Protein AF-A0AB34IR25-F1 (afdb_monomer)

Solvent-accessible surface area (backbone atoms only — not comparable to full-atom values): 46799 Å² total; per-residue (Å²): 136,57,73,68,60,55,51,50,52,40,55,77,67,70,70,64,74,85,86,53,103,83,45,90,85,78,70,88,56,102,64,58,97,75,64,55,74,65,41,63,72,69,62,60,75,62,69,87,38,54,39,79,77,28,62,84,68,54,66,50,82,92,70,69,98,85,67,83,80,66,97,51,70,68,65,54,28,64,77,69,74,42,98,75,80,52,76,67,55,50,53,51,51,54,53,50,50,55,48,47,55,57,45,67,71,46,59,68,71,59,46,52,51,46,53,51,50,40,58,76,54,22,33,32,58,68,54,46,54,54,50,47,60,40,60,50,74,66,86,38,43,34,32,36,48,62,45,53,20,87,58,87,75,73,46,52,46,26,32,21,37,28,42,74,93,48,91,62,68,47,79,38,74,38,76,60,23,57,56,52,52,51,53,53,48,35,70,74,60,25,40,80,46,68,87,84,64,53,79,90,74,64,78,54,47,54,33,34,43,34,26,72,70,31,54,66,55,49,59,64,40,50,87,67,52,36,86,69,47,76,45,68,60,87,94,38,64,39,34,32,41,32,35,38,65,55,83,55,83,66,78,63,72,51,39,47,52,48,49,51,47,42,53,61,74,68,43,33,81,77,37,72,82,35,85,80,31,46,82,43,44,63,55,32,52,57,40,43,78,70,48,86,68,81,72,44,81,89,49,46,70,80,42,27,92,88,35,63,56,48,48,54,50,44,65,76,68,54,64,64,90,75,49,58,80,64,82,66,82,67,62,69,29,38,28,26,29,37,38,39,34,22,46,34,53,52,49,82,64,64,74,65,50,34,18,69,46,58,72,46,98,54,48,47,76,84,77,54,63,76,56,41,35,64,67,40,52,76,70,68,24,66,40,42,58,68,56,50,47,57,25,45,57,75,52,54,46,78,31,56,34,83,48,104,87,51,82,43,81,46,70,51,55,85,59,61,58,69,47,69,74,50,55,68,66,59,61,52,58,48,50,67,52,54,63,63,45,50,62,49,45,79,72,64,77,57,79,64,64,70,66,41,60,63,51,48,55,53,43,50,48,51,53,50,49,32,52,75,68,69,19,58,80,45,97,66,30,31,32,50,55,59,43,47,49,55,43,41,42,43,48,37,48,46,51,49,52,38,46,50,55,53,36,49,56,43,29,74,74,66,65,44,50,63,84,72,42,63,27,39,41,60,45,24,44,50,49,40,52,60,73,46,34,42,42,44,26,47,49,64,36,69,64,62,35,59,54,52,55,59,38,61,53,64,48,66,78,73,46,68,69,73,44,68,47,76,47,80,47,60,29,29,45,42,30,42,38,58,52,63,46,22,51,41,33,44,34,14,73,76,64,39,31,45,67,14,49,70,76,39,74,55,57,95,85,65,60,78,87,78,39,69,43,40,38,36,35,31,36,27,69,36,68,70,46,81,57,57,71,40,93,46,66,46,74,44,98,86,72,45,80,45,67,46,68,90,42,62,77,36,77,46,55,29,33,50,68,58,47,52,47,36,44,74,67,26,42,43,41,69,46,82,75,46,39,35,31,27,73,60,49,52,31,32,50,45,18,61,53,46,49,51,51,50,52,50,33,52,51,42,48,71,78,41,72,69,48,43,61,42,54,53,48,50,52,34,53,56,37,64,54,83,66,58,57,61,64,64,42,83,40,57,46,81,48,54,62,55,50,33,51,51,43,27,71,76,68,76,42,77,37,71,50,91,47,76,69,10,26,41,74,69,62,83,62,92,89,66,45,82,63,54,33,21,50,33,37,40,35,77,52,80,64,27,36,40,30,37,32,34,28,71,80,65,54,76,50,74,51,75,42,52,76,93,59,61,67,68,59,54,56,54,46,38,58,71,76,37,65,90,64,62,61,43,127

Organism: Prymnesium parvum (NCBI:txid97485)

pLDDT: mean 77.05, std 18.2, range [29.34, 97.75]

Nearest PDB structures (foldseek):
  1xhx-assembly3_C  TM=6.549E-01  e=5.088E-14  Salasvirus phi29
  2pzs-assembly3_C  TM=6.284E-01  e=1.121E-13  Salasvirus phi29
  2pyj-assembly2_B  TM=6.225E-01  e=9.079E-14  Salasvirus phi29
  2pyj-assembly1_A  TM=6.275E-01  e=2.742E-13  Salasvirus phi29
  5ejk-assembly1_F  TM=2.277E-01  e=4.196E-01  Rous sarcoma virus - Prague C

Foldseek 3Di:
DDPVVVVVVCVVVVVDDDDDPPDPPQDDDPFPVPFDPVCLQQVDDDPVQWFQPFADAAAQDPDDPDDPPDPDVVVVCVSVVHPDADPVRVVVVVVLNVLVVLLVPDDPVLSVVLVVLCVVLRHDPVRSSVLSVQLRFAPWEKEKDFDFQPPDDTQTQKMWMDILVDLDIDIDGGSCRLVVVLVVCLVVQWDWDDPDDPPVPDDIGEYEYEYAQCLVVVVSNPVQWAPKDFDDDPSGTLKIKTKGKDWDFDFDDQLLRVQLCCLVPPCCVVCVPPPLQVVQSVQLSVQSVVDPDDDALVRSVSSPPPRPVNNVVCNVDPPRVVSDRDRDDPTTMTMYMYMYFHCCQAVVDDLQCLCLLLVNPAGAEDALSVQRHPVCVVVQQKDFLVRLLVSLLVQKDWFWDDDPVDIDIDIDGPHDCVNLVHDPVVVVVCVVVVVVCVVVCVPPVDPVPVVVPVSCVSSVSLVVQQVVQVQPPDVRMGRSSSVVSVSRSSSSSSVSVSVVSVQCLCCVVQVGGPNPDSHLLSRLQVSCSSLCQCHQPIDRRDSQCVQQVQQDDFADFADQLNDWDKDFAWKFWKFAQLQLLLVLLCCLPVLVHAFGDDWDKDDPVDDCVQFSWWKFWKQWQDFQDDGSFALAWDQDSVRDTDRDSPRHRHIGIHIPVSVCCRCVPRVIDIGTSITITGHPGHHSSSSVVSQVLVVVLVVCCVVDVSHSSNVSSSVSSVSPDDHDYHGIDMDHPVCPVVVQVVCCVVPVDGADDNDRNHIYGPDDDPPADADKTFSIKTGDHGQFIKGWMAHPVGTTDIDGTDPPDDVVNVLVCCVPPPVVSPNGD

Sequence (825 aa):
MHSLALLKHLRDSGSLNAIDATTRGIFMTQYHDRLSRAEYITLEYPPEAVRPTHPERSYSRLFGRGEDIDDDVEAMKDILQVDELDETQIKALKNAMKLHEQYAALPAHMRTKLDDKMLANRFTLDDQLATMRRAIPPSAVVFFDFESSPFGEHTPYGVCYGDYNQDTVHTIRGEDCAEALMDELLEVYGCDCPDDVDWGEFNPPVIKLMAHNATYDYSFLFKHLRRVKFLEKGTSLICGTALVSNEYMRTTESPNAQLVRWMIEDAWEMVERDNNIRPQWRRCLQHLRKTSTFVTVDNLHIISHGAKNVVAFLRENAPFNELEPEMIAKRTYRALSIALQDTYKMISMPLSQFGKSFNLPQGKEVMPHALMTKEFVAGGGVATLDEIRKAVCEIVHATVVDGDSELWLKIDFKYAPDDLGLCLDELHAKKAHLAAYRLIIEHCGNDNALRSLVYEDLLDHVILKAREYDCEVSPGRYDMIEYSMHYCTIDVQVLKDGWRVFHDLLFDKFALSTFHFPTLAGLADRYFIDEGCFEGVCEVSGVVQSFIAQCSVGGRVMCAHNKRSHVKGKIADFDGVSLYPSSMDRLGRQYGGYLTGHPKVWDASVDLGAVDGYFLKIRVTKVGRAFAFPIVRIKTDEGGCDWTNDLEGRDIFVDRFTLEDLVSHSKVEYTILQGYYYDSGRNNKIASVIRTMFNERLRIKKEDKTNPLQLIIKLMMNSGYGKCDTDSMHMDYADVNRLADEFQSRYGRTLIGKQLGQFHVDFEFDGSVGEIHSEEAVFIGKKTYIDVLRDEAGNKAYHIRCKGIPSKCVDHALQFKHPALHKPT

Radius of gyration: 35.72 Å; Cα contacts (8 Å, |Δi|>4): 1230; chains: 1; bounding box: 77×99×100 Å

InterPro domains:
  IPR004868 DNA-directed DNA polymerase, family B, mitochondria/virus [PF03175] (462-723)
  IPR012337 Ribonuclease H-like superfamily [SSF53098] (140-248)
  IPR012337 Ribonuclease H-like superfamily [SSF53098] (328-508)
  IPR036397 Ribonuclease H superfamily [G3DSA:3.30.420.10] (287-379)
  IPR043502 DNA/RNA polymerase superfamily [SSF56672] (539-814)

Mean predicted aligned error: 15.47 Å

Structure (mmCIF, N/CA/C/O backbone):
data_AF-A0AB34IR25-F1
#
_entry.id   AF-A0AB34IR25-F1
#
loop_
_atom_site.group_PDB
_atom_site.id
_atom_site.type_symbol
_atom_site.label_atom_id
_atom_site.label_alt_id
_atom_site.label_comp_id
_atom_site.label_asym_id
_atom_site.label_entity_id
_atom_site.label_seq_id
_atom_site.pdbx_PDB_ins_code
_atom_site.Cartn_x
_atom_site.Cartn_y
_atom_site.Cartn_z
_atom_site.occupancy
_atom_site.B_iso_or_equiv
_atom_site.auth_seq_id
_atom_site.auth_comp_id
_atom_site.auth_asym_id
_atom_site.auth_atom_id
_atom_site.pdbx_PDB_model_num
ATOM 1 N N . MET A 1 1 ? -35.588 -12.066 -22.650 1.00 38.53 1 MET A N 1
ATOM 2 C CA . MET A 1 1 ? -36.179 -11.542 -21.399 1.00 38.53 1 MET A CA 1
ATOM 3 C C . MET A 1 1 ? -35.043 -10.873 -20.630 1.00 38.53 1 MET A C 1
ATOM 5 O O . MET A 1 1 ? -34.124 -11.570 -20.233 1.00 38.53 1 MET A O 1
ATOM 9 N N . HIS A 1 2 ? -34.997 -9.539 -20.566 1.00 32.75 2 HIS A N 1
ATOM 10 C CA . HIS A 1 2 ? -33.867 -8.825 -19.948 1.00 32.75 2 HIS A CA 1
ATOM 11 C C . HIS A 1 2 ? -33.941 -8.914 -18.419 1.00 32.75 2 HIS A C 1
ATOM 13 O O . HIS A 1 2 ? -35.037 -9.007 -17.867 1.00 32.75 2 HIS A O 1
ATOM 19 N N . SER A 1 3 ? -32.794 -8.862 -17.741 1.00 29.34 3 SER A N 1
ATOM 20 C CA . SER A 1 3 ? -32.631 -9.095 -16.295 1.00 29.34 3 SER A CA 1
ATOM 21 C C . SER A 1 3 ? -33.619 -8.294 -15.437 1.00 29.34 3 SER A C 1
ATOM 23 O O . SER A 1 3 ? -34.170 -8.800 -14.466 1.00 29.34 3 SER A O 1
ATOM 25 N N . LEU A 1 4 ? -33.931 -7.067 -15.862 1.00 38.38 4 LEU A N 1
ATOM 26 C CA . LEU A 1 4 ? -34.878 -6.174 -15.192 1.00 38.38 4 LEU A CA 1
ATOM 27 C C . LEU A 1 4 ? -36.346 -6.641 -15.283 1.00 38.38 4 LEU A C 1
ATOM 29 O O . LEU A 1 4 ? -37.131 -6.408 -14.366 1.00 38.38 4 LEU A O 1
ATOM 33 N N . ALA A 1 5 ? -36.726 -7.307 -16.378 1.00 42.34 5 ALA A N 1
ATOM 34 C CA . ALA A 1 5 ? -38.067 -7.863 -16.564 1.00 42.34 5 ALA A CA 1
ATOM 35 C C . ALA A 1 5 ? -38.273 -9.126 -15.714 1.00 42.34 5 ALA A C 1
ATOM 37 O O . ALA A 1 5 ? -39.342 -9.298 -15.136 1.00 42.34 5 ALA A O 1
ATOM 38 N N . LEU A 1 6 ? -37.230 -9.953 -15.574 1.00 39.03 6 LEU A N 1
ATOM 39 C CA . LEU A 1 6 ? -37.229 -11.114 -14.680 1.00 39.03 6 LEU A CA 1
ATOM 40 C C . LEU A 1 6 ? -37.305 -10.682 -13.205 1.00 39.03 6 LEU A C 1
ATOM 42 O O . LEU A 1 6 ? -38.106 -11.217 -12.447 1.00 39.03 6 LEU A O 1
ATOM 46 N N . LEU A 1 7 ? -36.539 -9.655 -12.820 1.00 43.25 7 LEU A N 1
ATOM 47 C CA . LEU A 1 7 ? -36.543 -9.093 -11.464 1.00 43.25 7 LEU A CA 1
ATOM 48 C C . LEU A 1 7 ? -37.896 -8.485 -11.068 1.00 43.25 7 LEU A C 1
ATOM 50 O O . LEU A 1 7 ? -38.358 -8.702 -9.950 1.00 43.25 7 LEU A O 1
ATOM 54 N N . LYS A 1 8 ? -38.569 -7.770 -11.982 1.00 46.06 8 LYS A N 1
ATOM 55 C CA . LYS A 1 8 ? -39.939 -7.279 -11.742 1.00 46.06 8 LYS A CA 1
ATOM 56 C C . LYS A 1 8 ? -40.923 -8.430 -11.534 1.00 46.06 8 LYS A C 1
ATOM 58 O O . LYS A 1 8 ? -41.729 -8.368 -10.615 1.00 46.06 8 LYS A O 1
ATOM 63 N N . HIS A 1 9 ? -40.813 -9.493 -12.329 1.00 49.88 9 HIS A N 1
ATOM 64 C CA . HIS A 1 9 ? -41.689 -10.658 -12.208 1.00 49.88 9 HIS A CA 1
ATOM 65 C C . HIS A 1 9 ? -41.490 -11.413 -10.883 1.00 49.88 9 HIS A C 1
ATOM 67 O O . HIS A 1 9 ? -42.470 -11.791 -10.254 1.00 49.88 9 HIS A O 1
ATOM 73 N N . LEU A 1 10 ? -40.240 -11.559 -10.426 1.00 51.59 10 LEU A N 1
ATOM 74 C CA . LEU A 1 10 ? -39.894 -12.197 -9.146 1.00 51.59 10 LEU A CA 1
ATOM 75 C C . LEU A 1 10 ? -40.322 -11.373 -7.920 1.00 51.59 10 LEU A C 1
ATOM 77 O O . LEU A 1 10 ? -40.657 -11.933 -6.875 1.00 51.59 10 LEU A O 1
ATOM 81 N N . ARG A 1 11 ? -40.319 -10.040 -8.041 1.00 46.16 11 ARG A N 1
ATOM 82 C CA . ARG A 1 11 ? -40.830 -9.137 -7.004 1.00 46.16 11 ARG A CA 1
ATOM 83 C C . ARG A 1 11 ? -42.349 -9.207 -6.901 1.00 46.16 11 ARG A C 1
ATOM 85 O O . ARG A 1 11 ? -42.880 -9.330 -5.802 1.00 46.16 11 ARG A O 1
ATOM 92 N N . ASP A 1 12 ? -43.034 -9.147 -8.038 1.00 53.28 12 ASP A N 1
ATOM 93 C CA . ASP A 1 12 ? -44.495 -9.112 -8.082 1.00 53.28 12 ASP A CA 1
ATOM 94 C C . ASP A 1 12 ? -45.115 -10.498 -7.770 1.00 53.28 12 ASP A C 1
ATOM 96 O O . ASP A 1 12 ? -46.278 -10.574 -7.379 1.00 53.28 12 ASP A O 1
ATOM 100 N N . SER A 1 13 ? -44.337 -11.590 -7.852 1.00 64.00 13 SER A N 1
ATOM 101 C CA . SER A 1 13 ? -44.744 -12.944 -7.438 1.00 64.00 13 SER A CA 1
ATOM 102 C C . SER A 1 13 ? -44.602 -13.226 -5.935 1.00 64.00 13 SER A C 1
ATOM 104 O O . SER A 1 13 ? -44.904 -14.336 -5.495 1.00 64.00 13 SER A O 1
ATOM 106 N N . GLY A 1 14 ? -44.105 -12.269 -5.140 1.00 44.00 14 GLY A N 1
ATOM 107 C CA . GLY A 1 14 ? -43.854 -12.457 -3.705 1.00 44.00 14 GLY A CA 1
ATOM 108 C C . GLY A 1 14 ? -42.726 -13.449 -3.388 1.00 44.00 14 GLY A C 1
ATOM 109 O O . GLY A 1 14 ? -42.619 -13.916 -2.259 1.00 44.00 14 GLY A O 1
ATOM 110 N N . SER A 1 15 ? -41.888 -13.793 -4.373 1.00 49.47 15 SER A N 1
ATOM 111 C CA . SER A 1 15 ? -40.835 -14.815 -4.248 1.00 49.47 15 SER A CA 1
ATOM 112 C C . SER A 1 15 ? -39.479 -14.259 -3.787 1.00 49.47 15 SER A C 1
ATOM 114 O O . SER A 1 15 ? -38.497 -14.998 -3.744 1.00 49.47 15 SER A O 1
ATOM 116 N N . LEU A 1 16 ? -39.404 -12.968 -3.447 1.00 44.84 16 LEU A N 1
ATOM 117 C CA . LEU A 1 16 ? -38.211 -12.332 -2.887 1.00 44.84 16 LEU A CA 1
ATOM 118 C C . LEU A 1 16 ? -38.290 -12.335 -1.355 1.00 44.84 16 LEU A C 1
ATOM 120 O O . LEU A 1 16 ? -39.059 -11.579 -0.765 1.00 44.84 16 LEU A O 1
ATOM 124 N N . ASN A 1 17 ? -37.476 -13.177 -0.715 1.00 44.50 17 ASN A N 1
ATOM 125 C CA . ASN A 1 17 ? -37.204 -13.075 0.719 1.00 44.50 17 ASN A CA 1
ATOM 126 C C . ASN A 1 17 ? -36.329 -11.842 0.998 1.00 44.50 17 ASN A C 1
ATOM 128 O O . ASN A 1 17 ? -35.512 -11.458 0.159 1.00 44.50 17 ASN A O 1
ATOM 132 N N . ALA A 1 18 ? -36.481 -11.241 2.181 1.00 40.25 18 ALA A N 1
ATOM 133 C CA . ALA A 1 18 ? -35.594 -10.177 2.644 1.00 40.25 18 ALA A CA 1
ATOM 134 C C . ALA A 1 18 ? -34.137 -10.666 2.653 1.00 40.25 18 ALA A C 1
ATOM 136 O O . ALA A 1 18 ? -33.848 -11.768 3.121 1.00 40.25 18 ALA A O 1
ATOM 137 N N . ILE A 1 19 ? -33.235 -9.845 2.119 1.00 40.09 19 ILE A N 1
ATOM 138 C CA . ILE A 1 19 ? -31.803 -10.126 2.096 1.00 40.09 19 ILE A CA 1
ATOM 139 C C . ILE A 1 19 ? -31.257 -9.880 3.506 1.00 40.09 19 ILE A C 1
ATOM 141 O O . ILE A 1 19 ? -31.200 -8.744 3.968 1.00 40.09 19 ILE A O 1
ATOM 145 N N . ASP A 1 20 ? -30.853 -10.944 4.196 1.00 42.94 20 ASP A N 1
ATOM 146 C CA . ASP A 1 20 ? -30.009 -10.853 5.391 1.00 42.94 20 ASP A CA 1
ATOM 147 C C . ASP A 1 20 ? -28.719 -11.679 5.228 1.00 42.94 20 ASP A C 1
ATOM 149 O O . ASP A 1 20 ? -28.517 -12.344 4.205 1.00 42.94 20 ASP A O 1
ATOM 153 N N . ALA A 1 21 ? -27.830 -11.632 6.228 1.00 38.62 21 ALA A N 1
ATOM 154 C CA . ALA A 1 21 ? -26.521 -12.300 6.239 1.00 38.62 21 ALA A CA 1
ATOM 155 C C . ALA A 1 21 ? -26.561 -13.829 6.000 1.00 38.62 21 ALA A C 1
ATOM 157 O O . ALA A 1 21 ? -25.515 -14.450 5.830 1.00 38.62 21 ALA A O 1
ATOM 158 N N . THR A 1 22 ? -27.747 -14.442 5.975 1.00 41.41 22 THR A N 1
ATOM 159 C CA . THR A 1 22 ? -27.980 -15.867 5.706 1.00 41.41 22 THR A CA 1
ATOM 160 C C . THR A 1 22 ? -28.416 -16.161 4.263 1.00 41.41 22 THR A C 1
ATOM 162 O O . THR A 1 22 ? -28.621 -17.323 3.900 1.00 41.41 22 THR A O 1
ATOM 165 N N . THR A 1 23 ? -28.538 -15.135 3.411 1.00 44.59 23 THR A N 1
ATOM 166 C CA . THR A 1 23 ? -29.008 -15.282 2.025 1.00 44.59 23 THR A CA 1
ATOM 167 C C . THR A 1 23 ? -27.933 -15.912 1.142 1.00 44.59 23 THR A C 1
ATOM 169 O O . THR A 1 23 ? -26.853 -15.353 0.931 1.00 44.59 23 THR A O 1
ATOM 172 N N . ARG A 1 24 ? -28.239 -17.095 0.597 1.00 37.06 24 ARG A N 1
ATOM 173 C CA . ARG A 1 24 ? -27.322 -17.896 -0.224 1.00 37.06 24 ARG A CA 1
ATOM 174 C C . ARG A 1 24 ? -26.876 -17.095 -1.461 1.00 37.06 24 ARG A C 1
ATOM 176 O O . ARG A 1 24 ? -27.696 -16.796 -2.322 1.00 37.06 24 ARG A O 1
ATOM 183 N N . GLY A 1 25 ? -25.582 -16.770 -1.538 1.00 38.12 25 GLY A N 1
ATOM 184 C CA . GLY A 1 25 ? -24.949 -16.107 -2.688 1.00 38.12 25 GLY A CA 1
ATOM 185 C C . GLY A 1 25 ? -24.666 -14.603 -2.560 1.00 38.12 25 GLY A C 1
ATOM 186 O O . GLY A 1 25 ? -24.110 -14.041 -3.496 1.00 38.12 25 GLY A O 1
ATOM 187 N N . ILE A 1 26 ? -25.003 -13.944 -1.440 1.00 37.19 26 ILE A N 1
ATOM 188 C CA . ILE A 1 26 ? -24.903 -12.468 -1.329 1.00 37.19 26 ILE A CA 1
ATOM 189 C C . ILE A 1 26 ? -23.617 -11.965 -0.633 1.00 37.19 26 ILE A C 1
ATOM 191 O O . ILE A 1 26 ? -23.266 -10.798 -0.766 1.00 37.19 26 ILE A O 1
ATOM 195 N N . PHE A 1 27 ? -22.816 -12.832 -0.004 1.00 34.72 27 PHE A N 1
ATOM 196 C CA . PHE A 1 27 ? -21.500 -12.458 0.542 1.00 34.72 27 PHE A CA 1
ATOM 197 C C . PHE A 1 27 ? -20.449 -13.541 0.277 1.00 34.72 27 PHE A C 1
ATOM 199 O O . PHE A 1 27 ? -20.153 -14.364 1.135 1.00 34.72 27 PHE A O 1
ATOM 206 N N . MET A 1 28 ? -19.859 -13.539 -0.919 1.00 32.91 28 MET A N 1
ATOM 207 C CA . MET A 1 28 ? -18.666 -14.347 -1.194 1.00 32.91 28 MET A CA 1
ATOM 208 C C . MET A 1 28 ? -17.407 -13.525 -0.891 1.00 32.91 28 MET A C 1
ATOM 210 O O . MET A 1 28 ? -16.783 -12.958 -1.783 1.00 32.91 28 MET A O 1
ATOM 214 N N . THR A 1 29 ? -17.050 -13.417 0.392 1.00 37.66 29 THR A N 1
ATOM 215 C CA . THR A 1 29 ? -15.648 -13.198 0.788 1.00 37.66 29 THR A CA 1
ATOM 216 C C . THR A 1 29 ? -14.968 -14.558 0.974 1.00 37.66 29 THR A C 1
ATOM 218 O O . THR A 1 29 ? -15.638 -15.571 1.163 1.00 37.66 29 THR A O 1
ATOM 221 N N . GLN A 1 30 ? -13.632 -14.575 0.914 1.00 33.12 30 GLN A N 1
ATOM 222 C CA . GLN A 1 30 ? -12.740 -15.747 0.790 1.00 33.12 30 GLN A CA 1
ATOM 223 C C . GLN A 1 30 ? -12.847 -16.838 1.889 1.00 33.12 30 GLN A C 1
ATOM 225 O O . GLN A 1 30 ? -12.050 -17.771 1.889 1.00 33.12 30 GLN A O 1
ATOM 230 N N . TYR A 1 31 ? -13.796 -16.748 2.828 1.00 39.06 31 TYR A N 1
ATOM 231 C CA . TYR A 1 31 ? -13.841 -17.590 4.032 1.00 39.06 31 TYR A CA 1
ATOM 232 C C . TYR A 1 31 ? -15.224 -18.181 4.367 1.00 39.06 31 TYR A C 1
ATOM 234 O O . TYR A 1 31 ? -15.344 -18.910 5.350 1.00 39.06 31 TYR A O 1
ATOM 242 N N . HIS A 1 32 ? -16.269 -17.899 3.580 1.00 39.97 32 HIS A N 1
ATOM 243 C CA . HIS A 1 32 ? -17.645 -18.280 3.936 1.00 39.97 32 HIS A CA 1
ATOM 244 C C . HIS A 1 32 ? -17.973 -19.771 3.767 1.00 39.97 32 HIS A C 1
ATOM 246 O O . HIS A 1 32 ? -18.890 -20.262 4.423 1.00 39.97 32 HIS A O 1
ATOM 252 N N . ASP A 1 33 ? -17.184 -20.514 2.989 1.00 42.12 33 ASP A N 1
ATOM 253 C CA . ASP A 1 33 ? -17.369 -21.958 2.774 1.00 42.12 33 ASP A CA 1
ATOM 254 C C . ASP A 1 33 ? -17.068 -22.795 4.038 1.00 42.12 33 ASP A C 1
ATOM 256 O O . ASP A 1 33 ? -17.164 -24.021 4.017 1.00 42.12 33 ASP A O 1
ATOM 260 N N . ARG A 1 34 ? -16.680 -22.138 5.143 1.00 46.00 34 ARG A N 1
ATOM 261 C CA . ARG A 1 34 ? -16.196 -22.752 6.388 1.00 46.00 34 ARG A CA 1
ATOM 262 C C . ARG A 1 34 ? -17.017 -22.413 7.637 1.00 46.00 34 ARG A C 1
ATOM 264 O O . ARG A 1 34 ? -16.583 -22.767 8.725 1.00 46.00 34 ARG A O 1
ATOM 271 N N . LEU A 1 35 ? -18.148 -21.709 7.520 1.00 52.62 35 LEU A N 1
ATOM 272 C CA . LEU A 1 35 ? -18.913 -21.236 8.685 1.00 52.62 35 LEU A CA 1
ATOM 273 C C . LEU A 1 35 ? -20.318 -21.840 8.704 1.00 52.62 35 LEU A C 1
ATOM 275 O O . LEU A 1 35 ? -21.123 -21.580 7.806 1.00 52.62 35 LEU A O 1
ATOM 279 N N . SER A 1 36 ? -20.639 -22.628 9.732 1.00 60.16 36 SER A N 1
ATOM 280 C CA . SER A 1 36 ? -21.993 -23.152 9.899 1.00 60.16 36 SER A CA 1
ATOM 281 C C . SER A 1 36 ? -22.930 -22.086 10.480 1.00 60.16 36 SER A C 1
ATOM 283 O O . SER A 1 36 ? -22.554 -21.234 11.288 1.00 60.16 36 SER A O 1
ATOM 285 N N . ARG A 1 37 ? -24.210 -22.152 10.096 1.00 61.72 37 ARG A N 1
ATOM 286 C CA . ARG A 1 37 ? -25.259 -21.280 10.652 1.00 61.72 37 ARG A CA 1
ATOM 287 C C . ARG A 1 37 ? -25.386 -21.426 12.171 1.00 61.72 37 ARG A C 1
ATOM 289 O O . ARG A 1 37 ? -25.750 -20.463 12.833 1.00 61.72 37 ARG A O 1
ATOM 296 N N . ALA A 1 38 ? -25.123 -22.621 12.696 1.00 64.06 38 ALA A N 1
ATOM 297 C CA . ALA A 1 38 ? -25.180 -22.892 14.124 1.00 64.06 38 ALA A CA 1
ATOM 298 C C . ALA A 1 38 ? -24.089 -22.111 14.873 1.00 64.06 38 ALA A C 1
ATOM 300 O O . ALA A 1 38 ? -24.423 -21.362 15.784 1.00 64.06 38 ALA A O 1
ATOM 301 N N . GLU A 1 39 ? -22.835 -22.187 14.415 1.00 66.00 39 GLU A N 1
ATOM 302 C CA . GLU A 1 39 ? -21.700 -21.477 15.031 1.00 66.00 39 GLU A CA 1
ATOM 303 C C . GLU A 1 39 ? -21.876 -19.952 14.984 1.00 66.00 39 GLU A C 1
ATOM 305 O O . GLU A 1 39 ? -21.555 -19.256 15.941 1.00 66.00 39 GLU A O 1
ATOM 310 N N . TYR A 1 40 ? -22.446 -19.402 13.905 1.00 71.00 40 TYR A N 1
ATOM 311 C CA . TYR A 1 40 ? -22.709 -17.958 13.836 1.00 71.00 40 TYR A CA 1
ATOM 312 C C . TYR A 1 40 ? -23.830 -17.493 14.782 1.00 71.00 40 TYR A C 1
ATOM 314 O O . TYR A 1 40 ? -23.831 -16.341 15.205 1.00 71.00 40 TYR A O 1
ATOM 322 N N . ILE A 1 41 ? -24.803 -18.355 15.095 1.00 71.19 41 ILE A N 1
ATOM 323 C CA . ILE A 1 41 ? -25.904 -18.019 16.013 1.00 71.19 41 ILE A CA 1
ATOM 324 C C . ILE A 1 41 ? -25.459 -18.131 17.471 1.00 71.19 41 ILE A C 1
ATOM 326 O O . ILE A 1 41 ? -25.875 -17.317 18.289 1.00 71.19 41 ILE A O 1
ATOM 330 N N . THR A 1 42 ? -24.657 -19.143 17.808 1.00 76.62 42 THR A N 1
ATOM 331 C CA . THR A 1 42 ? -24.164 -19.319 19.181 1.00 76.62 42 THR A CA 1
ATOM 332 C C . THR A 1 42 ? -22.963 -18.430 19.479 1.00 76.62 42 THR A C 1
ATOM 334 O O . THR A 1 42 ? -22.683 -18.175 20.646 1.00 76.62 42 THR A O 1
ATOM 337 N N . LEU A 1 43 ? -22.260 -17.962 18.439 1.00 81.56 43 LEU A N 1
ATOM 338 C CA . LEU A 1 43 ? -20.964 -17.284 18.526 1.00 81.56 43 LEU A CA 1
ATOM 339 C C . LEU A 1 43 ? -19.866 -18.134 19.181 1.00 81.56 43 LEU A C 1
ATOM 341 O O . LEU A 1 43 ? -18.762 -17.633 19.405 1.00 81.56 43 LEU A O 1
ATOM 345 N N . GLU A 1 44 ? -20.141 -19.411 19.446 1.00 81.44 44 GLU A N 1
ATOM 346 C CA . GLU A 1 44 ? -19.158 -20.366 19.933 1.00 81.44 44 GLU A CA 1
ATOM 347 C C . GLU A 1 44 ? -18.134 -20.639 18.835 1.00 81.44 44 GLU A C 1
ATOM 349 O O . GLU A 1 44 ? -18.458 -20.749 17.650 1.00 81.44 44 GLU A O 1
ATOM 354 N N . TYR A 1 45 ? -16.874 -20.736 19.240 1.00 80.31 45 TYR A N 1
ATOM 355 C CA . TYR A 1 45 ? -15.767 -20.967 18.331 1.00 80.31 45 TYR A CA 1
ATOM 356 C C . TYR A 1 45 ? -14.789 -21.958 18.955 1.00 80.31 45 TYR A C 1
ATOM 358 O O . TYR A 1 45 ? -14.624 -21.989 20.180 1.00 80.31 45 TYR A O 1
ATOM 366 N N . PRO A 1 46 ? -14.122 -22.770 18.127 1.00 77.75 46 PRO A N 1
ATOM 367 C CA . PRO A 1 46 ? -13.149 -23.709 18.636 1.00 77.75 46 PRO A CA 1
ATOM 368 C C . PRO A 1 46 ? -11.843 -22.965 18.989 1.00 77.75 46 PRO A C 1
ATOM 370 O O . PRO A 1 46 ? -11.557 -21.917 18.395 1.00 77.75 46 PRO A O 1
ATOM 373 N N . PRO A 1 47 ? -11.038 -23.453 19.952 1.00 78.56 47 PRO A N 1
ATOM 374 C CA . PRO A 1 47 ? -9.845 -22.746 20.431 1.00 78.56 47 PRO A CA 1
ATOM 375 C C . PRO A 1 47 ? -8.871 -22.324 19.322 1.00 78.56 47 PRO A C 1
ATOM 377 O O . PRO A 1 47 ? -8.278 -21.254 19.396 1.00 78.56 47 PRO A O 1
ATOM 380 N N . GLU A 1 48 ? -8.744 -23.101 18.247 1.00 77.06 48 GLU A N 1
ATOM 381 C CA . GLU A 1 48 ? -7.877 -22.793 17.108 1.00 77.06 48 GLU A CA 1
ATOM 382 C C . GLU A 1 48 ? -8.282 -21.546 16.309 1.00 77.06 48 GLU A C 1
ATOM 384 O O . GLU A 1 48 ? -7.453 -21.041 15.542 1.00 77.06 48 GLU A O 1
ATOM 389 N N . ALA A 1 49 ? -9.520 -21.059 16.475 1.00 74.06 49 ALA A N 1
ATOM 390 C CA . ALA A 1 49 ? -10.020 -19.846 15.834 1.00 74.06 49 ALA A CA 1
ATOM 391 C C . ALA A 1 49 ? -9.477 -18.566 16.488 1.00 74.06 49 ALA A C 1
ATOM 393 O O . ALA A 1 49 ? -9.502 -17.509 15.850 1.00 74.06 49 ALA A O 1
ATOM 394 N N . VAL A 1 50 ? -8.977 -18.663 17.728 1.00 79.50 50 VAL A N 1
ATOM 395 C CA . VAL A 1 50 ? -8.370 -17.557 18.472 1.00 79.50 50 VAL A CA 1
ATOM 396 C C . VAL A 1 50 ? -7.006 -17.983 18.997 1.00 79.50 50 VAL A C 1
ATOM 398 O O . VAL A 1 50 ? -6.906 -18.752 19.951 1.00 79.50 50 VAL A O 1
ATOM 401 N N . ARG A 1 51 ? -5.941 -17.453 18.397 1.00 77.31 51 ARG A N 1
ATOM 402 C CA . ARG A 1 51 ? -4.568 -17.856 18.714 1.00 77.31 51 ARG A CA 1
ATOM 403 C C . ARG A 1 51 ? -3.815 -16.715 19.394 1.00 77.31 51 ARG A C 1
ATOM 405 O O . ARG A 1 51 ? -3.768 -15.618 18.838 1.00 77.31 51 ARG A O 1
ATOM 412 N N . PRO A 1 52 ? -3.179 -16.956 20.552 1.00 71.62 52 PRO A N 1
ATOM 413 C CA . PRO A 1 52 ? -2.180 -16.040 21.082 1.00 71.62 52 PRO A CA 1
ATOM 414 C C . PRO A 1 52 ? -0.951 -16.077 20.162 1.00 71.62 52 PRO A C 1
ATOM 416 O O . PRO A 1 52 ? -0.150 -17.005 20.226 1.00 71.62 52 PRO A O 1
ATOM 419 N N . THR A 1 53 ? -0.821 -15.110 19.256 1.00 67.38 53 THR A N 1
ATOM 420 C CA . THR A 1 53 ? 0.306 -15.035 18.305 1.00 67.38 53 THR A CA 1
ATOM 421 C C . THR A 1 53 ? 1.458 -14.173 18.795 1.00 67.38 53 THR A C 1
ATOM 423 O O . THR A 1 53 ? 2.574 -14.286 18.291 1.00 67.38 53 THR A O 1
ATOM 426 N N . HIS A 1 54 ? 1.215 -13.345 19.807 1.00 73.69 54 HIS A N 1
ATOM 427 C CA . HIS A 1 54 ? 2.210 -12.446 20.379 1.00 73.69 54 HIS A CA 1
ATOM 428 C C . HIS A 1 54 ? 2.236 -12.598 21.907 1.00 73.69 54 HIS A C 1
ATOM 430 O O . HIS A 1 54 ? 1.741 -11.722 22.620 1.00 73.69 54 HIS A O 1
ATOM 436 N N . PRO A 1 55 ? 2.737 -13.732 22.434 1.00 67.88 55 PRO A N 1
ATOM 437 C CA . PRO A 1 55 ? 2.879 -13.921 23.874 1.00 67.88 55 PRO A CA 1
ATOM 438 C C . PRO A 1 55 ? 3.894 -12.932 24.462 1.00 67.88 55 PRO A C 1
ATOM 440 O O . PRO A 1 55 ? 4.661 -12.294 23.737 1.00 67.88 55 PRO A O 1
ATOM 443 N N . GLU A 1 56 ? 3.904 -12.812 25.790 1.00 70.06 56 GLU A N 1
ATOM 444 C CA . GLU A 1 56 ? 4.898 -11.992 26.477 1.00 70.06 56 GLU A CA 1
ATOM 445 C C . GLU A 1 56 ? 6.314 -12.475 26.137 1.00 70.06 56 GLU A C 1
ATOM 447 O O . GLU A 1 56 ? 6.625 -13.670 26.170 1.00 70.06 56 GLU A O 1
ATOM 452 N N . ARG A 1 57 ? 7.174 -11.528 25.768 1.00 81.12 57 ARG A N 1
ATOM 453 C CA . ARG A 1 57 ? 8.505 -11.828 25.261 1.00 81.12 57 ARG A CA 1
ATOM 454 C C . ARG A 1 57 ? 9.496 -12.143 26.377 1.00 81.12 57 ARG A C 1
ATOM 456 O O . ARG A 1 57 ? 9.648 -11.398 27.348 1.00 81.12 57 ARG A O 1
ATOM 463 N N . SER A 1 58 ? 10.243 -13.222 26.178 1.00 72.50 58 SER A N 1
ATOM 464 C CA . SER A 1 58 ? 11.386 -13.616 26.995 1.00 72.50 58 SER A CA 1
ATOM 465 C C . SER A 1 58 ? 12.622 -13.662 26.106 1.00 72.50 58 SER A C 1
ATOM 467 O O . SER A 1 58 ? 12.667 -14.428 25.144 1.00 72.50 58 SER A O 1
ATOM 469 N N . TYR A 1 59 ? 13.616 -12.828 26.414 1.00 68.81 59 TYR A N 1
ATOM 470 C CA . TYR A 1 59 ? 14.863 -12.817 25.662 1.00 68.81 59 TYR A CA 1
ATOM 471 C C . TYR A 1 59 ? 15.689 -14.056 26.004 1.00 68.81 59 TYR A C 1
ATOM 473 O O . TYR A 1 59 ? 16.161 -14.201 27.132 1.00 68.81 59 TYR A O 1
ATOM 481 N N . SER A 1 60 ? 15.900 -14.910 25.010 1.00 64.75 60 SER A N 1
ATOM 482 C CA . SER A 1 60 ? 16.800 -16.062 25.068 1.00 64.75 60 SER A CA 1
ATOM 483 C C . SER A 1 60 ? 17.798 -15.942 23.924 1.00 64.75 60 SER A C 1
ATOM 485 O O . SER A 1 60 ? 17.405 -15.982 22.758 1.00 64.75 60 SER A O 1
ATOM 487 N N . ARG A 1 61 ? 19.080 -15.734 24.225 1.00 58.94 61 ARG A N 1
ATOM 488 C CA . ARG A 1 61 ? 20.099 -15.518 23.191 1.00 58.94 61 ARG A CA 1
ATOM 489 C C . ARG A 1 61 ? 20.527 -16.857 22.595 1.00 58.94 61 ARG A C 1
ATOM 491 O O . ARG A 1 61 ? 20.909 -17.740 23.352 1.00 58.94 61 ARG A O 1
ATOM 498 N N . LEU A 1 62 ? 20.484 -16.987 21.267 1.00 55.91 62 LEU A N 1
ATOM 499 C CA . LEU A 1 62 ? 20.902 -18.220 20.585 1.00 55.91 62 LEU A CA 1
ATOM 500 C C . LEU A 1 62 ? 22.433 -18.417 20.606 1.00 55.91 62 LEU A C 1
ATOM 502 O O . LEU A 1 62 ? 22.891 -19.543 20.728 1.00 55.91 62 LEU A O 1
ATOM 506 N N . PHE A 1 63 ? 23.217 -17.330 20.526 1.00 53.19 63 PHE A N 1
ATOM 507 C CA . PHE A 1 63 ? 24.686 -17.369 20.446 1.00 53.19 63 PHE A CA 1
ATOM 508 C C . PHE A 1 63 ? 25.340 -16.260 21.300 1.00 53.19 63 PHE A C 1
ATOM 510 O O . PHE A 1 63 ? 24.869 -15.115 21.324 1.00 53.19 63 PHE A O 1
ATOM 517 N N . GLY A 1 64 ? 26.424 -16.581 22.019 1.00 46.81 64 GLY A N 1
ATOM 518 C CA . GLY A 1 64 ? 27.261 -15.605 22.733 1.00 46.81 64 GLY A CA 1
ATOM 519 C C . GLY A 1 64 ? 27.983 -14.655 21.767 1.00 46.81 64 GLY A C 1
ATOM 520 O O . GLY A 1 64 ? 28.117 -14.941 20.581 1.00 46.81 64 GLY A O 1
ATOM 521 N N . ARG A 1 65 ? 28.450 -13.489 22.240 1.00 39.00 65 ARG A N 1
ATOM 522 C CA . ARG A 1 65 ? 29.269 -12.589 21.404 1.00 39.00 65 ARG A CA 1
ATOM 523 C C . ARG A 1 65 ? 30.605 -13.277 21.073 1.00 39.00 65 ARG A C 1
ATOM 525 O O . ARG A 1 65 ? 31.540 -13.154 21.853 1.00 39.00 65 ARG A O 1
ATOM 532 N N . GLY A 1 66 ? 30.697 -13.910 19.904 1.00 41.84 66 GLY A N 1
ATOM 533 C CA . GLY A 1 66 ? 31.971 -14.288 19.282 1.00 41.84 66 GLY A CA 1
ATOM 534 C C . GLY A 1 66 ? 32.544 -15.658 19.642 1.00 41.84 66 GLY A C 1
ATOM 535 O O . GLY A 1 66 ? 33.757 -15.805 19.567 1.00 41.84 66 GLY A O 1
ATOM 536 N N . GLU A 1 67 ? 31.718 -16.637 20.007 1.00 42.94 67 GLU A N 1
ATOM 537 C CA . GLU A 1 67 ? 32.159 -18.037 20.054 1.00 42.94 67 GLU A CA 1
ATOM 538 C C . GLU A 1 67 ? 31.630 -18.769 18.818 1.00 42.94 67 GLU A C 1
ATOM 540 O O . GLU A 1 67 ? 30.423 -18.770 18.558 1.00 42.94 67 GLU A O 1
ATOM 545 N N . ASP A 1 68 ? 32.551 -19.335 18.037 1.00 42.94 68 ASP A N 1
ATOM 546 C CA . ASP A 1 68 ? 32.242 -20.309 16.999 1.00 42.94 68 ASP A CA 1
ATOM 547 C C . ASP A 1 68 ? 31.615 -21.523 17.694 1.00 42.94 68 ASP A C 1
ATOM 549 O O . ASP A 1 68 ? 32.245 -22.150 18.546 1.00 42.94 68 ASP A O 1
ATOM 553 N N . ILE A 1 69 ? 30.359 -21.846 17.373 1.00 44.72 69 ILE A N 1
ATOM 554 C CA . ILE A 1 69 ? 29.846 -23.179 17.685 1.00 44.72 69 ILE A CA 1
ATOM 555 C C . ILE A 1 69 ? 30.513 -24.101 16.669 1.00 44.72 69 ILE A C 1
ATOM 557 O O . ILE A 1 69 ? 30.045 -24.214 15.536 1.00 44.72 69 ILE A O 1
ATOM 561 N N . ASP A 1 70 ? 31.629 -24.713 17.071 1.00 46.12 70 ASP A N 1
ATOM 562 C CA . ASP A 1 70 ? 32.084 -25.960 16.456 1.00 46.12 70 ASP A CA 1
ATOM 563 C C . ASP A 1 70 ? 30.897 -26.937 16.447 1.00 46.12 70 ASP A C 1
ATOM 565 O O . ASP A 1 70 ? 30.046 -26.855 17.331 1.00 46.12 70 ASP A O 1
ATOM 569 N N . ASP A 1 71 ? 30.820 -27.821 15.446 1.00 47.69 71 ASP A N 1
ATOM 570 C CA . ASP A 1 71 ? 29.763 -28.825 15.191 1.00 47.69 71 ASP A CA 1
ATOM 571 C C . ASP A 1 71 ? 29.556 -29.854 16.344 1.00 47.69 71 ASP A C 1
ATOM 573 O O . ASP A 1 71 ? 29.415 -31.059 16.125 1.00 47.69 71 ASP A O 1
ATOM 577 N N . ASP A 1 72 ? 29.556 -29.412 17.598 1.00 52.75 72 ASP A N 1
ATOM 578 C CA . ASP A 1 72 ? 29.463 -30.211 18.801 1.00 52.75 72 ASP A CA 1
ATOM 579 C C . ASP A 1 72 ? 27.999 -30.317 19.241 1.00 52.75 72 ASP A C 1
ATOM 581 O O . ASP A 1 72 ? 27.377 -29.391 19.772 1.00 52.75 72 ASP A O 1
ATOM 585 N N . VAL A 1 73 ? 27.437 -31.493 18.981 1.00 51.88 73 VAL A N 1
ATOM 586 C CA . VAL A 1 73 ? 26.055 -31.880 19.289 1.00 51.88 73 VAL A CA 1
ATOM 587 C C . VAL A 1 73 ? 25.736 -31.711 20.781 1.00 51.88 73 VAL A C 1
ATOM 589 O O . VAL A 1 73 ? 24.577 -31.495 21.137 1.00 51.88 73 VAL A O 1
ATOM 592 N N . GLU A 1 74 ? 26.743 -31.754 21.655 1.00 53.31 74 GLU A N 1
ATOM 593 C CA . GLU A 1 74 ? 26.547 -31.673 23.103 1.00 53.31 74 GLU A CA 1
ATOM 594 C C . GLU A 1 74 ? 26.252 -30.243 23.587 1.00 53.31 74 GLU A C 1
ATOM 596 O O . GLU A 1 74 ? 25.374 -30.049 24.427 1.00 53.31 74 GLU A O 1
ATOM 601 N N . ALA A 1 75 ? 26.853 -29.220 22.968 1.00 56.91 75 ALA A N 1
ATOM 602 C CA . ALA A 1 75 ? 26.504 -27.819 23.232 1.00 56.91 75 ALA A CA 1
ATOM 603 C C . ALA A 1 75 ? 25.069 -27.481 22.771 1.00 56.91 75 ALA A C 1
ATOM 605 O O . ALA A 1 75 ? 24.397 -26.620 23.343 1.00 56.91 75 ALA A O 1
ATOM 606 N N . MET A 1 76 ? 24.568 -28.186 21.750 1.00 54.00 76 MET A N 1
ATOM 607 C CA . MET A 1 76 ? 23.214 -27.995 21.213 1.00 54.00 76 MET A CA 1
ATOM 608 C C . MET A 1 76 ? 22.126 -28.565 22.131 1.00 54.00 76 MET A C 1
ATOM 610 O O . MET A 1 76 ? 21.041 -27.984 22.228 1.00 54.00 76 MET A O 1
ATOM 614 N N . LYS A 1 77 ? 22.419 -29.672 22.825 1.00 57.69 77 LYS A N 1
ATOM 615 C CA . LYS A 1 77 ? 21.542 -30.255 23.852 1.00 57.69 77 LYS A CA 1
ATOM 616 C C . LYS A 1 77 ? 21.377 -29.327 25.054 1.00 57.69 77 LYS A C 1
ATOM 618 O O . LYS A 1 77 ? 20.258 -29.166 25.539 1.00 57.69 77 LYS A O 1
ATOM 623 N N . ASP A 1 78 ? 22.450 -28.642 25.452 1.00 58.44 78 ASP A N 1
ATOM 624 C CA . ASP A 1 78 ? 22.436 -27.661 26.545 1.00 58.44 78 ASP A CA 1
ATOM 625 C C . ASP A 1 78 ? 21.594 -26.416 26.216 1.00 58.44 78 ASP A C 1
ATOM 627 O O . ASP A 1 78 ? 20.839 -25.935 27.064 1.00 58.44 78 ASP A O 1
ATOM 631 N N . ILE A 1 79 ? 21.657 -25.910 24.975 1.00 55.38 79 ILE A N 1
ATOM 632 C CA . ILE A 1 79 ? 20.854 -24.751 24.532 1.00 55.38 79 ILE A CA 1
ATOM 633 C C . ILE A 1 79 ? 19.353 -25.078 24.523 1.00 55.38 79 ILE A C 1
ATOM 635 O O . ILE A 1 79 ? 18.532 -24.236 24.893 1.00 55.38 79 ILE A O 1
ATOM 639 N N . LEU A 1 80 ? 18.989 -26.288 24.092 1.00 53.84 80 LEU A N 1
ATOM 640 C CA . LEU A 1 80 ? 17.594 -26.720 23.970 1.00 53.84 80 LEU A CA 1
ATOM 641 C C . LEU A 1 80 ? 17.052 -27.417 25.228 1.00 53.84 80 LEU A C 1
ATOM 643 O O . LEU A 1 80 ? 15.849 -27.660 25.295 1.00 53.84 80 LEU A O 1
ATOM 647 N N . GLN A 1 81 ? 17.906 -27.691 26.220 1.00 58.75 81 GLN A N 1
ATOM 648 C CA . GLN A 1 81 ? 17.587 -28.437 27.445 1.00 58.75 81 GLN A CA 1
ATOM 649 C C . GLN A 1 81 ? 16.937 -29.805 27.161 1.00 58.75 81 GLN A C 1
ATOM 651 O O . GLN A 1 81 ? 15.916 -30.153 27.758 1.00 58.75 81 GLN A O 1
ATOM 656 N N . VAL A 1 82 ? 17.506 -30.575 26.228 1.00 59.94 82 VAL A N 1
ATOM 657 C CA . VAL A 1 82 ? 17.001 -31.903 25.828 1.00 59.94 82 VAL A CA 1
ATOM 658 C C . VAL A 1 82 ? 18.101 -32.962 25.868 1.00 59.94 82 VAL A C 1
ATOM 660 O O . VAL A 1 82 ? 19.225 -32.705 25.451 1.00 59.94 82 VAL A O 1
ATOM 663 N N . ASP A 1 83 ? 17.762 -34.168 26.333 1.00 56.22 83 ASP A N 1
ATOM 664 C CA . ASP A 1 83 ? 18.720 -35.275 26.490 1.00 56.22 83 ASP A CA 1
ATOM 665 C C . ASP A 1 83 ? 19.110 -35.927 25.141 1.00 56.22 83 ASP A C 1
ATOM 667 O O . ASP A 1 83 ? 20.248 -36.363 24.950 1.00 56.22 83 ASP A O 1
ATOM 671 N N . GLU A 1 84 ? 18.184 -35.959 24.174 1.00 62.75 84 GLU A N 1
ATOM 672 C CA . GLU A 1 84 ? 18.376 -36.500 22.820 1.00 62.75 84 GLU A CA 1
ATOM 673 C C . GLU A 1 84 ? 17.704 -35.597 21.769 1.00 62.75 84 GLU A C 1
ATOM 675 O O . GLU A 1 84 ? 16.658 -35.003 22.029 1.00 62.75 84 GLU A O 1
ATOM 680 N N . LEU A 1 85 ? 18.304 -35.498 20.575 1.00 62.56 85 LEU A N 1
ATOM 681 C CA . LEU A 1 85 ? 17.790 -34.717 19.444 1.00 62.56 85 LEU A CA 1
ATOM 682 C C . LEU A 1 85 ? 17.238 -35.654 18.360 1.00 62.56 85 LEU A C 1
ATOM 684 O O . LEU A 1 85 ? 17.950 -36.551 17.906 1.00 62.56 85 LEU A O 1
ATOM 688 N N . ASP A 1 86 ? 16.005 -35.426 17.905 1.00 75.19 86 ASP A N 1
ATOM 689 C CA . ASP A 1 86 ? 15.429 -36.146 16.761 1.00 75.19 86 ASP A CA 1
ATOM 690 C C . ASP A 1 86 ? 15.907 -35.582 15.399 1.00 75.19 86 ASP A C 1
ATOM 692 O O . ASP A 1 86 ? 16.456 -34.480 15.309 1.00 75.19 86 ASP A O 1
ATOM 696 N N . GLU A 1 87 ? 15.700 -36.320 14.299 1.00 70.44 87 GLU A N 1
ATOM 697 C CA . GLU A 1 87 ? 16.138 -35.898 12.952 1.00 70.44 87 GLU A CA 1
ATOM 698 C C . GLU A 1 87 ? 15.551 -34.543 12.506 1.00 70.44 87 GLU A C 1
ATOM 700 O O . GLU A 1 87 ? 16.195 -33.792 11.763 1.00 70.44 87 GLU A O 1
ATOM 705 N N . THR A 1 88 ? 14.346 -34.198 12.968 1.00 71.44 88 THR A N 1
ATOM 706 C CA . THR A 1 88 ? 13.679 -32.932 12.633 1.00 71.44 88 THR A CA 1
ATOM 707 C C . THR A 1 88 ? 14.328 -31.771 13.381 1.00 71.44 88 THR A C 1
ATOM 709 O O . THR A 1 88 ? 14.604 -30.726 12.782 1.00 71.44 88 THR A O 1
ATOM 712 N N . GLN A 1 89 ? 14.634 -31.965 14.664 1.00 67.75 89 GLN A N 1
ATOM 713 C CA . GLN A 1 89 ? 15.353 -31.014 15.510 1.00 67.75 89 GLN A CA 1
ATOM 714 C C . GLN A 1 89 ? 16.779 -30.792 14.995 1.00 67.75 89 GLN A C 1
ATOM 716 O O . GLN A 1 89 ? 17.196 -29.644 14.839 1.00 67.75 89 GLN A O 1
ATOM 721 N N . ILE A 1 90 ? 17.487 -31.860 14.610 1.00 67.81 90 ILE A N 1
ATOM 722 C CA . ILE A 1 90 ? 18.819 -31.776 13.987 1.00 67.81 90 ILE A CA 1
ATOM 723 C C . ILE A 1 90 ? 18.758 -30.963 12.686 1.00 67.81 90 ILE A C 1
ATOM 725 O O . ILE A 1 90 ? 19.592 -30.083 12.455 1.00 67.81 90 ILE A O 1
ATOM 729 N N . LYS A 1 91 ? 17.759 -31.208 11.826 1.00 71.12 91 LYS A N 1
ATOM 730 C CA . LYS A 1 91 ? 17.572 -30.443 10.581 1.00 71.12 91 LYS A CA 1
ATOM 731 C C . LYS A 1 91 ? 17.277 -28.964 10.857 1.00 71.12 91 LYS A C 1
ATOM 733 O O . LYS A 1 91 ? 17.796 -28.097 10.153 1.00 71.12 91 LYS A O 1
ATOM 738 N N . A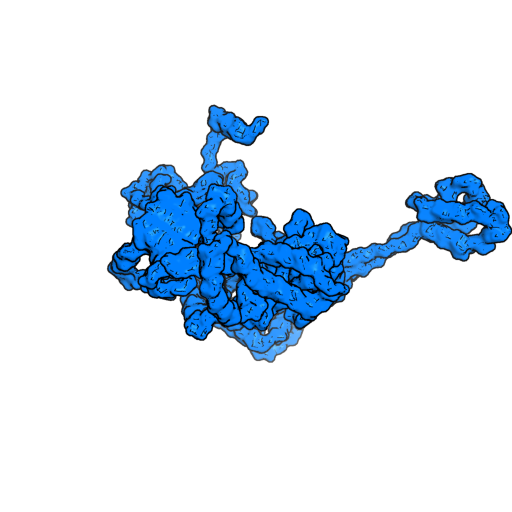LA A 1 92 ? 16.467 -28.662 11.871 1.00 69.88 92 ALA A N 1
ATOM 739 C CA . ALA A 1 92 ? 16.164 -27.291 12.277 1.00 69.88 92 ALA A CA 1
ATOM 740 C C . ALA A 1 92 ? 17.409 -26.552 12.804 1.00 69.88 92 ALA A C 1
ATOM 742 O O . ALA A 1 92 ? 17.650 -25.417 12.390 1.00 69.88 92 ALA A O 1
ATOM 743 N N . LEU A 1 93 ? 18.227 -27.215 13.628 1.00 68.81 93 LEU A N 1
ATOM 744 C CA . LEU A 1 93 ? 19.506 -26.706 14.138 1.00 68.81 93 LEU A CA 1
ATOM 745 C C . LEU A 1 93 ? 20.492 -26.406 13.009 1.00 68.81 93 LEU A C 1
ATOM 747 O O . LEU A 1 93 ? 20.975 -25.280 12.907 1.00 68.81 93 LEU A O 1
ATOM 751 N N . LYS A 1 94 ? 20.711 -27.356 12.090 1.00 71.75 94 LYS A N 1
ATOM 752 C CA . LYS A 1 94 ? 21.579 -27.144 10.917 1.00 71.75 94 LYS A CA 1
ATOM 753 C C . LYS A 1 94 ? 21.129 -25.948 10.075 1.00 71.75 94 LYS A C 1
ATOM 755 O O . LYS A 1 94 ? 21.949 -25.142 9.637 1.00 71.75 94 LYS A O 1
ATOM 760 N N . ASN A 1 95 ? 19.818 -25.789 9.882 1.00 75.25 95 ASN A N 1
ATOM 761 C CA . ASN A 1 95 ? 19.264 -24.630 9.180 1.00 75.25 95 ASN A CA 1
ATOM 762 C C . ASN A 1 95 ? 19.478 -23.316 9.949 1.00 75.25 95 ASN A C 1
ATOM 764 O O . ASN A 1 95 ? 19.721 -22.285 9.324 1.00 75.25 95 ASN A O 1
ATOM 768 N N . ALA A 1 96 ? 19.384 -23.333 11.281 1.00 74.25 96 ALA A N 1
ATOM 769 C CA . ALA A 1 96 ? 19.647 -22.170 12.124 1.00 74.25 96 ALA A CA 1
ATOM 770 C C . ALA A 1 96 ? 21.135 -21.778 12.129 1.00 74.25 96 ALA A C 1
ATOM 772 O O . ALA A 1 96 ? 21.440 -20.591 12.058 1.00 74.25 96 ALA A O 1
ATOM 773 N N . MET A 1 97 ? 22.054 -22.748 12.126 1.00 74.25 97 MET A N 1
ATOM 774 C CA . MET A 1 97 ? 23.499 -22.501 12.016 1.00 74.25 97 MET A CA 1
ATOM 775 C C . MET A 1 97 ? 23.864 -21.884 10.667 1.00 74.25 97 MET A C 1
ATOM 777 O O . MET A 1 97 ? 24.499 -20.835 10.625 1.00 74.25 97 MET A O 1
ATOM 781 N N . LYS A 1 98 ? 23.378 -22.468 9.563 1.00 80.25 98 LYS A N 1
ATOM 782 C CA . LYS A 1 98 ? 23.584 -21.911 8.217 1.00 80.25 98 LYS A CA 1
ATOM 783 C C . LYS A 1 98 ? 23.033 -20.488 8.102 1.00 80.25 98 LYS A C 1
ATOM 785 O O . LYS A 1 98 ? 23.645 -19.619 7.487 1.00 80.25 98 LYS A O 1
ATOM 790 N N . LEU A 1 99 ? 21.872 -20.241 8.706 1.00 83.50 99 LEU A N 1
ATOM 791 C CA . LEU A 1 99 ? 21.296 -18.905 8.781 1.00 83.50 99 LEU A CA 1
ATOM 792 C C . LEU A 1 99 ? 22.189 -17.944 9.577 1.00 83.50 99 LEU A C 1
ATOM 794 O O . LEU A 1 99 ? 22.352 -16.797 9.173 1.00 83.50 99 LEU A O 1
ATOM 798 N N . HIS A 1 100 ? 22.747 -18.396 10.699 1.00 82.00 100 HIS A N 1
ATOM 799 C CA . HIS A 1 100 ? 23.635 -17.591 11.528 1.00 82.00 100 HIS A CA 1
ATOM 800 C C . HIS A 1 100 ? 24.940 -17.244 10.805 1.00 82.00 100 HIS A C 1
ATOM 802 O O . HIS A 1 100 ? 25.378 -16.101 10.872 1.00 82.00 100 HIS A O 1
ATOM 808 N N . GLU A 1 101 ? 25.519 -18.181 10.054 1.00 83.12 101 GLU A N 1
ATOM 809 C CA . GLU A 1 101 ? 26.689 -17.932 9.204 1.00 83.12 101 GLU A CA 1
ATOM 810 C C . GLU A 1 101 ? 26.394 -16.844 8.155 1.00 83.12 101 GLU A C 1
ATOM 812 O O . GLU A 1 101 ? 27.125 -15.859 8.037 1.00 83.12 101 GLU A O 1
ATOM 817 N N . GLN A 1 102 ? 25.256 -16.953 7.458 1.00 85.06 102 GLN A N 1
ATOM 818 C CA . GLN A 1 102 ? 24.801 -15.931 6.506 1.00 85.06 102 GLN A CA 1
ATOM 819 C C . GLN A 1 102 ? 24.532 -14.581 7.181 1.00 85.06 102 GLN A C 1
ATOM 821 O O . GLN A 1 102 ? 24.847 -13.528 6.627 1.00 85.06 102 GLN A O 1
ATOM 826 N N . TYR A 1 103 ? 23.964 -14.599 8.387 1.00 87.50 103 TYR A N 1
ATOM 827 C CA . TYR A 1 103 ? 23.749 -13.401 9.188 1.00 87.50 103 TYR A CA 1
ATOM 828 C C . TYR A 1 103 ? 25.076 -12.761 9.601 1.00 87.50 103 TYR A C 1
ATOM 830 O O . TYR A 1 103 ? 25.203 -11.544 9.511 1.00 87.50 103 TYR A O 1
ATOM 838 N N . ALA A 1 104 ? 26.076 -13.553 9.997 1.00 85.44 104 ALA A N 1
ATOM 839 C CA . ALA A 1 104 ? 27.400 -13.086 10.402 1.00 85.44 104 ALA A CA 1
ATOM 840 C C . ALA A 1 104 ? 28.166 -12.401 9.258 1.00 85.44 104 ALA A C 1
ATOM 842 O O . ALA A 1 104 ? 28.956 -11.490 9.524 1.00 85.44 104 ALA A O 1
ATOM 843 N N . ALA A 1 105 ? 27.878 -12.774 8.007 1.00 88.25 105 ALA A N 1
ATOM 844 C CA . ALA A 1 105 ? 28.422 -12.139 6.808 1.00 88.25 105 ALA A CA 1
ATOM 845 C C . ALA A 1 105 ? 27.854 -10.730 6.526 1.00 88.25 105 ALA A C 1
ATOM 847 O O . ALA A 1 105 ? 28.412 -10.003 5.702 1.00 88.25 105 ALA A O 1
ATOM 848 N N . LEU A 1 106 ? 26.774 -10.307 7.200 1.00 88.38 106 LEU A N 1
ATOM 849 C CA . LEU A 1 106 ? 26.231 -8.955 7.042 1.00 88.38 106 LEU A CA 1
ATOM 850 C C . LEU A 1 106 ? 27.205 -7.875 7.564 1.00 88.38 106 LEU A C 1
ATOM 852 O O . LEU A 1 106 ? 27.954 -8.109 8.527 1.00 88.38 106 LEU A O 1
ATOM 856 N N . PRO A 1 107 ? 27.154 -6.644 7.012 1.00 90.38 107 PRO A N 1
ATOM 857 C CA . PRO A 1 107 ? 27.953 -5.522 7.497 1.00 90.38 107 PRO A CA 1
ATOM 858 C C . PRO A 1 107 ? 27.810 -5.303 9.012 1.00 90.38 107 PRO A C 1
ATOM 860 O O . PRO A 1 107 ? 26.707 -5.321 9.560 1.00 90.38 107 PRO A O 1
ATOM 863 N N . ALA A 1 108 ? 28.927 -5.048 9.705 1.00 89.31 108 ALA A N 1
ATOM 864 C CA . ALA A 1 108 ? 28.970 -4.974 11.172 1.00 89.31 108 ALA A CA 1
ATOM 865 C C . ALA A 1 108 ? 27.992 -3.945 11.774 1.00 89.31 108 ALA A C 1
ATOM 867 O O . ALA A 1 108 ? 27.389 -4.204 12.817 1.00 89.31 108 ALA A O 1
ATOM 868 N N . HIS A 1 109 ? 27.793 -2.804 11.105 1.00 89.25 109 HIS A N 1
ATOM 869 C CA . HIS A 1 109 ? 26.842 -1.783 11.549 1.00 89.25 109 HIS A CA 1
ATOM 870 C C . HIS A 1 109 ? 25.388 -2.284 11.471 1.00 89.25 109 HIS A C 1
ATOM 872 O O . HIS A 1 109 ? 24.610 -2.028 12.390 1.00 89.25 109 HIS A O 1
ATOM 878 N N . MET A 1 110 ? 25.033 -3.054 10.431 1.00 90.75 110 MET A N 1
ATOM 879 C CA . MET A 1 110 ? 23.696 -3.638 10.288 1.00 90.75 110 MET A CA 1
ATOM 880 C C . MET A 1 110 ? 23.435 -4.689 11.364 1.00 90.75 110 MET A C 1
ATOM 882 O O . MET A 1 110 ? 22.391 -4.650 12.014 1.00 90.75 110 MET A O 1
ATOM 886 N N . ARG A 1 111 ? 24.404 -5.587 11.592 1.00 91.44 111 ARG A N 1
ATOM 887 C CA . ARG A 1 111 ? 24.318 -6.621 12.637 1.00 91.44 111 ARG A CA 1
ATOM 888 C C . ARG A 1 111 ? 24.157 -6.016 14.022 1.00 91.44 111 ARG A C 1
ATOM 890 O O . ARG A 1 111 ? 23.233 -6.380 14.733 1.00 91.44 111 ARG A O 1
ATOM 897 N N . THR A 1 112 ? 24.982 -5.025 14.364 1.00 90.88 112 THR A N 1
ATOM 898 C CA . THR A 1 112 ? 24.889 -4.323 15.657 1.00 90.88 112 THR A CA 1
ATOM 899 C C . THR A 1 112 ? 23.487 -3.763 15.889 1.00 90.88 112 THR A C 1
ATOM 901 O O . THR A 1 112 ? 22.898 -3.969 16.943 1.00 90.88 112 THR A O 1
ATOM 904 N N . LYS A 1 113 ? 22.911 -3.115 14.872 1.00 92.31 113 LYS A N 1
ATOM 905 C CA . LYS A 1 113 ? 21.576 -2.516 14.948 1.00 92.31 113 LYS A CA 1
ATOM 906 C C . LYS A 1 113 ? 20.466 -3.551 15.147 1.00 92.31 113 LYS A C 1
ATOM 908 O O . LYS A 1 113 ? 19.525 -3.318 15.904 1.00 92.31 113 LYS A O 1
ATOM 913 N N . LEU A 1 114 ? 20.562 -4.679 14.444 1.00 92.38 114 LEU A N 1
ATOM 914 C CA . LEU A 1 114 ? 19.614 -5.785 14.560 1.00 92.38 114 LEU A CA 1
ATOM 915 C C . LEU A 1 114 ? 19.726 -6.460 15.930 1.00 92.38 114 LEU A C 1
ATOM 917 O O . LEU A 1 114 ? 18.702 -6.658 16.579 1.00 92.38 114 LEU A O 1
ATOM 921 N N . ASP A 1 115 ? 20.945 -6.725 16.400 1.00 89.19 115 ASP A N 1
ATOM 922 C CA . ASP A 1 115 ? 21.204 -7.298 17.723 1.00 89.19 115 ASP A CA 1
ATOM 923 C C . ASP A 1 115 ? 20.681 -6.383 18.844 1.00 89.19 115 ASP A C 1
ATOM 925 O O . ASP A 1 115 ? 20.015 -6.855 19.770 1.00 89.19 115 ASP A O 1
ATOM 929 N N . ASP A 1 116 ? 20.922 -5.072 18.741 1.00 90.56 116 ASP A N 1
ATOM 930 C CA . ASP A 1 116 ? 20.429 -4.076 19.697 1.00 90.56 116 ASP A CA 1
ATOM 931 C C . ASP A 1 116 ? 18.895 -4.024 19.706 1.00 90.56 116 ASP A C 1
ATOM 933 O O . ASP A 1 116 ? 18.287 -3.978 20.777 1.00 90.56 116 ASP A O 1
ATOM 937 N N . LYS A 1 117 ? 18.250 -4.099 18.532 1.00 91.38 117 LYS A N 1
ATOM 938 C CA . LYS A 1 117 ? 16.784 -4.174 18.413 1.00 91.38 117 LYS A CA 1
ATOM 939 C C . LYS A 1 117 ? 16.226 -5.448 19.047 1.00 91.38 117 LYS A C 1
ATOM 941 O O . LYS A 1 117 ? 15.263 -5.373 19.809 1.00 91.38 117 LYS A O 1
ATOM 946 N N . MET A 1 118 ? 16.824 -6.606 18.756 1.00 89.25 118 MET A N 1
ATOM 947 C CA . MET A 1 118 ? 16.411 -7.892 19.329 1.00 89.25 118 MET A CA 1
ATOM 948 C C . MET A 1 118 ? 16.520 -7.876 20.858 1.00 89.25 118 MET A C 1
ATOM 950 O O . MET A 1 118 ? 15.618 -8.357 21.544 1.00 89.25 118 MET A O 1
ATOM 954 N N . LEU A 1 119 ? 17.601 -7.296 21.392 1.00 88.06 119 LEU A N 1
ATOM 955 C CA . LEU A 1 119 ? 17.822 -7.166 22.829 1.00 88.06 119 LEU A CA 1
ATOM 956 C C . LEU A 1 119 ? 16.829 -6.188 23.473 1.00 88.06 119 LEU A C 1
ATOM 958 O O . LEU A 1 119 ? 16.179 -6.539 24.458 1.00 88.06 119 LEU A O 1
ATOM 962 N N . ALA A 1 120 ? 16.682 -4.985 22.909 1.00 88.94 120 ALA A N 1
ATOM 963 C CA . ALA A 1 120 ? 15.810 -3.937 23.441 1.00 88.94 120 ALA A CA 1
ATOM 964 C C . ALA A 1 120 ? 14.340 -4.378 23.501 1.00 88.94 120 ALA A C 1
ATOM 966 O O . ALA A 1 120 ? 13.650 -4.093 24.480 1.00 88.94 120 ALA A O 1
ATOM 967 N N . ASN A 1 121 ? 13.890 -5.127 22.492 1.00 88.69 121 ASN A N 1
ATOM 968 C CA . ASN A 1 121 ? 12.521 -5.632 22.401 1.00 88.69 121 ASN A CA 1
ATOM 969 C C . ASN A 1 121 ? 12.360 -7.063 22.946 1.00 88.69 121 ASN A C 1
ATOM 971 O O . ASN A 1 121 ? 11.302 -7.666 22.783 1.00 88.69 121 ASN A O 1
ATOM 975 N N . ARG A 1 122 ? 13.393 -7.609 23.605 1.00 88.06 122 ARG A N 1
ATOM 976 C CA . ARG A 1 122 ? 13.399 -8.928 24.261 1.00 88.06 122 ARG A CA 1
ATOM 977 C C . ARG A 1 122 ? 12.969 -10.094 23.358 1.00 88.06 122 ARG A C 1
ATOM 979 O O . ARG A 1 122 ? 12.301 -11.008 23.827 1.00 88.06 122 ARG A O 1
ATOM 986 N N . PHE A 1 123 ? 13.343 -10.079 22.080 1.00 86.44 123 PHE A N 1
ATOM 987 C CA . PHE A 1 123 ? 12.887 -11.070 21.098 1.00 86.44 123 PHE A CA 1
ATOM 988 C C . PHE A 1 123 ? 13.114 -12.511 21.559 1.00 86.44 123 PHE A C 1
ATOM 990 O O . PHE A 1 123 ? 14.205 -12.872 22.012 1.00 86.44 123 PHE A O 1
ATOM 997 N N . THR A 1 124 ? 12.081 -13.335 21.380 1.00 81.25 124 THR A N 1
ATOM 998 C CA . THR A 1 124 ? 12.173 -14.789 21.544 1.00 81.25 124 THR A CA 1
ATOM 999 C C . THR A 1 124 ? 13.130 -15.384 20.512 1.00 81.25 124 THR A C 1
ATOM 1001 O O . THR A 1 124 ? 13.546 -14.712 19.563 1.00 81.25 124 THR A O 1
ATOM 1004 N N . LEU A 1 125 ? 13.476 -16.660 20.667 1.00 75.12 125 LEU A N 1
ATOM 1005 C CA . LEU A 1 125 ? 14.344 -17.332 19.710 1.00 75.12 125 LEU A CA 1
ATOM 1006 C C . LEU A 1 125 ? 13.771 -17.337 18.282 1.00 75.12 125 LEU A C 1
ATOM 1008 O O . LEU A 1 125 ? 14.477 -17.016 17.324 1.00 75.12 125 LEU A O 1
ATOM 1012 N N . ASP A 1 126 ? 12.479 -17.625 18.148 1.00 79.25 126 ASP A N 1
ATOM 1013 C CA . ASP A 1 126 ? 11.795 -17.626 16.855 1.00 79.25 126 ASP A CA 1
ATOM 1014 C C . ASP A 1 126 ? 11.756 -16.227 16.230 1.00 79.25 126 ASP A C 1
ATOM 1016 O O . ASP A 1 126 ? 11.977 -16.075 15.024 1.00 79.25 126 ASP A O 1
ATOM 1020 N N . ASP A 1 127 ? 11.547 -15.186 17.045 1.00 84.50 127 ASP A N 1
ATOM 1021 C CA . ASP A 1 127 ? 11.609 -13.795 16.590 1.00 84.50 127 ASP A CA 1
ATOM 1022 C C . ASP A 1 127 ? 13.009 -13.419 16.088 1.00 84.50 127 ASP A C 1
ATOM 1024 O O . ASP A 1 127 ? 13.130 -12.748 15.057 1.00 84.50 127 ASP A O 1
ATOM 1028 N N . GLN A 1 128 ? 14.065 -13.860 16.780 1.00 84.94 128 GLN A N 1
ATOM 1029 C CA . GLN A 1 128 ? 15.453 -13.633 16.368 1.00 84.94 128 GLN A CA 1
ATOM 1030 C C . GLN A 1 128 ? 15.737 -14.315 15.026 1.00 84.94 128 GLN A C 1
ATOM 1032 O O . GLN A 1 128 ? 16.149 -13.641 14.080 1.00 84.94 128 GLN A O 1
ATOM 1037 N N . LEU A 1 129 ? 15.426 -15.609 14.891 1.00 85.38 129 LEU A N 1
ATOM 1038 C CA . LEU A 1 129 ? 15.617 -16.362 13.645 1.00 85.38 129 LEU A CA 1
ATOM 1039 C C . LEU A 1 129 ? 14.818 -15.759 12.481 1.00 85.38 129 LEU A C 1
ATOM 1041 O O . LEU A 1 129 ? 15.333 -15.614 11.369 1.00 85.38 129 LEU A O 1
ATOM 1045 N N . ALA A 1 130 ? 13.565 -15.365 12.720 1.00 88.06 130 ALA A N 1
ATOM 1046 C CA . ALA A 1 130 ? 12.738 -14.719 11.706 1.00 88.06 130 ALA A CA 1
ATOM 1047 C C . ALA A 1 130 ? 13.288 -13.339 11.305 1.00 88.06 130 ALA A C 1
ATOM 1049 O O . ALA A 1 130 ? 13.190 -12.950 10.140 1.00 88.06 130 ALA A O 1
ATOM 1050 N N . THR A 1 131 ? 13.875 -12.600 12.245 1.00 89.69 131 THR A N 1
ATOM 1051 C CA . THR A 1 131 ? 14.512 -11.302 11.983 1.00 89.69 131 THR A CA 1
ATOM 1052 C C . THR A 1 131 ? 15.802 -11.468 11.181 1.00 89.69 131 THR A C 1
ATOM 1054 O O . THR A 1 131 ? 15.972 -10.777 10.179 1.00 89.69 131 THR A O 1
ATOM 1057 N N . MET A 1 132 ? 16.654 -12.437 11.536 1.00 89.94 132 MET A N 1
ATOM 1058 C CA . MET A 1 132 ? 17.872 -12.772 10.785 1.00 89.94 132 MET A CA 1
ATOM 1059 C C . MET A 1 132 ? 17.547 -13.163 9.337 1.00 89.94 132 MET A C 1
ATOM 1061 O O . MET A 1 132 ? 18.115 -12.593 8.408 1.00 89.94 132 MET A O 1
ATOM 1065 N N . ARG A 1 133 ? 16.560 -14.050 9.127 1.00 89.44 133 ARG A N 1
ATOM 1066 C CA . ARG A 1 133 ? 16.098 -14.449 7.779 1.00 89.44 133 ARG A CA 1
ATOM 1067 C C . ARG A 1 133 ? 15.678 -13.260 6.925 1.00 89.44 133 ARG A C 1
ATOM 1069 O O . ARG A 1 133 ? 16.013 -13.211 5.749 1.00 89.44 133 ARG A O 1
ATOM 1076 N N . ARG A 1 134 ? 14.943 -12.308 7.506 1.00 90.81 134 ARG A N 1
ATOM 1077 C CA . ARG A 1 134 ? 14.476 -11.114 6.786 1.00 90.81 134 ARG A CA 1
ATOM 1078 C C . ARG A 1 134 ? 15.583 -10.089 6.556 1.00 90.81 134 ARG A C 1
ATOM 1080 O O . ARG A 1 134 ? 15.452 -9.275 5.651 1.00 90.81 134 ARG A O 1
ATOM 1087 N N . ALA A 1 135 ? 16.637 -10.086 7.366 1.00 89.44 135 ALA A N 1
ATOM 1088 C CA . ALA A 1 135 ? 17.765 -9.181 7.183 1.00 89.44 135 ALA A CA 1
ATOM 1089 C C . ALA A 1 135 ? 18.667 -9.601 6.013 1.00 89.44 135 ALA A C 1
ATOM 1091 O O . ALA A 1 135 ? 19.220 -8.738 5.337 1.00 89.44 135 ALA A O 1
ATOM 1092 N N . ILE A 1 136 ? 18.787 -10.906 5.759 1.00 87.19 136 ILE A N 1
ATOM 1093 C CA . ILE A 1 136 ? 19.640 -11.445 4.697 1.00 87.19 136 ILE A CA 1
ATOM 1094 C C . ILE A 1 136 ? 19.019 -11.139 3.323 1.00 87.19 136 ILE A C 1
ATOM 1096 O O . ILE A 1 136 ? 17.866 -11.510 3.083 1.00 87.19 136 ILE A O 1
ATOM 1100 N N . PRO A 1 137 ? 19.735 -10.464 2.406 1.00 82.94 137 PRO A N 1
ATOM 1101 C CA . PRO A 1 137 ? 19.219 -10.180 1.073 1.00 82.94 137 PRO A CA 1
ATOM 1102 C C . PRO A 1 137 ? 19.060 -11.470 0.242 1.00 82.94 137 PRO A C 1
ATOM 1104 O O . PRO A 1 137 ? 19.778 -12.445 0.470 1.00 82.94 137 PRO A O 1
ATOM 1107 N N . PRO A 1 138 ? 18.130 -11.501 -0.731 1.00 84.62 138 PRO A N 1
ATOM 1108 C CA . PRO A 1 138 ? 18.063 -12.567 -1.728 1.00 84.62 138 PRO A CA 1
ATOM 1109 C C . PRO A 1 138 ? 19.379 -12.704 -2.502 1.00 84.62 138 PRO A C 1
ATOM 1111 O O . PRO A 1 138 ? 20.142 -11.745 -2.603 1.00 84.62 138 PRO A O 1
ATOM 1114 N N . SER A 1 139 ? 19.607 -13.873 -3.107 1.00 81.62 139 SER A N 1
ATOM 1115 C CA . SER A 1 139 ? 20.821 -14.147 -3.891 1.00 81.62 139 SER A CA 1
ATOM 1116 C C . SER A 1 139 ? 21.023 -13.171 -5.052 1.00 81.62 139 SER A C 1
ATOM 1118 O O . SER A 1 139 ? 22.158 -12.816 -5.348 1.00 81.62 139 SER A O 1
ATOM 1120 N N . ALA A 1 140 ? 19.933 -12.712 -5.671 1.00 91.50 140 ALA A N 1
ATOM 1121 C CA . ALA A 1 140 ? 19.937 -11.573 -6.580 1.00 91.50 140 ALA A CA 1
ATOM 1122 C C . ALA A 1 140 ? 18.588 -10.850 -6.538 1.00 91.50 140 ALA A C 1
ATOM 1124 O O . ALA A 1 140 ? 17.537 -11.464 -6.304 1.00 91.50 140 ALA A O 1
ATOM 1125 N N . VAL A 1 141 ? 18.620 -9.543 -6.783 1.00 94.56 141 VAL A N 1
ATOM 1126 C CA . VAL A 1 141 ? 17.434 -8.698 -6.929 1.00 94.56 141 VAL A CA 1
ATOM 1127 C C . VAL A 1 141 ? 17.583 -7.955 -8.246 1.00 94.56 141 VAL A C 1
ATOM 1129 O O . VAL A 1 141 ? 18.485 -7.143 -8.383 1.00 94.56 141 VAL A O 1
ATOM 1132 N N . VAL A 1 142 ? 16.723 -8.243 -9.213 1.00 96.06 142 VAL A N 1
ATOM 1133 C CA . VAL A 1 142 ? 16.793 -7.690 -10.565 1.00 96.06 142 VAL A CA 1
ATOM 1134 C C . VAL A 1 142 ? 15.601 -6.767 -10.785 1.00 96.06 142 VAL A C 1
ATOM 1136 O O . VAL A 1 142 ? 14.448 -7.177 -10.631 1.00 96.06 142 VAL A O 1
ATOM 1139 N N . PHE A 1 143 ? 15.889 -5.515 -11.126 1.00 96.69 143 PHE A N 1
ATOM 1140 C CA . PHE A 1 143 ? 14.898 -4.529 -11.547 1.00 96.69 143 PHE A CA 1
ATOM 1141 C C . PHE A 1 143 ? 14.723 -4.618 -13.050 1.00 96.69 143 PHE A C 1
ATOM 1143 O O . PHE A 1 143 ? 15.715 -4.807 -13.747 1.00 96.69 143 PHE A O 1
ATOM 1150 N N . PHE A 1 144 ? 13.502 -4.479 -13.549 1.00 96.69 144 PHE A N 1
ATOM 1151 C CA . PHE A 1 144 ? 13.242 -4.488 -14.983 1.00 96.69 144 PHE A CA 1
ATOM 1152 C C . PHE A 1 144 ? 12.026 -3.636 -15.341 1.00 96.69 144 PHE A C 1
ATOM 1154 O O . PHE A 1 144 ? 11.187 -3.356 -14.479 1.00 96.69 144 PHE A O 1
ATOM 1161 N N . ASP A 1 145 ? 11.951 -3.247 -16.607 1.00 95.75 145 ASP A N 1
ATOM 1162 C CA . ASP A 1 145 ? 10.837 -2.505 -17.196 1.00 95.75 145 ASP A CA 1
ATOM 1163 C C . ASP A 1 145 ? 10.721 -2.862 -18.685 1.00 95.75 145 ASP A C 1
ATOM 1165 O O . ASP A 1 145 ? 11.743 -3.048 -19.359 1.00 95.75 145 ASP A O 1
ATOM 1169 N N . PHE A 1 146 ? 9.492 -3.026 -19.183 1.00 93.94 146 PHE A N 1
ATOM 1170 C CA . PHE A 1 146 ? 9.231 -3.302 -20.596 1.00 93.94 146 PHE A CA 1
ATOM 1171 C C . PHE A 1 146 ? 8.734 -2.063 -21.331 1.00 93.94 146 PHE A C 1
ATOM 1173 O O . PHE A 1 146 ? 7.748 -1.434 -20.949 1.00 93.94 146 PHE A O 1
ATOM 1180 N N . GLU A 1 147 ? 9.299 -1.833 -22.510 1.00 91.81 147 GLU A N 1
ATOM 1181 C CA . GLU A 1 147 ? 8.731 -0.903 -23.473 1.00 91.81 147 GLU A CA 1
ATOM 1182 C C . GLU A 1 147 ? 7.747 -1.631 -24.391 1.00 91.81 147 GLU A C 1
ATOM 1184 O O . GLU A 1 147 ? 8.054 -2.661 -25.005 1.00 91.81 147 GLU A O 1
ATOM 1189 N N . SER A 1 148 ? 6.526 -1.101 -24.470 1.00 89.19 148 SER A N 1
ATOM 1190 C CA . SER A 1 148 ? 5.429 -1.703 -25.228 1.00 89.19 148 SER A CA 1
ATOM 1191 C C . SER A 1 148 ? 4.571 -0.655 -25.921 1.00 89.19 148 SER A C 1
ATOM 1193 O O . SER A 1 148 ? 4.491 0.501 -25.500 1.00 89.19 148 SER A O 1
ATOM 1195 N N . SER A 1 149 ? 3.885 -1.065 -26.991 1.00 83.69 149 SER A N 1
ATOM 1196 C CA . SER A 1 149 ? 2.893 -0.190 -27.617 1.00 83.69 149 SER A CA 1
ATOM 1197 C C . SER A 1 149 ? 1.702 0.021 -26.669 1.00 83.69 149 SER A C 1
ATOM 1199 O O . SER A 1 149 ? 1.082 -0.965 -26.265 1.00 83.69 149 SER A O 1
ATOM 1201 N N . PRO A 1 150 ? 1.331 1.271 -26.321 1.00 73.81 150 PRO A N 1
ATOM 1202 C CA . PRO A 1 150 ? 0.242 1.537 -25.380 1.00 73.81 150 PRO A CA 1
ATOM 1203 C C . PRO A 1 150 ? -1.149 1.457 -26.032 1.00 73.81 150 PRO A C 1
ATOM 1205 O O . PRO A 1 150 ? -2.154 1.735 -25.375 1.00 73.81 150 PRO A O 1
ATOM 1208 N N . PHE A 1 151 ? -1.222 1.142 -27.329 1.00 74.62 151 PHE A N 1
ATOM 1209 C CA . PHE A 1 151 ? -2.448 1.168 -28.117 1.00 74.62 151 PHE A CA 1
ATOM 1210 C C . PHE A 1 151 ? -2.888 -0.247 -28.501 1.00 74.62 151 PHE A C 1
ATOM 1212 O O . PHE A 1 151 ? -2.139 -0.998 -29.118 1.00 74.62 151 PHE A O 1
ATOM 1219 N N . GLY A 1 152 ? -4.142 -0.590 -28.199 1.00 72.75 152 GLY A N 1
ATOM 1220 C CA . GLY A 1 152 ? -4.700 -1.899 -28.540 1.00 72.75 152 GLY A CA 1
ATOM 1221 C C . GLY A 1 152 ? -4.160 -3.015 -27.643 1.00 72.75 152 GLY A C 1
ATOM 1222 O O . GLY A 1 152 ? -4.284 -2.939 -26.423 1.00 72.75 152 GLY A O 1
ATOM 1223 N N . GLU A 1 153 ? -3.623 -4.076 -28.246 1.00 71.88 153 GLU A N 1
ATOM 1224 C CA . GLU A 1 153 ? -2.980 -5.173 -27.517 1.00 71.88 153 GLU A CA 1
ATOM 1225 C C . GLU A 1 153 ? -1.521 -4.812 -27.222 1.00 71.88 153 GLU A C 1
ATOM 1227 O O . GLU A 1 153 ? -0.708 -4.675 -28.141 1.00 71.88 153 GLU A O 1
ATOM 1232 N N . HIS A 1 154 ? -1.194 -4.668 -25.937 1.00 78.62 154 HIS A N 1
ATOM 1233 C CA . HIS A 1 154 ? 0.159 -4.364 -25.488 1.00 78.62 154 HIS A CA 1
ATOM 1234 C C . HIS A 1 154 ? 1.118 -5.463 -25.955 1.00 78.62 154 HIS A C 1
ATOM 1236 O O . HIS A 1 154 ? 1.021 -6.609 -25.523 1.00 78.62 154 HIS A O 1
ATOM 1242 N N . THR A 1 155 ? 2.032 -5.109 -26.856 1.00 82.38 155 THR A N 1
ATOM 1243 C CA . THR A 1 155 ? 3.093 -5.996 -27.348 1.00 82.38 155 THR A CA 1
ATOM 1244 C C . THR A 1 155 ? 4.432 -5.370 -26.961 1.00 82.38 155 THR A C 1
ATOM 1246 O O . THR A 1 155 ? 4.636 -4.193 -27.291 1.00 82.38 155 THR A O 1
ATOM 1249 N N . PRO A 1 156 ? 5.313 -6.088 -26.242 1.00 90.31 156 PRO A N 1
ATOM 1250 C CA . PRO A 1 156 ? 6.620 -5.564 -25.882 1.00 90.31 156 PRO A CA 1
ATOM 1251 C C . PRO A 1 156 ? 7.529 -5.545 -27.114 1.00 90.31 156 PRO A C 1
ATOM 1253 O O . PRO A 1 156 ? 7.463 -6.440 -27.955 1.00 90.31 156 PRO A O 1
ATOM 1256 N N . TYR A 1 157 ? 8.374 -4.525 -27.219 1.00 90.94 157 TYR A N 1
ATOM 1257 C CA . TYR A 1 157 ? 9.408 -4.431 -28.259 1.00 90.94 157 TYR A CA 1
ATOM 1258 C C . TYR A 1 157 ? 10.812 -4.231 -27.679 1.00 90.94 157 TYR A C 1
ATOM 1260 O O . TYR A 1 157 ? 11.797 -4.199 -28.421 1.00 90.94 157 TYR A O 1
ATOM 1268 N N . GLY A 1 158 ? 10.916 -4.106 -26.357 1.00 93.44 158 GLY A N 1
ATOM 1269 C CA . GLY A 1 158 ? 12.180 -4.036 -25.652 1.00 93.44 158 GLY A CA 1
ATOM 1270 C C . GLY A 1 158 ? 11.998 -4.206 -24.152 1.00 93.44 158 GLY A C 1
ATOM 1271 O O . GLY A 1 158 ? 10.910 -3.990 -23.618 1.00 93.44 158 GLY A O 1
ATOM 1272 N N . VAL A 1 159 ? 13.068 -4.619 -23.485 1.00 96.44 159 VAL A N 1
ATOM 1273 C CA . VAL A 1 159 ? 13.135 -4.714 -22.028 1.00 96.44 159 VAL A CA 1
ATOM 1274 C C . VAL A 1 159 ? 14.494 -4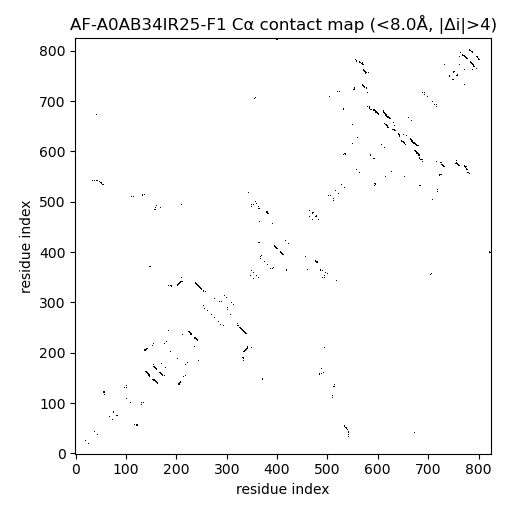.233 -21.553 1.00 96.44 159 VAL A C 1
ATOM 1276 O O . VAL A 1 159 ? 15.520 -4.553 -22.160 1.00 96.44 159 VAL A O 1
ATOM 1279 N N . CYS A 1 160 ? 14.493 -3.476 -20.464 1.00 97.19 160 CYS A N 1
ATOM 1280 C CA . CYS A 1 160 ? 15.702 -3.130 -19.733 1.00 97.19 160 CYS A CA 1
ATOM 1281 C C . CYS A 1 160 ? 15.689 -3.833 -18.380 1.00 97.19 160 CYS A C 1
ATOM 1283 O O . CYS A 1 160 ? 14.633 -3.973 -17.761 1.00 97.19 160 CYS A O 1
ATOM 1285 N N . TYR A 1 161 ? 16.853 -4.266 -17.899 1.00 97.56 161 TYR A N 1
ATOM 1286 C CA . TYR A 1 161 ? 16.971 -4.871 -16.575 1.00 97.56 161 TYR A CA 1
ATOM 1287 C C . TYR A 1 161 ? 18.334 -4.612 -15.923 1.00 97.56 161 TYR A C 1
ATOM 1289 O O . TYR A 1 161 ? 19.337 -4.414 -16.601 1.00 97.56 161 TYR A O 1
ATOM 1297 N N . GLY A 1 162 ? 18.396 -4.613 -14.593 1.00 96.56 162 GLY A N 1
ATOM 1298 C CA . GLY A 1 162 ? 19.639 -4.409 -13.847 1.00 96.56 162 GLY A CA 1
ATOM 1299 C C . GLY A 1 162 ? 19.621 -5.072 -12.473 1.00 96.56 162 GLY A C 1
ATOM 1300 O O . GLY A 1 162 ? 18.630 -4.989 -11.745 1.00 96.56 162 GLY A O 1
ATOM 1301 N N . ASP A 1 163 ? 20.727 -5.721 -12.106 1.00 94.94 163 ASP A N 1
ATOM 1302 C CA . ASP A 1 163 ? 20.923 -6.311 -10.776 1.00 94.94 163 ASP A CA 1
ATOM 1303 C C . ASP A 1 163 ? 21.176 -5.208 -9.732 1.00 94.94 163 ASP A C 1
ATOM 1305 O O . ASP A 1 163 ? 21.951 -4.279 -9.951 1.00 94.94 163 ASP A O 1
ATOM 1309 N N . TYR A 1 164 ? 20.542 -5.324 -8.566 1.00 92.50 164 TYR A N 1
ATOM 1310 C CA . TYR A 1 164 ? 20.713 -4.458 -7.403 1.00 92.50 164 TYR A CA 1
ATOM 1311 C C . TYR A 1 164 ? 22.168 -4.296 -6.964 1.00 92.50 164 TYR A C 1
ATOM 1313 O O . TYR A 1 164 ? 22.513 -3.242 -6.438 1.00 92.50 164 TYR A O 1
ATOM 1321 N N . ASN A 1 165 ? 23.017 -5.307 -7.154 1.00 88.31 165 ASN A N 1
ATOM 1322 C CA . ASN A 1 165 ? 24.428 -5.269 -6.762 1.00 88.31 165 ASN A CA 1
ATOM 1323 C C . ASN A 1 165 ? 25.363 -4.823 -7.896 1.00 88.31 165 ASN A C 1
ATOM 1325 O O . ASN A 1 165 ? 26.574 -4.761 -7.695 1.00 88.31 165 ASN A O 1
ATOM 1329 N N . GLN A 1 166 ? 24.823 -4.516 -9.077 1.00 90.00 166 GLN A N 1
ATOM 1330 C CA . GLN A 1 166 ? 25.593 -4.083 -10.239 1.00 90.00 166 GLN A CA 1
ATOM 1331 C C . GLN A 1 166 ? 25.143 -2.689 -10.679 1.00 90.00 166 GLN A C 1
ATOM 1333 O O . GLN A 1 166 ? 23.973 -2.317 -10.576 1.00 90.00 166 GLN A O 1
ATOM 1338 N N . ASP A 1 167 ? 26.069 -1.890 -11.195 1.00 86.81 167 ASP A N 1
ATOM 1339 C CA . ASP A 1 167 ? 25.727 -0.551 -11.688 1.00 86.81 167 ASP A CA 1
ATOM 1340 C C . ASP A 1 167 ? 25.231 -0.573 -13.136 1.00 86.81 167 ASP A C 1
ATOM 1342 O O . ASP A 1 167 ? 24.565 0.360 -13.569 1.00 86.81 167 ASP A O 1
ATOM 1346 N N . THR A 1 168 ? 25.469 -1.667 -13.860 1.00 91.25 168 THR A N 1
ATOM 1347 C CA . THR A 1 168 ? 25.044 -1.824 -15.255 1.00 91.25 168 THR A CA 1
ATOM 1348 C C . THR A 1 168 ? 23.543 -2.098 -15.361 1.00 91.25 168 THR A C 1
ATOM 1350 O O . THR A 1 168 ? 22.958 -2.806 -14.538 1.00 91.25 168 THR A O 1
ATOM 1353 N N . VAL A 1 169 ? 22.929 -1.517 -16.390 1.00 94.94 169 VAL A N 1
ATOM 1354 C CA . VAL A 1 169 ? 21.590 -1.860 -16.871 1.00 94.94 169 VAL A CA 1
ATOM 1355 C C . VAL A 1 169 ? 21.756 -2.411 -18.280 1.00 94.94 169 VAL A C 1
ATOM 1357 O O . VAL A 1 169 ? 22.446 -1.820 -19.110 1.00 94.94 169 VAL A O 1
ATOM 1360 N N . HIS A 1 170 ? 21.162 -3.568 -18.511 1.00 96.00 170 HIS A N 1
ATOM 1361 C CA . HIS A 1 170 ? 21.180 -4.299 -19.764 1.00 96.00 170 HIS A CA 1
ATOM 1362 C C . HIS A 1 170 ? 19.896 -4.023 -20.539 1.00 96.00 170 HIS A C 1
ATOM 1364 O O . HIS A 1 170 ? 18.855 -3.730 -19.948 1.00 96.00 170 HIS A O 1
ATOM 1370 N N . THR A 1 171 ? 19.981 -4.155 -21.857 1.00 96.44 171 THR A N 1
ATOM 1371 C CA . THR A 1 171 ? 18.922 -3.786 -22.793 1.00 96.44 171 THR A CA 1
ATOM 1372 C C . THR A 1 171 ? 18.777 -4.893 -23.825 1.00 96.44 171 THR A C 1
ATOM 1374 O O . THR A 1 171 ? 19.751 -5.244 -24.491 1.00 96.44 171 THR A O 1
ATOM 1377 N N . ILE A 1 172 ? 17.561 -5.410 -23.996 1.00 95.19 172 ILE A N 1
ATOM 1378 C CA . ILE A 1 172 ? 17.230 -6.413 -25.012 1.00 95.19 172 ILE A CA 1
ATOM 1379 C C . ILE A 1 172 ? 16.134 -5.841 -25.913 1.00 95.19 172 ILE A C 1
ATOM 1381 O O . ILE A 1 172 ? 15.075 -5.435 -25.434 1.00 95.19 172 ILE A O 1
ATOM 1385 N N . ARG A 1 173 ? 16.378 -5.816 -27.228 1.00 91.50 173 ARG A N 1
ATOM 1386 C CA . ARG A 1 173 ? 15.435 -5.325 -28.249 1.00 91.50 173 ARG A CA 1
ATOM 1387 C C . ARG A 1 173 ? 14.740 -6.490 -28.956 1.00 91.50 173 ARG A C 1
ATOM 1389 O O . ARG A 1 173 ? 15.342 -7.539 -29.163 1.00 91.50 173 ARG A O 1
ATOM 1396 N N . GLY A 1 174 ? 13.507 -6.262 -29.402 1.00 88.00 174 GLY A N 1
ATOM 1397 C CA . GLY A 1 174 ? 12.737 -7.191 -30.234 1.00 88.00 174 GLY A CA 1
ATOM 1398 C C . GLY A 1 174 ? 11.454 -7.689 -29.570 1.00 88.00 174 GLY A C 1
ATOM 1399 O O . GLY A 1 174 ? 11.237 -7.500 -28.378 1.00 88.00 174 GLY A O 1
ATOM 1400 N N . GLU A 1 175 ? 10.594 -8.337 -30.357 1.00 85.56 175 GLU A N 1
ATOM 1401 C CA . GLU A 1 175 ? 9.302 -8.874 -29.890 1.00 85.56 175 GLU A CA 1
ATOM 1402 C C . GLU A 1 175 ? 9.466 -10.085 -28.946 1.00 85.56 175 GLU A C 1
ATOM 1404 O O . GLU A 1 175 ? 8.611 -10.340 -28.094 1.00 85.56 175 GLU A O 1
ATOM 1409 N N . ASP A 1 176 ? 10.597 -10.791 -29.046 1.00 88.50 176 ASP A N 1
ATOM 1410 C CA . ASP A 1 176 ? 10.957 -11.940 -28.202 1.00 88.50 176 ASP A CA 1
ATOM 1411 C C . ASP A 1 176 ? 11.779 -11.536 -26.960 1.00 88.50 176 ASP A C 1
ATOM 1413 O O . ASP A 1 176 ? 12.342 -12.384 -26.267 1.00 88.50 176 ASP A O 1
ATOM 1417 N N . CYS A 1 177 ? 11.844 -10.237 -26.635 1.00 92.19 177 CYS A N 1
ATOM 1418 C CA . CYS A 1 177 ? 12.666 -9.712 -25.539 1.00 92.19 177 CYS A CA 1
ATOM 1419 C C . CYS A 1 177 ? 12.326 -10.320 -24.165 1.00 92.19 177 CYS A C 1
ATOM 1421 O O . CYS A 1 177 ? 13.207 -10.480 -23.323 1.00 92.19 177 CYS A O 1
ATOM 1423 N N . ALA A 1 178 ? 11.069 -10.722 -23.949 1.00 90.38 178 ALA A N 1
ATOM 1424 C CA . ALA A 1 178 ? 10.644 -11.412 -22.732 1.00 90.38 178 ALA A CA 1
ATOM 1425 C C . ALA A 1 178 ? 11.253 -12.819 -22.594 1.00 90.38 178 ALA A C 1
ATOM 1427 O O . ALA A 1 178 ? 11.574 -13.229 -21.479 1.00 90.38 178 ALA A O 1
ATOM 1428 N N . GLU A 1 179 ? 11.423 -13.545 -23.703 1.00 90.50 179 GLU A N 1
ATOM 1429 C CA . GLU A 1 179 ? 12.050 -14.873 -23.720 1.00 90.50 179 GLU A CA 1
ATOM 1430 C C . GLU A 1 179 ? 13.548 -14.751 -23.466 1.00 90.50 179 GLU A C 1
ATOM 1432 O O . GLU A 1 179 ? 14.077 -15.379 -22.551 1.00 90.50 179 GLU A O 1
ATOM 1437 N N . ALA A 1 180 ? 14.194 -13.849 -24.209 1.00 92.94 180 ALA A N 1
ATOM 1438 C CA . ALA A 1 180 ? 15.615 -13.565 -24.078 1.00 92.94 180 ALA A CA 1
ATOM 1439 C C . ALA A 1 180 ? 15.991 -13.118 -22.654 1.00 92.94 180 ALA A C 1
ATOM 1441 O O . ALA A 1 180 ? 16.982 -13.598 -22.112 1.00 92.94 180 ALA A O 1
ATOM 1442 N N . LEU A 1 181 ? 15.165 -12.289 -21.998 1.00 94.88 181 LEU A N 1
ATOM 1443 C CA . LEU A 1 181 ? 15.369 -11.941 -20.588 1.00 94.88 181 LEU A CA 1
ATOM 1444 C C . LEU A 1 181 ? 15.371 -13.185 -19.686 1.00 94.88 181 LEU A C 1
ATOM 1446 O O . LEU A 1 181 ? 16.199 -13.295 -18.786 1.00 94.88 181 LEU A O 1
ATOM 1450 N N . MET A 1 182 ? 14.441 -14.124 -19.886 1.00 92.81 182 MET A N 1
ATOM 1451 C CA . MET A 1 182 ? 14.387 -15.346 -19.072 1.00 92.81 182 MET A CA 1
ATOM 1452 C C . MET A 1 182 ? 15.602 -16.246 -19.309 1.00 92.81 182 MET A C 1
ATOM 1454 O O . MET A 1 182 ? 16.127 -16.805 -18.343 1.00 92.81 182 MET A O 1
ATOM 1458 N N . ASP A 1 183 ? 16.065 -16.354 -20.554 1.00 91.00 183 ASP A N 1
ATOM 1459 C CA . ASP A 1 183 ? 17.261 -17.120 -20.910 1.00 91.00 183 ASP A CA 1
ATOM 1460 C C . ASP A 1 183 ? 18.532 -16.521 -20.291 1.00 91.00 183 ASP A C 1
ATOM 1462 O O . ASP A 1 183 ? 19.311 -17.252 -19.675 1.00 91.00 183 ASP A O 1
ATOM 1466 N N . GLU A 1 184 ? 18.704 -15.197 -20.350 1.00 93.06 184 GLU A N 1
ATOM 1467 C CA . GLU A 1 184 ? 19.841 -14.516 -19.718 1.00 93.06 184 GLU A CA 1
ATOM 1468 C C . GLU A 1 184 ? 19.826 -14.694 -18.190 1.00 93.06 184 GLU A C 1
ATOM 1470 O O . GLU A 1 184 ? 20.847 -15.028 -17.583 1.00 93.06 184 GLU A O 1
ATOM 1475 N N . LEU A 1 185 ? 18.662 -14.569 -17.540 1.00 93.75 185 LEU A N 1
ATOM 1476 C CA . LEU A 1 185 ? 18.553 -14.812 -16.097 1.00 93.75 185 LEU A CA 1
ATOM 1477 C C . LEU A 1 185 ? 18.844 -16.276 -15.722 1.00 93.75 185 LEU A C 1
ATOM 1479 O O . LEU A 1 185 ? 19.444 -16.530 -14.673 1.00 93.75 185 LEU A O 1
ATOM 1483 N N . LEU A 1 186 ? 18.446 -17.242 -16.555 1.00 90.75 186 LEU A N 1
ATOM 1484 C CA . LEU A 1 186 ? 18.775 -18.660 -16.369 1.00 90.75 186 LEU A CA 1
ATOM 1485 C C . LEU A 1 186 ? 20.275 -18.929 -16.510 1.00 90.75 186 LEU A C 1
ATOM 1487 O O . LEU A 1 186 ? 20.824 -19.737 -15.754 1.00 90.75 186 LEU A O 1
ATOM 1491 N N . GLU A 1 187 ? 20.932 -18.279 -17.465 1.00 90.69 187 GLU A N 1
ATOM 1492 C CA . GLU A 1 187 ? 22.369 -18.417 -17.688 1.00 90.69 187 GLU A CA 1
ATOM 1493 C C . GLU A 1 187 ? 23.175 -17.836 -16.521 1.00 90.69 187 GLU A C 1
ATOM 1495 O O . GLU A 1 187 ? 24.093 -18.493 -16.014 1.00 90.69 187 GLU A O 1
ATOM 1500 N N . VAL A 1 188 ? 22.786 -16.649 -16.047 1.00 91.50 188 VAL A N 1
ATOM 1501 C CA . VAL A 1 188 ? 23.492 -15.932 -14.978 1.00 91.50 188 VAL A CA 1
ATOM 1502 C C . VAL A 1 188 ? 23.217 -16.541 -13.599 1.00 91.50 188 VAL A C 1
ATOM 1504 O O . VAL A 1 188 ? 24.156 -16.756 -12.832 1.00 91.50 188 VAL A O 1
ATOM 1507 N N . TYR A 1 189 ? 21.955 -16.841 -13.270 1.00 92.56 189 TYR A N 1
ATOM 1508 C CA . TYR A 1 189 ? 21.550 -17.223 -11.906 1.00 92.56 189 TYR A CA 1
ATOM 1509 C C . TYR A 1 189 ? 20.999 -18.645 -11.772 1.00 92.56 189 TYR A C 1
ATOM 1511 O O . TYR A 1 189 ? 20.867 -19.142 -10.651 1.00 92.56 189 TYR A O 1
ATOM 1519 N N . GLY A 1 190 ? 20.629 -19.301 -12.873 1.00 88.88 190 GLY A N 1
ATOM 1520 C CA . GLY A 1 190 ? 20.073 -20.653 -12.835 1.00 88.88 190 GLY A CA 1
ATOM 1521 C C . GLY A 1 190 ? 21.124 -21.701 -12.472 1.00 88.88 190 GLY A C 1
ATOM 1522 O O . GLY A 1 190 ? 22.321 -21.491 -12.668 1.00 88.88 190 GLY A O 1
ATOM 1523 N N . CYS A 1 191 ? 20.682 -22.857 -11.986 1.00 87.00 191 CYS A N 1
ATOM 1524 C CA . CYS A 1 191 ? 21.553 -24.013 -11.761 1.00 87.00 191 CYS A CA 1
ATOM 1525 C C . CYS A 1 191 ? 21.149 -25.196 -12.640 1.00 87.00 191 CYS A C 1
ATOM 1527 O O . CYS A 1 191 ? 19.983 -25.315 -13.026 1.00 87.00 191 CYS A O 1
ATOM 1529 N N . ASP A 1 192 ? 22.106 -26.076 -12.927 1.00 82.56 192 ASP A N 1
ATOM 1530 C CA . ASP A 1 192 ? 21.831 -27.334 -13.617 1.00 82.56 192 ASP A CA 1
ATOM 1531 C C . ASP A 1 192 ? 20.962 -28.232 -12.735 1.00 82.56 192 ASP A C 1
ATOM 1533 O O . ASP A 1 192 ? 21.251 -28.444 -11.552 1.00 82.56 192 ASP A O 1
ATOM 1537 N N . CYS A 1 193 ? 19.886 -28.765 -13.308 1.00 70.00 193 CYS A N 1
ATOM 1538 C CA . CYS A 1 193 ? 19.068 -29.745 -12.621 1.00 70.00 193 CYS A CA 1
ATOM 1539 C C . CYS A 1 193 ? 19.627 -31.162 -12.848 1.00 70.00 193 CYS A C 1
ATOM 1541 O O . CYS A 1 193 ? 19.838 -31.541 -14.001 1.00 70.00 193 CYS A O 1
ATOM 1543 N N . PRO A 1 194 ? 19.871 -31.946 -11.782 1.00 65.75 194 PRO A N 1
ATOM 1544 C CA . PRO A 1 194 ? 20.279 -33.344 -11.914 1.00 65.75 194 PRO A CA 1
ATOM 1545 C C . PRO A 1 194 ? 19.248 -34.203 -12.669 1.00 65.75 194 PRO A C 1
ATOM 1547 O O . PRO A 1 194 ? 18.044 -33.971 -12.565 1.00 65.75 194 PRO A O 1
ATOM 1550 N N . ASP A 1 195 ? 19.723 -35.236 -13.374 1.00 57.19 195 ASP A N 1
ATOM 1551 C CA . ASP A 1 195 ? 18.892 -36.113 -14.219 1.00 57.19 195 ASP A CA 1
ATOM 1552 C C . ASP A 1 195 ? 17.774 -36.854 -13.439 1.00 57.19 195 ASP A C 1
ATOM 1554 O O . ASP A 1 195 ? 16.695 -37.086 -13.988 1.00 57.19 195 ASP A O 1
ATOM 1558 N N . ASP A 1 196 ? 17.997 -37.151 -12.149 1.00 60.69 196 ASP A N 1
ATOM 1559 C CA . ASP A 1 196 ? 17.103 -37.918 -11.259 1.00 60.69 196 ASP A CA 1
ATOM 1560 C C . ASP A 1 196 ? 16.539 -37.069 -10.098 1.00 60.69 196 ASP A C 1
ATOM 1562 O O . ASP A 1 196 ? 16.591 -37.452 -8.927 1.00 60.69 196 ASP A O 1
ATOM 1566 N N . VAL A 1 197 ? 16.031 -35.868 -10.385 1.00 59.41 197 VAL A N 1
ATOM 1567 C CA . VAL A 1 197 ? 15.497 -34.982 -9.339 1.00 59.41 197 VAL A CA 1
ATOM 1568 C C . VAL A 1 197 ? 14.117 -35.410 -8.829 1.00 59.41 197 VAL A C 1
ATOM 1570 O O . VAL A 1 197 ? 13.128 -35.410 -9.568 1.00 59.41 197 VAL A O 1
ATOM 1573 N N . ASP A 1 198 ? 14.023 -35.635 -7.514 1.00 61.78 198 ASP A N 1
ATOM 1574 C CA . ASP A 1 198 ? 12.766 -35.467 -6.788 1.00 61.78 198 ASP A CA 1
ATOM 1575 C C . ASP A 1 198 ? 12.450 -33.966 -6.689 1.00 61.78 198 ASP A C 1
ATOM 1577 O O . ASP A 1 198 ? 13.107 -33.196 -5.983 1.00 61.78 198 ASP A O 1
ATOM 1581 N N . TRP A 1 199 ? 11.422 -33.527 -7.414 1.00 59.28 199 TRP A N 1
ATOM 1582 C CA . TRP A 1 199 ? 10.965 -32.135 -7.425 1.00 59.28 199 TRP A CA 1
ATOM 1583 C C . TRP A 1 199 ? 10.412 -31.644 -6.077 1.00 59.28 199 TRP A C 1
ATOM 1585 O O . TRP A 1 199 ? 10.098 -30.455 -5.964 1.00 59.28 199 TRP A O 1
ATOM 1595 N N . GLY A 1 200 ? 10.243 -32.534 -5.094 1.00 58.16 200 GLY A N 1
ATOM 1596 C CA . GLY A 1 200 ? 10.008 -32.191 -3.694 1.00 58.16 200 GLY A CA 1
ATOM 1597 C C . GLY A 1 200 ? 11.278 -31.794 -2.931 1.00 58.16 200 GLY A C 1
ATOM 1598 O O . GLY A 1 200 ? 11.174 -31.076 -1.937 1.00 58.16 200 GLY A O 1
ATOM 1599 N N . GLU A 1 201 ? 12.460 -32.202 -3.405 1.00 59.53 201 GLU A N 1
ATOM 1600 C CA . GLU A 1 201 ? 13.752 -31.996 -2.731 1.00 59.53 201 GLU A CA 1
ATOM 1601 C C . GLU A 1 201 ? 14.692 -31.030 -3.469 1.00 59.53 201 GLU A C 1
ATOM 1603 O O . GLU A 1 201 ? 15.532 -30.383 -2.838 1.00 59.53 201 GLU A O 1
ATOM 1608 N N . PHE A 1 202 ? 14.544 -30.869 -4.787 1.00 70.88 202 PHE A N 1
ATOM 1609 C CA . PHE A 1 202 ? 15.340 -29.906 -5.549 1.00 70.88 202 PHE A CA 1
ATOM 1610 C C . PHE A 1 202 ? 14.863 -28.468 -5.338 1.00 70.88 202 PHE A C 1
ATOM 1612 O O . PHE A 1 202 ? 13.724 -28.109 -5.646 1.00 70.88 202 PHE A O 1
ATOM 1619 N N . ASN A 1 203 ? 15.777 -27.625 -4.856 1.00 74.31 203 ASN A N 1
ATOM 1620 C CA . ASN A 1 203 ? 15.521 -26.223 -4.564 1.00 74.31 203 ASN A CA 1
ATOM 1621 C C . ASN A 1 203 ? 16.453 -25.334 -5.408 1.00 74.31 203 ASN A C 1
ATOM 1623 O O . ASN A 1 203 ? 17.589 -25.089 -4.989 1.00 74.31 203 ASN A O 1
ATOM 1627 N N . PRO A 1 204 ? 16.023 -24.885 -6.604 1.00 82.19 204 PRO A N 1
ATOM 1628 C CA . PRO A 1 204 ? 16.850 -24.027 -7.444 1.00 82.19 204 PRO A CA 1
ATOM 1629 C C . PRO A 1 204 ? 17.048 -22.650 -6.787 1.00 82.19 204 PRO A C 1
ATOM 1631 O O . PRO A 1 204 ? 16.229 -22.250 -5.949 1.00 82.19 204 PRO A O 1
ATOM 1634 N N . PRO A 1 205 ? 18.101 -21.900 -7.169 1.00 87.50 205 PRO A N 1
ATOM 1635 C CA . PRO A 1 205 ? 18.328 -20.541 -6.699 1.00 87.50 205 PRO A CA 1
ATOM 1636 C C . PRO A 1 205 ? 17.070 -19.684 -6.832 1.00 87.50 205 PRO A C 1
ATOM 1638 O O . PRO A 1 205 ? 16.324 -19.804 -7.805 1.00 87.50 205 PRO A O 1
ATOM 1641 N N . VAL A 1 206 ? 16.829 -18.829 -5.839 1.00 88.19 206 VAL A N 1
ATOM 1642 C CA . VAL A 1 206 ? 15.697 -17.902 -5.837 1.00 88.19 206 VAL A CA 1
ATOM 1643 C C . VAL A 1 206 ? 16.225 -16.500 -6.103 1.00 88.19 206 VAL A C 1
ATOM 1645 O O . VAL A 1 206 ? 16.951 -15.949 -5.273 1.00 88.19 206 VAL A O 1
ATOM 1648 N N . ILE A 1 207 ? 15.826 -15.907 -7.226 1.00 92.31 207 ILE A N 1
ATOM 1649 C CA . ILE A 1 207 ? 16.045 -14.482 -7.495 1.00 92.31 207 ILE A CA 1
ATOM 1650 C C . ILE A 1 207 ? 14.754 -13.697 -7.317 1.00 92.31 207 ILE A C 1
ATOM 1652 O O . ILE A 1 207 ? 13.649 -14.243 -7.394 1.00 92.31 207 ILE A O 1
ATOM 1656 N N . LYS A 1 208 ? 14.890 -12.394 -7.091 1.00 93.25 208 LYS A N 1
ATOM 1657 C CA . LYS A 1 208 ? 13.755 -11.493 -6.943 1.00 93.25 208 LYS A CA 1
ATOM 1658 C C . LYS A 1 208 ? 13.651 -10.545 -8.131 1.00 93.25 208 LYS A C 1
ATOM 1660 O O . LYS A 1 208 ? 14.554 -9.749 -8.336 1.00 93.25 208 LYS A O 1
ATOM 1665 N N . LEU A 1 209 ? 12.543 -10.606 -8.865 1.00 94.06 209 LEU A N 1
ATOM 1666 C CA . LEU A 1 209 ? 12.237 -9.713 -9.980 1.00 94.06 209 LEU A CA 1
ATOM 1667 C C . LEU A 1 209 ? 11.302 -8.585 -9.537 1.00 94.06 209 LEU A C 1
ATOM 1669 O O . LEU A 1 209 ? 10.178 -8.825 -9.078 1.00 94.06 209 LEU A O 1
ATOM 1673 N N . MET A 1 210 ? 11.767 -7.351 -9.696 1.00 93.81 210 MET A N 1
ATOM 1674 C CA . MET A 1 210 ? 11.081 -6.134 -9.276 1.00 93.81 210 MET A CA 1
ATOM 1675 C C . MET A 1 210 ? 10.783 -5.234 -10.472 1.00 93.81 210 MET A C 1
ATOM 1677 O O . MET A 1 210 ? 11.682 -4.874 -11.219 1.00 93.81 210 MET A O 1
ATOM 1681 N N . ALA A 1 211 ? 9.529 -4.822 -10.608 1.00 93.06 211 ALA A N 1
ATOM 1682 C CA . ALA A 1 211 ? 9.111 -3.820 -11.587 1.00 93.06 211 ALA A CA 1
ATOM 1683 C C . ALA A 1 211 ? 8.165 -2.816 -10.912 1.00 93.06 211 ALA A C 1
ATOM 1685 O O . ALA A 1 211 ? 7.688 -3.048 -9.791 1.00 93.06 211 ALA A O 1
ATOM 1686 N N . HIS A 1 212 ? 7.932 -1.663 -11.534 1.00 92.31 212 HIS A N 1
ATOM 1687 C CA . HIS A 1 212 ? 7.146 -0.582 -10.942 1.00 92.31 212 HIS A CA 1
ATOM 1688 C C . HIS A 1 212 ? 5.788 -0.448 -11.626 1.00 92.31 212 HIS A C 1
ATOM 1690 O O . HIS A 1 212 ? 5.716 -0.119 -12.799 1.00 92.31 212 HIS A O 1
ATOM 1696 N N . ASN A 1 213 ? 4.697 -0.684 -10.885 1.00 85.94 213 ASN A N 1
ATOM 1697 C CA . ASN A 1 213 ? 3.347 -0.785 -11.452 1.00 85.94 213 ASN A CA 1
ATOM 1698 C C . ASN A 1 213 ? 3.232 -1.918 -12.497 1.00 85.94 213 ASN A C 1
ATOM 1700 O O . ASN A 1 213 ? 2.566 -1.813 -13.524 1.00 85.94 213 ASN A O 1
ATOM 1704 N N . ALA A 1 214 ? 3.845 -3.044 -12.151 1.00 77.50 214 ALA A N 1
ATOM 1705 C CA . ALA A 1 214 ? 4.278 -4.118 -13.039 1.00 77.50 214 ALA A CA 1
ATOM 1706 C C . ALA A 1 214 ? 3.180 -5.015 -13.652 1.00 77.50 214 ALA A C 1
ATOM 1708 O O . ALA A 1 214 ? 3.454 -6.124 -14.104 1.00 77.50 214 ALA A O 1
ATOM 1709 N N . THR A 1 215 ? 1.905 -4.611 -13.604 1.00 78.12 215 THR A N 1
ATOM 1710 C CA . THR A 1 215 ? 0.802 -5.495 -14.042 1.00 78.12 215 THR A CA 1
ATOM 1711 C C . THR A 1 215 ? 0.928 -5.857 -15.526 1.00 78.12 215 THR A C 1
ATOM 1713 O O . THR A 1 215 ? 0.686 -7.007 -15.886 1.00 78.12 215 THR A O 1
ATOM 1716 N N . TYR A 1 216 ? 1.344 -4.909 -16.369 1.00 77.62 216 TYR A N 1
ATOM 1717 C CA . TYR A 1 216 ? 1.584 -5.166 -17.791 1.00 77.62 216 TYR A CA 1
ATOM 1718 C C . TYR A 1 216 ? 2.893 -5.925 -18.011 1.00 77.62 216 TYR A C 1
ATOM 1720 O O . TYR A 1 216 ? 2.893 -6.938 -18.704 1.00 77.62 216 TYR A O 1
ATOM 1728 N N . ASP A 1 217 ? 3.966 -5.518 -17.340 1.00 83.88 217 ASP A N 1
ATOM 1729 C CA . ASP A 1 217 ? 5.291 -6.136 -17.433 1.00 83.88 217 ASP A CA 1
ATOM 1730 C C . ASP A 1 217 ? 5.255 -7.639 -17.138 1.00 83.88 217 ASP A C 1
ATOM 1732 O O . ASP A 1 217 ? 5.781 -8.461 -17.889 1.00 83.88 217 ASP A O 1
ATOM 1736 N N . TYR A 1 218 ? 4.547 -8.034 -16.078 1.00 82.62 218 TYR A N 1
ATOM 1737 C CA . TYR A 1 218 ? 4.399 -9.444 -15.721 1.00 82.62 218 TYR A CA 1
ATOM 1738 C C . TYR A 1 218 ? 3.559 -10.243 -16.714 1.00 82.62 218 TYR A C 1
ATOM 1740 O O . TYR A 1 218 ? 3.756 -11.455 -16.834 1.00 82.62 218 TYR A O 1
ATOM 1748 N N . SER A 1 219 ? 2.642 -9.594 -17.435 1.00 83.62 219 SER A N 1
ATOM 1749 C CA . SER A 1 219 ? 1.828 -10.278 -18.442 1.00 83.62 219 SER A CA 1
ATOM 1750 C C . SER A 1 219 ? 2.686 -10.812 -19.594 1.00 83.62 219 SER A C 1
ATOM 1752 O O . SER A 1 219 ? 2.433 -11.916 -20.076 1.00 83.62 219 SER A O 1
ATOM 1754 N N . PHE A 1 220 ? 3.761 -10.101 -19.957 1.00 86.12 220 PHE A N 1
ATOM 1755 C CA . PHE A 1 220 ? 4.697 -10.523 -21.002 1.00 86.12 220 PHE A CA 1
ATOM 1756 C C . PHE A 1 220 ? 5.525 -11.740 -20.587 1.00 86.12 220 PHE A C 1
ATOM 1758 O O . PHE A 1 220 ? 5.819 -12.604 -21.413 1.00 86.12 220 PHE A O 1
ATOM 1765 N N . LEU A 1 221 ? 5.840 -11.851 -19.293 1.00 86.38 221 LEU A N 1
ATOM 1766 C CA . LEU A 1 221 ? 6.598 -12.974 -18.747 1.00 86.38 221 LEU A CA 1
ATOM 1767 C C . LEU A 1 221 ? 5.757 -14.242 -18.596 1.00 86.38 221 LEU A C 1
ATOM 1769 O O . LEU A 1 221 ? 6.306 -15.338 -18.648 1.00 86.38 221 LEU A O 1
ATOM 1773 N N . PHE A 1 222 ? 4.437 -14.125 -18.421 1.00 81.00 222 PHE A N 1
ATOM 1774 C CA . PHE A 1 222 ? 3.568 -15.236 -18.013 1.00 81.00 222 PHE A CA 1
ATOM 1775 C C . PHE A 1 222 ? 3.698 -16.487 -18.896 1.00 81.00 222 PHE A C 1
ATOM 1777 O O . PHE A 1 222 ? 3.665 -17.602 -18.379 1.00 81.00 222 PHE A O 1
ATOM 1784 N N . LYS A 1 223 ? 3.921 -16.313 -20.208 1.00 79.25 223 LYS A N 1
ATOM 1785 C CA . LYS A 1 223 ? 4.104 -17.419 -21.167 1.00 79.25 223 LYS A CA 1
ATOM 1786 C C . LYS A 1 223 ? 5.381 -18.247 -20.935 1.00 79.25 223 LYS A C 1
ATOM 1788 O O . LYS A 1 223 ? 5.451 -19.383 -21.392 1.00 79.25 223 LYS A O 1
ATOM 1793 N N . HIS A 1 224 ? 6.351 -17.708 -20.197 1.00 83.00 224 HIS A N 1
ATOM 1794 C CA . HIS A 1 224 ? 7.638 -18.340 -19.884 1.00 83.00 224 HIS A CA 1
ATOM 1795 C C . HIS A 1 224 ? 7.713 -18.892 -18.451 1.00 83.00 224 HIS A C 1
ATOM 1797 O O . HIS A 1 224 ? 8.669 -19.580 -18.093 1.00 83.00 224 HIS A O 1
ATOM 1803 N N . LEU A 1 225 ? 6.710 -18.604 -17.616 1.00 82.38 225 LEU A N 1
ATOM 1804 C CA . LEU A 1 225 ? 6.693 -18.991 -16.209 1.00 82.38 225 LEU A CA 1
ATOM 1805 C C . LEU A 1 225 ? 5.955 -20.321 -15.994 1.00 82.38 225 LEU A C 1
ATOM 1807 O O . LEU A 1 225 ? 4.898 -20.584 -16.565 1.00 82.38 225 LEU A O 1
ATOM 1811 N N . ARG A 1 226 ? 6.477 -21.155 -15.091 1.00 78.25 226 ARG A N 1
ATOM 1812 C CA . ARG A 1 226 ? 5.879 -22.428 -14.658 1.00 78.25 226 ARG A CA 1
ATOM 1813 C C . ARG A 1 226 ? 5.585 -22.397 -13.161 1.00 78.25 226 ARG A C 1
ATOM 1815 O O . ARG A 1 226 ? 6.187 -21.632 -12.414 1.00 78.25 226 ARG A O 1
ATOM 1822 N N . ARG A 1 227 ? 4.668 -23.258 -12.697 1.00 75.25 227 ARG A N 1
ATOM 1823 C CA . ARG A 1 227 ? 4.310 -23.404 -11.263 1.00 75.25 227 ARG A CA 1
ATOM 1824 C C . ARG A 1 227 ? 3.985 -22.066 -10.571 1.00 75.25 227 ARG A C 1
ATOM 1826 O O . ARG A 1 227 ? 4.328 -21.856 -9.410 1.00 75.25 227 ARG A O 1
ATOM 1833 N N . VAL A 1 228 ? 3.318 -21.177 -11.301 1.00 77.88 228 VAL A N 1
ATOM 1834 C CA . VAL A 1 228 ? 3.043 -19.808 -10.872 1.00 77.88 228 VAL A CA 1
ATOM 1835 C C . VAL A 1 228 ? 2.060 -19.780 -9.701 1.00 77.88 228 VAL A C 1
ATOM 1837 O O . VAL A 1 228 ? 1.011 -20.426 -9.738 1.00 77.88 228 VAL A O 1
ATOM 1840 N N . LYS A 1 229 ? 2.388 -19.002 -8.669 1.00 81.38 229 LYS A N 1
ATOM 1841 C CA . LYS A 1 229 ? 1.502 -18.668 -7.550 1.00 81.38 229 LYS A CA 1
ATOM 1842 C C . LYS A 1 229 ? 1.486 -17.158 -7.376 1.00 81.38 229 LYS A C 1
ATOM 1844 O O . LYS A 1 229 ? 2.506 -16.574 -7.023 1.00 81.38 229 LYS A O 1
ATOM 1849 N N . PHE A 1 230 ? 0.333 -16.540 -7.593 1.00 80.75 230 PHE A N 1
ATOM 1850 C CA . PHE A 1 230 ? 0.168 -15.094 -7.492 1.00 80.75 230 PHE A CA 1
ATOM 1851 C C . PHE A 1 230 ? -0.680 -14.682 -6.298 1.00 80.75 230 PHE A C 1
ATOM 1853 O O . PHE A 1 230 ? -1.638 -15.356 -5.922 1.00 80.75 230 PHE A O 1
ATOM 1860 N N . LEU A 1 231 ? -0.312 -13.539 -5.721 1.00 75.69 231 LEU A N 1
ATOM 1861 C CA . LEU A 1 231 ? -1.139 -12.779 -4.802 1.00 75.69 231 LEU A CA 1
ATOM 1862 C C . LEU A 1 231 ? -1.613 -11.514 -5.520 1.00 75.69 231 LEU A C 1
ATOM 1864 O O . LEU A 1 231 ? -0.819 -10.628 -5.843 1.00 75.69 231 LEU A O 1
ATOM 1868 N N . GLU A 1 232 ? -2.920 -11.420 -5.734 1.00 75.06 232 GLU A N 1
ATOM 1869 C CA . GLU A 1 232 ? -3.567 -10.335 -6.471 1.00 75.06 232 GLU A CA 1
ATOM 1870 C C . GLU A 1 232 ? -4.517 -9.543 -5.567 1.00 75.06 232 GLU A C 1
ATOM 1872 O O . GLU A 1 232 ? -5.078 -10.061 -4.596 1.00 75.06 232 GLU A O 1
ATOM 1877 N N . LYS A 1 233 ? -4.727 -8.264 -5.893 1.00 63.22 233 LYS A N 1
ATOM 1878 C CA . LYS A 1 233 ? -5.757 -7.424 -5.270 1.00 63.22 233 LYS A CA 1
ATOM 1879 C C . LYS A 1 233 ? -6.527 -6.672 -6.345 1.00 63.22 233 LYS A C 1
ATOM 1881 O O . LYS A 1 233 ? -6.062 -5.658 -6.864 1.00 63.22 233 LYS A O 1
ATOM 1886 N N . GLY A 1 234 ? -7.735 -7.150 -6.635 1.00 64.94 234 GLY A N 1
ATOM 1887 C CA . GLY A 1 234 ? -8.489 -6.687 -7.798 1.00 64.94 234 GLY A CA 1
ATOM 1888 C C . GLY A 1 234 ? -7.784 -7.138 -9.074 1.00 64.94 234 GLY A C 1
ATOM 1889 O O . GLY A 1 234 ? -7.425 -8.300 -9.182 1.00 64.94 234 GLY A O 1
ATOM 1890 N N . THR A 1 235 ? -7.552 -6.217 -10.007 1.00 57.41 235 THR A N 1
ATOM 1891 C CA . THR A 1 235 ? -6.838 -6.484 -11.268 1.00 57.41 235 THR A CA 1
ATOM 1892 C C . THR A 1 235 ? -5.323 -6.273 -11.173 1.00 57.41 235 THR A C 1
ATOM 1894 O O . THR A 1 235 ? -4.643 -6.339 -12.188 1.00 57.41 235 THR A O 1
ATOM 1897 N N . SER A 1 236 ? -4.783 -5.952 -9.992 1.00 66.69 236 SER A N 1
ATOM 1898 C CA . SER A 1 236 ? -3.357 -5.654 -9.810 1.00 66.69 236 SER A CA 1
ATOM 1899 C C . SER A 1 236 ? -2.628 -6.789 -9.098 1.00 66.69 236 SER A C 1
ATOM 1901 O O . SER A 1 236 ? -3.050 -7.210 -8.015 1.00 66.69 236 SER A O 1
ATOM 1903 N N . LEU A 1 237 ? -1.482 -7.203 -9.646 1.00 74.06 237 LEU A N 1
ATOM 1904 C CA . LEU A 1 237 ? -0.560 -8.110 -8.965 1.00 74.06 237 LEU A CA 1
ATOM 1905 C C . LEU A 1 237 ? 0.111 -7.397 -7.777 1.00 74.06 237 LEU A C 1
ATOM 1907 O O . LEU A 1 237 ? 0.453 -6.215 -7.859 1.00 74.06 237 LEU A O 1
ATOM 1911 N N . ILE A 1 238 ? 0.275 -8.103 -6.655 1.00 77.75 238 ILE A N 1
ATOM 1912 C CA . ILE A 1 238 ? 1.074 -7.640 -5.508 1.00 77.75 238 ILE A CA 1
ATOM 1913 C C . ILE A 1 238 ? 2.442 -8.320 -5.533 1.00 77.75 238 ILE A C 1
ATOM 1915 O O . ILE A 1 238 ? 3.475 -7.652 -5.567 1.00 77.75 238 ILE A O 1
ATOM 1919 N N . CYS A 1 239 ? 2.444 -9.651 -5.499 1.00 83.38 239 CYS A N 1
ATOM 1920 C CA . CYS A 1 239 ? 3.650 -10.461 -5.570 1.00 83.38 239 CYS A CA 1
ATOM 1921 C C . CYS A 1 239 ? 3.342 -11.855 -6.119 1.00 83.38 239 CYS A C 1
ATOM 1923 O O . CYS A 1 239 ? 2.181 -12.259 -6.229 1.00 83.38 239 CYS A O 1
ATOM 1925 N N . GLY A 1 240 ? 4.392 -12.597 -6.451 1.00 84.81 240 GLY A N 1
ATOM 1926 C CA . GLY A 1 240 ? 4.268 -13.933 -7.008 1.00 84.81 240 GLY A CA 1
ATOM 1927 C C . GLY A 1 240 ? 5.482 -14.806 -6.777 1.00 84.81 240 GLY A C 1
ATOM 1928 O O . GLY A 1 240 ? 6.567 -14.299 -6.509 1.00 84.81 240 GLY A O 1
ATOM 1929 N N . THR A 1 241 ? 5.310 -16.112 -6.935 1.00 87.69 241 THR A N 1
ATOM 1930 C CA . THR A 1 241 ? 6.420 -17.041 -7.137 1.00 87.69 241 THR A CA 1
ATOM 1931 C C . THR A 1 241 ? 6.216 -17.840 -8.413 1.00 87.69 241 THR A C 1
ATOM 1933 O O . THR A 1 241 ? 5.087 -18.171 -8.776 1.00 87.69 241 THR A O 1
ATOM 1936 N N . ALA A 1 242 ? 7.307 -18.128 -9.110 1.00 86.62 242 ALA A N 1
ATOM 1937 C CA . ALA A 1 242 ? 7.313 -18.897 -10.344 1.00 86.62 242 ALA A CA 1
ATOM 1938 C C . ALA A 1 242 ? 8.619 -19.690 -10.483 1.00 86.62 242 ALA A C 1
ATOM 1940 O O . ALA A 1 242 ? 9.610 -19.396 -9.819 1.00 86.62 242 ALA A O 1
ATOM 1941 N N . LEU A 1 243 ? 8.604 -20.690 -11.358 1.00 84.25 243 LEU A N 1
ATOM 1942 C CA . LEU A 1 243 ? 9.767 -21.450 -11.800 1.00 84.25 243 LEU A CA 1
ATOM 1943 C C . LEU A 1 243 ? 10.015 -21.153 -13.281 1.00 84.25 243 LEU A C 1
ATOM 1945 O O . LEU A 1 243 ? 9.071 -21.139 -14.070 1.00 84.25 243 LEU A O 1
ATOM 1949 N N . VAL A 1 244 ? 11.275 -20.983 -13.655 1.00 85.75 244 VAL A N 1
ATOM 1950 C CA . VAL A 1 244 ? 11.731 -20.835 -15.040 1.00 85.75 244 VAL A CA 1
ATOM 1951 C C . VAL A 1 244 ? 12.738 -21.940 -15.341 1.00 85.75 244 VAL A C 1
ATOM 1953 O O . VAL A 1 244 ? 13.520 -22.325 -14.468 1.00 85.75 244 VAL A O 1
ATOM 1956 N N . SER A 1 245 ? 12.683 -22.497 -16.552 1.00 81.94 245 SER A N 1
ATOM 1957 C CA . SER A 1 245 ? 13.600 -23.550 -16.997 1.00 81.94 245 SER A CA 1
ATOM 1958 C C . SER A 1 245 ? 13.691 -23.627 -18.518 1.00 81.94 245 SER A C 1
ATOM 1960 O O . SER A 1 245 ? 12.649 -23.581 -19.175 1.00 81.94 245 SER A O 1
ATOM 1962 N N . ASN A 1 246 ? 14.88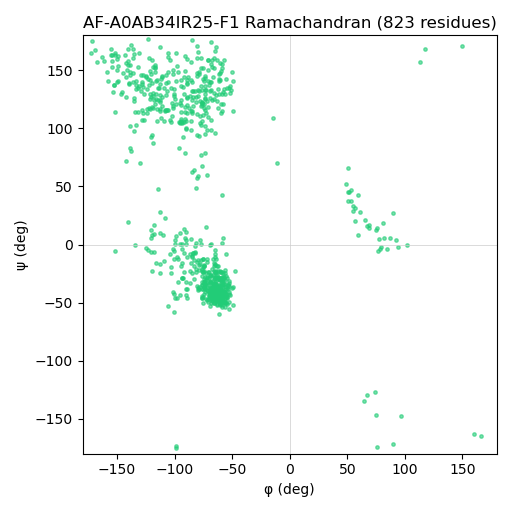8 -23.855 -19.060 1.00 72.62 246 ASN A N 1
ATOM 1963 C CA . ASN A 1 246 ? 15.089 -24.118 -20.486 1.00 72.62 246 ASN A CA 1
ATOM 1964 C C . ASN A 1 246 ? 15.007 -25.631 -20.771 1.00 72.62 246 ASN A C 1
ATOM 1966 O O . ASN A 1 246 ? 15.929 -26.403 -20.526 1.00 72.62 246 ASN A O 1
ATOM 1970 N N . GLU A 1 247 ? 13.871 -26.107 -21.276 1.00 62.16 247 GLU A N 1
ATOM 1971 C CA . GLU A 1 247 ? 13.769 -27.498 -21.731 1.00 62.16 247 GLU A CA 1
ATOM 1972 C C . GLU A 1 247 ? 14.446 -27.657 -23.098 1.00 62.16 247 GLU A C 1
ATOM 1974 O O . GLU A 1 247 ? 13.867 -27.318 -24.127 1.00 62.16 247 GLU A O 1
ATOM 1979 N N . TYR A 1 248 ? 15.655 -28.222 -23.137 1.00 43.19 248 TYR A N 1
ATOM 1980 C CA . TYR A 1 248 ? 16.269 -28.649 -24.396 1.00 43.19 248 TYR A CA 1
ATOM 1981 C C . TYR A 1 248 ? 15.807 -30.068 -24.767 1.00 43.19 248 TYR A C 1
ATOM 1983 O O . TYR A 1 248 ? 16.260 -31.056 -24.190 1.00 43.19 248 TYR A O 1
ATOM 1991 N N . MET A 1 249 ? 14.932 -30.192 -25.771 1.00 40.47 249 MET A N 1
ATOM 1992 C CA . MET A 1 249 ? 14.733 -31.452 -26.501 1.00 40.47 249 MET A CA 1
ATOM 1993 C C . MET A 1 249 ? 15.628 -31.455 -27.746 1.00 40.47 249 MET A C 1
ATOM 1995 O O . MET A 1 249 ? 15.321 -30.791 -28.733 1.00 40.47 249 MET A O 1
ATOM 1999 N N . ARG A 1 250 ? 16.728 -32.220 -27.743 1.00 35.78 250 ARG A N 1
ATOM 2000 C CA . ARG A 1 250 ? 17.405 -32.592 -28.998 1.00 35.78 250 ARG A CA 1
ATOM 2001 C C . ARG A 1 250 ? 16.716 -33.822 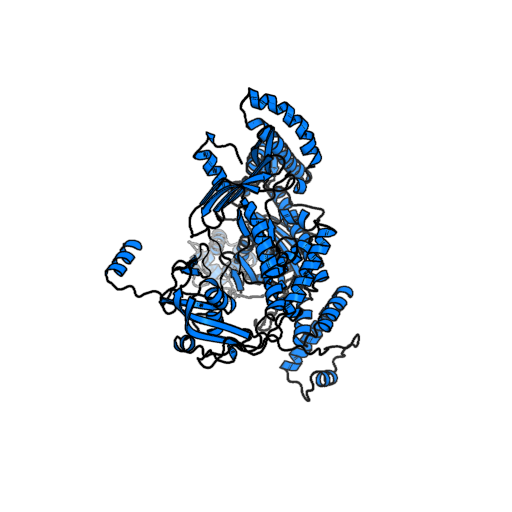-29.582 1.00 35.78 250 ARG A C 1
ATOM 2003 O O . ARG A 1 250 ? 16.739 -34.882 -28.968 1.00 35.78 250 ARG A O 1
ATOM 2010 N N . THR A 1 251 ? 16.157 -33.705 -30.782 1.00 42.81 251 THR A N 1
ATOM 2011 C CA . THR A 1 251 ? 15.808 -34.870 -31.604 1.00 42.81 251 THR A CA 1
ATOM 2012 C C . THR A 1 251 ? 17.061 -35.352 -32.335 1.00 42.81 251 THR A C 1
ATOM 2014 O O . THR A 1 251 ? 17.705 -34.563 -33.030 1.00 42.81 251 THR A O 1
ATOM 2017 N N . THR A 1 252 ? 17.409 -36.630 -32.217 1.00 55.12 252 THR A N 1
ATOM 2018 C CA . THR A 1 252 ? 18.238 -37.317 -33.224 1.00 55.12 252 THR A CA 1
ATOM 2019 C C . THR A 1 252 ? 17.487 -37.349 -34.566 1.00 55.12 252 THR A C 1
ATOM 2021 O O . THR A 1 252 ? 16.270 -37.150 -34.616 1.00 55.12 252 THR A O 1
ATOM 2024 N N . GLU A 1 253 ? 18.214 -37.518 -35.677 1.00 62.22 253 GLU A N 1
ATOM 2025 C CA . GLU A 1 253 ? 17.631 -37.596 -37.025 1.00 62.22 253 GLU A CA 1
ATOM 2026 C C . GLU A 1 253 ? 16.486 -38.619 -37.075 1.00 62.22 253 GLU A C 1
ATOM 2028 O O . GLU A 1 253 ? 16.633 -39.749 -36.607 1.00 62.22 253 GLU A O 1
ATOM 2033 N N . SER A 1 254 ? 15.348 -38.243 -37.672 1.00 69.12 254 SER A N 1
ATOM 2034 C CA . SER A 1 254 ? 14.244 -39.184 -37.892 1.00 69.12 254 SER A CA 1
ATOM 2035 C C . SER A 1 254 ? 14.725 -40.366 -38.737 1.00 69.12 254 SER A C 1
ATOM 2037 O O . SER A 1 254 ? 15.612 -40.187 -39.573 1.00 69.12 254 SER A O 1
ATOM 2039 N N . PRO A 1 255 ? 14.139 -41.564 -38.618 1.00 78.56 255 PRO A N 1
ATOM 2040 C CA . PRO A 1 255 ? 14.650 -42.698 -39.381 1.00 78.56 255 PRO A CA 1
ATOM 2041 C C . PRO A 1 255 ? 14.494 -42.530 -40.914 1.00 78.56 255 PRO A C 1
ATOM 2043 O O . PRO A 1 255 ? 15.258 -43.110 -41.681 1.00 78.56 255 PRO A O 1
ATOM 2046 N N . ASN A 1 256 ? 13.634 -41.611 -41.388 1.00 85.06 256 ASN A N 1
ATOM 2047 C CA . ASN A 1 256 ? 13.662 -41.137 -42.784 1.00 85.06 256 ASN A CA 1
ATOM 2048 C C . ASN A 1 256 ? 14.901 -40.285 -43.109 1.00 85.06 256 ASN A C 1
ATOM 2050 O O . ASN A 1 256 ? 15.453 -40.405 -44.201 1.00 85.06 256 ASN A O 1
ATOM 2054 N N . ALA A 1 257 ? 15.326 -39.404 -42.201 1.00 80.06 257 ALA A N 1
ATOM 2055 C CA . ALA A 1 257 ? 16.542 -38.608 -42.356 1.00 80.06 257 ALA A CA 1
ATOM 2056 C C . ALA A 1 257 ? 17.803 -39.487 -42.298 1.00 80.06 257 ALA A C 1
ATOM 2058 O O . ALA A 1 257 ? 18.677 -39.326 -43.147 1.00 80.06 257 ALA A O 1
ATOM 2059 N N . GLN A 1 258 ? 17.831 -40.488 -41.413 1.00 84.81 258 GLN A N 1
ATOM 2060 C CA . GLN A 1 258 ? 18.891 -41.501 -41.365 1.00 84.81 258 GLN A CA 1
ATOM 2061 C C . GLN A 1 258 ? 18.972 -42.290 -42.685 1.00 84.81 258 GLN A C 1
ATOM 2063 O O . GLN A 1 258 ? 20.053 -42.456 -43.247 1.00 84.81 258 GLN A O 1
ATOM 2068 N N . LEU A 1 259 ? 17.824 -42.688 -43.255 1.00 86.69 259 LEU A N 1
ATOM 2069 C CA . LEU A 1 259 ? 17.779 -43.328 -44.575 1.00 86.69 259 LEU A CA 1
ATOM 2070 C C . LEU A 1 259 ? 18.279 -42.399 -45.693 1.00 86.69 259 LEU A C 1
ATOM 2072 O O . LEU A 1 259 ? 19.014 -42.836 -46.575 1.00 86.69 259 LEU A O 1
ATOM 2076 N N . VAL A 1 260 ? 17.904 -41.113 -45.671 1.00 87.00 260 VAL A N 1
ATOM 2077 C CA . VAL A 1 260 ? 18.404 -40.109 -46.632 1.00 87.00 260 VAL A CA 1
ATOM 2078 C C . VAL A 1 260 ? 19.919 -39.980 -46.542 1.00 87.00 260 VAL A C 1
ATOM 2080 O O . VAL A 1 260 ? 20.574 -39.896 -47.580 1.00 87.00 260 VAL A O 1
ATOM 2083 N N . ARG A 1 261 ? 20.462 -39.951 -45.325 1.00 85.44 261 ARG A N 1
ATOM 2084 C CA . ARG A 1 261 ? 21.896 -39.855 -45.077 1.00 85.44 261 ARG A CA 1
ATOM 2085 C C . ARG A 1 261 ? 22.627 -41.077 -45.622 1.00 85.44 261 ARG A C 1
ATOM 2087 O O . ARG A 1 261 ? 23.499 -40.907 -46.468 1.00 85.44 261 ARG A O 1
ATOM 2094 N N . TRP A 1 262 ? 22.177 -42.281 -45.271 1.00 90.44 262 TRP A N 1
ATOM 2095 C CA . TRP A 1 262 ? 22.717 -43.533 -45.813 1.00 90.44 262 TRP A CA 1
ATOM 2096 C C . TRP A 1 262 ? 22.671 -43.565 -47.351 1.00 90.44 262 TRP A C 1
ATOM 2098 O O . TRP A 1 262 ? 23.643 -43.916 -48.017 1.00 90.44 262 TRP A O 1
ATOM 2108 N N . MET A 1 263 ? 21.568 -43.107 -47.955 1.00 88.38 263 MET A N 1
ATOM 2109 C CA . MET A 1 263 ? 21.430 -43.036 -49.416 1.00 88.38 263 MET A CA 1
ATOM 2110 C C . MET A 1 263 ? 22.414 -42.064 -50.096 1.00 88.38 263 MET A C 1
ATOM 2112 O O . MET A 1 263 ? 22.653 -42.184 -51.302 1.00 88.38 263 MET A O 1
ATOM 2116 N N . ILE A 1 264 ? 22.916 -41.060 -49.376 1.00 86.19 264 ILE A N 1
ATOM 2117 C CA . ILE A 1 264 ? 23.836 -40.041 -49.901 1.00 86.19 264 ILE A CA 1
ATOM 2118 C C . ILE A 1 264 ? 25.287 -40.419 -49.615 1.00 86.19 264 ILE A C 1
ATOM 2120 O O . ILE A 1 264 ? 26.127 -40.255 -50.496 1.00 86.19 264 ILE A O 1
ATOM 2124 N N . GLU A 1 265 ? 25.565 -40.892 -48.404 1.00 85.31 265 GLU A N 1
ATOM 2125 C CA . GLU A 1 265 ? 26.918 -41.128 -47.901 1.00 85.31 265 GLU A CA 1
ATOM 2126 C C . GLU A 1 265 ? 27.402 -42.543 -48.232 1.00 85.31 265 GLU A C 1
ATOM 2128 O O . GLU A 1 265 ? 28.495 -42.694 -48.768 1.00 85.31 265 GLU A O 1
ATOM 2133 N N . ASP A 1 266 ? 26.569 -43.561 -48.004 1.00 85.69 266 ASP A N 1
ATOM 2134 C CA . ASP A 1 266 ? 26.999 -44.964 -48.049 1.00 85.69 266 ASP A CA 1
ATOM 2135 C C . ASP A 1 266 ? 26.595 -45.665 -49.353 1.00 85.69 266 ASP A C 1
ATOM 2137 O O . ASP A 1 266 ? 27.361 -46.427 -49.942 1.00 85.69 266 ASP A O 1
ATOM 2141 N N . ALA A 1 267 ? 25.383 -45.400 -49.845 1.00 87.69 267 ALA A N 1
ATOM 2142 C CA . ALA A 1 267 ? 24.850 -46.101 -51.011 1.00 87.69 267 ALA A CA 1
ATOM 2143 C C . ALA A 1 267 ? 25.247 -45.461 -52.348 1.00 87.69 267 ALA A C 1
ATOM 2145 O O . ALA A 1 267 ? 25.209 -46.133 -53.379 1.00 87.69 267 ALA A O 1
ATOM 2146 N N . TRP A 1 268 ? 25.596 -44.167 -52.371 1.00 85.25 268 TRP A N 1
ATOM 2147 C CA . TRP A 1 268 ? 25.760 -43.413 -53.622 1.00 85.25 268 TRP A CA 1
ATOM 2148 C C . TRP A 1 268 ? 26.828 -44.013 -54.545 1.00 85.25 268 TRP A C 1
ATOM 2150 O O . TRP A 1 268 ? 26.586 -44.142 -55.749 1.00 85.25 268 TRP A O 1
ATOM 2160 N N . GLU A 1 269 ? 27.959 -44.461 -53.994 1.00 83.56 269 GLU A N 1
ATOM 2161 C CA . GLU A 1 269 ? 29.030 -45.098 -54.773 1.00 83.56 269 GLU A CA 1
ATOM 2162 C C . GLU A 1 269 ? 28.561 -46.377 -55.489 1.00 83.56 269 GLU A C 1
ATOM 2164 O O . GLU A 1 269 ? 29.030 -46.683 -56.590 1.00 83.56 269 GLU A O 1
ATOM 2169 N N . MET A 1 270 ? 27.586 -47.090 -54.912 1.00 83.12 270 MET A N 1
ATOM 2170 C CA . MET A 1 270 ? 27.021 -48.323 -55.470 1.00 83.12 270 MET A CA 1
ATOM 2171 C C . MET A 1 270 ? 26.088 -48.051 -56.660 1.00 83.12 270 MET A C 1
ATOM 2173 O O . MET A 1 270 ? 25.990 -48.879 -57.565 1.00 83.12 270 MET A O 1
ATOM 2177 N N . VAL A 1 271 ? 25.414 -46.894 -56.689 1.00 82.81 271 VAL A N 1
ATOM 2178 C CA . VAL A 1 271 ? 24.386 -46.564 -57.699 1.00 82.81 271 VAL A CA 1
ATOM 2179 C C . VAL A 1 271 ? 24.804 -45.499 -58.712 1.00 82.81 271 VAL A C 1
ATOM 2181 O O . VAL A 1 271 ? 24.157 -45.371 -59.754 1.00 82.81 271 VAL A O 1
ATOM 2184 N N . GLU A 1 272 ? 25.888 -44.750 -58.485 1.00 79.81 272 GLU A N 1
ATOM 2185 C CA . GLU A 1 272 ? 26.305 -43.664 -59.386 1.00 79.81 272 GLU A CA 1
ATOM 2186 C C . GLU A 1 272 ? 26.624 -44.147 -60.816 1.00 79.81 272 GLU A C 1
ATOM 2188 O O . GLU A 1 272 ? 26.426 -43.408 -61.788 1.00 79.81 272 GLU A O 1
ATOM 2193 N N . ARG A 1 273 ? 27.083 -45.395 -60.962 1.00 79.25 273 ARG A N 1
ATOM 2194 C CA . ARG A 1 273 ? 27.431 -46.001 -62.260 1.00 79.25 273 ARG A CA 1
ATOM 2195 C C . ARG A 1 273 ? 26.283 -46.797 -62.895 1.00 79.25 273 ARG A C 1
ATOM 2197 O O . ARG A 1 273 ? 26.430 -47.249 -64.030 1.00 79.25 273 ARG A O 1
ATOM 2204 N N . ASP A 1 274 ? 25.145 -46.939 -62.211 1.00 81.25 274 ASP A N 1
ATOM 2205 C CA . ASP A 1 274 ? 23.978 -47.660 -62.722 1.00 81.25 274 ASP A CA 1
ATOM 2206 C C . ASP A 1 274 ? 23.029 -46.715 -63.482 1.00 81.25 274 ASP A C 1
ATOM 2208 O O . ASP A 1 274 ? 22.280 -45.915 -62.907 1.00 81.25 274 ASP A O 1
ATOM 2212 N N . ASN A 1 275 ? 23.029 -46.840 -64.812 1.00 79.56 275 ASN A N 1
ATOM 2213 C CA . ASN A 1 275 ? 22.207 -46.023 -65.709 1.00 79.56 275 ASN A CA 1
ATOM 2214 C C . ASN A 1 275 ? 20.688 -46.257 -65.558 1.00 79.56 275 ASN A C 1
ATOM 2216 O O . ASN A 1 275 ? 19.905 -45.420 -66.010 1.00 79.56 275 ASN A O 1
ATOM 2220 N N . ASN A 1 276 ? 20.258 -47.345 -64.911 1.00 80.00 276 ASN A N 1
ATOM 2221 C CA . ASN A 1 276 ? 18.849 -47.669 -64.676 1.00 80.00 276 ASN A CA 1
ATOM 2222 C C . ASN A 1 276 ? 18.317 -47.124 -63.339 1.00 80.00 276 ASN A C 1
ATOM 2224 O O . ASN A 1 276 ? 17.103 -46.934 -63.208 1.00 80.00 276 ASN A O 1
ATOM 2228 N N . ILE A 1 277 ? 19.195 -46.875 -62.360 1.00 83.00 277 ILE A N 1
ATOM 2229 C CA . ILE A 1 277 ? 18.837 -46.392 -61.013 1.00 83.00 277 ILE A CA 1
ATOM 2230 C C . ILE A 1 277 ? 19.084 -44.884 -60.881 1.00 83.00 277 ILE A C 1
ATOM 2232 O O . ILE A 1 277 ? 18.228 -44.151 -60.372 1.00 83.00 277 ILE A O 1
ATOM 2236 N N . ARG A 1 278 ? 20.215 -44.387 -61.395 1.00 81.25 278 ARG A N 1
ATOM 2237 C CA . ARG A 1 278 ? 20.671 -42.997 -61.221 1.00 81.25 278 ARG A CA 1
ATOM 2238 C C . ARG A 1 278 ? 19.631 -41.918 -61.581 1.00 81.25 278 ARG A C 1
ATOM 2240 O O . ARG A 1 278 ? 19.487 -40.976 -60.797 1.00 81.25 278 ARG A O 1
ATOM 2247 N N . PRO A 1 279 ? 18.861 -42.015 -62.690 1.00 79.88 279 PRO A N 1
ATOM 2248 C CA . PRO A 1 279 ? 17.853 -41.002 -63.029 1.00 79.88 279 PRO A CA 1
ATOM 2249 C C . PRO A 1 279 ? 16.682 -40.948 -62.035 1.00 79.88 279 PRO A C 1
ATOM 2251 O O . PRO A 1 279 ? 16.033 -39.913 -61.889 1.00 79.88 279 PRO A O 1
ATOM 2254 N N . GLN A 1 280 ? 16.405 -42.065 -61.358 1.00 86.06 280 GLN A N 1
ATOM 2255 C CA . GLN A 1 280 ? 15.297 -42.225 -60.416 1.00 86.06 280 GLN A CA 1
ATOM 2256 C C . GLN A 1 280 ? 15.726 -41.904 -58.969 1.00 86.06 280 GLN A C 1
ATOM 2258 O O . GLN A 1 280 ? 14.916 -41.395 -58.193 1.00 86.06 280 GLN A O 1
ATOM 2263 N N . TRP A 1 281 ? 17.006 -42.108 -58.628 1.00 86.62 281 TRP A N 1
ATOM 2264 C CA . TRP A 1 281 ? 17.576 -41.927 -57.282 1.00 86.62 281 TRP A CA 1
ATOM 2265 C C . TRP A 1 281 ? 17.318 -40.539 -56.685 1.00 86.62 281 TRP A C 1
ATOM 2267 O O . TRP A 1 281 ? 16.772 -40.410 -55.590 1.00 86.62 281 TRP A O 1
ATOM 2277 N N . ARG A 1 282 ? 17.631 -39.477 -57.444 1.00 81.56 282 ARG A N 1
ATOM 2278 C CA . ARG A 1 282 ? 17.428 -38.083 -57.003 1.00 81.56 282 ARG A CA 1
ATOM 2279 C C . ARG A 1 282 ? 15.958 -37.766 -56.723 1.00 81.56 282 ARG A C 1
ATOM 2281 O O . ARG A 1 282 ? 15.658 -37.012 -55.801 1.00 81.56 282 ARG A O 1
ATOM 2288 N N . ARG A 1 283 ? 15.045 -38.350 -57.506 1.00 81.88 283 ARG A N 1
ATOM 2289 C CA . ARG A 1 283 ? 13.598 -38.169 -57.334 1.00 81.88 283 ARG A CA 1
ATOM 2290 C C . ARG A 1 283 ? 13.117 -38.848 -56.050 1.00 81.88 283 ARG A C 1
ATOM 2292 O O . ARG A 1 283 ? 12.394 -38.223 -55.281 1.00 81.88 283 ARG A O 1
ATOM 2299 N N . CYS A 1 284 ? 13.559 -40.079 -55.789 1.00 85.00 284 CYS A N 1
ATOM 2300 C CA . CYS A 1 284 ? 13.230 -40.797 -54.554 1.00 85.00 284 CYS A CA 1
ATOM 2301 C C . CYS A 1 284 ? 13.793 -40.098 -53.308 1.00 85.00 284 CYS A C 1
ATOM 2303 O O . CYS A 1 284 ? 13.047 -39.913 -52.353 1.00 85.00 284 CYS A O 1
ATOM 2305 N N . LEU A 1 285 ? 15.040 -39.608 -53.345 1.00 84.25 285 LEU A N 1
ATOM 2306 C CA . LEU A 1 285 ? 15.623 -38.790 -52.268 1.00 84.25 285 LEU A CA 1
ATOM 2307 C C . LEU A 1 285 ? 14.785 -37.540 -51.967 1.00 84.25 285 LEU A C 1
ATOM 2309 O O . LEU A 1 285 ? 14.532 -37.214 -50.808 1.00 84.25 285 LEU A O 1
ATOM 2313 N N . GLN A 1 286 ? 14.329 -36.836 -53.007 1.00 80.69 286 GLN A N 1
ATOM 2314 C CA . GLN A 1 286 ? 13.509 -35.638 -52.837 1.00 80.69 286 GLN A CA 1
ATOM 2315 C C . GLN A 1 286 ? 12.130 -35.955 -52.240 1.00 80.69 286 GLN A C 1
ATOM 2317 O O . GLN A 1 286 ? 11.629 -35.173 -51.433 1.00 80.69 286 GLN A O 1
ATOM 2322 N N . HIS A 1 287 ? 11.518 -37.079 -52.622 1.00 81.38 287 HIS A N 1
ATOM 2323 C CA . HIS A 1 287 ? 10.257 -37.526 -52.027 1.00 81.38 287 HIS A CA 1
ATOM 2324 C C . HIS A 1 287 ? 10.438 -37.973 -50.579 1.00 81.38 287 HIS A C 1
ATOM 2326 O O . HIS A 1 287 ? 9.665 -37.549 -49.724 1.00 81.38 287 HIS A O 1
ATOM 2332 N N . LEU A 1 288 ? 11.480 -38.751 -50.285 1.00 82.69 288 LEU A N 1
ATOM 2333 C CA . LEU A 1 288 ? 11.776 -39.228 -48.936 1.00 82.69 288 LEU A CA 1
ATOM 2334 C C . LEU A 1 288 ? 11.978 -38.060 -47.958 1.00 82.69 288 LEU A C 1
ATOM 2336 O O . LEU A 1 288 ? 11.354 -38.042 -46.903 1.00 82.69 288 LEU A O 1
ATOM 2340 N N . ARG A 1 289 ? 12.714 -37.012 -48.363 1.00 78.19 289 ARG A N 1
ATOM 2341 C CA . ARG A 1 289 ? 12.889 -35.773 -47.572 1.00 78.19 289 ARG A CA 1
ATOM 2342 C C . ARG A 1 289 ? 11.586 -35.032 -47.251 1.00 78.19 289 ARG A C 1
ATOM 2344 O O . ARG A 1 289 ? 11.553 -34.246 -46.314 1.00 78.19 289 ARG A O 1
ATOM 2351 N N . LYS A 1 290 ? 10.536 -35.232 -48.050 1.00 74.19 290 LYS A N 1
ATOM 2352 C CA . LYS A 1 290 ? 9.221 -34.588 -47.886 1.00 74.19 290 LYS A CA 1
ATOM 2353 C C . LYS A 1 290 ? 8.186 -35.505 -47.233 1.00 74.19 290 LYS A C 1
ATOM 2355 O O . LYS A 1 290 ? 7.056 -35.080 -47.017 1.00 74.19 290 LYS A O 1
ATOM 2360 N N . THR A 1 291 ? 8.540 -36.762 -46.972 1.00 73.19 291 THR A N 1
ATOM 2361 C CA . THR A 1 291 ? 7.612 -37.767 -46.456 1.00 73.19 291 THR A CA 1
ATOM 2362 C C . THR A 1 291 ? 7.618 -37.728 -44.933 1.00 73.19 291 THR A C 1
ATOM 2364 O O . THR A 1 291 ? 8.651 -37.954 -44.306 1.00 73.19 291 THR A O 1
ATOM 2367 N N . SER A 1 292 ? 6.457 -37.456 -44.338 1.00 62.41 292 SER A N 1
ATOM 2368 C CA . SER A 1 292 ? 6.261 -37.459 -42.882 1.00 62.41 292 SER A CA 1
ATOM 2369 C C . SER A 1 292 ? 6.047 -38.863 -42.306 1.00 62.41 292 SER A C 1
ATOM 2371 O O . SER A 1 292 ? 6.317 -39.096 -41.134 1.00 62.41 292 SER A O 1
ATOM 2373 N N . THR A 1 293 ? 5.579 -39.811 -43.120 1.00 74.25 293 THR A N 1
ATOM 2374 C CA . THR A 1 293 ? 5.436 -41.224 -42.746 1.00 74.25 293 THR A CA 1
ATOM 2375 C C . THR A 1 293 ? 6.792 -41.924 -42.745 1.00 74.25 293 THR A C 1
ATOM 2377 O O . THR A 1 293 ? 7.540 -41.808 -43.715 1.00 74.25 293 THR A O 1
ATOM 2380 N N . PHE A 1 294 ? 7.098 -42.687 -41.694 1.00 81.56 294 PHE A N 1
ATOM 2381 C CA . PHE A 1 294 ? 8.321 -43.485 -41.649 1.00 81.56 294 PHE A CA 1
ATOM 2382 C C . PHE A 1 294 ? 8.325 -44.552 -42.757 1.00 81.56 294 PHE A C 1
ATOM 2384 O O . PHE A 1 294 ? 7.392 -45.357 -42.868 1.00 81.56 294 PHE A O 1
ATOM 2391 N N . VAL A 1 295 ? 9.360 -44.521 -43.598 1.00 80.56 295 VAL A N 1
ATOM 2392 C CA . VAL A 1 295 ? 9.547 -45.443 -44.715 1.00 80.56 295 VAL A CA 1
ATOM 2393 C C . VAL A 1 295 ? 10.281 -46.690 -44.237 1.00 80.56 295 VAL A C 1
ATOM 2395 O O . VAL A 1 295 ? 11.436 -46.634 -43.830 1.00 80.56 295 VAL A O 1
ATOM 2398 N N . THR A 1 296 ? 9.606 -47.826 -44.344 1.00 84.88 296 THR A N 1
ATOM 2399 C CA . THR A 1 296 ? 10.097 -49.168 -44.049 1.00 84.88 296 THR A CA 1
ATOM 2400 C C . THR A 1 296 ? 10.197 -49.988 -45.335 1.00 84.88 296 T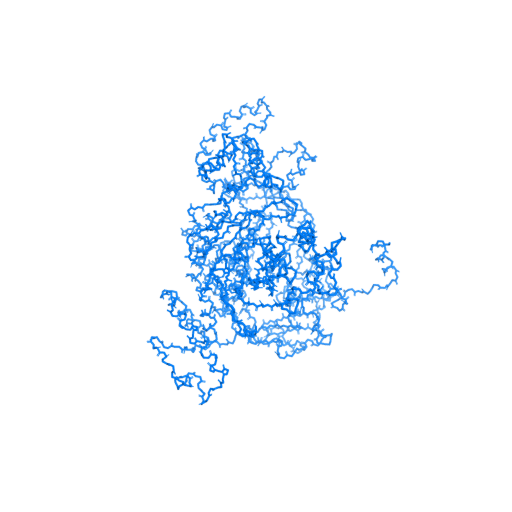HR A C 1
ATOM 2402 O O . THR A 1 296 ? 9.666 -49.618 -46.389 1.00 84.88 296 THR A O 1
ATOM 2405 N N . VAL A 1 297 ? 10.824 -51.163 -45.248 1.00 85.75 297 VAL A N 1
ATOM 2406 C CA . VAL A 1 297 ? 10.929 -52.118 -46.364 1.00 85.75 297 VAL A CA 1
ATOM 2407 C C . VAL A 1 297 ? 9.566 -52.494 -46.981 1.00 85.75 297 VAL A C 1
ATOM 2409 O O . VAL A 1 297 ? 9.465 -52.763 -48.187 1.00 85.75 297 VAL A O 1
ATOM 2412 N N . ASP A 1 298 ? 8.494 -52.452 -46.184 1.00 82.06 298 ASP A N 1
ATOM 2413 C CA . ASP A 1 298 ? 7.138 -52.841 -46.584 1.00 82.06 298 ASP A CA 1
ATOM 2414 C C . ASP A 1 298 ? 6.359 -51.720 -47.280 1.00 82.06 298 ASP A C 1
ATOM 2416 O O . ASP A 1 298 ? 5.461 -51.989 -48.082 1.00 82.06 298 ASP A O 1
ATOM 2420 N N . ASN A 1 299 ? 6.716 -50.458 -47.031 1.00 82.19 299 ASN A N 1
ATOM 2421 C CA . ASN A 1 299 ? 5.973 -49.302 -47.533 1.00 82.19 299 ASN A CA 1
ATOM 2422 C C . ASN A 1 299 ? 6.786 -48.392 -48.478 1.00 82.19 299 ASN A C 1
ATOM 2424 O O . ASN A 1 299 ? 6.346 -47.291 -48.806 1.00 82.19 299 ASN A O 1
ATOM 2428 N N . LEU A 1 300 ? 7.908 -48.887 -49.018 1.00 83.88 300 LEU A N 1
ATOM 2429 C CA . LEU A 1 300 ? 8.752 -48.216 -50.024 1.00 83.88 300 LEU A CA 1
ATOM 2430 C C . LEU A 1 300 ? 7.984 -47.607 -51.211 1.00 83.88 300 LEU A C 1
ATOM 2432 O O . LEU A 1 300 ? 8.468 -46.678 -51.861 1.00 83.88 300 LEU A O 1
ATOM 2436 N N . HIS A 1 301 ? 6.777 -48.101 -51.499 1.00 81.44 301 HIS A N 1
ATOM 2437 C CA . HIS A 1 301 ? 5.921 -47.560 -52.546 1.00 81.44 301 HIS A CA 1
ATOM 2438 C C . HIS A 1 301 ? 5.604 -46.060 -52.356 1.00 81.44 301 HIS A C 1
ATOM 2440 O O . HIS A 1 301 ? 5.453 -45.359 -53.360 1.00 81.44 301 HIS A O 1
ATOM 2446 N N . ILE A 1 302 ? 5.599 -45.559 -51.112 1.00 77.31 302 ILE A N 1
ATOM 2447 C CA . ILE A 1 302 ? 5.324 -44.157 -50.740 1.00 77.31 302 ILE A CA 1
ATOM 2448 C C . ILE A 1 302 ? 6.290 -43.177 -51.427 1.00 77.31 302 ILE A C 1
ATOM 2450 O O . ILE A 1 302 ? 5.886 -42.103 -51.873 1.00 77.31 302 ILE A O 1
ATOM 2454 N N . ILE A 1 303 ? 7.558 -43.562 -51.584 1.00 77.12 303 ILE A N 1
ATOM 2455 C CA . ILE A 1 303 ? 8.602 -42.715 -52.188 1.00 77.12 303 ILE A CA 1
ATOM 2456 C C . ILE A 1 303 ? 8.872 -43.057 -53.659 1.00 77.12 303 ILE A C 1
ATOM 2458 O O . ILE A 1 303 ? 9.771 -42.493 -54.286 1.00 77.12 303 ILE A O 1
ATOM 2462 N N . SER A 1 304 ? 8.098 -43.990 -54.220 1.00 68.06 304 SER A N 1
ATOM 2463 C CA . SER A 1 304 ? 8.501 -44.717 -55.418 1.00 68.06 304 SER A CA 1
ATOM 2464 C C . SER A 1 304 ? 7.901 -44.254 -56.736 1.00 68.06 304 SER A C 1
ATOM 2466 O O . SER A 1 304 ? 8.324 -44.837 -57.705 1.00 68.06 304 SER A O 1
ATOM 2468 N N . HIS A 1 305 ? 6.963 -43.300 -56.841 1.00 66.50 305 HIS A N 1
ATOM 2469 C CA . HIS A 1 305 ? 6.270 -42.840 -58.082 1.00 66.50 305 HIS A CA 1
ATOM 2470 C C . HIS A 1 305 ? 6.835 -43.327 -59.461 1.00 66.50 305 HIS A C 1
ATOM 2472 O O . HIS A 1 305 ? 7.393 -42.542 -60.231 1.00 66.50 305 HIS A O 1
ATOM 2478 N N . GLY A 1 306 ? 6.697 -44.621 -59.799 1.00 64.44 306 GLY A N 1
ATOM 2479 C CA . GLY A 1 306 ? 7.223 -45.249 -61.031 1.00 64.44 306 GLY A CA 1
ATOM 2480 C C . GLY A 1 306 ? 8.696 -45.728 -61.038 1.00 64.44 306 GLY A C 1
ATOM 2481 O O . GLY A 1 306 ? 9.128 -46.347 -62.007 1.00 64.44 306 GLY A O 1
ATOM 2482 N N . ALA A 1 307 ? 9.463 -45.499 -59.977 1.00 78.50 307 ALA A N 1
ATOM 2483 C CA . ALA A 1 307 ? 10.871 -45.821 -59.763 1.00 78.50 307 ALA A CA 1
ATOM 2484 C C . ALA A 1 307 ? 11.135 -47.254 -59.240 1.00 78.50 307 ALA A C 1
ATOM 2486 O O . ALA A 1 307 ? 11.661 -47.459 -58.142 1.00 78.50 307 ALA A O 1
ATOM 2487 N N . LYS A 1 308 ? 10.764 -48.271 -60.028 1.00 79.69 308 LYS A N 1
ATOM 2488 C CA . LYS A 1 308 ? 10.853 -49.692 -59.622 1.00 79.69 308 LYS A CA 1
ATOM 2489 C C . LYS A 1 308 ? 12.276 -50.160 -59.281 1.00 79.69 308 LYS A C 1
ATOM 2491 O O . LYS A 1 308 ? 12.438 -50.984 -58.387 1.00 79.69 308 LYS A O 1
ATOM 2496 N N . ASN A 1 309 ? 13.290 -49.619 -59.956 1.00 82.88 309 ASN A N 1
ATOM 2497 C CA . ASN A 1 309 ? 14.679 -50.058 -59.786 1.00 82.88 309 ASN A CA 1
ATOM 2498 C C . ASN A 1 309 ? 15.280 -49.555 -58.464 1.00 82.88 309 ASN A C 1
ATOM 2500 O O . ASN A 1 309 ? 16.010 -50.286 -57.804 1.00 82.88 309 ASN A O 1
ATOM 2504 N N . VAL A 1 310 ? 14.920 -48.336 -58.038 1.00 83.62 310 VAL A N 1
ATOM 2505 C CA . VAL A 1 310 ? 15.342 -47.781 -56.738 1.00 83.62 310 VAL A CA 1
ATOM 2506 C C . VAL A 1 310 ? 14.711 -48.567 -55.590 1.00 83.62 310 VAL A C 1
ATOM 2508 O O . VAL A 1 310 ? 15.379 -48.861 -54.608 1.00 83.62 310 VAL A O 1
ATOM 2511 N N . VAL A 1 311 ? 13.437 -48.948 -55.724 1.00 83.88 311 VAL A N 1
ATOM 2512 C CA . VAL A 1 311 ? 12.736 -49.748 -54.707 1.00 83.88 311 VAL A CA 1
ATOM 2513 C C . VAL A 1 311 ? 13.375 -51.122 -54.534 1.00 83.88 311 VAL A C 1
ATOM 2515 O O . VAL A 1 311 ? 13.571 -51.548 -53.400 1.00 83.88 311 VAL A O 1
ATOM 2518 N N . ALA A 1 312 ? 13.709 -51.799 -55.637 1.00 85.19 312 ALA A N 1
ATOM 2519 C CA . ALA A 1 312 ? 14.403 -53.084 -55.584 1.00 85.19 312 ALA A CA 1
ATOM 2520 C C . ALA A 1 312 ? 15.756 -52.950 -54.868 1.00 85.19 312 ALA A C 1
ATOM 2522 O O . ALA A 1 312 ? 16.026 -53.697 -53.932 1.00 85.19 312 ALA A O 1
ATOM 2523 N N . PHE A 1 313 ? 16.539 -51.924 -55.222 1.00 88.62 313 PHE A N 1
ATOM 2524 C CA . PHE A 1 313 ? 17.830 -51.655 -54.589 1.00 88.62 313 PHE A CA 1
ATOM 2525 C C . PHE A 1 313 ? 17.710 -51.391 -53.081 1.00 88.62 313 PHE A C 1
ATOM 2527 O O . PHE A 1 313 ? 18.430 -52.004 -52.295 1.00 88.62 313 PHE A O 1
ATOM 2534 N N . LEU A 1 314 ? 16.791 -50.510 -52.664 1.00 88.44 314 LEU A N 1
ATOM 2535 C CA . LEU A 1 314 ? 16.590 -50.185 -51.247 1.00 88.44 314 LEU A CA 1
ATOM 2536 C C . LEU A 1 314 ? 16.139 -51.409 -50.450 1.00 88.44 314 LEU A C 1
ATOM 2538 O O . LEU A 1 314 ? 16.621 -51.622 -49.345 1.00 88.44 314 LEU A O 1
ATOM 2542 N N . ARG A 1 315 ? 15.252 -52.235 -51.014 1.00 88.19 315 ARG A N 1
ATOM 2543 C CA . ARG A 1 315 ? 14.751 -53.451 -50.361 1.00 88.19 315 ARG A CA 1
ATOM 2544 C C . ARG A 1 315 ? 15.854 -54.486 -50.108 1.00 88.19 315 ARG A C 1
ATOM 2546 O O . ARG A 1 315 ? 15.741 -55.243 -49.151 1.00 88.19 315 ARG A O 1
ATOM 2553 N N . GLU A 1 316 ? 16.883 -54.520 -50.948 1.00 88.00 316 GLU A N 1
ATOM 2554 C CA . GLU A 1 316 ? 18.002 -55.460 -50.824 1.00 88.00 316 GLU A CA 1
ATOM 2555 C C . GLU A 1 316 ? 19.160 -54.927 -49.969 1.00 88.00 316 GLU A C 1
ATOM 2557 O O . GLU A 1 316 ? 19.831 -55.722 -49.318 1.00 88.00 316 GLU A O 1
ATOM 2562 N N . ASN A 1 317 ? 19.404 -53.610 -49.971 1.00 89.56 317 ASN A N 1
ATOM 2563 C CA . ASN A 1 317 ? 20.656 -53.043 -49.451 1.00 89.56 317 ASN A CA 1
ATOM 2564 C C . ASN A 1 317 ? 20.484 -52.074 -48.274 1.00 89.56 317 ASN A C 1
ATOM 2566 O O . ASN A 1 317 ? 21.446 -51.859 -47.543 1.00 89.56 317 ASN A O 1
ATOM 2570 N N . ALA A 1 318 ? 19.312 -51.455 -48.088 1.00 89.38 318 ALA A N 1
ATOM 2571 C CA . ALA A 1 318 ? 19.152 -50.456 -47.034 1.00 89.38 318 ALA A CA 1
ATOM 2572 C C . ALA A 1 318 ? 19.017 -51.122 -45.650 1.00 89.38 318 ALA A C 1
ATOM 2574 O O . ALA A 1 318 ? 18.256 -52.088 -45.510 1.00 89.38 318 ALA A O 1
ATOM 2575 N N . PRO A 1 319 ? 19.690 -50.598 -44.609 1.00 89.06 319 PRO A N 1
ATOM 2576 C CA . PRO A 1 319 ? 19.729 -51.210 -43.283 1.00 89.06 319 PRO A CA 1
ATOM 2577 C C . PRO A 1 319 ? 18.463 -50.892 -42.470 1.00 89.06 319 PRO A C 1
ATOM 2579 O O . PRO A 1 319 ? 18.536 -50.350 -41.377 1.00 89.06 319 PRO A O 1
ATOM 2582 N N . PHE A 1 320 ? 17.272 -51.226 -42.981 1.00 85.81 320 PHE A N 1
ATOM 2583 C CA . PHE A 1 320 ? 15.989 -50.857 -42.355 1.00 85.81 320 PHE A CA 1
ATOM 2584 C C . PHE A 1 320 ? 15.830 -51.294 -40.893 1.00 85.81 320 PHE A C 1
ATOM 2586 O O . PHE A 1 320 ? 15.099 -50.641 -40.158 1.00 85.81 320 PHE A O 1
ATOM 2593 N N . ASN A 1 321 ? 16.512 -52.362 -40.475 1.00 81.31 321 ASN A N 1
ATOM 2594 C CA . ASN A 1 321 ? 16.481 -52.858 -39.097 1.00 81.31 321 ASN A CA 1
ATOM 2595 C C . ASN A 1 321 ? 17.384 -52.057 -38.140 1.00 81.31 321 ASN A C 1
ATOM 2597 O O . ASN A 1 321 ? 17.278 -52.231 -36.935 1.00 81.31 321 ASN A O 1
ATOM 2601 N N . GLU A 1 322 ? 18.283 -51.222 -38.666 1.00 78.56 322 GLU A N 1
ATOM 2602 C CA . GLU A 1 322 ? 19.170 -50.342 -37.888 1.00 78.56 322 GLU A CA 1
ATOM 2603 C C . GLU A 1 322 ? 18.643 -48.897 -37.854 1.00 78.56 322 GLU A C 1
ATOM 2605 O O . GLU A 1 322 ? 19.100 -48.082 -37.058 1.00 78.56 322 GLU A O 1
ATOM 2610 N N . LEU A 1 323 ? 17.650 -48.580 -38.696 1.00 78.38 323 LEU A N 1
ATOM 2611 C CA . LEU A 1 323 ? 16.978 -47.281 -38.764 1.00 78.38 323 LEU A CA 1
ATOM 2612 C C . LEU A 1 323 ? 15.879 -47.194 -37.693 1.00 78.38 323 LEU A C 1
ATOM 2614 O O . LEU A 1 323 ? 14.685 -47.133 -37.995 1.00 78.38 323 LEU A O 1
ATOM 2618 N N . GLU A 1 324 ? 16.286 -47.234 -36.428 1.00 61.72 324 GLU A N 1
ATOM 2619 C CA . GLU A 1 324 ? 15.391 -47.158 -35.273 1.00 61.72 324 GLU A CA 1
ATOM 2620 C C . GLU A 1 324 ? 15.104 -45.687 -34.891 1.00 61.72 324 GLU A C 1
ATOM 2622 O O . GLU A 1 324 ? 15.993 -44.826 -34.939 1.00 61.72 324 GLU A O 1
ATOM 2627 N N . PRO A 1 325 ? 13.868 -45.350 -34.479 1.00 58.88 325 PRO A N 1
ATOM 2628 C CA . PRO A 1 325 ? 13.572 -44.071 -33.848 1.00 58.88 325 PRO A CA 1
ATOM 2629 C C . PRO A 1 325 ? 14.127 -44.051 -32.413 1.00 58.88 325 PRO A C 1
ATOM 2631 O O . PRO A 1 325 ? 13.385 -44.222 -31.448 1.00 58.88 325 PRO A O 1
ATOM 2634 N N . GLU A 1 326 ? 15.428 -43.827 -32.237 1.00 53.41 326 GLU A N 1
ATOM 2635 C CA . GLU A 1 326 ? 15.985 -43.618 -30.896 1.00 53.41 326 GLU A CA 1
ATOM 2636 C C . GLU A 1 326 ? 15.670 -42.207 -30.379 1.00 53.41 326 GLU A C 1
ATOM 2638 O O . GLU A 1 326 ? 16.299 -41.229 -30.774 1.00 53.41 326 GLU A O 1
ATOM 2643 N N . MET A 1 327 ? 14.738 -42.089 -29.430 1.00 47.81 327 MET A N 1
ATOM 2644 C CA . MET A 1 327 ? 14.622 -40.911 -28.562 1.00 47.81 327 MET A CA 1
ATOM 2645 C C . MET A 1 327 ? 15.642 -41.012 -27.423 1.00 47.81 327 MET A C 1
ATOM 2647 O O . MET A 1 327 ? 15.351 -41.586 -26.375 1.00 47.81 327 MET A O 1
ATOM 2651 N N . ILE A 1 328 ? 16.822 -40.415 -27.588 1.00 47.56 328 ILE A N 1
ATOM 2652 C CA . ILE A 1 328 ? 17.735 -40.182 -26.461 1.00 47.56 328 ILE A CA 1
ATOM 2653 C C . ILE A 1 328 ? 17.461 -38.781 -25.909 1.00 47.56 328 ILE A C 1
ATOM 2655 O O . ILE A 1 328 ? 18.031 -37.787 -26.356 1.00 47.56 328 ILE A O 1
ATOM 2659 N N . ALA A 1 329 ? 16.580 -38.702 -24.914 1.00 43.50 329 ALA A N 1
ATOM 2660 C CA . ALA A 1 329 ? 16.441 -37.514 -24.084 1.00 43.50 329 ALA A CA 1
ATOM 2661 C C . ALA A 1 329 ? 17.671 -37.399 -23.166 1.00 43.50 329 ALA A C 1
ATOM 2663 O O . ALA A 1 329 ? 17.732 -38.050 -22.129 1.00 43.50 329 ALA A O 1
ATOM 2664 N N . LYS A 1 330 ? 18.658 -36.572 -23.528 1.00 43.56 330 LYS A N 1
ATOM 2665 C CA . LYS A 1 330 ? 19.607 -36.027 -22.544 1.00 43.56 330 LYS A CA 1
ATOM 2666 C C . LYS A 1 330 ? 19.038 -34.707 -22.031 1.00 43.56 330 LYS A C 1
ATOM 2668 O O . LYS A 1 330 ? 18.968 -33.740 -22.786 1.00 43.56 330 LYS A O 1
ATOM 2673 N N . ARG A 1 331 ? 18.569 -34.707 -20.781 1.00 52.47 331 ARG A N 1
ATOM 2674 C CA . ARG A 1 331 ? 17.899 -33.586 -20.112 1.00 52.47 331 ARG A CA 1
ATOM 2675 C C . ARG A 1 331 ? 18.897 -32.790 -19.269 1.00 52.47 331 ARG A C 1
ATOM 2677 O O . ARG A 1 331 ? 18.935 -32.943 -18.063 1.00 52.47 331 ARG A O 1
ATOM 2684 N N . THR A 1 332 ? 19.640 -31.869 -19.868 1.00 48.12 332 THR A N 1
ATOM 2685 C CA . THR A 1 332 ? 20.199 -30.755 -19.081 1.00 48.12 332 THR A CA 1
ATOM 2686 C C . THR A 1 332 ? 19.249 -29.574 -19.202 1.00 48.12 332 THR A C 1
ATOM 2688 O O . THR A 1 332 ? 19.181 -28.954 -20.262 1.00 48.12 332 THR A O 1
ATOM 2691 N N . TYR A 1 333 ? 18.484 -29.300 -18.144 1.00 71.94 333 TYR A N 1
ATOM 2692 C CA . TYR A 1 333 ? 17.679 -28.087 -18.006 1.00 71.94 333 TYR A CA 1
ATOM 2693 C C . TYR A 1 333 ? 18.236 -27.272 -16.839 1.00 71.94 333 TYR A C 1
ATOM 2695 O O . TYR A 1 333 ? 18.357 -27.773 -15.718 1.00 71.94 333 TYR A O 1
ATOM 2703 N N . ARG A 1 334 ? 18.595 -26.013 -17.102 1.00 82.62 334 ARG A N 1
ATOM 2704 C CA . ARG A 1 334 ? 18.849 -25.043 -16.038 1.00 82.62 334 ARG A CA 1
ATOM 2705 C C . ARG A 1 334 ? 17.512 -24.623 -15.461 1.00 82.62 334 ARG A C 1
ATOM 2707 O O . ARG A 1 334 ? 16.533 -24.469 -16.192 1.00 82.62 334 ARG A O 1
ATOM 2714 N N . ALA A 1 335 ? 17.465 -24.461 -14.149 1.00 84.62 335 ALA A N 1
ATOM 2715 C CA . ALA A 1 335 ? 16.261 -24.080 -13.434 1.00 84.62 335 ALA A CA 1
ATOM 2716 C C . ALA A 1 335 ? 16.529 -22.898 -12.504 1.00 84.62 335 ALA A C 1
ATOM 2718 O O . ALA A 1 335 ? 17.601 -22.780 -11.905 1.00 84.62 335 ALA A O 1
ATOM 2719 N N . LEU A 1 336 ? 15.518 -22.044 -12.368 1.00 89.19 336 LEU A N 1
ATOM 2720 C CA . LEU A 1 336 ? 15.562 -20.851 -11.540 1.00 89.19 336 LEU A CA 1
ATOM 2721 C C . LEU A 1 336 ? 14.194 -20.581 -10.914 1.00 89.19 336 LEU A C 1
ATOM 2723 O O . LEU A 1 336 ? 13.175 -20.570 -11.605 1.00 89.19 336 LEU A O 1
ATOM 2727 N N . SER A 1 337 ? 14.166 -20.339 -9.607 1.00 89.62 337 SER A N 1
ATOM 2728 C CA . SER A 1 337 ? 12.973 -19.843 -8.921 1.00 89.62 337 SER A CA 1
ATOM 2729 C C . SER A 1 337 ? 12.958 -18.319 -8.932 1.00 89.62 337 SER A C 1
ATOM 2731 O O . SER A 1 337 ? 13.963 -17.662 -8.666 1.00 89.62 337 SER A O 1
ATOM 2733 N N . ILE A 1 338 ? 11.787 -17.746 -9.180 1.00 90.50 338 ILE A N 1
ATOM 2734 C CA . ILE A 1 338 ? 11.584 -16.304 -9.263 1.00 90.50 338 ILE A CA 1
ATOM 2735 C C . ILE A 1 338 ? 10.543 -15.880 -8.233 1.00 90.50 338 ILE A C 1
ATOM 2737 O O . ILE A 1 338 ? 9.437 -16.421 -8.192 1.00 90.50 338 ILE A O 1
ATOM 2741 N N . ALA A 1 339 ? 10.881 -14.868 -7.438 1.00 91.19 339 ALA A N 1
ATOM 2742 C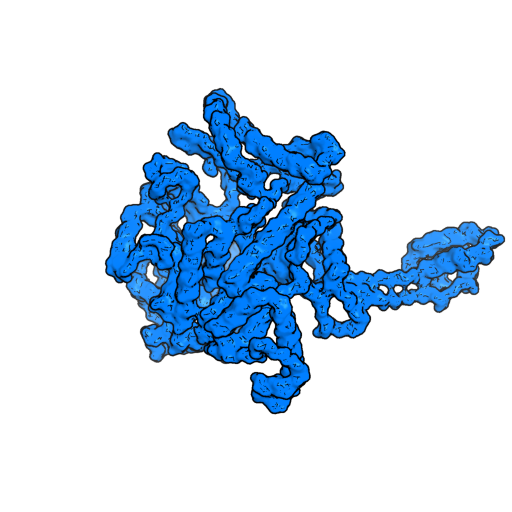 CA . ALA A 1 339 ? 9.946 -14.107 -6.622 1.00 91.19 339 ALA A CA 1
ATOM 2743 C C . ALA A 1 339 ? 9.638 -12.764 -7.301 1.00 91.19 339 ALA A C 1
ATOM 2745 O O . ALA A 1 339 ? 10.527 -11.938 -7.476 1.00 91.19 339 ALA A O 1
ATOM 2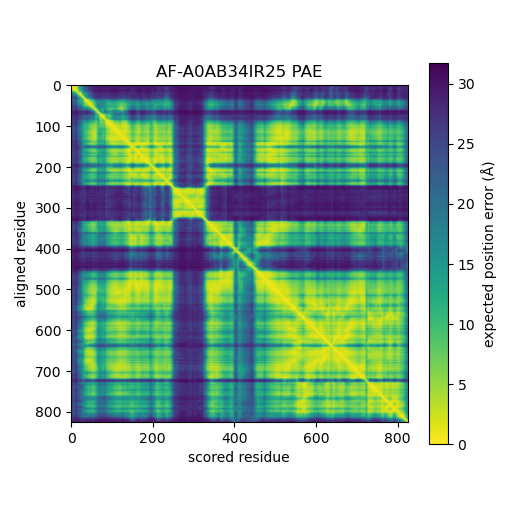746 N N . LEU A 1 340 ? 8.383 -12.530 -7.670 1.00 90.12 340 LEU A N 1
ATOM 2747 C CA . LEU A 1 340 ? 7.921 -11.316 -8.349 1.00 90.12 340 LEU A CA 1
ATOM 2748 C C . LEU A 1 340 ? 7.386 -10.315 -7.317 1.00 90.12 340 LEU A C 1
ATOM 2750 O O . LEU A 1 340 ? 6.644 -10.709 -6.411 1.00 90.12 340 LEU A O 1
ATOM 2754 N N . GLN A 1 341 ? 7.731 -9.032 -7.444 1.00 90.94 341 GLN A N 1
ATOM 2755 C CA . GLN A 1 341 ? 7.194 -7.955 -6.605 1.00 90.94 341 GLN A CA 1
ATOM 2756 C C . GLN A 1 341 ? 6.955 -6.647 -7.372 1.00 90.94 341 GLN A C 1
ATOM 2758 O O . GLN A 1 341 ? 7.887 -6.055 -7.915 1.00 90.94 341 GLN A O 1
ATOM 2763 N N . ASP A 1 342 ? 5.731 -6.122 -7.265 1.00 91.81 342 ASP A N 1
ATOM 2764 C CA . ASP A 1 342 ? 5.417 -4.758 -7.693 1.00 91.81 342 ASP A CA 1
ATOM 2765 C C . ASP A 1 342 ? 5.904 -3.737 -6.648 1.00 91.81 342 ASP A C 1
ATOM 2767 O O . ASP A 1 342 ? 5.357 -3.616 -5.543 1.00 91.81 342 ASP A O 1
ATOM 2771 N N . THR A 1 343 ? 6.929 -2.967 -7.010 1.00 92.44 343 THR A N 1
ATOM 2772 C CA . THR A 1 343 ? 7.537 -1.949 -6.141 1.00 92.44 343 THR A CA 1
ATOM 2773 C C . THR A 1 343 ? 6.584 -0.794 -5.818 1.00 92.44 343 THR A C 1
ATOM 2775 O O . THR A 1 343 ? 6.718 -0.182 -4.757 1.00 92.44 343 THR A O 1
ATOM 2778 N N . TYR A 1 344 ? 5.550 -0.543 -6.634 1.00 90.12 344 TYR A N 1
ATOM 2779 C CA . TYR A 1 344 ? 4.545 0.502 -6.377 1.00 90.12 344 TYR A CA 1
ATOM 2780 C C . TYR A 1 344 ? 3.721 0.222 -5.106 1.00 90.12 344 TYR A C 1
ATOM 2782 O O . TYR A 1 344 ? 3.167 1.128 -4.472 1.00 90.12 344 TYR A O 1
ATOM 2790 N N . LYS A 1 345 ? 3.648 -1.048 -4.682 1.00 86.88 345 LYS A N 1
ATOM 2791 C CA . LYS A 1 345 ? 2.990 -1.456 -3.427 1.00 86.88 345 LYS A CA 1
ATOM 2792 C C . LYS A 1 345 ? 3.836 -1.165 -2.179 1.00 86.88 345 LYS A C 1
ATOM 2794 O O . LYS A 1 345 ? 3.314 -1.214 -1.063 1.00 86.88 345 LYS A O 1
ATOM 2799 N N . MET A 1 346 ? 5.120 -0.859 -2.362 1.00 87.31 346 MET A N 1
ATOM 2800 C CA . MET A 1 346 ? 6.036 -0.391 -1.317 1.00 87.31 346 MET A CA 1
ATOM 2801 C C . MET A 1 346 ? 6.199 1.129 -1.370 1.00 87.31 346 MET A C 1
ATOM 2803 O O . MET A 1 346 ? 6.074 1.795 -0.346 1.00 87.31 346 MET A O 1
ATOM 2807 N N . ILE A 1 347 ? 6.408 1.681 -2.565 1.00 87.38 347 ILE A N 1
ATOM 2808 C CA . ILE A 1 347 ? 6.599 3.112 -2.799 1.00 87.38 347 ILE A CA 1
ATOM 2809 C C . ILE A 1 347 ? 5.473 3.592 -3.720 1.00 87.38 347 ILE A C 1
ATOM 2811 O O . ILE A 1 347 ? 5.593 3.576 -4.941 1.00 87.38 347 ILE A O 1
ATOM 2815 N N . SER A 1 348 ? 4.339 3.978 -3.131 1.00 83.25 348 SER A N 1
ATOM 2816 C CA . SER A 1 348 ? 3.123 4.354 -3.871 1.00 83.25 348 SER A CA 1
ATOM 2817 C C . SER A 1 348 ? 3.174 5.783 -4.423 1.00 83.25 348 SER A C 1
ATOM 2819 O O . SER A 1 348 ? 2.333 6.617 -4.083 1.00 83.25 348 SER A O 1
ATOM 2821 N N . MET A 1 349 ? 4.169 6.061 -5.264 1.00 82.44 349 MET A N 1
ATOM 2822 C CA . MET A 1 349 ? 4.284 7.281 -6.064 1.00 82.44 349 MET A CA 1
ATOM 2823 C C . MET A 1 349 ? 4.779 6.925 -7.473 1.00 82.44 349 MET A C 1
ATOM 2825 O O . MET A 1 349 ? 5.444 5.902 -7.615 1.00 82.44 349 MET A O 1
ATOM 2829 N N . PRO A 1 350 ? 4.490 7.740 -8.500 1.00 83.50 350 PRO A N 1
ATOM 2830 C CA . PRO A 1 350 ? 5.052 7.545 -9.833 1.00 83.50 350 PRO A CA 1
ATOM 2831 C C . PRO A 1 350 ? 6.579 7.650 -9.838 1.00 83.50 350 PRO A C 1
ATOM 2833 O O . PRO A 1 350 ? 7.143 8.487 -9.133 1.00 83.50 350 PRO A O 1
ATOM 2836 N N . LEU A 1 351 ? 7.230 6.883 -10.714 1.00 84.81 351 LEU A N 1
ATOM 2837 C CA . LEU A 1 351 ? 8.686 6.888 -10.876 1.00 84.81 351 LEU A CA 1
ATOM 2838 C C . LEU A 1 351 ? 9.266 8.277 -11.199 1.00 84.81 351 LEU A C 1
ATOM 2840 O O . LEU A 1 351 ? 10.355 8.603 -10.743 1.00 84.81 351 LEU A O 1
ATOM 2844 N N . SER A 1 352 ? 8.516 9.142 -11.895 1.00 77.94 352 SER A N 1
ATOM 2845 C CA . SER A 1 352 ? 8.934 10.530 -12.158 1.00 77.94 352 SER A CA 1
ATOM 2846 C C . SER A 1 352 ? 9.214 11.333 -10.887 1.00 77.94 352 SER A C 1
ATOM 2848 O O . SER A 1 352 ? 10.044 12.229 -10.902 1.00 77.94 352 SER A O 1
ATOM 2850 N N . GLN A 1 353 ? 8.569 10.994 -9.768 1.00 80.25 353 GLN A N 1
ATOM 2851 C CA . GLN A 1 353 ? 8.768 11.689 -8.499 1.00 80.25 353 GLN A CA 1
ATOM 2852 C C . GLN A 1 353 ? 9.974 11.168 -7.712 1.00 80.25 353 GLN A C 1
ATOM 2854 O O . GLN A 1 353 ? 10.303 11.763 -6.686 1.00 80.25 353 GLN A O 1
ATOM 2859 N N . PHE A 1 354 ? 10.629 10.080 -8.137 1.00 84.88 354 PHE A N 1
ATOM 2860 C CA . PHE A 1 354 ? 11.722 9.469 -7.375 1.00 84.88 354 PHE A CA 1
ATOM 2861 C C . PHE A 1 354 ? 12.949 10.372 -7.304 1.00 84.88 354 PHE A C 1
ATOM 2863 O O . PHE A 1 354 ? 13.508 10.505 -6.219 1.00 84.88 354 PHE A O 1
ATOM 2870 N N . GLY A 1 355 ? 13.321 11.033 -8.407 1.00 82.81 355 GLY A N 1
ATOM 2871 C CA . GLY A 1 355 ? 14.475 11.938 -8.442 1.00 82.81 355 GLY A CA 1
ATOM 2872 C C . GLY A 1 355 ? 14.403 12.981 -7.328 1.00 82.81 355 GLY A C 1
ATOM 2873 O O . GLY A 1 355 ? 15.260 13.029 -6.448 1.00 82.81 355 GLY A O 1
ATOM 2874 N N . LYS A 1 356 ? 13.291 13.721 -7.277 1.00 79.44 356 LYS A N 1
ATOM 2875 C CA . LYS A 1 356 ? 13.019 14.702 -6.219 1.00 79.44 356 LYS A CA 1
ATOM 2876 C C . LYS A 1 356 ? 12.778 14.074 -4.846 1.00 79.44 356 LYS A C 1
ATOM 2878 O O . LYS A 1 356 ? 13.236 14.606 -3.842 1.00 79.44 356 LYS A O 1
ATOM 2883 N N . SER A 1 357 ? 12.034 12.970 -4.775 1.00 81.06 357 SER A N 1
ATOM 2884 C CA . SER A 1 357 ? 11.630 12.377 -3.491 1.00 81.06 357 SER A CA 1
ATOM 2885 C C . SER A 1 357 ? 12.761 11.654 -2.777 1.00 81.06 357 SER A C 1
ATOM 2887 O O . SER A 1 357 ? 12.653 11.490 -1.568 1.00 81.06 357 SER A O 1
ATOM 2889 N N . PHE A 1 358 ? 13.800 11.218 -3.494 1.00 84.25 358 PHE A N 1
ATOM 2890 C CA . PHE A 1 358 ? 14.970 10.513 -2.964 1.00 84.25 358 PHE A CA 1
ATOM 2891 C C . PHE A 1 358 ? 16.286 11.274 -3.190 1.00 84.25 358 PHE A C 1
ATOM 2893 O O . PHE A 1 358 ? 17.346 10.731 -2.892 1.00 84.25 358 PHE A O 1
ATOM 2900 N N . ASN A 1 359 ? 16.222 12.529 -3.656 1.00 83.38 359 ASN A N 1
ATOM 2901 C CA . ASN A 1 359 ? 17.377 13.377 -3.974 1.00 83.38 359 ASN A CA 1
ATOM 2902 C C . ASN A 1 359 ? 18.403 12.675 -4.890 1.00 83.38 359 ASN A C 1
ATOM 2904 O O . ASN A 1 359 ? 19.606 12.709 -4.625 1.00 83.38 359 ASN A O 1
ATOM 2908 N N . LEU A 1 360 ? 17.926 12.008 -5.946 1.00 84.19 360 LEU A N 1
ATOM 2909 C CA . LEU A 1 360 ? 18.789 11.326 -6.915 1.00 84.19 360 LEU A CA 1
ATOM 2910 C C . LEU A 1 360 ? 19.396 12.341 -7.900 1.00 84.19 360 LEU A C 1
ATOM 2912 O O . LEU A 1 360 ? 18.727 13.319 -8.242 1.00 84.19 360 LEU A O 1
ATOM 2916 N N . PRO A 1 361 ? 20.634 12.124 -8.384 1.00 77.00 361 PRO A N 1
ATOM 2917 C CA . PRO A 1 361 ? 21.266 13.035 -9.339 1.00 77.00 361 PRO A CA 1
ATOM 2918 C C . PRO A 1 361 ? 20.588 13.041 -10.717 1.00 77.00 361 PRO A C 1
ATOM 2920 O O . PRO A 1 361 ? 20.742 14.007 -11.460 1.00 77.00 361 PRO A O 1
ATOM 2923 N N . GLN A 1 362 ? 19.841 11.990 -11.055 1.00 69.50 362 GLN A N 1
ATOM 2924 C CA . GLN A 1 362 ? 19.120 11.835 -12.312 1.00 69.50 362 GLN A CA 1
ATOM 2925 C C . GLN A 1 362 ? 17.602 11.693 -12.098 1.00 69.50 362 GLN A C 1
ATOM 2927 O O . GLN A 1 362 ? 17.145 11.009 -11.177 1.00 69.50 362 GLN A O 1
ATOM 2932 N N . GLY A 1 363 ? 16.827 12.357 -12.961 1.00 68.06 363 GLY A N 1
ATOM 2933 C CA . GLY A 1 363 ? 15.367 12.262 -13.047 1.00 68.06 363 GLY A CA 1
ATOM 2934 C C . GLY A 1 363 ? 14.902 11.312 -14.154 1.00 68.06 363 GLY A C 1
ATOM 2935 O O . GLY A 1 363 ? 15.706 10.628 -14.785 1.00 68.06 363 GLY A O 1
ATOM 2936 N N . LYS A 1 364 ? 13.587 11.273 -14.389 1.00 70.25 364 LYS A N 1
ATOM 2937 C CA . LYS A 1 364 ? 12.980 10.515 -15.491 1.00 70.25 364 LYS A CA 1
ATOM 2938 C C . LYS A 1 364 ? 13.003 11.343 -16.780 1.00 70.25 364 LYS A C 1
ATOM 2940 O O . LYS A 1 364 ? 12.711 12.532 -16.744 1.00 70.25 364 LYS A O 1
ATOM 2945 N N . GLU A 1 365 ? 13.300 10.700 -17.903 1.00 74.94 365 GLU A N 1
ATOM 2946 C CA . GLU A 1 365 ? 13.351 11.337 -19.226 1.00 74.94 365 GLU A CA 1
ATOM 2947 C C . GLU A 1 365 ? 11.936 11.501 -19.845 1.00 74.94 365 GLU A C 1
ATOM 2949 O O . GLU A 1 365 ? 10.939 11.010 -19.307 1.00 74.94 365 GLU A O 1
ATOM 2954 N N . VAL A 1 366 ? 11.799 12.230 -20.955 1.00 75.06 366 VAL A N 1
ATOM 2955 C CA . VAL A 1 366 ? 10.516 12.482 -21.637 1.00 75.06 366 VAL A CA 1
ATOM 2956 C C . VAL A 1 366 ? 10.309 11.490 -22.766 1.00 75.06 366 VAL A C 1
ATOM 2958 O O . VAL A 1 366 ? 11.060 11.486 -23.730 1.00 75.06 366 VAL A O 1
ATOM 2961 N N . MET A 1 367 ? 9.216 10.725 -22.722 1.00 81.81 367 MET A N 1
ATOM 2962 C CA . MET A 1 367 ? 8.894 9.770 -23.784 1.00 81.81 367 MET A CA 1
ATOM 2963 C C . MET A 1 367 ? 7.636 10.167 -24.582 1.00 81.81 367 MET A C 1
ATOM 2965 O O . MET A 1 367 ? 6.526 10.178 -24.025 1.00 81.81 367 MET A O 1
ATOM 2969 N N . PRO A 1 368 ? 7.754 10.445 -25.898 1.00 82.44 368 PRO A N 1
ATOM 2970 C CA . PRO A 1 368 ? 6.618 10.678 -26.792 1.00 82.44 368 PRO A CA 1
ATOM 2971 C C . PRO A 1 368 ? 5.893 9.376 -27.178 1.00 82.44 368 PRO A C 1
ATOM 2973 O O . PRO A 1 368 ? 5.852 8.976 -28.340 1.00 82.44 368 PRO A O 1
ATOM 2976 N N . HIS A 1 369 ? 5.243 8.733 -26.200 1.00 80.50 369 HIS A N 1
ATOM 2977 C CA . HIS A 1 369 ? 4.543 7.447 -26.374 1.00 80.50 369 HIS A CA 1
ATOM 2978 C C . HIS A 1 369 ? 3.472 7.434 -27.479 1.00 80.50 369 HIS A C 1
ATOM 2980 O O . HIS A 1 369 ? 3.137 6.363 -27.978 1.00 80.50 369 HIS A O 1
ATOM 2986 N N . ALA A 1 370 ? 2.938 8.595 -27.880 1.00 81.31 370 ALA A N 1
ATOM 2987 C CA . ALA A 1 370 ? 1.980 8.699 -28.982 1.00 81.31 370 ALA A CA 1
ATOM 2988 C C . ALA A 1 370 ? 2.546 8.197 -30.326 1.00 81.31 370 ALA A C 1
ATOM 2990 O O . ALA A 1 370 ? 1.779 7.768 -31.185 1.00 81.31 370 ALA A O 1
ATOM 2991 N N . LEU A 1 371 ? 3.877 8.194 -30.493 1.00 85.81 371 LEU A N 1
ATOM 2992 C CA . LEU A 1 371 ? 4.542 7.619 -31.667 1.00 85.81 371 LEU A CA 1
ATOM 2993 C C . LEU A 1 371 ? 4.530 6.091 -31.667 1.00 85.81 371 LEU A C 1
ATOM 2995 O O . LEU A 1 371 ? 4.481 5.486 -32.734 1.00 85.81 371 LEU A O 1
ATOM 2999 N N . MET A 1 372 ? 4.551 5.462 -30.489 1.00 86.56 372 MET A N 1
ATOM 3000 C CA . MET A 1 372 ? 4.861 4.037 -30.315 1.00 86.56 372 MET A CA 1
ATOM 3001 C C . MET A 1 372 ? 3.659 3.131 -30.605 1.00 86.56 372 MET A C 1
ATOM 3003 O O . MET A 1 372 ? 3.305 2.248 -29.827 1.00 86.56 372 MET A O 1
ATOM 3007 N N . THR A 1 373 ? 2.990 3.358 -31.732 1.00 86.31 373 THR A N 1
ATOM 3008 C CA . THR A 1 373 ? 1.968 2.456 -32.278 1.00 86.31 373 THR A CA 1
ATOM 3009 C C . THR A 1 373 ? 2.605 1.158 -32.767 1.00 86.31 373 THR A C 1
ATOM 3011 O O . THR A 1 373 ? 3.783 1.127 -33.132 1.00 86.31 373 THR A O 1
ATOM 3014 N N . LYS A 1 374 ? 1.823 0.077 -32.806 1.00 83.44 374 LYS A N 1
ATOM 3015 C CA . LYS A 1 374 ? 2.292 -1.229 -33.284 1.00 83.44 374 LYS A CA 1
ATOM 3016 C C . LYS A 1 374 ? 2.829 -1.148 -34.715 1.00 83.44 374 LYS A C 1
ATOM 3018 O O . LYS A 1 374 ? 3.871 -1.721 -35.015 1.00 83.44 374 LYS A O 1
ATOM 3023 N N . GLU A 1 375 ? 2.153 -0.395 -35.579 1.00 86.56 375 GLU A N 1
ATOM 3024 C CA . GLU A 1 375 ? 2.547 -0.191 -36.973 1.00 86.56 375 GLU A CA 1
ATOM 3025 C C . GLU A 1 375 ? 3.852 0.604 -37.091 1.00 86.56 375 GLU A C 1
ATOM 3027 O O . GLU A 1 375 ? 4.692 0.277 -37.927 1.00 86.56 375 GLU A O 1
ATOM 3032 N N . PHE A 1 376 ? 4.044 1.624 -36.248 1.00 88.50 376 PHE A N 1
ATOM 3033 C CA . PHE A 1 376 ? 5.268 2.424 -36.239 1.00 88.50 376 PHE A CA 1
ATOM 3034 C C . PHE A 1 376 ? 6.482 1.605 -35.787 1.00 88.50 376 PHE A C 1
ATOM 3036 O O . PHE A 1 376 ? 7.525 1.640 -36.442 1.00 88.50 376 PHE A O 1
ATOM 3043 N N . VAL A 1 377 ? 6.327 0.814 -34.720 1.00 87.62 377 VAL A N 1
ATOM 3044 C CA . VAL A 1 377 ? 7.380 -0.086 -34.223 1.00 87.62 377 VAL A CA 1
ATOM 3045 C C . VAL A 1 377 ? 7.720 -1.150 -35.271 1.00 87.62 377 VAL A C 1
ATOM 3047 O O . VAL A 1 377 ? 8.888 -1.312 -35.620 1.00 87.62 377 VAL A O 1
ATOM 3050 N N . ALA A 1 378 ? 6.711 -1.804 -35.860 1.00 85.56 378 ALA A N 1
ATOM 3051 C CA . ALA A 1 378 ? 6.911 -2.784 -36.933 1.00 85.56 378 ALA A CA 1
ATOM 3052 C C . ALA A 1 378 ? 7.544 -2.170 -38.199 1.00 85.56 378 ALA A C 1
ATOM 3054 O O . ALA A 1 378 ? 8.241 -2.854 -38.947 1.00 85.56 378 ALA A O 1
ATOM 3055 N N . GLY A 1 379 ? 7.325 -0.872 -38.436 1.00 86.06 379 GLY A N 1
ATOM 3056 C CA . GLY A 1 379 ? 7.931 -0.093 -39.519 1.00 86.06 379 GLY A CA 1
ATOM 3057 C C . GLY A 1 379 ? 9.379 0.346 -39.269 1.00 86.06 379 GLY A C 1
ATOM 3058 O O . GLY A 1 379 ? 9.934 1.066 -40.099 1.00 86.06 379 GLY A O 1
ATOM 3059 N N . GLY A 1 380 ? 9.990 -0.064 -38.152 1.00 87.31 380 GLY A N 1
ATOM 3060 C CA . GLY A 1 380 ? 11.373 0.259 -37.794 1.00 87.31 380 GLY A CA 1
ATOM 3061 C C . GLY A 1 380 ? 11.540 1.508 -36.926 1.00 87.31 380 GLY A C 1
ATOM 3062 O O . GLY A 1 380 ? 12.671 1.880 -36.642 1.00 87.31 380 GLY A O 1
ATOM 3063 N N . GLY A 1 381 ? 10.452 2.160 -36.500 1.00 90.56 381 GLY A N 1
ATOM 3064 C CA . GLY A 1 381 ? 10.491 3.154 -35.423 1.00 90.56 381 GLY A CA 1
ATOM 3065 C C . GLY A 1 381 ? 11.206 4.477 -35.714 1.00 90.56 381 GLY A C 1
ATOM 3066 O O . GLY A 1 381 ? 11.538 5.201 -34.778 1.00 90.56 381 GLY A O 1
ATOM 3067 N N . VAL A 1 382 ? 11.449 4.820 -36.982 1.00 94.75 382 VAL A N 1
ATOM 3068 C CA . VAL A 1 382 ? 12.129 6.073 -37.353 1.00 94.75 382 VAL A CA 1
ATOM 3069 C C . VAL A 1 382 ? 11.115 7.196 -37.572 1.00 94.75 382 VAL A C 1
ATOM 3071 O O . VAL A 1 382 ? 10.361 7.157 -38.546 1.00 94.75 382 VAL A O 1
ATOM 3074 N N . ALA A 1 383 ? 11.143 8.226 -36.722 1.00 93.69 383 ALA A N 1
ATOM 3075 C CA . ALA A 1 383 ? 10.272 9.401 -36.819 1.00 93.69 383 ALA A CA 1
ATOM 3076 C C . ALA A 1 383 ? 10.990 10.612 -37.430 1.00 93.69 383 ALA A C 1
ATOM 3078 O O . ALA A 1 383 ? 12.184 10.837 -37.225 1.00 93.69 383 ALA A O 1
ATOM 3079 N N . THR A 1 384 ? 10.241 11.425 -38.167 1.00 93.31 384 THR A N 1
ATOM 3080 C CA . THR A 1 384 ? 10.643 12.767 -38.604 1.00 93.31 384 THR A CA 1
ATOM 3081 C C . THR A 1 384 ? 10.445 13.797 -37.488 1.00 93.31 384 THR A C 1
ATOM 3083 O O . THR A 1 384 ? 9.655 13.592 -36.565 1.00 93.31 384 THR A O 1
ATOM 3086 N N . LEU A 1 385 ? 11.116 14.949 -37.593 1.00 86.94 385 LEU A N 1
ATOM 3087 C CA . LEU A 1 385 ? 10.946 16.062 -36.648 1.00 86.94 385 LEU A CA 1
ATOM 3088 C C . LEU A 1 385 ? 9.474 16.501 -36.490 1.00 86.94 385 LEU A C 1
ATOM 3090 O O . LEU A 1 385 ? 9.042 16.797 -35.379 1.00 86.94 385 LEU A O 1
ATOM 3094 N N . ASP A 1 386 ? 8.695 16.509 -37.575 1.00 84.00 386 ASP A N 1
ATOM 3095 C CA . ASP A 1 386 ? 7.276 16.894 -37.544 1.00 84.00 386 ASP A CA 1
ATOM 3096 C C . ASP A 1 386 ? 6.408 15.868 -36.801 1.00 84.00 386 ASP A C 1
ATOM 3098 O O . ASP A 1 386 ? 5.481 16.237 -36.074 1.00 84.00 386 ASP A O 1
ATOM 3102 N N . GLU A 1 387 ? 6.718 14.577 -36.940 1.00 86.69 387 GLU A N 1
ATOM 3103 C CA . GLU A 1 387 ? 6.040 13.507 -36.204 1.00 86.69 387 GLU A CA 1
ATOM 3104 C C . GLU A 1 387 ? 6.357 13.586 -34.708 1.00 86.69 387 GLU A C 1
ATOM 3106 O O . GLU A 1 387 ? 5.434 13.544 -33.890 1.00 86.69 387 GLU A O 1
ATOM 3111 N N . ILE A 1 388 ? 7.631 13.791 -34.345 1.00 85.06 388 ILE A N 1
ATOM 3112 C CA . ILE A 1 388 ? 8.052 13.979 -32.947 1.00 85.06 388 ILE A CA 1
ATOM 3113 C C . ILE A 1 388 ? 7.374 15.210 -32.353 1.00 85.06 388 ILE A C 1
ATOM 3115 O O . ILE A 1 388 ? 6.766 15.116 -31.290 1.00 85.06 388 ILE A O 1
ATOM 3119 N N . ARG A 1 389 ? 7.392 16.342 -33.065 1.00 81.38 389 ARG A N 1
ATOM 3120 C CA . ARG A 1 389 ? 6.699 17.576 -32.675 1.00 81.38 389 ARG A CA 1
ATOM 3121 C C . ARG A 1 389 ? 5.227 17.314 -32.378 1.00 81.38 389 ARG A C 1
ATOM 3123 O O . ARG A 1 389 ? 4.744 17.694 -31.315 1.00 81.38 389 ARG A O 1
ATOM 3130 N N . LYS A 1 390 ? 4.522 16.615 -33.272 1.00 78.69 390 LYS A N 1
ATOM 3131 C CA . LYS A 1 390 ? 3.108 16.273 -33.075 1.00 78.69 390 LYS A CA 1
ATOM 3132 C C . LYS A 1 390 ? 2.891 15.407 -31.831 1.00 78.69 390 LYS A C 1
ATOM 3134 O O . LYS A 1 390 ? 1.952 15.660 -31.084 1.00 78.69 390 LYS A O 1
ATOM 3139 N N . ALA A 1 391 ? 3.750 14.420 -31.595 1.00 77.62 391 ALA A N 1
ATOM 3140 C CA . ALA A 1 391 ? 3.635 13.541 -30.437 1.00 77.62 391 ALA A CA 1
ATOM 3141 C C . ALA A 1 391 ? 3.971 14.245 -29.115 1.00 77.62 391 ALA A C 1
ATOM 3143 O O . ALA A 1 391 ? 3.267 14.056 -28.126 1.00 77.62 391 ALA A O 1
ATOM 3144 N N . VAL A 1 392 ? 4.994 15.104 -29.101 1.00 72.12 392 VAL A N 1
ATOM 3145 C CA . VAL A 1 392 ? 5.328 15.972 -27.962 1.00 72.12 392 VAL A CA 1
ATOM 3146 C C . VAL A 1 392 ? 4.173 16.928 -27.663 1.00 72.12 392 VAL A C 1
ATOM 3148 O O . VAL A 1 392 ? 3.869 17.177 -26.494 1.00 72.12 392 VAL A O 1
ATOM 3151 N N . CYS A 1 393 ? 3.449 17.388 -28.692 1.00 64.06 393 CYS A N 1
ATOM 3152 C CA . CYS A 1 393 ? 2.265 18.212 -28.488 1.00 64.06 393 CYS A CA 1
ATOM 3153 C C . CYS A 1 393 ? 1.150 17.528 -27.680 1.00 64.06 393 CYS A C 1
ATOM 3155 O O . CYS A 1 393 ? 0.341 18.215 -27.059 1.00 64.06 393 CYS A O 1
ATOM 3157 N N . GLU A 1 394 ? 1.113 16.197 -27.639 1.00 63.34 394 GLU A N 1
ATOM 3158 C CA . GLU A 1 394 ? 0.152 15.443 -26.826 1.00 63.34 394 GLU A CA 1
ATOM 3159 C C . GLU A 1 394 ? 0.611 15.256 -25.364 1.00 63.34 394 GLU A C 1
ATOM 3161 O O . GLU A 1 394 ? -0.177 14.817 -24.523 1.00 63.34 394 GLU A O 1
ATOM 3166 N N . ILE A 1 395 ? 1.867 15.597 -25.038 1.00 60.22 395 ILE A N 1
ATOM 3167 C CA . ILE A 1 395 ? 2.455 15.474 -23.691 1.00 60.22 395 ILE A CA 1
ATOM 3168 C C . ILE A 1 395 ? 2.175 16.717 -22.829 1.00 60.22 395 ILE A C 1
ATOM 3170 O O . ILE A 1 395 ? 2.030 16.594 -21.610 1.00 60.22 395 ILE A O 1
ATOM 3174 N N . VAL A 1 396 ? 2.105 17.904 -23.441 1.00 50.41 396 VAL A N 1
ATOM 3175 C CA . VAL A 1 396 ? 1.970 19.198 -22.746 1.00 50.41 396 VAL A CA 1
ATOM 3176 C C . VAL A 1 396 ? 0.520 19.677 -22.766 1.00 50.41 396 VAL A C 1
ATOM 3178 O O . VAL A 1 396 ? -0.069 19.862 -23.835 1.00 50.41 396 VAL A O 1
ATOM 3181 N N . HIS A 1 397 ? -0.037 19.955 -21.585 1.00 47.75 397 HIS A N 1
ATOM 3182 C CA . HIS A 1 397 ? -1.321 20.634 -21.427 1.00 47.75 397 HIS A CA 1
ATOM 3183 C C . HIS A 1 397 ? -1.083 22.048 -20.871 1.00 47.75 397 HIS A C 1
ATOM 3185 O O . HIS A 1 397 ? -0.755 22.220 -19.704 1.00 47.75 397 HIS A O 1
ATOM 3191 N N . ALA A 1 398 ? -1.223 23.081 -21.707 1.00 40.41 398 ALA A N 1
ATOM 3192 C CA . ALA A 1 398 ? -1.104 24.476 -21.276 1.00 40.41 398 ALA A CA 1
ATOM 3193 C C . ALA A 1 398 ? -2.486 25.127 -21.092 1.00 40.41 398 ALA A C 1
ATOM 3195 O O . ALA A 1 398 ? -3.313 25.135 -22.011 1.00 40.41 398 ALA A O 1
ATOM 3196 N N . THR A 1 399 ? -2.687 25.712 -19.914 1.00 38.50 399 THR A N 1
ATOM 3197 C CA . THR A 1 399 ? -3.927 26.291 -19.391 1.00 38.50 399 THR A CA 1
ATOM 3198 C C . THR A 1 399 ? -3.681 27.774 -19.074 1.00 38.50 399 THR A C 1
ATOM 3200 O O . THR A 1 399 ? -2.856 28.115 -18.234 1.00 38.50 399 THR A O 1
ATOM 3203 N N . VAL A 1 400 ? -4.362 28.693 -19.759 1.00 38.97 400 VAL A N 1
ATOM 3204 C CA . VAL A 1 400 ? -4.348 30.137 -19.455 1.00 38.97 400 VAL A CA 1
ATOM 3205 C C . VAL A 1 400 ? -5.296 30.455 -18.289 1.00 38.97 400 VAL A C 1
ATOM 3207 O O . VAL A 1 400 ? -6.511 30.388 -18.453 1.00 38.97 400 VAL A O 1
ATOM 3210 N N . VAL A 1 401 ? -4.750 30.852 -17.141 1.00 39.25 401 VAL A N 1
ATOM 3211 C CA . VAL A 1 401 ? -5.486 31.256 -15.935 1.00 39.25 401 VAL A CA 1
ATOM 3212 C C . VAL A 1 401 ? -5.662 32.779 -15.919 1.00 39.25 401 VAL A C 1
ATOM 3214 O O . VAL A 1 401 ? -4.697 33.540 -15.991 1.00 39.25 401 VAL A O 1
ATOM 3217 N N . ASP A 1 402 ? -6.909 33.233 -15.824 1.00 38.09 402 ASP A N 1
ATOM 3218 C CA . ASP A 1 402 ? -7.264 34.656 -15.800 1.00 38.09 402 ASP A CA 1
ATOM 3219 C C . ASP A 1 402 ? -7.272 35.175 -14.350 1.00 38.09 402 ASP A C 1
ATOM 3221 O O . ASP A 1 402 ? -8.096 34.742 -13.540 1.00 38.09 402 ASP A O 1
ATOM 3225 N N . GLY A 1 403 ? -6.345 36.073 -14.008 1.00 37.81 403 GLY A N 1
ATOM 3226 C CA . GLY A 1 403 ? -6.369 36.843 -12.764 1.00 37.81 403 GLY A CA 1
ATOM 3227 C C . GLY A 1 403 ? -6.981 38.223 -13.004 1.00 37.81 403 GLY A C 1
ATOM 3228 O O . GLY A 1 403 ? -6.788 38.801 -14.069 1.00 37.81 403 GLY A O 1
ATOM 3229 N N . ASP A 1 404 ? -7.669 38.790 -12.006 1.00 39.34 404 ASP A N 1
ATOM 3230 C CA . ASP A 1 404 ? -8.424 40.062 -12.096 1.00 39.34 404 ASP A CA 1
ATOM 3231 C C . ASP A 1 404 ? -7.574 41.307 -12.505 1.00 39.34 404 ASP A C 1
ATOM 3233 O O . ASP A 1 404 ? -8.103 42.413 -12.631 1.00 39.34 404 ASP A O 1
ATOM 3237 N N . SER A 1 405 ? -6.267 41.152 -12.760 1.00 36.00 405 SER A N 1
ATOM 3238 C CA . SER A 1 405 ? -5.369 42.183 -13.309 1.00 36.00 405 SER A CA 1
ATOM 3239 C C . SER A 1 405 ? -4.166 41.670 -14.138 1.00 36.00 405 SER A C 1
ATOM 3241 O O . SER A 1 405 ? -3.479 42.497 -14.750 1.00 36.00 405 SER A O 1
ATOM 3243 N N . GLU A 1 406 ? -3.923 40.352 -14.232 1.00 35.25 406 GLU A N 1
ATOM 3244 C CA . GLU A 1 406 ? -2.829 39.715 -14.999 1.00 35.25 406 GLU A CA 1
ATOM 3245 C C . GLU A 1 406 ? -3.238 38.319 -15.522 1.00 35.25 406 GLU A C 1
ATOM 3247 O O . GLU A 1 406 ? -3.888 37.551 -14.816 1.00 35.25 406 GLU A O 1
ATOM 3252 N N . LEU A 1 407 ? -2.830 37.979 -16.753 1.00 34.47 407 LEU A N 1
ATOM 3253 C CA . LEU A 1 407 ? -2.972 36.640 -17.345 1.00 34.47 407 LEU A CA 1
ATOM 3254 C C . LEU A 1 407 ? -1.790 35.761 -16.913 1.00 34.47 407 LEU A C 1
ATOM 3256 O O . LEU A 1 407 ? -0.638 36.109 -17.179 1.00 34.47 407 LEU A O 1
ATOM 3260 N N . TRP A 1 408 ? -2.066 34.608 -16.308 1.00 36.53 408 TRP A N 1
ATOM 3261 C CA . TRP A 1 408 ? -1.064 33.628 -15.884 1.00 36.53 408 TRP A CA 1
ATOM 3262 C C . TRP A 1 408 ? -1.138 32.389 -16.782 1.00 36.53 408 TRP A C 1
ATOM 3264 O O . TRP A 1 408 ? -2.222 31.884 -17.050 1.00 36.53 408 TRP A O 1
ATOM 3274 N N . LEU A 1 409 ? -0.006 31.860 -17.257 1.00 36.31 409 LEU A N 1
ATOM 3275 C CA . LEU A 1 409 ? 0.015 30.540 -17.898 1.00 36.31 409 LEU A CA 1
ATOM 3276 C C . LEU A 1 409 ? 0.300 29.474 -16.841 1.00 36.31 409 LEU A C 1
ATOM 3278 O O . LEU A 1 409 ? 1.382 29.465 -16.255 1.00 36.31 409 LEU A O 1
ATOM 3282 N N . LYS A 1 410 ? -0.638 28.554 -16.638 1.00 36.22 410 LYS A N 1
ATOM 3283 C CA . LYS A 1 410 ? -0.408 27.301 -15.926 1.00 36.22 410 LYS A CA 1
ATOM 3284 C C . LYS A 1 410 ? -0.084 26.226 -16.955 1.00 36.22 410 LYS A C 1
ATOM 3286 O O . LYS A 1 410 ? -0.904 25.891 -17.803 1.00 36.22 410 LYS A O 1
ATOM 3291 N N . ILE A 1 411 ? 1.136 25.715 -16.922 1.00 40.19 411 ILE A N 1
ATOM 3292 C CA . ILE A 1 411 ? 1.566 24.646 -17.819 1.00 40.19 411 ILE A CA 1
ATOM 3293 C C . ILE A 1 411 ? 1.567 23.359 -17.002 1.00 40.19 411 ILE A C 1
ATOM 3295 O O . ILE A 1 411 ? 2.440 23.159 -16.160 1.00 40.19 411 ILE A O 1
ATOM 3299 N N . ASP A 1 412 ? 0.578 22.503 -17.240 1.00 38.12 412 ASP A N 1
ATOM 3300 C CA . ASP A 1 412 ? 0.525 21.169 -16.661 1.00 38.12 412 ASP A CA 1
ATOM 3301 C C . ASP A 1 412 ? 1.337 20.231 -17.561 1.00 38.12 412 ASP A C 1
ATOM 3303 O O . ASP A 1 412 ? 0.901 19.755 -18.615 1.00 38.12 412 ASP A O 1
ATOM 3307 N N . PHE A 1 413 ? 2.575 19.987 -17.153 1.00 41.50 413 PHE A N 1
ATOM 3308 C CA . PHE A 1 413 ? 3.410 18.973 -17.770 1.00 41.50 413 PHE A CA 1
ATOM 3309 C C . PHE A 1 413 ? 3.049 17.587 -17.216 1.00 41.50 413 PHE A C 1
ATOM 3311 O O . PHE A 1 413 ? 2.743 17.427 -16.033 1.00 41.50 413 PHE A O 1
ATOM 3318 N N . LYS A 1 414 ? 3.169 16.542 -18.043 1.00 39.72 414 LYS A N 1
ATOM 3319 C CA . LYS A 1 414 ? 3.161 15.148 -17.558 1.00 39.72 414 LYS A CA 1
ATOM 3320 C C . LYS A 1 414 ? 4.355 14.847 -16.615 1.00 39.72 414 LYS A C 1
ATOM 3322 O O . LYS A 1 414 ? 4.289 13.882 -15.855 1.00 39.72 414 LYS A O 1
ATOM 3327 N N . TYR A 1 415 ? 5.404 15.678 -16.646 1.00 40.41 415 TYR A N 1
ATOM 3328 C CA . TYR A 1 415 ? 6.673 15.573 -15.905 1.00 40.41 415 TYR A CA 1
ATOM 3329 C C . TYR A 1 415 ? 7.020 16.942 -15.291 1.00 40.41 415 TYR A C 1
ATOM 3331 O O . TYR A 1 415 ? 6.826 17.935 -15.978 1.00 40.41 415 TYR A O 1
ATOM 3339 N N . ALA A 1 416 ? 7.493 17.070 -14.045 1.00 42.28 416 ALA A N 1
ATOM 3340 C CA . ALA A 1 416 ? 7.744 18.415 -13.504 1.00 42.28 416 ALA A CA 1
ATOM 3341 C C . ALA A 1 416 ? 8.910 19.108 -14.256 1.00 42.28 416 ALA A C 1
ATOM 3343 O O . ALA A 1 416 ? 9.867 18.426 -14.606 1.00 42.28 416 ALA A O 1
ATOM 3344 N N . PRO A 1 417 ? 8.883 20.436 -14.488 1.00 40.03 417 PRO A N 1
ATOM 3345 C CA . PRO A 1 417 ? 9.938 21.154 -15.226 1.00 40.03 417 PRO A CA 1
ATOM 3346 C C . PRO A 1 417 ? 11.351 20.945 -14.667 1.00 40.03 417 PRO A C 1
ATOM 3348 O O . PRO A 1 417 ? 12.302 20.785 -15.427 1.00 40.03 417 PRO A O 1
ATOM 3351 N N . ASP A 1 418 ? 11.465 20.880 -13.340 1.00 41.28 418 ASP A N 1
ATOM 3352 C CA . ASP A 1 418 ? 12.727 20.630 -12.637 1.00 41.28 418 ASP A CA 1
ATOM 3353 C C . ASP A 1 418 ? 13.268 19.214 -12.902 1.00 41.28 418 ASP A C 1
ATOM 3355 O O . ASP A 1 418 ? 14.480 19.017 -12.951 1.00 41.28 418 ASP A O 1
ATOM 3359 N N . ASP A 1 419 ? 12.378 18.236 -13.125 1.00 39.22 419 ASP A N 1
ATOM 3360 C CA . ASP A 1 419 ? 12.744 16.847 -13.438 1.00 39.22 419 ASP A CA 1
ATOM 3361 C C . ASP A 1 419 ? 13.328 16.720 -14.862 1.00 39.22 419 ASP A C 1
ATOM 3363 O O . ASP A 1 419 ? 13.961 15.715 -15.177 1.00 39.22 419 ASP A O 1
ATOM 3367 N N . LEU A 1 420 ? 13.140 17.745 -15.706 1.00 42.53 420 LEU A N 1
ATOM 3368 C CA . LEU A 1 420 ? 13.620 17.829 -17.092 1.00 42.53 420 LEU A CA 1
ATOM 3369 C C . LEU A 1 420 ? 14.960 18.569 -17.227 1.00 42.53 420 LEU A C 1
ATOM 3371 O O . LEU A 1 420 ? 15.449 18.753 -18.338 1.00 42.53 420 LEU A O 1
ATOM 3375 N N . GLY A 1 421 ? 15.547 19.040 -16.120 1.00 38.88 421 GLY A N 1
ATOM 3376 C CA . GLY A 1 421 ? 16.755 19.872 -16.152 1.00 38.88 421 GLY A CA 1
ATOM 3377 C C . GLY A 1 421 ? 16.529 21.277 -16.726 1.00 38.88 421 GLY A C 1
ATOM 3378 O O . GLY A 1 421 ? 17.495 21.976 -17.032 1.00 38.88 421 GLY A O 1
ATOM 3379 N N . LEU A 1 422 ? 15.270 21.706 -16.866 1.00 42.53 422 LEU A N 1
ATOM 3380 C CA . LEU A 1 422 ? 14.910 23.048 -17.316 1.00 42.53 422 LEU A CA 1
ATOM 3381 C C . LEU A 1 422 ? 15.007 24.015 -16.129 1.00 42.53 422 LEU A C 1
ATOM 3383 O O . LEU A 1 422 ? 14.363 23.827 -15.098 1.00 42.53 422 LEU A O 1
ATOM 3387 N N . CYS A 1 423 ? 15.817 25.066 -16.256 1.00 41.78 423 CYS A N 1
ATOM 3388 C CA . CYS A 1 423 ? 16.019 26.032 -15.182 1.00 41.78 423 CYS A CA 1
ATOM 3389 C C . CYS A 1 423 ? 14.763 26.899 -14.972 1.00 41.78 423 CYS A C 1
ATOM 3391 O O . CYS A 1 423 ? 14.374 27.680 -15.845 1.00 41.78 423 CYS A O 1
ATOM 3393 N N . LEU A 1 424 ? 14.159 26.818 -13.780 1.00 39.34 424 LEU A N 1
ATOM 3394 C CA . LEU A 1 424 ? 13.045 27.680 -13.355 1.00 39.34 424 LEU A CA 1
ATOM 3395 C C . LEU A 1 424 ? 13.375 29.173 -13.504 1.00 39.34 424 LEU A C 1
ATOM 3397 O O . LEU A 1 424 ? 12.497 29.951 -13.867 1.00 39.34 424 LEU A O 1
ATOM 3401 N N . ASP A 1 425 ? 14.632 29.574 -13.287 1.00 40.22 425 ASP A N 1
ATOM 3402 C CA . ASP A 1 425 ? 15.076 30.963 -13.444 1.00 40.22 425 ASP A CA 1
ATOM 3403 C C . ASP A 1 425 ? 15.180 31.394 -14.916 1.00 40.22 425 ASP A C 1
ATOM 3405 O O . ASP A 1 425 ? 14.939 32.561 -15.220 1.00 40.22 425 ASP A O 1
ATOM 3409 N N . GLU A 1 426 ? 15.441 30.478 -15.856 1.00 42.28 426 GLU A N 1
ATOM 3410 C CA . GLU A 1 426 ? 15.390 30.755 -17.302 1.00 42.28 426 GLU A CA 1
ATOM 3411 C C . GLU A 1 426 ? 13.942 30.823 -17.809 1.00 42.28 426 GLU A C 1
ATOM 3413 O O . GLU A 1 426 ? 13.591 31.717 -18.587 1.00 42.28 426 GLU A O 1
ATOM 3418 N N . LEU A 1 427 ? 13.063 29.953 -17.296 1.00 41.53 427 LEU A N 1
ATOM 3419 C CA . LEU A 1 427 ? 11.617 30.027 -17.532 1.00 41.53 427 LEU A CA 1
ATOM 3420 C C . LEU A 1 427 ? 11.020 31.321 -16.945 1.00 41.53 427 LEU A C 1
ATOM 3422 O O . LEU A 1 427 ? 10.174 31.972 -17.564 1.00 41.53 427 LEU A O 1
ATOM 3426 N N . HIS A 1 428 ? 11.496 31.741 -15.769 1.00 40.84 428 HIS A N 1
ATOM 3427 C CA . HIS A 1 428 ? 11.133 33.007 -15.136 1.00 40.84 428 HIS A CA 1
ATOM 3428 C C . HIS A 1 428 ? 11.762 34.223 -15.822 1.00 40.84 428 HIS A C 1
ATOM 3430 O O . HIS A 1 428 ? 11.097 35.250 -15.915 1.00 40.84 428 HIS A O 1
ATOM 3436 N N . ALA A 1 429 ? 12.971 34.139 -16.378 1.00 40.25 429 ALA A N 1
ATOM 3437 C CA . ALA A 1 429 ? 13.547 35.207 -17.198 1.00 40.25 429 ALA A CA 1
ATOM 3438 C C . ALA A 1 429 ? 12.727 35.430 -18.484 1.00 40.25 429 ALA A C 1
ATOM 3440 O O . ALA A 1 429 ? 12.513 36.574 -18.898 1.00 40.25 429 ALA A O 1
ATOM 3441 N N . LYS A 1 430 ? 12.143 34.362 -19.052 1.00 40.91 430 LYS A N 1
ATOM 3442 C CA . LYS A 1 430 ? 11.148 34.448 -20.136 1.00 40.91 430 LYS A CA 1
ATOM 3443 C C . LYS A 1 430 ? 9.808 35.094 -19.694 1.00 40.91 430 LYS A C 1
ATOM 3445 O O . LYS A 1 430 ? 9.062 35.536 -20.572 1.00 40.91 430 LYS A O 1
ATOM 3450 N N . LYS A 1 431 ? 9.514 35.302 -18.388 1.00 39.03 431 LYS A N 1
ATOM 3451 C CA . LYS A 1 431 ? 8.365 36.141 -17.931 1.00 39.03 431 LYS A CA 1
ATOM 3452 C C . LYS A 1 431 ? 8.460 37.587 -18.428 1.00 39.03 431 LYS A C 1
ATOM 3454 O O . LYS A 1 431 ? 7.428 38.208 -18.670 1.00 39.03 431 LYS A O 1
ATOM 3459 N N . ALA A 1 432 ? 9.666 38.118 -18.651 1.00 35.59 432 ALA A N 1
ATOM 3460 C CA . ALA A 1 432 ? 9.835 39.453 -19.229 1.00 35.59 432 ALA A CA 1
ATOM 3461 C C . ALA A 1 432 ? 9.329 39.530 -20.687 1.00 35.59 432 ALA A C 1
ATOM 3463 O O . ALA A 1 432 ? 8.832 40.571 -21.116 1.00 35.59 432 ALA A O 1
ATOM 3464 N N . HIS A 1 433 ? 9.380 38.419 -21.433 1.00 38.38 433 HIS A N 1
ATOM 3465 C CA . HIS A 1 433 ? 8.789 38.314 -22.770 1.00 38.38 433 HIS A CA 1
ATOM 3466 C C . HIS A 1 433 ? 7.259 38.160 -22.722 1.00 38.38 433 HIS A C 1
ATOM 3468 O O . HIS A 1 433 ? 6.572 38.747 -23.556 1.00 38.38 433 HIS A O 1
ATOM 3474 N N . LEU A 1 434 ? 6.696 37.463 -21.726 1.00 39.53 434 LEU A N 1
ATOM 3475 C CA . LEU A 1 434 ? 5.238 37.334 -21.544 1.00 39.53 434 LEU A CA 1
ATOM 3476 C C . LEU A 1 434 ? 4.521 38.694 -21.403 1.00 39.53 434 LEU A C 1
ATOM 3478 O O . LEU A 1 434 ? 3.428 38.864 -21.945 1.00 39.53 434 LEU A O 1
ATOM 3482 N N . ALA A 1 435 ? 5.157 39.694 -20.780 1.00 38.44 435 ALA A N 1
ATOM 3483 C CA . ALA A 1 435 ? 4.623 41.059 -20.698 1.00 38.44 435 ALA A CA 1
ATOM 3484 C C . ALA A 1 435 ? 4.533 41.764 -22.071 1.00 38.44 435 ALA A C 1
ATOM 3486 O O . ALA A 1 435 ? 3.585 42.509 -22.318 1.00 38.44 435 ALA A O 1
ATOM 3487 N N . ALA A 1 436 ? 5.469 41.498 -22.991 1.00 36.41 436 ALA A N 1
ATOM 3488 C CA . ALA A 1 436 ? 5.432 42.020 -24.362 1.00 36.41 436 ALA A CA 1
ATOM 3489 C C . ALA A 1 436 ? 4.354 41.331 -25.225 1.00 36.41 436 ALA A C 1
ATOM 3491 O O . ALA A 1 436 ? 3.758 41.959 -26.100 1.00 36.41 436 ALA A O 1
ATOM 3492 N N . TYR A 1 437 ? 4.048 40.060 -24.942 1.00 40.44 437 TYR A N 1
ATOM 3493 C CA . TYR A 1 437 ? 2.994 39.297 -25.623 1.00 40.44 437 TYR A CA 1
ATOM 3494 C C . TYR A 1 437 ? 1.572 39.631 -25.143 1.00 40.44 437 TYR A C 1
ATOM 3496 O O . TYR A 1 437 ? 0.620 39.382 -25.884 1.00 40.44 437 TYR A O 1
ATOM 3504 N N . ARG A 1 438 ? 1.421 40.281 -23.978 1.00 39.06 438 ARG A N 1
ATOM 3505 C CA . ARG A 1 438 ? 0.147 40.846 -23.487 1.00 39.06 438 ARG A CA 1
ATOM 3506 C C . ARG A 1 438 ? -0.514 41.760 -24.530 1.00 39.06 438 ARG A C 1
ATOM 3508 O O . ARG A 1 438 ? -1.698 41.616 -24.814 1.00 39.06 438 ARG A O 1
ATOM 3515 N N . LEU A 1 439 ? 0.286 42.604 -25.189 1.00 38.00 439 LEU A N 1
ATOM 3516 C CA . LEU A 1 439 ? -0.154 43.496 -26.271 1.00 38.00 439 LEU A CA 1
ATOM 3517 C C . LEU A 1 439 ? -0.601 42.742 -27.534 1.00 38.00 439 LEU A C 1
ATOM 3519 O O . LEU A 1 439 ? -1.513 43.193 -28.223 1.00 38.00 439 LEU A O 1
ATOM 3523 N N . ILE A 1 440 ? 0.014 41.595 -27.837 1.00 35.53 440 ILE A N 1
ATOM 3524 C CA . ILE A 1 440 ? -0.279 40.793 -29.036 1.00 35.53 440 ILE A CA 1
ATOM 3525 C C . ILE A 1 440 ? -1.560 39.969 -28.841 1.00 35.53 440 ILE A C 1
ATOM 3527 O O . ILE A 1 440 ? -2.364 39.861 -29.764 1.00 35.53 440 ILE A O 1
ATOM 3531 N N . ILE A 1 441 ? -1.795 39.429 -27.643 1.00 39.00 441 ILE A N 1
ATOM 3532 C CA . ILE A 1 441 ? -3.017 38.675 -27.313 1.00 39.00 441 ILE A CA 1
ATOM 3533 C C . ILE A 1 441 ? -4.233 39.606 -27.274 1.00 39.00 441 ILE A C 1
ATOM 3535 O O . ILE A 1 441 ? -5.272 39.260 -27.838 1.00 39.00 441 ILE A O 1
ATOM 3539 N N . GLU A 1 442 ? -4.081 40.812 -26.711 1.00 41.78 442 GLU A N 1
ATOM 3540 C CA . GLU A 1 442 ? -5.128 41.845 -26.704 1.00 41.78 442 GLU A CA 1
ATOM 3541 C C . GLU A 1 442 ? -5.506 42.339 -28.114 1.00 41.78 442 GLU A C 1
ATOM 3543 O O . GLU A 1 442 ? -6.644 42.756 -28.319 1.00 41.78 442 GLU A O 1
ATOM 3548 N N . HIS A 1 443 ? -4.598 42.259 -29.098 1.00 36.53 443 HIS A N 1
ATOM 3549 C CA . HIS A 1 443 ? -4.839 42.762 -30.461 1.00 36.53 443 HIS A CA 1
ATOM 3550 C C . HIS A 1 443 ? -5.142 41.680 -31.512 1.00 36.53 443 HIS A C 1
ATOM 3552 O O . HIS A 1 443 ? -5.780 41.989 -32.518 1.00 36.53 443 HIS A O 1
ATOM 3558 N N . CYS A 1 444 ? -4.710 40.430 -31.311 1.00 34.22 444 CYS A N 1
ATOM 3559 C CA . CYS A 1 444 ? -4.768 39.388 -32.348 1.00 34.22 444 CYS A CA 1
ATOM 3560 C C . CYS A 1 444 ? -5.595 38.146 -31.975 1.00 34.22 444 CYS A C 1
ATOM 3562 O O . CYS A 1 444 ? -5.790 37.289 -32.836 1.00 34.22 444 CYS A O 1
ATOM 3564 N N . GLY A 1 445 ? -6.078 38.021 -30.731 1.00 34.75 445 GLY A N 1
ATOM 3565 C CA . GLY A 1 445 ? -7.032 36.977 -30.328 1.00 34.75 445 GLY A CA 1
ATOM 3566 C C . GLY A 1 445 ? -6.587 35.527 -30.574 1.00 34.75 445 GLY A C 1
ATOM 3567 O O . GLY A 1 445 ? -7.435 34.688 -30.866 1.00 34.75 445 GLY A O 1
ATOM 3568 N N . ASN A 1 446 ? -5.285 35.215 -30.510 1.00 40.00 446 ASN A N 1
ATOM 3569 C CA . ASN A 1 446 ? -4.772 33.903 -30.923 1.00 40.00 446 ASN A CA 1
ATOM 3570 C C . ASN A 1 446 ? -3.930 33.218 -29.827 1.00 40.00 446 ASN A C 1
ATOM 3572 O O . ASN A 1 446 ? -2.782 33.580 -29.578 1.00 40.00 446 ASN A O 1
ATOM 3576 N N . ASP A 1 447 ? -4.521 32.184 -29.225 1.00 42.66 447 ASP A N 1
ATOM 3577 C CA . ASP A 1 447 ? -4.017 31.312 -28.144 1.00 42.66 447 ASP A CA 1
ATOM 3578 C C . ASP A 1 447 ? -2.788 30.454 -28.562 1.00 42.66 447 ASP A C 1
ATOM 3580 O O . ASP A 1 447 ? -2.104 29.838 -27.747 1.00 42.66 447 ASP A O 1
ATOM 3584 N N . ASN A 1 448 ? -2.471 30.425 -29.863 1.00 40.34 448 ASN A N 1
ATOM 3585 C CA . ASN A 1 448 ? -1.443 29.563 -30.459 1.00 40.34 448 ASN A CA 1
ATOM 3586 C C . ASN A 1 448 ? 0.012 30.015 -30.224 1.00 40.34 448 ASN A C 1
ATOM 3588 O O . ASN A 1 448 ? 0.920 29.196 -30.331 1.00 40.34 448 ASN A O 1
ATOM 3592 N N . ALA A 1 449 ? 0.268 31.288 -29.903 1.00 38.88 449 ALA A N 1
ATOM 3593 C CA . ALA A 1 449 ? 1.641 31.799 -29.780 1.00 38.88 449 ALA A CA 1
ATOM 3594 C C . ALA A 1 449 ? 2.343 31.343 -28.484 1.00 38.88 449 ALA A C 1
ATOM 3596 O O . ALA A 1 449 ? 3.519 30.981 -28.510 1.00 38.88 449 ALA A O 1
ATOM 3597 N N . LEU A 1 450 ? 1.618 31.287 -27.360 1.00 39.62 450 LEU A N 1
ATOM 3598 C CA . LEU A 1 450 ? 2.142 30.827 -26.063 1.00 39.62 450 LEU A CA 1
ATOM 3599 C C . LEU A 1 450 ? 2.289 29.304 -25.984 1.00 39.62 450 LEU A C 1
ATOM 3601 O O . LEU A 1 450 ? 3.251 28.814 -25.396 1.00 39.62 450 LEU A O 1
ATOM 3605 N N . ARG A 1 451 ? 1.409 28.565 -26.674 1.00 43.41 451 ARG A N 1
ATOM 3606 C CA . ARG A 1 451 ? 1.569 27.130 -26.956 1.00 43.41 451 ARG A CA 1
ATOM 3607 C C . ARG A 1 451 ? 2.714 26.816 -27.928 1.00 43.41 451 ARG A C 1
ATOM 3609 O O . ARG A 1 451 ? 2.904 25.661 -28.249 1.00 43.41 451 ARG A O 1
ATOM 3616 N N . SER A 1 452 ? 3.476 27.783 -28.432 1.00 44.78 452 SER A N 1
ATOM 3617 C CA . SER A 1 452 ? 4.688 27.453 -29.198 1.00 44.78 452 SER A CA 1
ATOM 3618 C C . SER A 1 452 ? 5.914 27.347 -28.287 1.00 44.78 452 SER A C 1
ATOM 3620 O O . SER A 1 452 ? 6.631 26.364 -28.351 1.00 44.78 452 SER A O 1
ATOM 3622 N N . LEU A 1 453 ? 6.103 28.266 -27.334 1.00 42.19 453 LEU A N 1
ATOM 3623 C CA . LEU A 1 453 ? 7.360 28.399 -26.577 1.00 42.19 453 LEU A CA 1
ATOM 3624 C C . LEU A 1 453 ? 7.713 27.209 -25.667 1.00 42.19 453 LEU A C 1
ATOM 3626 O O . LEU A 1 453 ? 8.860 26.787 -25.646 1.00 42.19 453 LEU A O 1
ATOM 3630 N N . VAL A 1 454 ? 6.745 26.647 -24.940 1.00 47.84 454 VAL A N 1
ATOM 3631 C CA . VAL A 1 454 ? 6.964 25.481 -24.054 1.00 47.84 454 VAL A CA 1
ATOM 3632 C C . VAL A 1 454 ? 7.154 24.191 -24.855 1.00 47.84 454 VAL A C 1
ATOM 3634 O O . VAL A 1 454 ? 7.886 23.289 -24.456 1.00 47.84 454 VAL A O 1
ATOM 3637 N N . TYR A 1 455 ? 6.452 24.101 -25.983 1.00 58.34 455 TYR A N 1
ATOM 3638 C CA . TYR A 1 455 ? 6.488 22.941 -26.859 1.00 58.34 455 TYR A CA 1
ATOM 3639 C C . TYR A 1 455 ? 7.798 22.886 -27.634 1.00 58.34 455 TYR A C 1
ATOM 3641 O O . TYR A 1 455 ? 8.328 21.794 -27.798 1.00 58.34 455 TYR A O 1
ATOM 3649 N N . GLU A 1 456 ? 8.329 24.036 -28.067 1.00 61.97 456 GLU A N 1
ATOM 3650 C CA . GLU A 1 456 ? 9.670 24.099 -28.649 1.00 61.97 456 GLU A CA 1
ATOM 3651 C C . GLU A 1 456 ? 10.730 23.727 -27.604 1.00 61.97 456 GLU A C 1
ATOM 3653 O O . GLU A 1 456 ? 11.558 22.892 -27.918 1.00 61.97 456 GLU A O 1
ATOM 3658 N N . ASP A 1 457 ? 10.662 24.210 -26.352 1.00 62.31 457 ASP A N 1
ATOM 3659 C CA . ASP A 1 457 ? 11.653 23.835 -25.320 1.00 62.31 457 ASP A CA 1
ATOM 3660 C C . ASP A 1 457 ? 11.644 22.309 -25.025 1.00 62.31 457 ASP A C 1
ATOM 3662 O O . ASP A 1 457 ? 12.697 21.687 -24.889 1.00 62.31 457 ASP A O 1
ATOM 3666 N N . LEU A 1 458 ? 10.463 21.672 -24.964 1.00 65.19 458 LEU A N 1
ATOM 3667 C CA . LEU A 1 458 ? 10.343 20.220 -24.745 1.00 65.19 458 LEU A CA 1
ATOM 3668 C C . LEU A 1 458 ? 10.741 19.400 -25.982 1.00 65.19 458 LEU A C 1
ATOM 3670 O O . LEU A 1 458 ? 11.347 18.336 -25.856 1.00 65.19 458 LEU A O 1
ATOM 3674 N N . LEU A 1 459 ? 10.387 19.880 -27.175 1.00 73.38 459 LEU A N 1
ATOM 3675 C CA . LEU A 1 459 ? 10.823 19.284 -28.433 1.00 73.38 459 LEU A CA 1
ATOM 3676 C C . LEU A 1 459 ? 12.344 19.371 -28.553 1.00 73.38 459 LEU A C 1
ATOM 3678 O O . LEU A 1 459 ? 12.979 18.363 -28.839 1.00 73.38 459 LEU A O 1
ATOM 3682 N N . ASP A 1 460 ? 12.922 20.539 -28.284 1.00 76.75 460 ASP A N 1
ATOM 3683 C CA . ASP A 1 460 ? 14.362 20.771 -28.288 1.00 76.75 460 ASP A CA 1
ATOM 3684 C C . ASP A 1 460 ? 15.057 19.853 -27.287 1.00 76.75 460 ASP A C 1
ATOM 3686 O O . ASP A 1 460 ? 16.076 19.264 -27.633 1.00 76.75 460 ASP A O 1
ATOM 3690 N N . HIS A 1 461 ? 14.479 19.643 -26.099 1.00 79.88 461 HIS A N 1
ATOM 3691 C CA . HIS A 1 461 ? 14.982 18.670 -25.127 1.00 79.88 461 HIS A CA 1
ATOM 3692 C C . HIS A 1 461 ? 14.979 17.238 -25.678 1.00 79.88 461 HIS A C 1
ATOM 3694 O O . HIS A 1 461 ? 16.019 16.581 -25.668 1.00 79.88 461 HIS A O 1
ATOM 3700 N N . VAL A 1 462 ? 13.853 16.758 -26.222 1.00 81.50 462 VAL A N 1
ATOM 3701 C CA . VAL A 1 462 ? 13.760 15.403 -26.806 1.00 81.50 462 VAL A CA 1
ATOM 3702 C C . VAL A 1 462 ? 14.750 15.232 -27.961 1.00 81.50 462 VAL A C 1
ATOM 3704 O O . VAL A 1 462 ? 15.428 14.211 -28.041 1.00 81.50 462 VAL A O 1
ATOM 3707 N N . ILE A 1 463 ? 14.875 16.231 -28.837 1.00 87.00 463 ILE A N 1
ATOM 3708 C CA . ILE A 1 463 ? 15.799 16.203 -29.977 1.00 87.00 463 ILE A CA 1
ATOM 3709 C C . ILE A 1 463 ? 17.260 16.278 -29.521 1.00 87.00 463 ILE A C 1
ATOM 3711 O O . ILE A 1 463 ? 18.106 15.559 -30.055 1.00 87.00 463 ILE A O 1
ATOM 3715 N N . LEU A 1 464 ? 17.571 17.119 -28.533 1.00 86.06 464 LEU A N 1
ATOM 3716 C CA . LEU A 1 464 ? 18.901 17.212 -27.937 1.00 86.06 464 LEU A CA 1
ATOM 3717 C C . LEU A 1 464 ? 19.299 15.864 -27.338 1.00 86.06 464 LEU A C 1
ATOM 3719 O O . LEU A 1 464 ? 20.367 15.352 -27.661 1.00 86.06 464 LEU A O 1
ATOM 3723 N N . LYS A 1 465 ? 18.409 15.252 -26.554 1.00 87.19 465 LYS A N 1
ATOM 3724 C CA . LYS A 1 465 ? 18.621 13.928 -25.965 1.00 87.19 465 LYS A CA 1
ATOM 3725 C C . LYS A 1 465 ? 18.756 12.841 -27.019 1.00 87.19 465 LYS A C 1
ATOM 3727 O O . LYS A 1 465 ? 19.681 12.045 -26.945 1.00 87.19 465 LYS A O 1
ATOM 3732 N N . ALA A 1 466 ? 17.916 12.851 -28.052 1.00 88.81 466 ALA A N 1
ATOM 3733 C CA . ALA A 1 466 ? 18.037 11.915 -29.165 1.00 88.81 466 ALA A CA 1
ATOM 3734 C C . ALA A 1 466 ? 19.396 12.028 -29.869 1.00 88.81 466 ALA A C 1
ATOM 3736 O O . ALA A 1 466 ? 19.954 11.017 -30.275 1.00 88.81 466 ALA A O 1
ATOM 3737 N N . ARG A 1 467 ? 19.970 13.231 -29.977 1.00 90.81 467 ARG A N 1
ATOM 3738 C CA . ARG A 1 467 ? 21.333 13.418 -30.500 1.00 90.81 467 ARG A CA 1
ATOM 3739 C C . ARG A 1 467 ? 22.413 12.979 -29.518 1.00 90.81 467 ARG A C 1
ATOM 3741 O O . ARG A 1 467 ? 23.384 12.367 -29.945 1.00 90.81 467 ARG A O 1
ATOM 3748 N N . GLU A 1 468 ? 22.256 13.272 -28.227 1.00 91.19 468 GLU A N 1
ATOM 3749 C CA . GLU A 1 468 ? 23.164 12.791 -27.173 1.00 91.19 468 GLU A CA 1
ATOM 3750 C C . GLU A 1 468 ? 23.220 11.256 -27.129 1.00 91.19 468 GLU A C 1
ATOM 3752 O O . GLU A 1 468 ? 24.279 10.689 -26.868 1.00 91.19 468 GLU A O 1
ATOM 3757 N N . TYR A 1 469 ? 22.099 10.598 -27.427 1.00 92.50 469 TYR A N 1
ATOM 3758 C CA . TYR A 1 469 ? 21.954 9.144 -27.507 1.00 92.50 469 TYR A CA 1
ATOM 3759 C C . TYR A 1 469 ? 22.231 8.567 -28.904 1.00 92.50 469 TYR A C 1
ATOM 3761 O O . TYR A 1 469 ? 21.913 7.411 -29.154 1.00 92.50 469 TYR A O 1
ATOM 3769 N N . ASP A 1 470 ? 22.782 9.356 -29.831 1.00 94.12 470 ASP A N 1
ATOM 3770 C CA . ASP A 1 470 ? 23.126 8.921 -31.196 1.00 94.12 470 ASP A CA 1
ATOM 3771 C C . ASP A 1 470 ? 21.953 8.287 -31.982 1.00 94.12 470 ASP A C 1
ATOM 3773 O O . ASP A 1 470 ? 22.117 7.402 -32.817 1.00 94.12 470 ASP A O 1
ATOM 3777 N N . CYS A 1 471 ? 20.727 8.756 -31.730 1.00 94.38 471 CYS A N 1
ATOM 3778 C CA . CYS A 1 471 ? 19.511 8.257 -32.376 1.00 94.38 471 CYS A CA 1
ATOM 3779 C C . CYS A 1 471 ? 19.239 8.913 -33.745 1.00 94.38 471 CYS A C 1
ATOM 3781 O O . CYS A 1 471 ? 18.297 8.520 -34.433 1.00 94.38 471 CYS A O 1
ATOM 3783 N N . GLU A 1 472 ? 19.997 9.935 -34.164 1.00 94.56 472 GLU A N 1
ATOM 3784 C CA . GLU A 1 472 ? 19.788 10.624 -35.450 1.00 94.56 472 GLU A CA 1
ATOM 3785 C C . GLU A 1 472 ? 20.363 9.804 -36.620 1.00 94.56 472 GLU A C 1
ATOM 3787 O O . GLU A 1 472 ? 21.525 9.932 -36.996 1.00 94.56 472 GLU A O 1
ATOM 3792 N N . VAL A 1 473 ? 19.523 8.975 -37.246 1.00 94.38 473 VAL A N 1
ATOM 3793 C CA . VAL A 1 473 ? 19.933 8.093 -38.357 1.00 94.38 473 VAL A CA 1
ATOM 3794 C C . VAL A 1 473 ? 20.191 8.843 -39.670 1.00 94.38 473 VAL A C 1
ATOM 3796 O O . VAL A 1 473 ? 20.901 8.363 -40.552 1.00 94.38 473 VAL A O 1
ATOM 3799 N N . SER A 1 474 ? 19.575 10.015 -39.840 1.00 91.88 474 SER A N 1
ATOM 3800 C CA . SER A 1 474 ? 19.823 10.952 -40.944 1.00 91.88 474 SER A CA 1
ATOM 3801 C C . SER A 1 474 ? 19.261 12.329 -40.571 1.00 91.88 474 SER A C 1
ATOM 3803 O O . SER A 1 474 ? 18.397 12.379 -39.696 1.00 91.88 474 SER A O 1
ATOM 3805 N N . PRO A 1 475 ? 19.670 13.432 -41.230 1.00 91.06 475 PRO A N 1
ATOM 3806 C CA . PRO A 1 475 ? 19.254 14.779 -40.840 1.00 91.06 475 PRO A CA 1
ATOM 3807 C C . PRO A 1 475 ? 17.737 14.916 -40.634 1.00 91.06 475 PRO A C 1
ATOM 3809 O O . PRO A 1 475 ? 16.958 14.780 -41.582 1.00 91.06 475 PRO A O 1
ATOM 3812 N N . GLY A 1 476 ? 17.324 15.182 -39.390 1.00 88.88 476 GLY A N 1
ATOM 3813 C CA . GLY A 1 476 ? 15.915 15.358 -39.014 1.00 88.88 476 GLY A CA 1
ATOM 3814 C C . GLY A 1 476 ? 15.078 14.071 -38.926 1.00 88.88 476 GLY A C 1
ATOM 3815 O O . GLY A 1 476 ? 13.846 14.164 -38.891 1.00 88.88 476 GLY A O 1
ATOM 3816 N N . ARG A 1 477 ? 15.715 12.892 -38.899 1.00 93.62 477 ARG A N 1
ATOM 3817 C CA . ARG A 1 477 ? 15.072 11.585 -38.690 1.00 93.62 477 ARG A CA 1
ATOM 3818 C C . ARG A 1 477 ? 15.751 10.830 -37.553 1.00 93.62 477 ARG A C 1
ATOM 3820 O O . ARG A 1 477 ? 16.966 10.647 -37.583 1.00 93.62 477 ARG A O 1
ATOM 3827 N N . TYR A 1 478 ? 14.957 10.341 -36.609 1.00 95.25 478 TYR A N 1
ATOM 3828 C CA . TYR A 1 478 ? 15.446 9.780 -35.352 1.00 95.25 478 TYR A CA 1
ATOM 3829 C C . TYR A 1 478 ? 14.879 8.375 -35.120 1.00 95.25 478 TYR A C 1
ATOM 3831 O O . TYR A 1 478 ? 13.684 8.162 -35.335 1.00 95.25 478 TYR A O 1
ATOM 3839 N N . ASP A 1 479 ? 15.722 7.425 -34.703 1.00 95.06 479 ASP A N 1
ATOM 3840 C CA . ASP A 1 479 ? 15.308 6.098 -34.227 1.00 95.06 479 ASP A CA 1
ATOM 3841 C C . ASP A 1 479 ? 14.686 6.239 -32.831 1.00 95.06 479 ASP A C 1
ATOM 3843 O O . ASP A 1 479 ? 15.373 6.394 -31.819 1.00 95.06 479 ASP A O 1
ATOM 3847 N N . MET A 1 480 ? 13.356 6.204 -32.784 1.00 94.00 480 MET A N 1
ATOM 3848 C CA . MET A 1 480 ? 12.605 6.357 -31.541 1.00 94.00 480 MET A CA 1
ATOM 3849 C C . MET A 1 480 ? 12.497 5.051 -30.751 1.00 94.00 480 MET A C 1
ATOM 3851 O O . MET A 1 480 ? 12.131 5.096 -29.577 1.00 94.00 480 MET A O 1
ATOM 3855 N N . ILE A 1 481 ? 12.832 3.902 -31.352 1.00 92.19 481 ILE A N 1
ATOM 3856 C CA . ILE A 1 481 ? 12.981 2.649 -30.604 1.00 92.19 481 ILE A CA 1
ATOM 3857 C C . ILE A 1 481 ? 14.264 2.733 -29.778 1.00 92.19 481 ILE A C 1
ATOM 3859 O O . ILE A 1 481 ? 14.210 2.481 -28.578 1.00 92.19 481 ILE A O 1
ATOM 3863 N N . GLU A 1 482 ? 15.385 3.147 -30.373 1.00 93.12 482 GLU A N 1
ATOM 3864 C CA . GLU A 1 482 ? 16.643 3.323 -29.631 1.00 93.12 482 GLU A CA 1
ATOM 3865 C C . GLU A 1 482 ? 16.504 4.381 -28.528 1.00 93.12 482 GLU A C 1
ATOM 3867 O O . GLU A 1 482 ? 16.844 4.120 -27.373 1.00 93.12 482 GLU A O 1
ATOM 3872 N N . TYR A 1 483 ? 15.877 5.522 -28.838 1.00 93.50 483 TYR A N 1
ATOM 3873 C CA . TYR A 1 483 ? 15.552 6.537 -27.833 1.00 93.50 483 TYR A CA 1
ATOM 3874 C C . TYR A 1 483 ? 14.732 5.957 -26.670 1.00 93.50 483 TYR A C 1
ATOM 3876 O O . TYR A 1 483 ? 15.033 6.212 -25.503 1.00 93.50 483 TYR A O 1
ATOM 3884 N N . SER A 1 484 ? 13.712 5.142 -26.975 1.00 92.69 484 SER A N 1
ATOM 3885 C CA . SER A 1 484 ? 12.885 4.505 -25.945 1.00 92.69 484 SER A CA 1
ATOM 3886 C C . SER A 1 484 ? 13.667 3.513 -25.083 1.00 92.69 484 SER A C 1
ATOM 3888 O O . SER A 1 484 ? 13.406 3.426 -23.887 1.00 92.69 484 SER A O 1
ATOM 3890 N N . MET A 1 485 ? 14.669 2.825 -25.644 1.00 94.50 485 MET A N 1
ATOM 3891 C CA . MET A 1 485 ? 15.525 1.936 -24.860 1.00 94.50 485 MET A CA 1
ATOM 3892 C C . MET A 1 485 ? 16.403 2.721 -23.886 1.00 94.50 485 MET A C 1
ATOM 3894 O O . MET A 1 485 ? 16.491 2.338 -22.722 1.00 94.50 485 MET A O 1
ATOM 3898 N N . HIS A 1 486 ? 16.983 3.849 -24.310 1.00 92.94 486 HIS A N 1
ATOM 3899 C CA . HIS A 1 486 ? 17.716 4.743 -23.406 1.00 92.94 486 HIS A CA 1
ATOM 3900 C C . HIS A 1 486 ? 16.823 5.295 -22.289 1.00 92.94 486 HIS A C 1
ATOM 3902 O O . HIS A 1 486 ? 17.219 5.301 -21.121 1.00 92.94 486 HIS A O 1
ATOM 3908 N N . TYR A 1 487 ? 15.600 5.706 -22.628 1.00 90.69 487 TYR A N 1
ATOM 3909 C CA . TYR A 1 487 ? 14.596 6.124 -21.651 1.00 90.69 487 TYR A CA 1
ATOM 3910 C C . TYR A 1 487 ? 14.275 5.001 -20.644 1.00 90.69 487 TYR A C 1
ATOM 3912 O O . TYR A 1 487 ? 14.311 5.232 -19.435 1.00 90.69 487 TYR A O 1
ATOM 3920 N N . CYS A 1 488 ? 14.051 3.773 -21.116 1.00 93.31 488 CYS A N 1
ATOM 3921 C CA . CYS A 1 488 ? 13.752 2.619 -20.265 1.00 93.31 488 CYS A CA 1
ATOM 3922 C C . CYS A 1 488 ? 14.951 2.235 -19.376 1.00 93.31 488 CYS A C 1
ATOM 3924 O O . CYS A 1 488 ? 14.798 1.909 -18.198 1.00 93.31 488 CYS A O 1
ATOM 3926 N N . THR A 1 489 ? 16.179 2.361 -19.892 1.00 94.44 489 THR A N 1
ATOM 3927 C CA . THR A 1 489 ? 17.408 2.211 -19.100 1.00 94.44 489 THR A CA 1
ATOM 3928 C C . THR A 1 489 ? 17.451 3.207 -17.935 1.00 94.44 489 THR A C 1
ATOM 3930 O O . THR A 1 489 ? 17.789 2.821 -16.812 1.00 94.44 489 THR A O 1
ATOM 3933 N N . ILE A 1 490 ? 17.078 4.470 -18.175 1.00 90.81 490 ILE A N 1
ATOM 3934 C CA . ILE A 1 490 ? 16.987 5.499 -17.128 1.00 90.81 490 ILE A CA 1
ATOM 3935 C C . ILE A 1 490 ? 15.893 5.143 -16.119 1.00 90.81 490 ILE A C 1
ATOM 3937 O O . ILE A 1 490 ? 16.139 5.244 -14.919 1.00 90.81 490 ILE A O 1
ATOM 3941 N N . ASP A 1 491 ? 14.727 4.675 -16.568 1.00 92.06 491 ASP A N 1
ATOM 3942 C CA . ASP A 1 491 ? 13.640 4.249 -15.680 1.00 92.06 491 ASP A CA 1
ATOM 3943 C C . ASP A 1 491 ? 14.084 3.129 -14.723 1.00 92.06 491 ASP A C 1
ATOM 3945 O O . ASP A 1 491 ? 13.925 3.245 -13.501 1.00 92.06 491 ASP A O 1
ATOM 3949 N N . VAL A 1 492 ? 14.725 2.079 -15.244 1.00 94.81 492 VAL A N 1
ATOM 3950 C CA . VAL A 1 492 ? 15.268 0.987 -14.420 1.00 94.81 492 VAL A CA 1
ATOM 3951 C C . VAL A 1 492 ? 16.336 1.503 -13.451 1.00 94.81 492 VAL A C 1
ATOM 3953 O O . VAL A 1 492 ? 16.350 1.104 -12.282 1.00 94.81 492 VAL A O 1
ATOM 3956 N N . GLN A 1 493 ? 17.202 2.422 -13.890 1.00 93.56 493 GLN A N 1
ATOM 3957 C CA . GLN A 1 493 ? 18.244 2.999 -13.040 1.00 93.56 493 GLN A CA 1
ATOM 3958 C C . GLN A 1 493 ? 17.662 3.874 -11.916 1.00 93.56 493 GLN A C 1
ATOM 3960 O O . GLN A 1 493 ? 18.042 3.705 -10.757 1.00 93.56 493 GLN A O 1
ATOM 3965 N N . VAL A 1 494 ? 16.703 4.756 -12.220 1.00 91.81 494 VAL A N 1
ATOM 3966 C CA . VAL A 1 494 ? 16.002 5.602 -11.235 1.00 91.81 494 VAL A CA 1
ATOM 3967 C C . VAL A 1 494 ? 15.259 4.739 -10.216 1.00 91.81 494 VAL A C 1
ATOM 3969 O O . VAL A 1 494 ? 15.291 5.029 -9.018 1.00 91.81 494 VAL A O 1
ATOM 3972 N N . LEU A 1 495 ? 14.621 3.652 -10.664 1.00 94.00 495 LEU A N 1
ATOM 3973 C CA . LEU A 1 495 ? 13.952 2.707 -9.775 1.00 94.00 495 LEU A CA 1
ATOM 3974 C C . LEU A 1 495 ? 14.953 2.016 -8.840 1.00 94.00 495 LEU A C 1
ATOM 3976 O O . LEU A 1 495 ? 14.716 1.969 -7.631 1.00 94.00 495 LEU A O 1
ATOM 3980 N N . LYS A 1 496 ? 16.068 1.509 -9.382 1.00 94.00 496 LYS A N 1
ATOM 3981 C CA . LYS A 1 496 ? 17.130 0.832 -8.621 1.00 94.00 496 LYS A CA 1
ATOM 3982 C C . LYS A 1 496 ? 17.753 1.764 -7.577 1.00 94.00 496 LYS A C 1
ATOM 3984 O O . LYS A 1 496 ? 17.828 1.398 -6.403 1.00 94.00 496 LYS A O 1
ATOM 3989 N N . ASP A 1 497 ? 18.140 2.974 -7.973 1.00 92.69 497 ASP A N 1
ATOM 3990 C CA . ASP A 1 497 ? 18.785 3.946 -7.083 1.00 92.69 497 ASP A CA 1
ATOM 3991 C C . ASP A 1 497 ? 17.813 4.497 -6.036 1.00 92.69 497 ASP A C 1
ATOM 3993 O O . ASP A 1 497 ? 18.136 4.542 -4.847 1.00 92.69 497 ASP A O 1
ATOM 3997 N N . GLY A 1 498 ? 16.582 4.825 -6.442 1.00 91.94 498 GLY A N 1
ATOM 3998 C CA . GLY A 1 498 ? 15.530 5.228 -5.510 1.00 91.94 498 GLY A CA 1
ATOM 3999 C C . GLY A 1 498 ? 15.205 4.129 -4.498 1.00 91.94 498 GLY A C 1
ATOM 4000 O O . GLY A 1 498 ? 15.025 4.413 -3.312 1.00 91.94 498 GLY A O 1
ATOM 4001 N N . TRP A 1 499 ? 15.194 2.861 -4.927 1.00 93.06 499 TRP A N 1
ATOM 4002 C CA . TRP A 1 499 ? 14.995 1.725 -4.029 1.00 93.06 499 TRP A CA 1
ATOM 4003 C C . TRP A 1 499 ? 16.158 1.530 -3.053 1.00 93.06 499 TRP A C 1
ATOM 4005 O O . TRP A 1 499 ? 15.892 1.262 -1.883 1.00 93.06 499 TRP A O 1
ATOM 4015 N N . ARG A 1 500 ? 17.417 1.678 -3.496 1.00 92.25 500 ARG A N 1
ATOM 4016 C CA . ARG A 1 500 ? 18.611 1.635 -2.625 1.00 92.25 500 ARG A CA 1
ATOM 4017 C C . ARG A 1 500 ? 18.494 2.677 -1.507 1.00 92.25 500 ARG A C 1
ATOM 4019 O O . ARG A 1 500 ? 18.488 2.314 -0.334 1.00 92.25 500 ARG A O 1
ATOM 4026 N N . VAL A 1 501 ? 18.253 3.944 -1.863 1.00 92.12 501 VAL A N 1
ATOM 4027 C CA . VAL A 1 501 ? 18.071 5.035 -0.884 1.00 92.12 501 VAL A CA 1
ATOM 4028 C C . VAL A 1 501 ? 16.895 4.754 0.057 1.00 92.12 501 VAL A C 1
ATOM 4030 O O . VAL A 1 501 ? 17.004 4.926 1.271 1.00 92.12 501 VAL A O 1
ATOM 4033 N N . PHE A 1 502 ? 15.762 4.295 -0.481 1.00 91.69 502 PHE A N 1
ATOM 4034 C CA . PHE A 1 502 ? 14.594 3.937 0.322 1.00 91.69 502 PHE A CA 1
ATOM 4035 C C . PHE A 1 502 ? 14.886 2.790 1.302 1.00 91.69 502 PHE A C 1
ATOM 4037 O O . PHE A 1 502 ? 14.489 2.872 2.467 1.00 91.69 502 PHE A O 1
ATOM 4044 N N . HIS A 1 503 ? 15.571 1.738 0.845 1.00 92.12 503 HIS A N 1
ATOM 4045 C CA . HIS A 1 503 ? 15.975 0.597 1.662 1.00 92.12 503 HIS A CA 1
ATOM 4046 C C . HIS A 1 503 ? 16.893 1.036 2.799 1.00 92.12 503 HIS A C 1
ATOM 4048 O O . HIS A 1 503 ? 16.602 0.720 3.953 1.00 92.12 503 HIS A O 1
ATOM 4054 N N . ASP A 1 504 ? 17.940 1.798 2.486 1.00 91.94 504 ASP A N 1
ATOM 4055 C CA . ASP A 1 504 ? 18.944 2.228 3.455 1.00 91.94 504 ASP A CA 1
ATOM 4056 C C . ASP A 1 504 ? 18.325 3.123 4.527 1.00 91.94 504 ASP A C 1
ATOM 4058 O O . ASP A 1 504 ? 18.459 2.837 5.712 1.00 91.94 504 ASP A O 1
ATOM 4062 N N . LEU A 1 505 ? 17.538 4.136 4.141 1.00 91.94 505 LEU A N 1
ATOM 4063 C CA . LEU A 1 505 ? 16.847 5.014 5.096 1.00 91.94 505 LEU A CA 1
ATOM 4064 C C . LEU A 1 505 ? 15.907 4.240 6.029 1.00 91.94 505 LEU A C 1
ATOM 4066 O O . LEU A 1 505 ? 15.787 4.551 7.218 1.00 91.94 505 LEU A O 1
ATOM 4070 N N . LEU A 1 506 ? 15.211 3.242 5.487 1.00 91.31 506 LEU A N 1
ATOM 4071 C CA . LEU A 1 506 ? 14.271 2.429 6.241 1.00 91.31 506 LEU A CA 1
ATOM 4072 C C . LEU A 1 506 ? 15.007 1.476 7.186 1.00 91.31 506 LEU A C 1
ATOM 4074 O O . LEU A 1 506 ? 14.656 1.404 8.369 1.00 91.31 506 LEU A O 1
ATOM 4078 N N . PHE A 1 507 ? 16.036 0.784 6.702 1.00 92.75 507 PHE A N 1
ATOM 4079 C CA . PHE A 1 507 ? 16.869 -0.083 7.523 1.00 92.75 507 PHE A CA 1
ATOM 4080 C C . PHE A 1 507 ? 17.565 0.729 8.617 1.00 92.75 507 PHE A C 1
ATOM 4082 O O . PHE A 1 507 ? 17.561 0.345 9.790 1.00 92.75 507 PHE A O 1
ATOM 4089 N N . ASP A 1 508 ? 18.061 1.915 8.279 1.00 92.19 508 ASP A N 1
ATOM 4090 C CA . ASP A 1 508 ? 18.723 2.780 9.234 1.00 92.19 508 ASP A CA 1
ATOM 4091 C C . ASP A 1 508 ? 17.796 3.372 10.282 1.00 92.19 508 ASP A C 1
ATOM 4093 O O . ASP A 1 508 ? 18.230 3.651 11.405 1.00 92.19 508 ASP A O 1
ATOM 4097 N N . LYS A 1 509 ? 16.514 3.539 9.973 1.00 91.62 509 LYS A N 1
ATOM 4098 C CA . LYS A 1 509 ? 15.575 4.038 10.969 1.00 91.62 509 LYS A CA 1
ATOM 4099 C C . LYS A 1 509 ? 14.925 2.936 11.798 1.00 91.62 509 LYS A C 1
ATOM 4101 O O . LYS A 1 509 ? 14.722 3.129 12.994 1.00 91.62 509 LYS A O 1
ATOM 4106 N N . PHE A 1 510 ? 14.595 1.808 11.177 1.00 91.69 510 PHE A N 1
ATOM 4107 C CA . PHE A 1 510 ? 13.695 0.800 11.748 1.00 91.69 510 PHE A CA 1
ATOM 4108 C C . PHE A 1 510 ? 14.307 -0.603 11.860 1.00 91.69 510 PHE A C 1
ATOM 4110 O O . PHE A 1 510 ? 13.660 -1.508 12.398 1.00 91.69 510 PHE A O 1
ATOM 4117 N N . ALA A 1 511 ? 15.532 -0.794 11.357 1.00 92.94 511 ALA A N 1
ATOM 4118 C CA . ALA A 1 511 ? 16.205 -2.090 11.242 1.00 92.94 511 ALA A CA 1
ATOM 4119 C C . ALA A 1 511 ? 15.283 -3.140 10.599 1.00 92.94 511 ALA A C 1
ATOM 4121 O O . ALA A 1 511 ? 14.997 -4.201 11.163 1.00 92.94 511 ALA A O 1
ATOM 4122 N N . LEU A 1 512 ? 14.736 -2.773 9.439 1.00 91.75 512 LEU A N 1
ATOM 4123 C CA . LEU A 1 512 ? 13.877 -3.605 8.606 1.00 91.75 512 LEU A CA 1
ATOM 4124 C C . LEU A 1 512 ? 14.408 -3.578 7.176 1.00 91.75 512 LEU A C 1
ATOM 4126 O O . LEU A 1 512 ? 14.705 -2.521 6.636 1.00 91.75 512 LEU A O 1
ATOM 4130 N N . SER A 1 513 ? 14.529 -4.751 6.567 1.00 91.12 513 SER A N 1
ATOM 4131 C CA . SER A 1 513 ? 14.954 -4.898 5.175 1.00 91.12 513 SER A CA 1
ATOM 4132 C C . SER A 1 513 ? 13.736 -4.938 4.261 1.00 91.12 513 SER A C 1
ATOM 4134 O O . SER A 1 513 ? 12.775 -5.649 4.542 1.00 91.12 513 SER A O 1
ATOM 4136 N N . THR A 1 514 ? 13.769 -4.217 3.141 1.00 90.31 514 THR A N 1
ATOM 4137 C CA . THR A 1 514 ? 12.653 -4.170 2.175 1.00 90.31 514 THR A CA 1
ATOM 4138 C C . THR A 1 514 ? 12.538 -5.427 1.308 1.00 90.31 514 THR A C 1
ATOM 4140 O O . THR A 1 514 ? 11.512 -5.639 0.660 1.00 90.31 514 THR A O 1
ATOM 4143 N N . PHE A 1 515 ? 13.547 -6.304 1.304 1.00 87.38 515 PHE A N 1
ATOM 4144 C CA . PHE A 1 515 ? 13.608 -7.435 0.376 1.00 87.38 515 PHE A CA 1
ATOM 4145 C C . PHE A 1 515 ? 12.676 -8.597 0.714 1.00 87.38 515 PHE A C 1
ATOM 4147 O O . PHE A 1 515 ? 12.463 -9.455 -0.137 1.00 87.38 515 PHE A O 1
ATOM 4154 N N . HIS A 1 516 ? 12.079 -8.634 1.902 1.00 86.62 516 HIS A N 1
ATOM 4155 C CA . HIS A 1 516 ? 11.195 -9.738 2.305 1.00 86.62 516 HIS A CA 1
ATOM 4156 C C . HIS A 1 516 ? 9.772 -9.286 2.638 1.00 86.62 516 HIS A C 1
ATOM 4158 O O . HIS A 1 516 ? 8.979 -10.070 3.156 1.00 86.62 516 HIS A O 1
ATOM 4164 N N . PHE A 1 517 ? 9.420 -8.043 2.291 1.00 88.94 517 PHE A N 1
ATOM 4165 C CA . PHE A 1 517 ? 8.063 -7.518 2.429 1.00 88.94 517 PHE A CA 1
ATOM 4166 C C . PHE A 1 517 ? 7.473 -7.177 1.057 1.00 88.94 517 PHE A C 1
ATOM 4168 O O . PHE A 1 517 ? 8.070 -6.392 0.321 1.00 88.94 517 PHE A O 1
ATOM 4175 N N . PRO A 1 518 ? 6.293 -7.722 0.704 1.00 84.88 518 PRO A N 1
ATOM 4176 C CA . PRO A 1 518 ? 5.621 -7.378 -0.549 1.00 84.88 518 PRO A CA 1
ATOM 4177 C C . PRO A 1 518 ? 5.068 -5.949 -0.578 1.00 84.88 518 PRO A C 1
ATOM 4179 O O . PRO A 1 518 ? 4.975 -5.344 -1.643 1.00 84.88 518 PRO A O 1
ATOM 4182 N N . THR A 1 519 ? 4.662 -5.418 0.581 1.00 87.75 519 THR A N 1
ATOM 4183 C CA . THR A 1 519 ? 3.985 -4.117 0.693 1.00 87.75 519 THR A CA 1
ATOM 4184 C C . THR A 1 519 ? 4.457 -3.340 1.913 1.00 87.75 519 THR A C 1
ATOM 4186 O O . THR A 1 519 ? 4.849 -3.934 2.923 1.00 87.75 519 THR A O 1
ATOM 4189 N N . LEU A 1 520 ? 4.350 -2.009 1.845 1.00 86.69 520 LEU A N 1
ATOM 4190 C CA . LEU A 1 520 ? 4.735 -1.142 2.957 1.00 86.69 520 LEU A CA 1
ATOM 4191 C C . LEU A 1 520 ? 3.870 -1.383 4.197 1.00 86.69 520 LEU A C 1
ATOM 4193 O O . LEU A 1 520 ? 4.352 -1.260 5.316 1.00 86.69 520 LEU A O 1
ATOM 4197 N N . ALA A 1 521 ? 2.612 -1.788 4.004 1.00 84.06 521 ALA A N 1
ATOM 4198 C CA . ALA A 1 521 ? 1.731 -2.174 5.098 1.00 84.06 521 ALA A CA 1
ATOM 4199 C C . ALA A 1 521 ? 2.222 -3.427 5.828 1.00 84.06 521 ALA A C 1
ATOM 4201 O O . ALA A 1 521 ? 2.234 -3.431 7.052 1.00 84.06 521 ALA A O 1
ATOM 4202 N N . GLY A 1 522 ? 2.695 -4.447 5.104 1.00 86.06 522 GLY A N 1
ATOM 4203 C CA . GLY A 1 522 ? 3.289 -5.634 5.731 1.00 86.06 522 GLY A CA 1
ATOM 4204 C C . GLY A 1 522 ? 4.587 -5.320 6.481 1.00 86.06 522 GLY A C 1
ATOM 4205 O O . GLY A 1 522 ? 4.858 -5.902 7.527 1.00 86.06 522 GLY A O 1
ATOM 4206 N N . LEU A 1 523 ? 5.371 -4.365 5.976 1.00 89.94 523 LEU A N 1
ATOM 4207 C CA . LEU A 1 523 ? 6.568 -3.885 6.664 1.00 89.94 523 LEU A CA 1
ATOM 4208 C C . LEU A 1 523 ? 6.205 -3.095 7.935 1.00 89.94 523 LEU A C 1
ATOM 4210 O O . LEU A 1 523 ? 6.794 -3.330 8.989 1.00 89.94 523 LEU A O 1
ATOM 4214 N N . ALA A 1 524 ? 5.222 -2.193 7.853 1.00 89.56 524 ALA A N 1
ATOM 4215 C CA . ALA A 1 524 ? 4.720 -1.420 8.989 1.00 89.56 524 ALA A CA 1
ATOM 4216 C C . ALA A 1 524 ? 4.139 -2.317 10.081 1.00 89.56 524 ALA A C 1
ATOM 4218 O O . ALA A 1 524 ? 4.476 -2.154 11.250 1.00 89.56 524 ALA A O 1
ATOM 4219 N N . ASP A 1 525 ? 3.326 -3.297 9.696 1.00 87.62 525 ASP A N 1
ATOM 4220 C CA . ASP A 1 525 ? 2.779 -4.301 10.602 1.00 87.62 525 ASP A CA 1
ATOM 4221 C C . ASP A 1 525 ? 3.894 -5.043 11.345 1.00 87.62 525 ASP A C 1
ATOM 4223 O O . ASP A 1 525 ? 3.898 -5.095 12.577 1.00 87.62 525 ASP A O 1
ATOM 4227 N N . ARG A 1 526 ? 4.932 -5.491 10.619 1.00 89.56 526 ARG A N 1
ATOM 4228 C CA . ARG A 1 526 ? 6.087 -6.122 11.262 1.00 89.56 526 ARG A CA 1
ATOM 4229 C C . ARG A 1 526 ? 6.819 -5.180 12.212 1.00 89.56 526 ARG A C 1
ATOM 4231 O O . ARG A 1 526 ? 7.232 -5.636 13.274 1.00 89.56 526 ARG A O 1
ATOM 4238 N N . TYR A 1 527 ? 6.955 -3.897 11.879 1.00 92.44 527 TYR A N 1
ATOM 4239 C CA . TYR A 1 527 ? 7.523 -2.913 12.802 1.00 92.44 527 TYR A CA 1
ATOM 4240 C C . TYR A 1 527 ? 6.711 -2.821 14.102 1.00 92.44 527 TYR A C 1
ATOM 4242 O O . TYR A 1 527 ? 7.284 -2.880 15.183 1.00 92.44 527 TYR A O 1
ATOM 4250 N N . PHE A 1 528 ? 5.380 -2.747 14.027 1.00 91.00 528 PHE A N 1
ATOM 4251 C CA . PHE A 1 528 ? 4.536 -2.685 15.226 1.00 91.00 528 PHE A CA 1
ATOM 4252 C C . PHE A 1 528 ? 4.575 -3.977 16.047 1.00 91.00 528 PHE A C 1
ATOM 4254 O O . PHE A 1 528 ? 4.590 -3.904 17.279 1.00 91.00 528 PHE A O 1
ATOM 4261 N N . ILE A 1 529 ? 4.655 -5.139 15.388 1.00 88.62 529 ILE A N 1
ATOM 4262 C CA . ILE A 1 529 ? 4.927 -6.418 16.055 1.00 88.62 529 ILE A CA 1
ATOM 4263 C C . ILE A 1 529 ? 6.266 -6.330 16.788 1.00 88.62 529 ILE A C 1
ATOM 4265 O O . ILE A 1 529 ? 6.312 -6.578 17.989 1.00 88.62 529 ILE A O 1
ATOM 4269 N N . ASP A 1 530 ? 7.344 -5.948 16.102 1.00 90.56 530 ASP A N 1
ATOM 4270 C CA . ASP A 1 530 ? 8.692 -5.832 16.667 1.00 90.56 530 ASP A CA 1
ATOM 4271 C C . ASP A 1 530 ? 8.728 -4.889 17.883 1.00 90.56 530 ASP A C 1
ATOM 4273 O O . ASP A 1 530 ? 9.319 -5.233 18.900 1.00 90.56 530 ASP A O 1
ATOM 4277 N N . GLU A 1 531 ? 8.018 -3.763 17.845 1.00 91.56 531 GLU A N 1
ATOM 4278 C CA . GLU A 1 531 ? 7.934 -2.800 18.957 1.00 91.56 531 GLU A CA 1
ATOM 4279 C C . GLU A 1 531 ? 7.000 -3.235 20.107 1.00 91.56 531 GLU A C 1
ATOM 4281 O O . GLU A 1 531 ? 6.834 -2.502 21.087 1.00 91.56 531 GLU A O 1
ATOM 4286 N N . GLY A 1 532 ? 6.369 -4.409 20.001 1.00 90.50 532 GLY A N 1
ATOM 4287 C CA . GLY A 1 532 ? 5.525 -4.994 21.048 1.00 90.50 532 GLY A CA 1
ATOM 4288 C C . GLY A 1 532 ? 4.097 -4.440 21.095 1.00 90.50 532 GLY A C 1
ATOM 4289 O O . GLY A 1 532 ? 3.400 -4.589 22.098 1.00 90.50 532 GLY A O 1
ATOM 4290 N N . CYS A 1 533 ? 3.623 -3.796 20.021 1.00 90.75 533 CYS A N 1
ATOM 4291 C CA . CYS A 1 533 ? 2.281 -3.199 19.980 1.00 90.75 533 CYS A CA 1
ATOM 4292 C C . CYS A 1 533 ? 1.154 -4.231 20.079 1.00 90.75 533 CYS A C 1
ATOM 4294 O O . CYS A 1 533 ? 0.051 -3.876 20.485 1.00 90.75 533 CYS A O 1
ATOM 4296 N N . PHE A 1 534 ? 1.426 -5.482 19.713 1.00 89.69 534 PHE A N 1
ATOM 4297 C CA . PHE A 1 534 ? 0.445 -6.563 19.712 1.00 89.69 534 PHE A CA 1
ATOM 4298 C C . PHE A 1 534 ? 0.697 -7.614 20.798 1.00 89.69 534 PHE A C 1
ATOM 4300 O O . PHE A 1 534 ? 0.008 -8.625 20.819 1.00 89.69 534 PHE A O 1
ATOM 4307 N N . GLU A 1 535 ? 1.639 -7.391 21.721 1.00 88.50 535 GLU A N 1
ATOM 4308 C CA . GLU A 1 535 ? 1.856 -8.304 22.853 1.00 88.50 535 GLU A CA 1
ATOM 4309 C C . GLU A 1 535 ? 0.555 -8.494 23.652 1.00 88.50 535 GLU A C 1
ATOM 4311 O O . GLU A 1 535 ? -0.129 -7.523 23.989 1.00 88.50 535 GLU A O 1
ATOM 4316 N N . GLY A 1 536 ? 0.190 -9.752 23.902 1.00 87.38 536 GLY A N 1
ATOM 4317 C CA . GLY A 1 536 ? -1.056 -10.158 24.557 1.00 87.38 536 GLY A CA 1
ATOM 4318 C C . GLY A 1 536 ? -2.316 -10.086 23.681 1.00 87.38 536 GLY A C 1
ATOM 4319 O O . GLY A 1 536 ? -3.383 -10.514 24.129 1.00 87.38 536 GLY A O 1
ATOM 4320 N N . VAL A 1 537 ? -2.231 -9.565 22.453 1.00 88.88 537 VAL A N 1
ATOM 4321 C CA . VAL A 1 537 ? -3.356 -9.485 21.507 1.00 88.88 537 VAL A CA 1
ATOM 4322 C C . VAL A 1 537 ? -3.485 -10.815 20.763 1.00 88.88 537 VAL A C 1
ATOM 4324 O O . VAL A 1 537 ? -2.501 -11.356 20.259 1.00 88.88 537 VAL A O 1
ATOM 4327 N N . CYS A 1 538 ? -4.703 -11.354 20.693 1.00 85.75 538 CYS A N 1
ATOM 4328 C CA . CYS A 1 538 ? -4.966 -12.598 19.971 1.00 85.75 538 CYS A CA 1
ATOM 4329 C C . CYS A 1 538 ? -5.308 -12.339 18.501 1.00 85.75 538 CYS A C 1
ATOM 4331 O O . CYS A 1 538 ? -6.114 -11.460 18.184 1.00 85.75 538 CYS A O 1
ATOM 4333 N N . GLU A 1 539 ? -4.783 -13.177 17.611 1.00 83.31 539 GLU A N 1
ATOM 4334 C CA . GLU A 1 539 ? -5.303 -13.297 16.253 1.00 83.31 539 GLU A CA 1
ATOM 4335 C C . GLU A 1 539 ? -6.645 -14.028 16.270 1.00 83.31 539 GLU A C 1
ATOM 4337 O O . GLU A 1 539 ? -6.793 -15.080 16.897 1.00 83.31 539 GLU A O 1
ATOM 4342 N N . VAL A 1 540 ? -7.627 -13.474 15.557 1.00 81.94 540 VAL A N 1
ATOM 4343 C CA . VAL A 1 540 ? -8.977 -14.034 15.436 1.00 81.94 540 VAL A CA 1
ATOM 4344 C C . VAL A 1 540 ? -9.270 -14.420 13.989 1.00 81.94 540 VAL A C 1
ATOM 4346 O O . VAL A 1 540 ? -8.931 -13.694 13.052 1.00 81.94 540 VAL A O 1
ATOM 4349 N N . SER A 1 541 ? -9.949 -15.549 13.800 1.00 79.25 541 SER A N 1
ATOM 4350 C CA . SER A 1 541 ? -10.357 -16.071 12.492 1.00 79.25 541 SER A CA 1
ATOM 4351 C C . SER A 1 541 ? -11.791 -16.620 12.526 1.00 79.25 541 SER A C 1
ATOM 4353 O O . SER A 1 541 ? -12.428 -16.679 13.580 1.00 79.25 541 SER A O 1
ATOM 4355 N N . GLY A 1 542 ? -12.339 -16.973 11.361 1.00 76.94 542 GLY A N 1
ATOM 4356 C CA . GLY A 1 542 ? -13.651 -17.619 11.256 1.00 76.94 542 GLY A CA 1
ATOM 4357 C C . GLY A 1 542 ? -14.818 -16.744 11.731 1.00 76.94 542 GLY A C 1
ATOM 4358 O O . GLY A 1 542 ? -14.906 -15.568 11.364 1.00 76.94 542 GLY A O 1
ATOM 4359 N N . VAL A 1 543 ? -15.728 -17.319 12.533 1.00 81.00 543 VAL A N 1
ATOM 4360 C CA . VAL A 1 543 ? -16.949 -16.641 13.023 1.00 81.00 543 VAL A CA 1
ATOM 4361 C C . VAL A 1 543 ? -16.602 -15.360 13.779 1.00 81.00 543 VAL A C 1
ATOM 4363 O O . VAL A 1 543 ? -17.193 -14.315 13.507 1.00 81.00 543 VAL A O 1
ATOM 4366 N N . VAL A 1 544 ? -15.610 -15.423 14.673 1.00 83.25 544 VAL A N 1
ATOM 4367 C CA . VAL A 1 544 ? -15.195 -14.298 15.525 1.00 83.25 544 VAL A CA 1
ATOM 4368 C C . VAL A 1 544 ? -14.731 -13.120 14.672 1.00 83.25 544 VAL A C 1
ATOM 4370 O O . VAL A 1 544 ? -15.240 -12.006 14.806 1.00 83.25 544 VAL A O 1
ATOM 4373 N N . GLN A 1 545 ? -13.808 -13.374 13.739 1.00 84.50 545 GLN A N 1
ATOM 4374 C CA . GLN A 1 545 ? -13.305 -12.352 12.820 1.00 84.50 545 GLN A CA 1
ATOM 4375 C C . GLN A 1 545 ? -14.433 -11.776 11.960 1.00 84.50 545 GLN A C 1
ATOM 4377 O O . GLN A 1 545 ? -14.539 -10.558 11.820 1.00 84.50 545 GLN A O 1
ATOM 4382 N N . SER A 1 546 ? -15.293 -12.639 11.410 1.00 80.12 546 SER A N 1
ATOM 4383 C CA . SER A 1 546 ? -16.416 -12.219 10.572 1.00 80.12 546 SER A CA 1
ATOM 4384 C C . SER A 1 546 ? -17.408 -11.342 11.338 1.00 80.12 546 SER A C 1
ATOM 4386 O O . SER A 1 546 ? -17.931 -10.385 10.770 1.00 80.12 546 SER A O 1
ATOM 4388 N N . PHE A 1 547 ? -17.674 -11.644 12.611 1.00 85.69 547 PHE A N 1
ATOM 4389 C CA . PHE A 1 547 ? -18.561 -10.852 13.460 1.00 85.69 547 PHE A CA 1
ATOM 4390 C C . PHE A 1 547 ? -17.946 -9.488 13.792 1.00 85.69 547 PHE A C 1
ATOM 4392 O O . PHE A 1 547 ? -18.561 -8.458 13.517 1.00 85.69 547 PHE A O 1
ATOM 4399 N N . ILE A 1 548 ? -16.713 -9.465 14.312 1.00 87.31 548 ILE A N 1
ATOM 4400 C CA . ILE A 1 548 ? -16.006 -8.226 14.682 1.00 87.31 548 ILE A CA 1
ATOM 4401 C C . ILE A 1 548 ? -15.823 -7.315 13.457 1.00 87.31 548 ILE A C 1
ATOM 4403 O O . ILE A 1 548 ? -15.999 -6.099 13.550 1.00 87.31 548 ILE A O 1
ATOM 4407 N N . ALA A 1 549 ? -15.564 -7.886 12.276 1.00 83.62 549 ALA A N 1
ATOM 4408 C CA . ALA A 1 549 ? -15.451 -7.132 11.029 1.00 83.62 549 ALA A CA 1
ATOM 4409 C C . ALA A 1 549 ? -16.746 -6.395 10.631 1.00 83.62 549 ALA A C 1
ATOM 4411 O O . ALA A 1 549 ? -16.673 -5.406 9.899 1.00 83.62 549 ALA A O 1
ATOM 4412 N N . GLN A 1 550 ? -17.927 -6.817 11.110 1.00 83.75 550 GLN A N 1
ATOM 4413 C CA . GLN A 1 550 ? -19.174 -6.074 10.877 1.00 83.75 550 GLN A CA 1
ATOM 4414 C C . GLN A 1 550 ? -19.247 -4.778 11.688 1.00 83.75 550 GLN A C 1
ATOM 4416 O O . GLN A 1 550 ? -19.863 -3.821 11.220 1.00 83.75 550 GLN A O 1
ATOM 4421 N N . CYS A 1 551 ? -18.591 -4.726 12.851 1.00 85.38 551 CYS A N 1
ATOM 4422 C CA . CYS A 1 551 ? -18.466 -3.509 13.655 1.00 85.38 551 CYS A CA 1
ATOM 4423 C C . CYS A 1 551 ? -17.463 -2.515 13.044 1.00 85.38 551 CYS A C 1
ATOM 4425 O O . CYS A 1 551 ? -17.502 -1.331 13.358 1.00 85.38 551 CYS A O 1
ATOM 4427 N N . SER A 1 552 ? -16.578 -2.967 12.148 1.00 79.75 552 SER A N 1
ATOM 4428 C CA . SER A 1 552 ? -15.613 -2.090 11.483 1.00 79.75 552 SER A CA 1
ATOM 4429 C C . SER A 1 552 ? -16.285 -1.206 10.421 1.00 79.75 552 SER A C 1
ATOM 4431 O O . SER A 1 552 ? -16.966 -1.667 9.489 1.00 79.75 552 SER A O 1
ATOM 4433 N N . VAL A 1 553 ? -16.073 0.105 10.539 1.00 74.75 553 VAL A N 1
ATOM 4434 C CA . VAL A 1 553 ? -16.628 1.117 9.637 1.00 74.75 553 VAL A CA 1
ATOM 4435 C C . VAL A 1 553 ? -15.520 1.967 9.028 1.00 74.75 553 VAL A C 1
ATOM 4437 O O . VAL A 1 553 ? -14.624 2.434 9.713 1.00 74.75 553 VAL A O 1
ATOM 4440 N N . GLY A 1 554 ? -15.592 2.188 7.714 1.00 71.38 554 GLY A N 1
ATOM 4441 C CA . GLY A 1 554 ? -14.682 3.113 7.042 1.00 71.38 554 GLY A CA 1
ATOM 4442 C C . GLY A 1 554 ? -14.927 4.569 7.450 1.00 71.38 554 GLY A C 1
ATOM 4443 O O . GLY A 1 554 ? -15.906 4.886 8.124 1.00 71.38 554 GLY A O 1
ATOM 4444 N N . GLY A 1 555 ? -14.066 5.472 6.977 1.00 73.81 555 GLY A N 1
ATOM 4445 C CA . GLY A 1 555 ? -14.223 6.909 7.211 1.00 73.81 555 GLY A CA 1
ATOM 4446 C C . GLY A 1 555 ? -15.584 7.456 6.766 1.00 73.81 555 GLY A C 1
ATOM 4447 O O . GLY A 1 555 ? -16.141 7.038 5.741 1.00 73.81 555 GLY A O 1
ATOM 4448 N N . ARG A 1 556 ? -16.124 8.402 7.541 1.00 79.62 556 ARG A N 1
ATOM 4449 C CA . ARG A 1 556 ? -17.403 9.055 7.250 1.00 79.62 556 ARG A CA 1
ATOM 4450 C C . ARG A 1 556 ? -17.244 10.037 6.099 1.00 79.62 556 ARG A C 1
ATOM 4452 O O . ARG A 1 556 ? -16.340 10.860 6.082 1.00 79.62 556 ARG A O 1
ATOM 4459 N N . VAL A 1 557 ? -18.134 9.926 5.115 1.00 81.25 557 VAL A N 1
ATOM 4460 C CA . VAL A 1 557 ? -18.130 10.760 3.907 1.00 81.25 557 VAL A CA 1
ATOM 4461 C C . VAL A 1 557 ? -19.569 11.130 3.581 1.00 81.25 557 VAL A C 1
ATOM 4463 O O . VAL A 1 557 ? -20.320 10.305 3.049 1.00 81.25 557 VAL A O 1
ATOM 4466 N N . MET A 1 558 ? -19.957 12.357 3.915 1.00 81.12 558 MET A N 1
ATOM 4467 C CA . MET A 1 558 ? -21.306 12.866 3.689 1.00 81.12 558 MET A CA 1
ATOM 4468 C C . MET A 1 558 ? -21.352 14.396 3.732 1.00 81.12 558 MET A C 1
ATOM 4470 O O . MET A 1 558 ? -20.510 15.026 4.361 1.00 81.12 558 MET A O 1
ATOM 4474 N N . CYS A 1 559 ? -22.380 14.970 3.110 1.00 80.50 559 CYS A N 1
ATOM 4475 C CA . CYS A 1 559 ? -22.801 16.347 3.361 1.00 80.50 559 CYS A CA 1
ATOM 4476 C C . CYS A 1 559 ? -23.857 16.368 4.476 1.00 80.50 559 CYS A C 1
ATOM 4478 O O . CYS A 1 559 ? -24.490 15.342 4.748 1.00 80.50 559 CYS A O 1
ATOM 4480 N N . ALA A 1 560 ? -24.094 17.534 5.082 1.00 80.69 560 ALA A N 1
ATOM 4481 C CA . ALA A 1 560 ? -25.150 17.700 6.078 1.00 80.69 560 ALA A CA 1
ATOM 4482 C C . ALA A 1 560 ? -26.499 17.192 5.537 1.00 80.69 560 ALA A C 1
ATOM 4484 O O . ALA A 1 560 ? -26.907 17.512 4.417 1.00 80.69 560 ALA A O 1
ATOM 4485 N N . HIS A 1 561 ? -27.180 16.358 6.325 1.00 82.50 561 HIS A N 1
ATOM 4486 C CA . HIS A 1 561 ? -28.444 15.710 5.960 1.00 82.50 561 HIS A CA 1
ATOM 4487 C C . HIS A 1 561 ? -28.395 14.866 4.669 1.00 82.50 561 HIS A C 1
ATOM 4489 O O . HIS A 1 561 ? -29.444 14.618 4.075 1.00 82.50 561 HIS A O 1
ATOM 4495 N N . ASN A 1 562 ? -27.206 14.444 4.212 1.00 80.88 562 ASN A N 1
ATOM 4496 C CA . ASN A 1 562 ? -26.983 13.777 2.921 1.00 80.88 562 ASN A CA 1
ATOM 4497 C C . ASN A 1 562 ? -27.517 14.568 1.708 1.00 80.88 562 ASN A C 1
ATOM 4499 O O . ASN A 1 562 ? -27.890 13.982 0.690 1.00 80.88 562 ASN A O 1
ATOM 4503 N N . LYS A 1 563 ? -27.557 15.904 1.796 1.00 84.00 563 LYS A N 1
ATOM 4504 C CA . LYS A 1 563 ? -28.036 16.775 0.714 1.00 84.00 563 LYS A CA 1
ATOM 4505 C C . LYS A 1 563 ? -26.885 17.484 0.011 1.00 84.00 563 LYS A C 1
ATOM 4507 O O . LYS A 1 563 ? -25.881 17.823 0.629 1.00 84.00 563 LYS A O 1
ATOM 4512 N N . ARG A 1 564 ? -27.062 17.735 -1.289 1.00 85.94 564 ARG A N 1
ATOM 4513 C CA . ARG A 1 564 ? -26.195 18.648 -2.047 1.00 85.94 564 ARG A CA 1
ATOM 4514 C C . ARG A 1 564 ? -26.278 20.038 -1.432 1.00 85.94 564 ARG A C 1
ATOM 4516 O O . ARG A 1 564 ? -27.340 20.420 -0.939 1.00 85.94 564 ARG A O 1
ATOM 4523 N N . SER A 1 565 ? -25.181 20.775 -1.494 1.00 82.00 565 SER A N 1
ATOM 4524 C CA . SER A 1 565 ? -25.101 22.107 -0.909 1.00 82.00 565 SER A CA 1
ATOM 4525 C C . SER A 1 565 ? -24.404 23.071 -1.855 1.00 82.00 565 SER A C 1
ATOM 4527 O O . SER A 1 565 ? -23.506 22.687 -2.601 1.00 82.00 565 SER A O 1
ATOM 4529 N N . HIS A 1 566 ? -24.828 24.326 -1.805 1.00 88.12 566 HIS A N 1
ATOM 4530 C CA . HIS A 1 566 ? -24.172 25.452 -2.449 1.00 88.12 566 HIS A CA 1
ATOM 4531 C C . HIS A 1 566 ? -24.118 26.569 -1.419 1.00 88.12 566 HIS A C 1
ATOM 4533 O O . HIS A 1 566 ? -25.158 27.054 -0.971 1.00 88.12 566 HIS A O 1
ATOM 4539 N N . VAL A 1 567 ? -22.909 26.916 -1.000 1.00 83.62 567 VAL A N 1
ATOM 4540 C CA . VAL A 1 567 ? -22.664 27.864 0.081 1.00 83.62 567 VAL A CA 1
ATOM 4541 C C . VAL A 1 567 ? -21.885 29.042 -0.486 1.00 83.62 567 VAL A C 1
ATOM 4543 O O . VAL A 1 567 ? -20.892 28.846 -1.177 1.00 83.62 567 VAL A O 1
ATOM 4546 N N . LYS A 1 568 ? -22.349 30.259 -0.197 1.00 86.81 568 LYS A N 1
ATOM 4547 C CA . LYS A 1 568 ? -21.647 31.515 -0.489 1.00 86.81 568 LYS A CA 1
ATOM 4548 C C . LYS A 1 568 ? -21.309 32.173 0.841 1.00 86.81 568 LYS A C 1
ATOM 4550 O O . LYS A 1 568 ? -22.224 32.491 1.599 1.00 86.81 568 LYS A O 1
ATOM 4555 N N . GLY A 1 569 ? -20.027 32.331 1.136 1.00 83.44 569 GLY A N 1
ATOM 4556 C CA . GLY A 1 569 ? -19.534 32.757 2.445 1.00 83.44 569 GLY A CA 1
ATOM 4557 C C . GLY A 1 569 ? -18.155 32.175 2.738 1.00 83.44 569 GLY A C 1
ATOM 4558 O O . GLY A 1 569 ? -17.685 31.315 2.000 1.00 83.44 569 GLY A O 1
ATOM 4559 N N . LYS A 1 570 ? -17.514 32.648 3.815 1.00 88.69 570 LYS A N 1
ATOM 4560 C CA . LYS A 1 570 ? -16.181 32.182 4.209 1.00 88.69 570 LYS A CA 1
ATOM 4561 C C . LYS A 1 570 ? -16.253 30.775 4.797 1.00 88.69 570 LYS A C 1
ATOM 4563 O O . LYS A 1 570 ? -16.790 30.589 5.883 1.00 88.69 570 LYS A O 1
ATOM 4568 N N . ILE A 1 571 ? -15.678 29.801 4.110 1.00 89.62 571 ILE A N 1
ATOM 4569 C CA . ILE A 1 571 ? -15.639 28.396 4.519 1.00 89.62 571 ILE A CA 1
ATOM 4570 C C . ILE A 1 571 ? -14.183 28.011 4.778 1.00 89.62 571 ILE A C 1
ATOM 4572 O O . ILE A 1 571 ? -13.282 28.443 4.058 1.00 89.62 571 ILE A O 1
ATOM 4576 N N . ALA A 1 572 ? -13.960 27.208 5.811 1.00 82.62 572 ALA A N 1
ATOM 4577 C CA . ALA A 1 572 ? -12.688 26.576 6.129 1.00 82.62 572 ALA A CA 1
ATOM 4578 C C . ALA A 1 572 ? -12.743 25.081 5.788 1.00 82.62 572 ALA A C 1
ATOM 4580 O O . ALA A 1 572 ? -13.752 24.433 6.077 1.00 82.62 572 ALA A O 1
ATOM 4581 N N . ASP A 1 573 ? -11.657 24.536 5.238 1.00 86.62 573 ASP A N 1
ATOM 4582 C CA . ASP A 1 573 ? -11.393 23.092 5.229 1.00 86.62 573 ASP A CA 1
ATOM 4583 C C . ASP A 1 573 ? -10.594 22.751 6.486 1.00 86.62 573 ASP A C 1
ATOM 4585 O O . ASP A 1 573 ? -9.406 23.054 6.585 1.00 86.62 573 ASP A O 1
ATOM 4589 N N . PHE A 1 574 ? -11.283 22.237 7.503 1.00 79.88 574 PHE A N 1
ATOM 4590 C CA . PHE A 1 574 ? -10.716 21.964 8.817 1.00 79.88 574 PHE A CA 1
ATOM 4591 C C . PHE A 1 574 ? -10.274 20.499 8.901 1.00 79.88 574 PHE A C 1
ATOM 4593 O O . PHE A 1 574 ? -11.108 19.597 9.023 1.00 79.88 574 PHE A O 1
ATOM 4600 N N . ASP A 1 575 ? -8.963 20.272 8.831 1.00 82.62 575 ASP A N 1
ATOM 4601 C CA . ASP A 1 575 ? -8.338 18.956 8.670 1.00 82.62 575 ASP A CA 1
ATOM 4602 C C . ASP A 1 575 ? -7.567 18.501 9.918 1.00 82.62 575 ASP A C 1
ATOM 4604 O O . ASP A 1 575 ? -6.913 19.298 10.611 1.00 82.62 575 ASP A O 1
ATOM 4608 N N . GLY A 1 576 ? -7.652 17.200 10.208 1.00 82.00 576 GLY A N 1
ATOM 4609 C CA . GLY A 1 576 ? -7.028 16.570 11.368 1.00 82.00 576 GLY A CA 1
ATOM 4610 C C . GLY A 1 576 ? -5.563 16.188 11.133 1.00 82.00 576 GLY A C 1
ATOM 4611 O O . GLY A 1 576 ? -5.223 15.408 10.245 1.00 82.00 576 GLY A O 1
ATOM 4612 N N . VAL A 1 577 ? -4.662 16.630 12.014 1.00 83.56 577 VAL A N 1
ATOM 4613 C CA . VAL A 1 577 ? -3.226 16.341 11.884 1.00 83.56 577 VAL A CA 1
ATOM 4614 C C . VAL A 1 577 ? -2.945 14.855 12.114 1.00 83.56 577 VAL A C 1
ATOM 4616 O O . VAL A 1 577 ? -2.926 14.377 13.248 1.00 83.56 577 VAL A O 1
ATOM 4619 N N . SER A 1 578 ? -2.626 14.128 11.038 1.00 83.38 578 SER A N 1
ATOM 4620 C CA . SER A 1 578 ? -2.346 12.681 11.077 1.00 83.38 578 SER A CA 1
ATOM 4621 C C . SER A 1 578 ? -3.450 11.921 11.818 1.00 83.38 578 SER A C 1
ATOM 4623 O O . SER A 1 578 ? -3.217 11.378 12.900 1.00 83.38 578 SER A O 1
ATOM 4625 N N . LEU A 1 579 ? -4.662 11.912 11.262 1.00 80.00 579 LEU A N 1
ATOM 4626 C CA . LEU A 1 579 ? -5.853 11.427 11.960 1.00 80.00 579 LEU A CA 1
ATOM 4627 C C . LEU A 1 579 ? -5.722 9.990 12.490 1.00 80.00 579 LEU A C 1
ATOM 4629 O O . LEU A 1 579 ? -5.936 9.766 13.677 1.00 80.00 579 LEU A O 1
ATOM 4633 N N . TYR A 1 580 ? -5.298 9.020 11.670 1.00 82.38 580 TYR A N 1
ATOM 4634 C CA . TYR A 1 580 ? -5.156 7.636 12.147 1.00 82.38 580 TYR A CA 1
ATOM 4635 C C . TYR A 1 580 ? -4.073 7.473 13.225 1.00 82.38 580 TYR A C 1
ATOM 4637 O O . TYR A 1 580 ? -4.370 6.883 14.267 1.00 82.38 580 TYR A O 1
ATOM 4645 N N . PRO A 1 581 ? -2.860 8.041 13.064 1.00 89.00 581 PRO A N 1
ATOM 4646 C CA . PRO A 1 581 ? -1.886 8.096 14.157 1.00 89.00 581 PRO A CA 1
ATOM 4647 C C . PRO A 1 581 ? -2.427 8.768 15.429 1.00 89.00 581 PRO A C 1
ATOM 4649 O O . PRO A 1 581 ? -2.175 8.306 16.541 1.00 89.00 581 PRO A O 1
ATOM 4652 N N . SER A 1 582 ? -3.227 9.823 15.284 1.00 87.69 582 SER A N 1
ATOM 4653 C CA . SER A 1 582 ? -3.877 10.497 16.412 1.00 87.69 582 SER A CA 1
ATOM 4654 C C . SER A 1 582 ? -4.885 9.587 17.117 1.00 87.69 582 SER A C 1
ATOM 4656 O O . SER A 1 582 ? -4.925 9.559 18.348 1.00 87.69 582 SER A O 1
ATOM 4658 N N . SER A 1 583 ? -5.655 8.800 16.363 1.00 85.06 583 SER A N 1
ATOM 4659 C CA . SER A 1 583 ? -6.580 7.797 16.902 1.00 85.06 583 SER A CA 1
ATOM 4660 C C . SER A 1 583 ? -5.849 6.663 17.620 1.00 85.06 583 SER A C 1
ATOM 4662 O O . SER A 1 583 ? -6.306 6.225 18.672 1.00 85.06 583 SER A O 1
ATOM 4664 N N . MET A 1 584 ? -4.683 6.237 17.128 1.00 88.69 584 MET A N 1
ATOM 4665 C CA . MET A 1 584 ? -3.820 5.268 17.818 1.00 88.69 584 MET A CA 1
ATOM 4666 C C . MET A 1 584 ? -3.237 5.819 19.127 1.00 88.69 584 MET A C 1
ATOM 4668 O O . MET A 1 584 ? -3.281 5.131 20.149 1.00 88.69 584 MET A O 1
ATOM 4672 N N . ASP A 1 585 ? -2.738 7.065 19.128 1.00 90.75 585 ASP A N 1
ATOM 4673 C CA . ASP A 1 585 ? -2.272 7.738 20.353 1.00 90.75 585 ASP A CA 1
ATOM 4674 C C . ASP A 1 585 ? -3.412 7.852 21.372 1.00 90.75 585 ASP A C 1
ATOM 4676 O O . ASP A 1 585 ? -3.245 7.532 22.552 1.00 90.75 585 ASP A O 1
ATOM 4680 N N . ARG A 1 586 ? -4.606 8.238 20.905 1.00 88.50 586 ARG A N 1
ATOM 4681 C CA . ARG A 1 586 ? -5.813 8.324 21.730 1.00 88.50 586 ARG A CA 1
ATOM 4682 C C . ARG A 1 586 ? -6.203 6.962 22.300 1.00 88.50 586 ARG A C 1
ATOM 4684 O O . ARG A 1 586 ? -6.444 6.873 23.503 1.00 88.50 586 ARG A O 1
ATOM 4691 N N . LEU A 1 587 ? -6.235 5.918 21.472 1.00 89.38 587 LEU A N 1
ATOM 4692 C CA . LEU A 1 587 ? -6.566 4.556 21.887 1.00 89.38 587 LEU A CA 1
ATOM 4693 C C . LEU A 1 587 ? -5.636 4.091 23.012 1.00 89.38 587 LEU A C 1
ATOM 4695 O O . LEU A 1 587 ? -6.119 3.648 24.050 1.00 89.38 587 LEU A O 1
ATOM 4699 N N . GLY A 1 588 ? -4.320 4.253 22.847 1.00 91.12 588 GLY A N 1
ATOM 4700 C CA . GLY A 1 588 ? -3.348 3.854 23.867 1.00 91.12 588 GLY A CA 1
ATOM 4701 C C . GLY A 1 588 ? -3.424 4.694 25.144 1.00 91.12 588 GLY A C 1
ATOM 4702 O O . GLY A 1 588 ? -3.475 4.141 26.240 1.00 91.12 588 GLY A O 1
ATOM 4703 N N . ARG A 1 589 ? -3.462 6.027 25.032 1.00 91.19 589 ARG A N 1
ATOM 4704 C CA . ARG A 1 589 ? -3.361 6.915 26.206 1.00 91.19 589 ARG A CA 1
ATOM 4705 C C . ARG A 1 589 ? -4.658 7.093 26.980 1.00 91.19 589 ARG A C 1
ATOM 4707 O O . ARG A 1 589 ? -4.596 7.277 28.189 1.00 91.19 589 ARG A O 1
ATOM 4714 N N . GLN A 1 590 ? -5.799 7.119 26.295 1.00 88.62 590 GLN A N 1
ATOM 4715 C CA . GLN A 1 590 ? -7.096 7.371 26.935 1.00 88.62 590 GLN A CA 1
ATOM 4716 C C . GLN A 1 590 ? -7.844 6.084 27.254 1.00 88.62 590 GLN A C 1
ATOM 4718 O O . GLN A 1 590 ? -8.568 6.041 28.241 1.00 88.62 590 GLN A O 1
ATOM 4723 N N . TYR A 1 591 ? -7.665 5.050 26.432 1.00 88.50 591 TYR A N 1
ATOM 4724 C CA . TYR A 1 591 ? -8.463 3.829 26.514 1.00 88.50 591 TYR A CA 1
ATOM 4725 C C . TYR A 1 591 ? -7.630 2.577 26.783 1.00 88.50 591 TYR A C 1
ATOM 4727 O O . TYR A 1 591 ? -8.170 1.487 26.693 1.00 88.50 591 TYR A O 1
ATOM 4735 N N . GLY A 1 592 ? -6.335 2.698 27.086 1.00 91.62 592 GLY A N 1
ATOM 4736 C CA . GLY A 1 592 ? -5.477 1.560 27.434 1.00 91.62 592 GLY A CA 1
ATOM 4737 C C . GLY A 1 592 ? -4.967 0.731 26.249 1.00 91.62 592 GLY A C 1
ATOM 4738 O O . GLY A 1 592 ? -4.169 -0.172 26.460 1.00 91.62 592 GLY A O 1
ATOM 4739 N N . GLY A 1 593 ? -5.347 1.050 25.006 1.00 91.69 593 GLY A N 1
ATOM 4740 C CA . GLY A 1 593 ? -4.768 0.452 23.798 1.00 91.69 593 GLY A CA 1
ATOM 4741 C C . GLY A 1 593 ? -5.541 -0.721 23.196 1.00 91.69 593 GLY A C 1
ATOM 4742 O O . GLY A 1 593 ? -6.773 -0.730 23.220 1.00 91.69 593 GLY A O 1
ATOM 4743 N N . TYR A 1 594 ? -4.841 -1.679 22.587 1.00 92.06 594 TYR A N 1
ATOM 4744 C CA . TYR A 1 594 ? -5.461 -2.852 21.954 1.00 92.06 594 TYR A CA 1
ATOM 4745 C C . TYR A 1 594 ? -5.969 -3.850 22.995 1.00 92.06 594 TYR A C 1
ATOM 4747 O O . TYR A 1 594 ? -5.361 -3.990 24.047 1.00 92.06 594 TYR A O 1
ATOM 4755 N N . LEU A 1 595 ? -7.085 -4.526 22.714 1.00 92.69 595 LEU A N 1
ATOM 4756 C CA . LEU A 1 595 ? -7.667 -5.526 23.616 1.00 92.69 595 LEU A CA 1
ATOM 4757 C C . LEU A 1 595 ? -6.768 -6.767 23.683 1.00 92.69 595 LEU A C 1
ATOM 4759 O O . LEU A 1 595 ? -6.359 -7.274 22.637 1.00 92.69 595 LEU A O 1
ATOM 4763 N N . THR A 1 596 ? -6.479 -7.250 24.891 1.00 92.25 596 THR A N 1
ATOM 4764 C CA . THR A 1 596 ? -5.675 -8.461 25.111 1.00 92.25 596 THR A CA 1
ATOM 4765 C C . THR A 1 596 ? -6.542 -9.640 25.544 1.00 92.25 596 THR A C 1
ATOM 4767 O O . THR A 1 596 ? -7.678 -9.468 25.986 1.00 92.25 596 THR A O 1
ATOM 4770 N N . GLY A 1 597 ? -6.004 -10.853 25.406 1.00 89.31 597 GLY A N 1
ATOM 4771 C CA . GLY A 1 597 ? -6.705 -12.093 25.737 1.00 89.31 597 GLY A CA 1
ATOM 4772 C C . GLY A 1 597 ? -7.758 -12.514 24.707 1.00 89.31 597 GLY A C 1
ATOM 4773 O O . GLY A 1 597 ? -7.878 -11.946 23.619 1.00 89.31 597 GLY A O 1
ATOM 4774 N N . HIS A 1 598 ? -8.498 -13.569 25.045 1.00 90.56 598 HIS A N 1
ATOM 4775 C CA . HIS A 1 598 ? -9.517 -14.142 24.170 1.00 90.56 598 HIS A CA 1
ATOM 4776 C C . HIS A 1 598 ? -10.825 -13.335 24.250 1.00 90.56 598 HIS A C 1
ATOM 4778 O O . HIS A 1 598 ? -11.187 -12.889 25.343 1.00 90.56 598 HIS A O 1
ATOM 4784 N N . PRO A 1 599 ? -11.572 -13.192 23.136 1.00 92.62 599 PRO A N 1
ATOM 4785 C CA . PRO A 1 599 ? -12.953 -12.740 23.217 1.00 92.62 599 PRO A CA 1
ATOM 4786 C C . PRO A 1 599 ? -13.759 -13.710 24.085 1.00 92.62 599 PRO A C 1
ATOM 4788 O O . PRO A 1 599 ? -13.418 -14.878 24.224 1.00 92.62 599 PRO A O 1
ATOM 4791 N N . LYS A 1 600 ? -14.849 -13.244 24.675 1.00 94.31 600 LYS A N 1
ATOM 4792 C CA . LYS A 1 600 ? -15.801 -14.085 25.404 1.00 94.31 600 LYS A CA 1
ATOM 4793 C C . LYS A 1 600 ? -17.189 -13.791 24.876 1.00 94.31 600 LYS A C 1
ATOM 4795 O O . LYS A 1 600 ? -17.498 -12.635 24.591 1.00 94.31 600 LYS A O 1
ATOM 4800 N N . VAL A 1 601 ? -18.005 -14.826 24.689 1.00 95.06 601 VAL A N 1
ATOM 4801 C CA . VAL A 1 601 ? -19.392 -14.644 24.241 1.00 95.06 601 VAL A CA 1
ATOM 4802 C C . VAL A 1 601 ? -20.141 -13.876 25.323 1.00 95.06 601 VAL A C 1
ATOM 4804 O O . VAL A 1 601 ? -20.062 -14.215 26.499 1.00 95.06 601 VAL A O 1
ATOM 4807 N N . TRP A 1 602 ? -20.820 -12.808 24.924 1.00 95.94 602 TRP A N 1
ATOM 4808 C CA . TRP A 1 602 ? -21.606 -11.991 25.835 1.00 95.94 602 TRP A CA 1
ATOM 4809 C C . TRP A 1 602 ? -22.862 -12.731 26.303 1.00 95.94 602 TRP A C 1
ATOM 4811 O O . TRP A 1 602 ? -23.565 -13.349 25.502 1.00 95.94 602 TRP A O 1
ATOM 4821 N N . ASP A 1 603 ? -23.192 -12.562 27.581 1.00 93.69 603 ASP A N 1
ATOM 4822 C CA . ASP A 1 603 ? -24.478 -12.922 28.160 1.00 93.69 603 ASP A CA 1
ATOM 4823 C C . ASP A 1 603 ? -24.984 -11.810 29.097 1.00 93.69 603 ASP A C 1
ATOM 4825 O O . ASP A 1 603 ? -24.258 -10.882 29.461 1.00 93.69 603 ASP A O 1
ATOM 4829 N N . ALA A 1 604 ? -26.253 -11.896 29.499 1.00 93.88 604 ALA A N 1
ATOM 4830 C CA . ALA A 1 604 ? -26.929 -10.850 30.264 1.00 93.88 604 ALA A CA 1
ATOM 4831 C C . ALA A 1 604 ? -26.342 -10.591 31.668 1.00 93.88 604 ALA A C 1
ATOM 4833 O O . ALA A 1 604 ? -26.701 -9.586 32.281 1.00 93.88 604 ALA A O 1
ATOM 4834 N N . SER A 1 605 ? -25.472 -11.466 32.188 1.00 94.31 605 SER A N 1
ATOM 4835 C CA . SER A 1 605 ? -24.779 -11.257 33.466 1.00 94.31 605 SER A CA 1
ATOM 4836 C C . SER A 1 605 ? -23.564 -10.326 33.365 1.00 94.31 605 SER A C 1
ATOM 4838 O O . SER A 1 605 ? -23.091 -9.837 34.392 1.00 94.31 605 SER A O 1
ATOM 4840 N N . VAL A 1 606 ? -23.074 -10.049 32.151 1.00 95.56 606 VAL A N 1
ATOM 4841 C CA . VAL A 1 606 ? -21.878 -9.230 31.920 1.00 95.56 606 VAL A CA 1
ATOM 4842 C C . VAL A 1 606 ? -22.187 -7.741 32.099 1.00 95.56 606 VAL A C 1
ATOM 4844 O O . VAL A 1 606 ? -22.980 -7.162 31.352 1.00 95.56 606 VAL A O 1
ATOM 4847 N N . ASP A 1 607 ? -21.493 -7.093 33.036 1.00 94.62 607 ASP A N 1
ATOM 4848 C CA . ASP A 1 607 ? -21.494 -5.635 33.175 1.00 94.62 607 ASP A CA 1
ATOM 4849 C C . ASP A 1 607 ? -20.577 -4.988 32.124 1.00 94.62 607 ASP A C 1
ATOM 4851 O O . ASP A 1 607 ? -19.351 -4.976 32.251 1.00 94.62 607 ASP A O 1
ATOM 4855 N N . LEU A 1 608 ? -21.180 -4.400 31.086 1.00 93.69 608 LEU A N 1
ATOM 4856 C CA . LEU A 1 608 ? -20.454 -3.708 30.017 1.00 93.69 608 LEU A CA 1
ATOM 4857 C C . LEU A 1 608 ? -19.640 -2.492 30.498 1.00 93.69 608 LEU A C 1
ATOM 4859 O O . LEU A 1 608 ? -18.754 -2.041 29.772 1.00 93.69 608 LEU A O 1
ATOM 4863 N N . GLY A 1 609 ? -19.927 -1.946 31.684 1.00 91.69 609 GLY A N 1
ATOM 4864 C CA . GLY A 1 609 ? -19.142 -0.863 32.277 1.00 91.69 609 GLY A CA 1
ATOM 4865 C C . GLY A 1 609 ? -17.803 -1.326 32.858 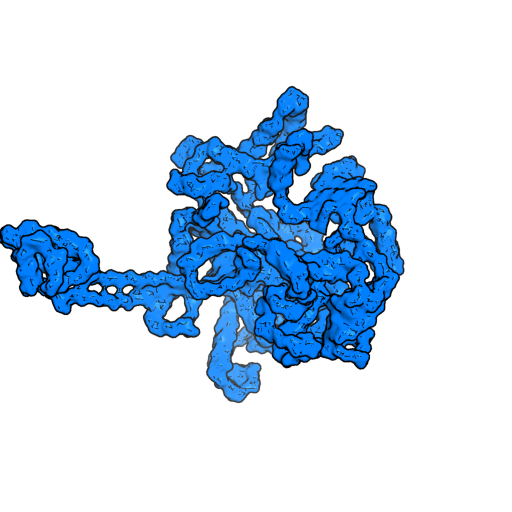1.00 91.69 609 GLY A C 1
ATOM 4866 O O . GLY A 1 609 ? -16.875 -0.522 32.949 1.00 91.69 609 GLY A O 1
ATOM 4867 N N . ALA A 1 610 ? -17.692 -2.610 33.216 1.00 93.88 610 ALA A N 1
ATOM 4868 C CA . ALA A 1 610 ? -16.521 -3.192 33.872 1.00 93.88 610 ALA A CA 1
ATOM 4869 C C . ALA A 1 610 ? -15.545 -3.888 32.906 1.00 93.88 610 ALA A C 1
ATOM 4871 O O . ALA A 1 610 ? -14.430 -4.218 33.302 1.00 93.88 610 ALA A O 1
ATOM 4872 N N . VAL A 1 611 ? -15.949 -4.118 31.654 1.00 96.38 611 VAL A N 1
ATOM 4873 C CA . VAL A 1 611 ? -15.121 -4.795 30.644 1.00 96.38 611 VAL A CA 1
ATOM 4874 C C . VAL A 1 611 ? -14.188 -3.820 29.915 1.00 96.38 611 VAL A C 1
ATOM 4876 O O . VAL A 1 611 ? -14.454 -2.618 29.793 1.00 96.38 611 VAL A O 1
ATOM 4879 N N . ASP A 1 612 ? -13.102 -4.348 29.354 1.00 95.56 612 ASP A N 1
ATOM 4880 C CA . ASP A 1 612 ? -12.138 -3.573 28.576 1.00 95.56 612 ASP A CA 1
ATOM 4881 C C . ASP A 1 612 ? -12.730 -3.134 27.237 1.00 95.56 612 ASP A C 1
ATOM 4883 O O . ASP A 1 612 ? -12.565 -1.983 26.828 1.00 95.56 612 ASP A O 1
ATOM 4887 N N . GLY A 1 613 ? -13.473 -4.004 26.554 1.00 95.75 613 GLY A N 1
ATOM 4888 C CA . GLY A 1 613 ? -14.128 -3.676 25.289 1.00 95.75 613 GLY A CA 1
ATOM 4889 C C . GLY A 1 613 ? -15.119 -4.732 24.833 1.00 95.75 613 GLY A C 1
ATOM 4890 O O . GLY A 1 613 ? -15.161 -5.835 25.369 1.00 95.75 613 GLY A O 1
ATOM 4891 N N . TYR A 1 614 ? -15.935 -4.383 23.842 1.00 96.69 614 TYR A N 1
ATOM 4892 C CA . TYR A 1 614 ? -16.965 -5.271 23.318 1.00 96.69 614 TYR A CA 1
ATOM 4893 C C . TYR A 1 614 ? -17.328 -4.950 21.868 1.00 96.69 614 TYR A C 1
ATOM 4895 O O . TYR A 1 614 ? -17.144 -3.828 21.386 1.00 96.69 614 TYR A O 1
ATOM 4903 N N . PHE A 1 615 ? -17.878 -5.962 21.204 1.00 96.25 615 PHE A N 1
ATOM 4904 C CA . PHE A 1 615 ? -18.441 -5.922 19.862 1.00 96.25 615 PHE A CA 1
ATOM 4905 C C . PHE A 1 615 ? -19.809 -6.589 19.923 1.00 96.25 615 PHE A C 1
ATOM 4907 O O . PHE A 1 615 ? -19.902 -7.784 20.198 1.00 96.25 615 PHE A O 1
ATOM 4914 N N . LEU A 1 616 ? -20.875 -5.829 19.697 1.00 96.56 616 LEU A N 1
ATOM 4915 C CA . LEU A 1 616 ? -22.244 -6.272 19.940 1.00 96.56 616 LEU A CA 1
ATOM 4916 C C . LEU A 1 616 ? -23.098 -6.122 18.687 1.00 96.56 616 LEU A C 1
ATOM 4918 O O . LEU A 1 616 ? -22.983 -5.149 17.943 1.00 96.56 616 LEU A O 1
ATOM 4922 N N . LYS A 1 617 ? -24.022 -7.063 18.506 1.00 95.81 617 LYS A N 1
ATOM 4923 C CA . LYS A 1 617 ? -25.205 -6.887 17.673 1.00 95.81 617 LYS A CA 1
ATOM 4924 C C . LYS A 1 617 ? -26.341 -6.438 18.585 1.00 95.81 617 LYS A C 1
ATOM 4926 O O . LYS A 1 617 ? -26.728 -7.163 19.504 1.00 95.81 617 LYS A O 1
ATOM 4931 N N . ILE A 1 618 ? -26.886 -5.261 18.320 1.00 96.44 618 ILE A N 1
ATOM 4932 C CA . ILE A 1 618 ? -27.983 -4.682 19.097 1.00 96.44 618 ILE A CA 1
ATOM 4933 C C . ILE A 1 618 ? -29.202 -4.470 18.208 1.00 96.44 618 ILE A C 1
ATOM 4935 O O . ILE A 1 618 ? -29.065 -4.232 17.008 1.00 96.44 618 ILE A O 1
ATOM 4939 N N . ARG A 1 619 ? -30.387 -4.495 18.814 1.00 97.38 619 ARG A N 1
ATOM 4940 C CA . ARG A 1 619 ? -31.610 -3.964 18.219 1.00 97.38 619 ARG A CA 1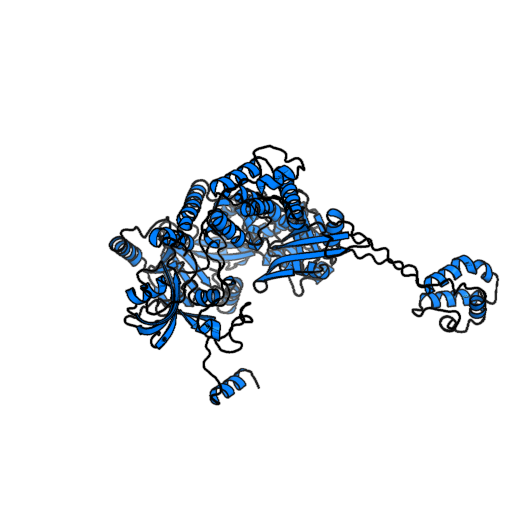
ATOM 4941 C C . ARG A 1 619 ? -31.911 -2.604 18.818 1.00 97.38 619 ARG A C 1
ATOM 4943 O O . ARG A 1 619 ? -32.143 -2.499 20.023 1.00 97.38 619 ARG A O 1
ATOM 4950 N N . VAL A 1 620 ? -31.934 -1.584 17.971 1.00 97.31 620 VAL A N 1
ATOM 4951 C CA . VAL A 1 620 ? -32.309 -0.227 18.373 1.00 97.31 620 VAL A CA 1
ATOM 4952 C C . VAL A 1 620 ? -33.820 -0.180 18.565 1.00 97.31 620 VAL A C 1
ATOM 4954 O O . VAL A 1 620 ? -34.579 -0.480 17.645 1.00 97.31 620 VAL A O 1
ATOM 4957 N N . THR A 1 621 ? -34.270 0.175 19.764 1.00 97.62 621 THR A N 1
ATOM 4958 C CA . THR A 1 621 ? -35.699 0.284 20.086 1.00 97.62 621 THR A CA 1
ATOM 4959 C C . THR A 1 621 ? -36.212 1.702 19.896 1.00 97.62 621 THR A C 1
ATOM 4961 O O . THR A 1 621 ? -37.386 1.874 19.581 1.00 97.62 621 THR A O 1
ATOM 4964 N N . LYS A 1 622 ? -35.343 2.707 20.064 1.00 97.31 622 LYS A N 1
ATOM 4965 C CA . LYS A 1 622 ? -35.705 4.120 19.935 1.00 97.31 622 LYS A CA 1
ATOM 4966 C C . LYS A 1 622 ? -34.491 5.004 19.663 1.00 97.31 622 LYS A C 1
ATOM 4968 O O . LYS A 1 622 ? -33.407 4.742 20.186 1.00 97.31 622 LYS A O 1
ATOM 4973 N N . VAL A 1 623 ? -34.688 6.087 18.915 1.00 95.88 623 VAL A N 1
ATOM 4974 C CA . VAL A 1 623 ? -33.684 7.130 18.660 1.00 95.88 623 VAL A CA 1
ATOM 4975 C C . VAL A 1 623 ? -34.164 8.448 19.269 1.00 95.88 623 VAL A C 1
ATOM 4977 O O . VAL A 1 623 ? -35.068 9.100 18.755 1.00 95.88 623 VAL A O 1
ATOM 4980 N N . GLY A 1 624 ? -33.555 8.870 20.381 1.00 94.50 624 GLY A N 1
ATOM 4981 C CA . GLY A 1 624 ? -33.993 10.071 21.098 1.00 94.50 624 GLY A CA 1
ATOM 4982 C C . GLY A 1 624 ? -33.583 11.400 20.451 1.00 94.50 624 GLY A C 1
ATOM 4983 O O . GLY A 1 624 ? -34.217 12.424 20.709 1.00 94.50 624 GLY A O 1
ATOM 4984 N N . ARG A 1 625 ? -32.533 11.419 19.620 1.00 93.56 625 ARG A N 1
ATOM 4985 C CA . ARG A 1 625 ? -32.055 12.629 18.934 1.00 93.56 625 ARG A CA 1
ATOM 4986 C C . ARG A 1 625 ? -31.483 12.313 17.555 1.00 93.56 625 ARG A C 1
ATOM 4988 O O . ARG A 1 625 ? -30.582 11.493 17.427 1.00 93.56 625 ARG A O 1
ATOM 4995 N N . ALA A 1 626 ? -31.943 13.054 16.548 1.00 90.75 626 ALA A N 1
ATOM 4996 C CA . ALA A 1 626 ? -31.395 13.019 15.196 1.00 90.75 626 ALA A CA 1
ATOM 4997 C C . ALA A 1 626 ? -30.300 14.082 14.993 1.00 90.75 626 ALA A C 1
ATOM 4999 O O . ALA A 1 626 ? -30.408 15.206 15.496 1.00 90.75 626 ALA A O 1
ATOM 5000 N N . PHE A 1 627 ? -29.276 13.746 14.206 1.00 85.38 627 PHE A N 1
ATOM 5001 C CA . PHE A 1 627 ? -28.193 14.658 13.825 1.00 85.38 627 PHE A CA 1
ATOM 5002 C C . PHE A 1 627 ? -28.152 14.912 12.317 1.00 85.38 627 PHE A C 1
ATOM 5004 O O . PHE A 1 627 ? -28.508 14.050 11.511 1.00 85.38 627 PHE A O 1
ATOM 5011 N N . ALA A 1 628 ? -27.658 16.092 11.927 1.00 81.88 628 ALA A N 1
ATOM 5012 C CA . ALA A 1 628 ? -27.337 16.401 10.530 1.00 81.88 628 ALA A CA 1
ATOM 5013 C C . ALA A 1 628 ? -26.243 15.475 9.969 1.00 81.88 628 ALA A C 1
ATOM 5015 O O . ALA A 1 628 ? -26.249 15.165 8.778 1.00 81.88 628 ALA A O 1
ATOM 5016 N N . PHE A 1 629 ? -25.357 15.008 10.852 1.00 84.31 629 PHE A N 1
ATOM 5017 C CA . PHE A 1 629 ? -24.332 14.003 10.599 1.00 84.31 629 PHE A CA 1
ATOM 5018 C C . PHE A 1 629 ? -24.573 12.809 11.535 1.00 84.31 629 PHE A C 1
ATOM 5020 O O . PHE A 1 629 ? -24.148 12.857 12.690 1.00 84.31 629 PHE A O 1
ATOM 5027 N N . PRO A 1 630 ? -25.298 11.768 11.091 1.00 87.50 630 PRO A N 1
ATOM 5028 C CA . PRO A 1 630 ? -25.565 10.589 11.908 1.00 87.50 630 PRO A CA 1
ATOM 5029 C C . PRO A 1 630 ? -24.283 9.859 12.328 1.00 87.50 630 PRO A C 1
ATOM 5031 O O . PRO A 1 630 ? -23.248 9.955 11.664 1.00 87.50 630 PRO A O 1
ATOM 5034 N N . ILE A 1 631 ? -24.370 9.116 13.434 1.00 85.25 631 ILE A N 1
ATOM 5035 C CA . ILE A 1 631 ? -23.238 8.384 14.034 1.00 85.25 631 ILE A CA 1
ATOM 5036 C C . ILE A 1 631 ? -23.017 7.028 13.358 1.00 85.25 631 ILE A C 1
ATOM 5038 O O . ILE A 1 631 ? -21.891 6.555 13.291 1.00 85.25 631 ILE A O 1
ATOM 5042 N N . VAL A 1 632 ? -24.074 6.402 12.835 1.00 86.19 632 VAL A N 1
ATOM 5043 C CA . VAL A 1 632 ? -24.017 5.049 12.264 1.00 86.19 632 VAL A CA 1
ATOM 5044 C C . VAL A 1 632 ? -24.345 5.068 10.779 1.00 86.19 632 VAL A C 1
ATOM 5046 O O . VAL A 1 632 ? -25.158 5.866 10.301 1.00 86.19 632 VAL A O 1
ATOM 5049 N N . ARG A 1 633 ? -23.718 4.136 10.055 1.00 84.38 633 ARG A N 1
ATOM 5050 C CA . ARG A 1 633 ? -24.047 3.805 8.670 1.00 84.38 633 ARG A CA 1
ATOM 5051 C C . ARG A 1 633 ? -24.742 2.454 8.551 1.00 84.38 633 ARG A C 1
ATOM 5053 O O . ARG A 1 633 ? -24.370 1.501 9.229 1.00 84.38 633 ARG A O 1
ATOM 5060 N N . ILE A 1 634 ? -25.663 2.352 7.604 1.00 84.19 634 ILE A N 1
ATOM 5061 C CA . ILE A 1 634 ? -26.226 1.092 7.124 1.00 84.19 634 ILE A CA 1
ATOM 5062 C C . ILE A 1 634 ? -25.536 0.746 5.800 1.00 84.19 634 ILE A C 1
ATOM 5064 O O . ILE A 1 634 ? -25.335 1.608 4.939 1.00 84.19 634 ILE A O 1
ATOM 5068 N N . LYS A 1 635 ? -25.109 -0.513 5.654 1.00 75.00 635 LYS A N 1
ATOM 5069 C CA . LYS A 1 635 ? -24.639 -1.037 4.366 1.00 75.00 635 LYS A CA 1
ATOM 5070 C C . LYS A 1 635 ? -25.857 -1.246 3.467 1.00 75.00 635 LYS A C 1
ATOM 5072 O O . LYS A 1 635 ? -26.787 -1.929 3.880 1.00 75.00 635 LYS A O 1
ATOM 5077 N N . THR A 1 636 ? -25.858 -0.661 2.274 1.00 72.25 636 THR A N 1
ATOM 5078 C CA . THR A 1 636 ? -26.890 -0.949 1.268 1.00 72.25 636 THR A CA 1
ATOM 5079 C C . THR A 1 636 ? -26.612 -2.297 0.602 1.00 72.25 636 THR A C 1
ATOM 5081 O O . THR A 1 636 ? -25.470 -2.763 0.613 1.00 72.25 636 THR A O 1
ATOM 5084 N N . ASP A 1 637 ? -27.628 -2.895 -0.023 1.00 64.88 637 ASP A N 1
ATOM 5085 C CA . ASP A 1 637 ? -27.498 -4.166 -0.761 1.00 64.88 637 ASP A CA 1
ATOM 5086 C C . ASP A 1 637 ? -26.457 -4.087 -1.897 1.00 64.88 637 ASP A C 1
ATOM 5088 O O . ASP A 1 637 ? -25.846 -5.079 -2.278 1.00 64.88 637 ASP A O 1
ATOM 5092 N N . GLU A 1 638 ? -26.200 -2.878 -2.399 1.00 62.25 638 GLU A N 1
ATOM 5093 C CA . GLU A 1 638 ? -25.208 -2.566 -3.435 1.00 62.25 638 GLU A CA 1
ATOM 5094 C C . GLU A 1 638 ? -23.791 -2.321 -2.865 1.00 62.25 638 GLU A C 1
ATOM 5096 O O . GLU A 1 638 ? -22.878 -1.925 -3.589 1.00 62.25 638 GLU A O 1
ATOM 5101 N N . GLY A 1 639 ? -23.588 -2.506 -1.555 1.00 61.38 639 GLY A N 1
ATOM 5102 C CA . GLY A 1 639 ? -22.303 -2.298 -0.873 1.00 61.38 639 GLY A CA 1
ATOM 5103 C C . GLY A 1 639 ? -21.991 -0.840 -0.503 1.00 61.38 639 GLY A C 1
ATOM 5104 O O . GLY A 1 639 ? -20.905 -0.542 0.005 1.00 61.38 639 GLY A O 1
ATOM 5105 N N . GLY A 1 640 ? -22.931 0.083 -0.718 1.00 67.31 640 GLY A N 1
ATOM 5106 C CA . GLY A 1 640 ? -22.820 1.489 -0.332 1.00 67.31 640 GLY A CA 1
ATOM 5107 C C . GLY A 1 640 ? -22.913 1.706 1.183 1.00 67.31 640 GLY A C 1
ATOM 5108 O O . GLY A 1 640 ? -23.429 0.877 1.925 1.00 67.31 640 GLY A O 1
ATOM 5109 N N . CYS A 1 641 ? -22.400 2.842 1.664 1.00 75.25 641 CYS A N 1
ATOM 5110 C CA . CYS A 1 641 ? -22.555 3.279 3.058 1.00 75.25 641 CYS A CA 1
ATOM 5111 C C . CYS A 1 641 ? -23.565 4.422 3.126 1.00 75.25 641 CYS A C 1
ATOM 5113 O O . CYS A 1 641 ? -23.272 5.509 2.605 1.00 75.25 641 CYS A O 1
ATOM 5115 N N . ASP A 1 642 ? -24.696 4.203 3.789 1.00 82.12 642 ASP A N 1
ATOM 5116 C CA . ASP A 1 642 ? -25.683 5.247 4.051 1.00 82.12 642 ASP A CA 1
ATOM 5117 C C . ASP A 1 642 ? -25.679 5.653 5.527 1.00 82.12 642 ASP A C 1
ATOM 5119 O O . ASP A 1 642 ? -25.966 4.837 6.397 1.00 82.12 642 ASP A O 1
ATOM 5123 N N . TRP A 1 643 ? -25.310 6.901 5.816 1.00 85.94 643 TRP A N 1
ATOM 5124 C CA . TRP A 1 643 ? -25.261 7.441 7.178 1.00 85.94 643 TRP A CA 1
ATOM 5125 C C . TRP A 1 643 ? -26.649 7.950 7.548 1.00 85.94 643 TRP A C 1
ATOM 5127 O O . TRP A 1 643 ? -27.125 8.901 6.926 1.00 85.94 643 TRP A O 1
ATOM 5137 N N . THR A 1 644 ? -27.304 7.340 8.538 1.00 88.69 644 THR A N 1
ATOM 5138 C CA . THR A 1 644 ? -28.736 7.572 8.785 1.00 88.69 644 THR A CA 1
ATOM 5139 C C . THR A 1 644 ? -29.100 7.627 10.267 1.00 88.69 644 THR A C 1
ATOM 5141 O O . THR A 1 644 ? -28.466 6.989 11.104 1.00 88.69 644 THR A O 1
ATOM 5144 N N . ASN A 1 645 ? -30.140 8.409 10.581 1.00 90.38 645 ASN A N 1
ATOM 5145 C CA . ASN A 1 645 ? -30.798 8.406 11.892 1.00 90.38 645 ASN A CA 1
ATOM 5146 C C . ASN A 1 645 ? -31.948 7.381 11.961 1.00 90.38 645 ASN A C 1
ATOM 5148 O O . ASN A 1 645 ? -32.475 7.141 13.042 1.00 90.38 645 ASN A O 1
ATOM 5152 N N . ASP A 1 646 ? -32.360 6.806 10.824 1.00 92.56 646 ASP A N 1
ATOM 5153 C CA . ASP A 1 646 ? -33.458 5.838 10.736 1.00 92.56 646 ASP A CA 1
ATOM 5154 C C . ASP A 1 646 ? -32.996 4.455 11.215 1.00 92.56 646 ASP A C 1
ATOM 5156 O O . ASP A 1 646 ? -32.650 3.579 10.420 1.00 92.56 646 ASP A O 1
ATOM 5160 N N . LEU A 1 647 ? -32.910 4.303 12.537 1.00 93.44 647 LEU A N 1
ATOM 5161 C CA . LEU A 1 647 ? -32.382 3.107 13.195 1.00 93.44 647 LEU A CA 1
ATOM 5162 C C . LEU A 1 647 ? -33.445 2.325 13.975 1.00 93.44 647 LEU A C 1
ATOM 5164 O O . LEU A 1 647 ? -33.204 1.167 14.299 1.00 93.44 647 LEU A O 1
ATOM 5168 N N . GLU A 1 648 ? -34.602 2.913 14.288 1.00 95.44 648 GLU A N 1
ATOM 5169 C CA . GLU A 1 648 ? -35.621 2.262 15.124 1.00 95.44 648 GLU A CA 1
ATOM 5170 C C . GLU A 1 648 ? -36.105 0.937 14.515 1.00 95.44 648 GLU A C 1
ATOM 5172 O O . GLU A 1 648 ? -36.435 0.845 13.334 1.00 95.44 648 GLU A O 1
ATOM 5177 N N . GLY A 1 649 ? -36.108 -0.122 15.327 1.00 94.38 649 GLY A N 1
ATOM 5178 C CA . GLY A 1 649 ? -36.449 -1.483 14.915 1.00 94.38 649 GLY A CA 1
ATOM 5179 C C . GLY A 1 649 ? -35.340 -2.229 14.164 1.00 94.38 649 GLY A C 1
ATOM 5180 O O . GLY A 1 649 ? -35.516 -3.412 13.864 1.00 94.38 649 GLY A O 1
ATOM 5181 N N . ARG A 1 650 ? -34.199 -1.590 13.870 1.00 93.06 650 ARG A N 1
ATOM 5182 C CA . ARG A 1 650 ? -33.106 -2.206 13.104 1.00 93.06 650 ARG A CA 1
ATOM 5183 C C . ARG A 1 650 ? -32.086 -2.905 13.994 1.00 93.06 650 ARG A C 1
ATOM 5185 O O . ARG A 1 650 ? -31.798 -2.478 15.114 1.00 93.06 650 ARG A O 1
ATOM 5192 N N . ASP A 1 651 ? -31.491 -3.949 13.425 1.00 94.31 651 ASP A N 1
ATOM 5193 C CA . ASP A 1 651 ? -30.311 -4.607 13.972 1.00 94.31 651 ASP A CA 1
ATOM 5194 C C . ASP A 1 651 ? -29.050 -3.951 13.430 1.00 94.31 651 ASP A C 1
ATOM 5196 O O . ASP A 1 651 ? -28.870 -3.869 12.213 1.00 94.31 651 ASP A O 1
ATOM 5200 N N . ILE A 1 652 ? -28.155 -3.543 14.323 1.00 92.44 652 ILE A N 1
ATOM 5201 C CA . ILE A 1 652 ? -26.865 -2.963 13.951 1.00 92.44 652 ILE A CA 1
ATOM 5202 C C . ILE A 1 652 ? -25.729 -3.611 14.737 1.00 92.44 652 ILE A C 1
ATOM 5204 O O . ILE A 1 652 ? -25.922 -4.111 15.846 1.00 92.44 652 ILE A O 1
ATOM 5208 N N . PHE A 1 653 ? -24.542 -3.602 14.137 1.00 92.44 653 PHE A N 1
ATOM 5209 C CA . PHE A 1 653 ? -23.301 -4.055 14.754 1.00 92.44 653 PHE A CA 1
ATOM 5210 C C . PHE A 1 653 ? -22.522 -2.836 15.233 1.00 92.44 653 PHE A C 1
ATOM 5212 O O . PHE A 1 653 ? -22.337 -1.885 14.473 1.00 92.44 653 PHE A O 1
ATOM 5219 N N . VAL A 1 654 ? -22.098 -2.857 16.491 1.00 92.94 654 VAL A N 1
ATOM 5220 C CA . VAL A 1 654 ? -21.427 -1.738 17.152 1.00 92.94 654 VAL A CA 1
ATOM 5221 C C . VAL A 1 654 ? -20.231 -2.244 17.946 1.00 92.94 654 VAL A C 1
ATOM 5223 O O . VAL A 1 654 ? -20.281 -3.304 18.570 1.00 92.94 654 VAL A O 1
ATOM 5226 N N . ASP A 1 655 ? -19.137 -1.496 17.913 1.00 93.75 655 ASP A N 1
ATOM 5227 C CA . ASP A 1 655 ? -18.088 -1.590 18.925 1.00 93.75 655 ASP A CA 1
ATOM 5228 C C . ASP A 1 655 ? -18.434 -0.708 20.142 1.00 93.75 655 ASP A C 1
ATOM 5230 O O . ASP A 1 655 ? -19.429 0.027 20.140 1.00 93.75 655 ASP A O 1
ATOM 5234 N N . ARG A 1 656 ? -17.591 -0.770 21.178 1.00 92.56 656 ARG A N 1
ATOM 5235 C CA . ARG A 1 656 ? -17.706 0.045 22.395 1.00 92.56 656 ARG A CA 1
ATOM 5236 C C . ARG A 1 656 ? -17.903 1.534 22.128 1.00 92.56 656 ARG A C 1
ATOM 5238 O O . ARG A 1 656 ? -18.835 2.121 22.669 1.00 92.56 656 ARG A O 1
ATOM 5245 N N . PHE A 1 657 ? -17.050 2.140 21.309 1.00 90.19 657 PHE A N 1
ATOM 5246 C CA . PHE A 1 657 ? -17.077 3.582 21.072 1.00 90.19 657 PHE A CA 1
ATOM 5247 C C . PHE A 1 657 ? -18.346 3.982 20.326 1.00 90.19 657 PHE A C 1
ATOM 5249 O O . PHE A 1 657 ? -19.025 4.925 20.723 1.00 90.19 657 PHE A O 1
ATOM 5256 N N . THR A 1 658 ? -18.719 3.206 19.306 1.00 91.69 658 THR A N 1
ATOM 5257 C CA . THR A 1 658 ? -19.953 3.451 18.552 1.00 91.69 658 THR A CA 1
ATOM 5258 C C . THR A 1 658 ? -21.190 3.383 19.455 1.00 91.69 658 THR A C 1
ATOM 5260 O O . THR A 1 658 ? -22.071 4.241 19.359 1.00 91.69 658 THR A O 1
ATOM 5263 N N . LEU A 1 659 ? -21.274 2.393 20.352 1.00 94.38 659 LEU A N 1
ATOM 5264 C CA . LEU A 1 659 ? -22.409 2.271 21.272 1.00 94.38 659 LEU A CA 1
ATOM 5265 C C . LEU A 1 659 ? -22.451 3.413 22.295 1.00 94.38 659 LEU A C 1
ATOM 5267 O O . LEU A 1 659 ? -23.507 4.016 22.498 1.00 94.38 659 LEU A O 1
ATOM 5271 N N . GLU A 1 660 ? -21.313 3.730 22.913 1.00 92.62 660 GLU A N 1
ATOM 5272 C CA . GLU A 1 660 ? -21.202 4.828 23.878 1.00 92.62 660 GLU A CA 1
ATOM 5273 C C . GLU A 1 660 ? -21.604 6.171 23.248 1.00 92.62 660 GLU A C 1
ATOM 5275 O O . GLU A 1 660 ? -22.347 6.940 23.868 1.00 92.62 660 GLU A O 1
ATOM 5280 N N . ASP A 1 661 ? -21.208 6.423 21.997 1.00 90.69 661 ASP A N 1
ATOM 5281 C CA . ASP A 1 661 ? -21.583 7.624 21.249 1.00 90.69 661 ASP A CA 1
ATOM 5282 C C . ASP A 1 661 ? -23.089 7.662 20.930 1.00 90.69 661 ASP A C 1
ATOM 5284 O O . ASP A 1 661 ? -23.744 8.700 21.095 1.00 90.69 661 ASP A O 1
ATOM 5288 N N . LEU A 1 662 ? -23.684 6.535 20.523 1.00 93.44 662 LEU A N 1
ATOM 5289 C CA . LEU A 1 662 ? -25.128 6.434 20.278 1.00 93.44 662 LEU A CA 1
ATOM 5290 C C . LEU A 1 662 ? -25.950 6.725 21.538 1.00 93.44 662 LEU A C 1
ATOM 5292 O O . LEU A 1 662 ? -26.922 7.486 21.479 1.00 93.44 662 LEU A O 1
ATOM 5296 N N . VAL A 1 663 ? -25.554 6.161 22.679 1.00 95.12 663 VAL A N 1
ATOM 5297 C CA . VAL A 1 663 ? -26.236 6.366 23.965 1.00 95.12 663 VAL A CA 1
ATOM 5298 C C . VAL A 1 663 ? -26.036 7.800 24.455 1.00 95.12 663 VAL A C 1
ATOM 5300 O O . VAL A 1 663 ? -26.995 8.483 24.829 1.00 95.12 663 VAL A O 1
ATOM 5303 N N . SER A 1 664 ? -24.802 8.302 24.408 1.00 91.50 664 SER A N 1
ATOM 5304 C CA . SER A 1 664 ? -24.449 9.614 24.956 1.00 91.50 664 SER A CA 1
ATOM 5305 C C . SER A 1 664 ? -25.002 10.765 24.122 1.00 91.50 664 SER A C 1
ATOM 5307 O O . SER A 1 664 ? -25.488 11.751 24.689 1.00 91.50 664 SER A O 1
ATOM 5309 N N . HIS A 1 665 ? -24.978 10.645 22.792 1.00 90.44 665 HIS A N 1
ATOM 5310 C CA . HIS A 1 665 ? -25.318 11.737 21.879 1.00 90.44 665 HIS A CA 1
ATOM 5311 C C . HIS A 1 665 ? -26.682 11.558 21.216 1.00 90.44 665 HIS A C 1
ATOM 5313 O O . HIS A 1 665 ? -27.512 12.467 21.300 1.00 90.44 665 HIS A O 1
ATOM 5319 N N . SER A 1 666 ? -26.928 10.404 20.590 1.00 92.31 666 SER A N 1
ATOM 5320 C CA . SER A 1 666 ? -28.192 10.128 19.878 1.00 92.31 666 SER A CA 1
ATOM 5321 C C . SER A 1 666 ? -29.318 9.674 20.809 1.00 92.31 666 SER A C 1
ATOM 5323 O O . SER A 1 666 ? -30.462 9.560 20.373 1.00 92.31 666 SER A O 1
ATOM 5325 N N . LYS A 1 667 ? -29.011 9.461 22.098 1.00 96.12 667 LYS A N 1
ATOM 5326 C CA . LYS A 1 667 ? -29.957 9.008 23.128 1.00 96.12 667 LYS A CA 1
ATOM 5327 C C . LYS A 1 667 ? -30.707 7.755 22.675 1.00 96.12 667 LYS A C 1
ATOM 5329 O O . LYS A 1 667 ? -31.930 7.687 22.762 1.00 96.12 667 LYS A O 1
ATOM 5334 N N . VAL A 1 668 ? -29.956 6.812 22.109 1.00 96.06 668 VAL A N 1
ATOM 5335 C CA . VAL A 1 668 ? -30.500 5.546 21.624 1.00 96.06 668 VAL A CA 1
ATOM 5336 C C . VAL A 1 668 ? -30.856 4.643 22.797 1.00 96.06 668 VAL A C 1
ATOM 5338 O O . VAL A 1 668 ? -30.048 4.441 23.702 1.00 96.06 668 VAL A O 1
ATOM 5341 N N . GLU A 1 669 ? -32.056 4.073 22.741 1.00 97.75 669 GLU A N 1
ATOM 5342 C CA . GLU A 1 669 ? -32.464 2.937 23.564 1.00 97.75 669 GLU A CA 1
ATOM 5343 C C . GLU A 1 669 ? -32.315 1.663 22.717 1.00 97.75 669 GLU A C 1
ATOM 5345 O O . GLU A 1 669 ? -32.575 1.670 21.507 1.00 97.75 669 GLU A O 1
ATOM 5350 N N . TYR A 1 670 ? -31.844 0.574 23.323 1.00 97.62 670 TYR A N 1
ATOM 5351 C CA . TYR A 1 670 ? -31.513 -0.648 22.597 1.00 97.62 670 TYR A CA 1
ATOM 5352 C C . TYR A 1 670 ? -31.659 -1.898 23.463 1.00 97.62 670 TYR A C 1
ATOM 5354 O O . TYR A 1 670 ? -31.714 -1.840 24.689 1.00 97.62 670 TYR A O 1
ATOM 5362 N N . THR A 1 671 ? -31.680 -3.046 22.792 1.00 97.56 671 THR A N 1
ATOM 5363 C CA . THR A 1 671 ? -31.546 -4.373 23.401 1.00 97.56 671 THR A CA 1
ATOM 5364 C C . THR A 1 671 ? -30.354 -5.085 22.776 1.00 97.56 671 THR A C 1
ATOM 5366 O O . THR A 1 671 ? -30.139 -5.002 21.565 1.00 97.56 671 THR A O 1
ATOM 5369 N N . ILE A 1 672 ? -29.542 -5.750 23.593 1.00 97.31 672 ILE A N 1
ATOM 5370 C CA . ILE A 1 672 ? -28.401 -6.528 23.104 1.00 97.31 672 ILE A CA 1
ATOM 5371 C C . ILE A 1 672 ? -28.925 -7.886 22.650 1.00 97.31 672 ILE A C 1
ATOM 5373 O O . ILE A 1 672 ? -29.702 -8.518 23.362 1.00 97.31 672 ILE A O 1
ATOM 5377 N N . LEU A 1 673 ? -28.524 -8.313 21.454 1.00 94.88 673 LEU A N 1
ATOM 5378 C CA . LEU A 1 673 ? -28.930 -9.602 20.899 1.00 94.88 673 LEU A CA 1
ATOM 5379 C C . LEU A 1 673 ? -27.858 -10.666 21.125 1.00 94.88 673 LEU A C 1
ATOM 5381 O O . LEU A 1 673 ? -28.184 -11.783 21.503 1.00 94.88 673 LEU A O 1
ATOM 5385 N N . GLN A 1 674 ? -26.600 -10.324 20.848 1.00 94.69 674 GLN A N 1
ATOM 5386 C CA . GLN A 1 674 ? -25.437 -11.206 20.973 1.00 94.69 674 GLN A CA 1
ATOM 5387 C C . GLN A 1 674 ? -24.154 -10.404 20.738 1.00 94.69 674 GLN A C 1
ATOM 5389 O O . GLN A 1 674 ? -24.201 -9.310 20.166 1.00 94.69 674 GLN A O 1
ATOM 5394 N N . GLY A 1 675 ? -23.004 -10.953 21.107 1.00 95.69 675 GLY A N 1
ATOM 5395 C CA . GLY A 1 675 ? -21.715 -10.375 20.753 1.00 95.69 675 GLY A CA 1
ATOM 5396 C C . GLY A 1 675 ? -20.559 -10.960 21.542 1.00 95.69 675 GLY A C 1
ATOM 5397 O O . GLY A 1 675 ? -20.700 -11.997 22.186 1.00 95.69 675 GLY A O 1
ATOM 5398 N N . TYR A 1 676 ? -19.430 -10.262 21.495 1.00 96.19 676 TYR A N 1
ATOM 5399 C CA . TYR A 1 676 ? -18.221 -10.602 22.228 1.00 96.19 676 TYR A CA 1
ATOM 5400 C C . TYR A 1 676 ? -17.803 -9.465 23.154 1.00 96.19 676 TYR A C 1
ATOM 5402 O O . TYR A 1 676 ? -17.983 -8.290 22.826 1.00 96.19 676 TYR A O 1
ATOM 5410 N N . TYR A 1 677 ? -17.179 -9.812 24.271 1.00 96.81 677 TYR A N 1
ATOM 5411 C CA . TYR A 1 677 ? -16.520 -8.872 25.169 1.00 96.81 677 TYR A CA 1
ATOM 5412 C C . TYR A 1 677 ? -15.102 -9.337 25.521 1.00 96.81 677 TYR A C 1
ATOM 5414 O O . TYR A 1 677 ? -14.736 -10.486 25.285 1.00 96.81 677 TYR A O 1
ATOM 5422 N N . TYR A 1 678 ? -14.310 -8.416 26.060 1.00 96.00 678 TYR A N 1
ATOM 5423 C CA . TYR A 1 678 ? -12.931 -8.609 26.500 1.00 96.00 678 TYR A CA 1
ATOM 5424 C C . TYR A 1 678 ? -12.765 -7.988 27.885 1.00 96.00 678 TYR A C 1
ATOM 5426 O O . TYR A 1 678 ? -13.197 -6.858 28.102 1.00 96.00 678 TYR A O 1
ATOM 5434 N N . ASP A 1 679 ? -12.134 -8.715 28.796 1.00 95.62 679 ASP A N 1
ATOM 5435 C CA . ASP A 1 679 ? -11.937 -8.358 30.211 1.00 95.62 679 ASP A CA 1
ATOM 5436 C C . ASP A 1 679 ? -10.530 -8.747 30.717 1.00 95.62 679 ASP A C 1
ATOM 5438 O O . ASP A 1 679 ? -10.308 -8.943 31.911 1.00 95.62 679 ASP A O 1
ATOM 5442 N N . SER A 1 680 ? -9.594 -8.954 29.786 1.00 94.19 680 SER A N 1
ATOM 5443 C CA . SER A 1 680 ? -8.239 -9.456 30.047 1.00 94.19 680 SER A CA 1
ATOM 5444 C C . SER A 1 680 ? -7.164 -8.375 29.878 1.00 94.19 680 SER A C 1
ATOM 5446 O O . SER A 1 680 ? -5.997 -8.691 29.640 1.00 94.19 680 SER A O 1
ATOM 5448 N N . GLY A 1 681 ? -7.546 -7.103 29.993 1.00 94.31 681 GLY A N 1
ATOM 5449 C CA . GLY A 1 681 ? -6.668 -5.944 29.905 1.00 94.31 681 GLY A CA 1
ATOM 5450 C C . GLY A 1 681 ? -6.493 -5.390 28.492 1.00 94.31 681 GLY A C 1
ATOM 5451 O O . GLY A 1 681 ? -7.193 -5.755 27.537 1.00 94.31 681 GLY A O 1
ATOM 5452 N N . ARG A 1 682 ? -5.554 -4.441 28.374 1.00 94.00 682 ARG A N 1
ATOM 5453 C CA . ARG A 1 682 ? -5.231 -3.755 27.120 1.00 94.00 682 ARG A CA 1
ATOM 5454 C C . ARG A 1 682 ? -3.737 -3.435 27.007 1.00 94.00 682 ARG A C 1
ATOM 5456 O O . ARG A 1 682 ? -3.086 -3.142 28.008 1.00 94.00 682 ARG A O 1
ATOM 5463 N N . ASN A 1 683 ? -3.211 -3.447 25.782 1.00 92.62 683 ASN A N 1
ATOM 5464 C CA . ASN A 1 683 ? -1.831 -3.082 25.453 1.00 92.62 683 ASN A CA 1
ATOM 5465 C C . ASN A 1 683 ? -1.760 -1.668 24.844 1.00 92.62 683 ASN A C 1
ATOM 5467 O O . ASN A 1 683 ? -2.162 -1.447 23.697 1.00 92.62 683 ASN A O 1
ATOM 5471 N N . ASN A 1 684 ? -1.195 -0.712 25.590 1.00 94.81 684 ASN A N 1
ATOM 5472 C CA . ASN A 1 684 ? -1.119 0.708 25.217 1.00 94.81 684 ASN A CA 1
ATOM 5473 C C . ASN A 1 684 ? 0.133 1.119 24.423 1.00 94.81 684 ASN A C 1
ATOM 5475 O O . ASN A 1 684 ? 0.265 2.299 24.069 1.00 94.81 684 ASN A O 1
ATOM 5479 N N . LYS A 1 685 ? 1.044 0.184 24.127 1.00 93.25 685 LYS A N 1
ATOM 5480 C CA . LYS A 1 685 ? 2.373 0.461 23.558 1.00 93.25 685 LYS A CA 1
ATOM 5481 C C . LYS A 1 685 ? 2.317 1.255 22.252 1.00 93.25 685 LYS A C 1
ATOM 5483 O O . LYS A 1 685 ? 3.155 2.139 22.042 1.00 93.25 685 LYS A O 1
ATOM 5488 N N . ILE A 1 686 ? 1.280 1.028 21.443 1.00 91.94 686 ILE A N 1
ATOM 5489 C CA . ILE A 1 686 ? 1.047 1.730 20.175 1.00 91.94 686 ILE A CA 1
ATOM 5490 C C . ILE A 1 686 ? 1.120 3.259 20.295 1.00 91.94 686 ILE A C 1
ATOM 5492 O O . ILE A 1 686 ? 1.685 3.914 19.421 1.00 91.94 686 ILE A O 1
ATOM 5496 N N . ALA A 1 687 ? 0.635 3.847 21.395 1.00 92.62 687 ALA A N 1
ATOM 5497 C CA . ALA A 1 687 ? 0.662 5.298 21.572 1.00 92.62 687 ALA A CA 1
ATOM 5498 C C . ALA A 1 687 ? 2.095 5.844 21.646 1.00 92.62 687 ALA A C 1
ATOM 5500 O O . ALA A 1 687 ? 2.428 6.841 21.004 1.00 92.62 687 ALA A O 1
ATOM 5501 N N . SER A 1 688 ? 2.967 5.169 22.401 1.00 95.00 688 SER A N 1
ATOM 5502 C CA . SER A 1 688 ? 4.374 5.565 22.539 1.00 95.00 688 SER A CA 1
ATOM 5503 C C . SER A 1 688 ? 5.150 5.439 21.226 1.00 95.00 688 SER A C 1
ATOM 5505 O O . SER A 1 688 ? 5.920 6.338 20.875 1.00 95.00 688 SER A O 1
ATOM 5507 N N . VAL A 1 689 ? 4.897 4.367 20.469 1.00 94.38 689 VAL A N 1
ATOM 5508 C CA . VAL A 1 689 ? 5.547 4.099 19.181 1.00 94.38 689 VAL A CA 1
ATOM 5509 C C . VAL A 1 689 ? 5.128 5.157 18.163 1.00 94.38 689 VAL A C 1
ATOM 5511 O O . VAL A 1 689 ? 5.979 5.832 17.584 1.00 94.38 689 VAL A O 1
ATOM 5514 N N . ILE A 1 690 ? 3.821 5.401 18.025 1.00 93.44 690 ILE A N 1
ATOM 5515 C CA . ILE A 1 690 ? 3.291 6.399 17.090 1.00 93.44 690 ILE A CA 1
ATOM 5516 C C . ILE A 1 690 ? 3.777 7.810 17.420 1.00 93.44 690 ILE A C 1
ATOM 5518 O O . ILE A 1 690 ? 4.182 8.546 16.519 1.00 93.44 690 ILE A O 1
ATOM 5522 N N . ARG A 1 691 ? 3.812 8.194 18.700 1.00 93.56 691 ARG A N 1
ATOM 5523 C CA . ARG A 1 691 ? 4.365 9.494 19.112 1.00 93.56 691 ARG A CA 1
ATOM 5524 C C . ARG A 1 691 ? 5.839 9.635 18.765 1.00 93.56 691 ARG A C 1
ATOM 5526 O O . ARG A 1 691 ? 6.251 10.705 18.327 1.00 93.56 691 ARG A O 1
ATOM 5533 N N . THR A 1 692 ? 6.619 8.574 18.945 1.00 94.62 692 THR A N 1
ATOM 5534 C CA . THR A 1 692 ? 8.047 8.571 18.605 1.00 94.62 692 THR A CA 1
ATOM 5535 C C . THR A 1 692 ? 8.243 8.771 17.105 1.00 94.62 692 THR A C 1
ATOM 5537 O O . THR A 1 692 ? 8.983 9.668 16.700 1.00 94.62 692 THR A O 1
ATOM 5540 N N . MET A 1 693 ? 7.507 8.018 16.281 1.00 94.56 693 MET A N 1
ATOM 5541 C CA . MET A 1 693 ? 7.514 8.178 14.824 1.00 94.56 693 MET A CA 1
ATOM 5542 C C . MET A 1 693 ? 7.079 9.589 14.403 1.00 94.56 693 MET A C 1
ATOM 5544 O O . MET A 1 693 ? 7.751 10.239 13.603 1.00 94.56 693 MET A O 1
ATOM 5548 N N . PHE A 1 694 ? 5.985 10.102 14.968 1.00 94.31 694 PHE A N 1
ATOM 5549 C CA . PHE A 1 694 ? 5.455 11.419 14.625 1.00 94.31 694 PHE A CA 1
ATOM 5550 C C . PHE A 1 694 ? 6.414 12.555 15.000 1.00 94.31 694 PHE A C 1
ATOM 5552 O O . PHE A 1 694 ? 6.680 13.431 14.176 1.00 94.31 694 PHE A O 1
ATOM 5559 N N . ASN A 1 695 ? 6.971 12.529 16.214 1.00 94.12 695 ASN A N 1
ATOM 5560 C CA . ASN A 1 695 ? 7.925 13.539 16.670 1.00 94.12 695 ASN A CA 1
ATOM 5561 C C . ASN A 1 695 ? 9.200 13.527 15.829 1.00 94.12 695 ASN A C 1
ATOM 5563 O O . ASN A 1 695 ? 9.713 14.588 15.477 1.00 94.12 695 ASN A O 1
ATOM 5567 N N . GLU A 1 696 ? 9.676 12.340 15.455 1.00 93.19 696 GLU A N 1
ATOM 5568 C CA . GLU A 1 696 ? 10.817 12.224 14.559 1.00 93.19 696 GLU A CA 1
ATOM 5569 C C . GLU A 1 696 ? 10.511 12.816 13.184 1.00 93.19 696 GLU A C 1
ATOM 5571 O O . GLU A 1 696 ? 11.308 13.577 12.637 1.00 93.19 696 GLU A O 1
ATOM 5576 N N . ARG A 1 697 ? 9.324 12.534 12.642 1.00 93.62 697 ARG A N 1
ATOM 5577 C CA . ARG A 1 697 ? 8.887 13.144 11.388 1.00 93.62 697 ARG A CA 1
ATOM 5578 C C . ARG A 1 697 ? 8.849 14.670 11.486 1.00 93.62 697 ARG A C 1
ATOM 5580 O O . ARG A 1 697 ? 9.253 15.341 10.540 1.00 93.62 697 ARG A O 1
ATOM 5587 N N . LEU A 1 698 ? 8.366 15.229 12.599 1.00 92.00 698 LEU A N 1
ATOM 5588 C CA . LEU A 1 698 ? 8.369 16.678 12.825 1.00 92.00 698 LEU A CA 1
ATOM 5589 C C . LEU A 1 698 ? 9.789 17.247 12.901 1.00 92.00 698 LEU A C 1
ATOM 5591 O O . LEU A 1 698 ? 10.037 18.305 12.322 1.00 92.00 698 LEU A O 1
ATOM 5595 N N . ARG A 1 699 ? 10.707 16.549 13.582 1.00 93.75 699 ARG A N 1
ATOM 5596 C CA . ARG A 1 699 ? 12.124 16.923 13.666 1.00 93.75 699 ARG A CA 1
ATOM 5597 C C . ARG A 1 699 ? 12.748 16.983 12.272 1.00 93.75 699 ARG A C 1
ATOM 5599 O O . ARG A 1 699 ? 13.256 18.033 11.895 1.00 93.75 699 ARG A O 1
ATOM 5606 N N . ILE A 1 700 ? 12.596 15.916 11.484 1.00 91.00 700 ILE A N 1
ATOM 5607 C CA . ILE A 1 700 ? 13.109 15.838 10.110 1.00 91.00 700 ILE A CA 1
ATOM 5608 C C . ILE A 1 700 ? 12.512 16.955 9.254 1.00 91.00 700 ILE A C 1
ATOM 5610 O O . ILE A 1 700 ? 13.259 17.718 8.667 1.00 91.00 700 ILE A O 1
ATOM 5614 N N . LYS A 1 701 ? 11.184 17.147 9.260 1.00 89.19 701 LYS A N 1
ATOM 5615 C CA . LYS A 1 701 ? 10.537 18.233 8.496 1.00 89.19 701 LYS A CA 1
ATOM 5616 C C . LYS A 1 701 ? 11.027 19.634 8.870 1.00 89.19 701 LYS A C 1
ATOM 5618 O O . LYS A 1 701 ? 10.880 20.551 8.064 1.00 89.19 701 LYS A O 1
ATOM 5623 N N . LYS A 1 702 ? 11.486 19.827 10.108 1.00 90.12 702 LYS A N 1
ATOM 5624 C CA . LYS A 1 702 ? 12.024 21.104 10.582 1.00 90.12 702 LYS A CA 1
ATOM 5625 C C . LYS A 1 702 ? 13.465 21.311 10.114 1.00 90.12 702 LYS A C 1
ATOM 5627 O O . LYS A 1 702 ? 13.821 22.444 9.816 1.00 90.12 702 LYS A O 1
ATOM 5632 N N . GLU A 1 703 ? 14.259 20.247 10.086 1.00 90.00 703 GLU A N 1
ATOM 5633 C CA . GLU A 1 703 ? 15.656 20.265 9.638 1.00 90.00 703 GLU A CA 1
ATOM 5634 C C . GLU A 1 703 ? 15.755 20.349 8.115 1.00 90.00 703 GLU A C 1
ATOM 5636 O O . GLU A 1 703 ? 16.435 21.224 7.591 1.00 90.00 703 GLU A O 1
ATOM 5641 N N . ASP A 1 704 ? 15.031 19.475 7.420 1.00 83.00 704 ASP A N 1
ATOM 5642 C CA . ASP A 1 704 ? 14.992 19.389 5.970 1.00 83.00 704 ASP A CA 1
ATOM 5643 C C . ASP A 1 704 ? 13.635 18.838 5.491 1.00 83.00 704 ASP A C 1
ATOM 5645 O O . ASP A 1 704 ? 13.260 17.684 5.723 1.00 83.00 704 ASP A O 1
ATOM 5649 N N . LYS A 1 705 ? 12.874 19.684 4.791 1.00 78.19 705 LYS A N 1
ATOM 5650 C CA . LYS A 1 705 ? 11.563 19.312 4.245 1.00 78.19 705 LYS A CA 1
ATOM 5651 C C . LYS A 1 705 ? 11.664 18.340 3.068 1.00 78.19 705 LYS A C 1
ATOM 5653 O O . LYS A 1 705 ? 10.674 17.645 2.824 1.00 78.19 705 LYS A O 1
ATOM 5658 N N . THR A 1 706 ? 12.790 18.294 2.354 1.00 78.00 706 THR A N 1
ATOM 5659 C CA . THR A 1 706 ? 12.972 17.403 1.196 1.00 78.00 706 THR A CA 1
ATOM 5660 C C . THR A 1 706 ? 13.476 16.022 1.605 1.00 78.00 706 THR A C 1
ATOM 5662 O O . THR A 1 706 ? 13.450 15.108 0.789 1.00 78.00 706 THR A O 1
ATOM 5665 N N . ASN A 1 707 ? 13.842 15.827 2.878 1.00 83.31 707 ASN A N 1
ATOM 5666 C CA . ASN A 1 707 ? 14.339 14.548 3.364 1.00 83.31 707 ASN A CA 1
ATOM 5667 C C . ASN A 1 707 ? 13.314 13.406 3.135 1.00 83.31 707 ASN A C 1
ATOM 5669 O O . ASN A 1 707 ? 12.212 13.443 3.708 1.00 83.31 707 ASN A O 1
ATOM 5673 N N . PRO A 1 708 ? 13.677 12.348 2.384 1.00 84.56 708 PRO A N 1
ATOM 5674 C CA . PRO A 1 708 ? 12.753 11.276 2.001 1.00 84.56 708 PRO A CA 1
ATOM 5675 C C . PRO A 1 708 ? 12.165 10.520 3.202 1.00 84.56 708 PRO A C 1
ATOM 5677 O O . PRO A 1 708 ? 11.029 10.036 3.167 1.00 84.56 708 PRO A O 1
ATOM 5680 N N . LEU A 1 709 ? 12.902 10.453 4.316 1.00 88.50 709 LEU A N 1
ATOM 5681 C CA . LEU A 1 709 ? 12.506 9.709 5.509 1.00 88.50 709 LEU A CA 1
ATOM 5682 C C . LEU A 1 709 ? 11.200 10.240 6.125 1.00 88.50 709 LEU A C 1
ATOM 5684 O O . LEU A 1 709 ? 10.424 9.459 6.681 1.00 88.50 709 LEU A O 1
ATOM 5688 N N . GLN A 1 710 ? 10.881 11.536 5.978 1.00 88.81 710 GLN A N 1
ATOM 5689 C CA . GLN A 1 710 ? 9.603 12.074 6.471 1.00 88.81 710 GLN A CA 1
ATOM 5690 C C . GLN A 1 710 ? 8.387 11.487 5.739 1.00 88.81 710 GLN A C 1
ATOM 5692 O O . GLN A 1 710 ? 7.306 11.378 6.334 1.00 88.81 710 GLN A O 1
ATOM 5697 N N . LEU A 1 711 ? 8.560 11.093 4.473 1.00 82.75 711 LEU A N 1
ATOM 5698 C CA . LEU A 1 711 ? 7.539 10.416 3.685 1.00 82.75 711 LEU A CA 1
ATOM 5699 C C . LEU A 1 711 ? 7.419 8.952 4.108 1.00 82.75 711 LEU A C 1
ATOM 5701 O O . LEU A 1 711 ? 6.305 8.497 4.362 1.00 82.75 711 LEU A O 1
ATOM 5705 N N . ILE A 1 712 ? 8.548 8.253 4.271 1.00 85.56 712 ILE A N 1
ATOM 5706 C CA . ILE A 1 712 ? 8.577 6.860 4.746 1.00 85.56 712 ILE A CA 1
ATOM 5707 C C . ILE A 1 712 ? 7.863 6.751 6.099 1.00 85.56 712 ILE A C 1
ATOM 5709 O O . ILE A 1 712 ? 6.942 5.950 6.249 1.00 85.56 712 ILE A O 1
ATOM 5713 N N . ILE A 1 713 ? 8.207 7.618 7.061 1.00 90.75 713 ILE A N 1
ATOM 5714 C CA . ILE A 1 713 ? 7.568 7.636 8.383 1.00 90.75 713 ILE A CA 1
ATOM 5715 C C . ILE A 1 713 ? 6.064 7.932 8.266 1.00 90.75 713 ILE A C 1
ATOM 5717 O O . ILE A 1 713 ? 5.260 7.257 8.909 1.00 90.75 713 ILE A O 1
ATOM 5721 N N . LYS A 1 714 ? 5.659 8.910 7.436 1.00 87.25 714 LYS A N 1
ATOM 5722 C CA . LYS A 1 714 ? 4.234 9.224 7.200 1.00 87.25 714 LYS A CA 1
ATOM 5723 C C . LYS A 1 714 ? 3.476 7.992 6.714 1.00 87.25 714 LYS A C 1
ATOM 5725 O O . LYS A 1 714 ? 2.412 7.673 7.241 1.00 87.25 714 LYS A O 1
ATOM 5730 N N . LEU A 1 715 ? 4.016 7.321 5.700 1.00 81.94 715 LEU A N 1
ATOM 5731 C CA . LEU A 1 715 ? 3.375 6.172 5.083 1.00 81.94 715 LEU A CA 1
ATOM 5732 C C . LEU A 1 715 ? 3.322 4.974 6.038 1.00 81.94 715 LEU A C 1
ATOM 5734 O O . LEU A 1 715 ? 2.276 4.339 6.126 1.00 81.94 715 LEU A O 1
ATOM 5738 N N . MET A 1 716 ? 4.385 4.714 6.803 1.00 86.75 716 MET A N 1
ATOM 5739 C CA . MET A 1 716 ? 4.419 3.669 7.835 1.00 86.75 716 MET A CA 1
ATOM 5740 C C . MET A 1 716 ? 3.359 3.897 8.920 1.00 86.75 716 MET A C 1
ATOM 5742 O O . MET A 1 716 ? 2.582 2.993 9.222 1.00 86.75 716 MET A O 1
ATOM 5746 N N . MET A 1 717 ? 3.263 5.123 9.449 1.00 88.62 717 MET A N 1
ATOM 5747 C CA . MET A 1 717 ? 2.250 5.485 10.449 1.00 88.62 717 MET A CA 1
ATOM 5748 C C . MET A 1 717 ? 0.822 5.313 9.912 1.00 88.62 717 MET A C 1
ATOM 5750 O O . MET A 1 717 ? -0.044 4.794 10.610 1.00 88.62 717 MET A O 1
ATOM 5754 N N . ASN A 1 718 ? 0.575 5.711 8.660 1.00 80.38 718 ASN A N 1
ATOM 5755 C CA . ASN A 1 718 ? -0.734 5.543 8.024 1.00 80.38 718 ASN A CA 1
ATOM 5756 C C . ASN A 1 718 ? -1.048 4.078 7.681 1.00 80.38 718 ASN A C 1
ATOM 5758 O O . ASN A 1 718 ? -2.218 3.704 7.632 1.00 80.38 718 ASN A O 1
ATOM 5762 N N . SER A 1 719 ? -0.021 3.261 7.430 1.00 73.62 719 SER A N 1
ATOM 5763 C CA . SER A 1 719 ? -0.172 1.853 7.045 1.00 73.62 719 SER A CA 1
ATOM 5764 C C . SER A 1 719 ? -0.372 0.917 8.234 1.00 73.62 719 SER A C 1
ATOM 5766 O O . SER A 1 719 ? -0.913 -0.167 8.047 1.00 73.62 719 SER A O 1
ATOM 5768 N N . GLY A 1 720 ? -0.022 1.343 9.453 1.00 60.00 720 GLY A N 1
ATOM 5769 C CA . GLY A 1 720 ? -0.340 0.613 10.686 1.00 60.00 720 GLY A CA 1
ATOM 5770 C C . GLY A 1 720 ? -1.828 0.496 11.004 1.00 60.00 720 GLY A C 1
ATOM 5771 O O . GLY A 1 720 ? -2.190 -0.120 12.003 1.00 60.00 720 GLY A O 1
ATOM 5772 N N . TYR A 1 721 ? -2.701 1.128 10.210 1.00 66.44 721 TYR A N 1
ATOM 5773 C CA . TYR A 1 721 ? -4.123 1.240 10.498 1.00 66.44 721 TYR A CA 1
ATOM 5774 C C . TYR A 1 721 ? -5.043 0.686 9.405 1.00 66.44 721 TYR A C 1
ATOM 5776 O O . TYR A 1 721 ? -4.852 0.921 8.210 1.00 66.44 721 TYR A O 1
ATOM 5784 N N . GLY A 1 722 ? -6.144 0.062 9.839 1.00 47.59 722 GLY A N 1
ATOM 5785 C CA . GLY A 1 722 ? -7.337 -0.190 9.032 1.00 47.59 722 GLY A CA 1
ATOM 5786 C C . GLY A 1 722 ? -8.357 0.951 9.167 1.00 47.59 722 GLY A C 1
ATOM 5787 O O . GLY A 1 722 ? -9.021 1.065 10.186 1.00 47.59 722 GLY A O 1
ATOM 5788 N N . LYS A 1 723 ? -8.467 1.785 8.124 1.00 35.91 723 LYS A N 1
ATOM 5789 C CA . LYS A 1 723 ? -9.411 2.911 7.903 1.00 35.91 723 LYS A CA 1
ATOM 5790 C C . LYS A 1 723 ? -10.654 2.990 8.825 1.00 35.91 723 LYS A C 1
ATOM 5792 O O . LYS A 1 723 ? -11.625 2.291 8.562 1.00 35.91 723 LYS A O 1
ATOM 5797 N N . CYS A 1 724 ? -10.690 3.969 9.729 1.00 31.64 724 CYS A N 1
ATOM 5798 C CA . CYS A 1 724 ? -11.870 4.528 10.410 1.00 31.64 724 CYS A CA 1
ATOM 5799 C C . CYS A 1 724 ? -11.591 5.998 10.798 1.00 31.64 724 CYS A C 1
ATOM 5801 O O . CYS A 1 724 ? -10.517 6.283 11.319 1.00 31.64 724 CYS A O 1
ATOM 5803 N N . ASP A 1 725 ? -12.581 6.873 10.589 1.00 37.50 725 ASP A N 1
ATOM 5804 C CA . ASP A 1 725 ? -12.670 8.313 10.938 1.00 37.50 725 ASP A CA 1
ATOM 5805 C C . ASP A 1 725 ? -12.693 9.313 9.749 1.00 37.50 725 ASP A C 1
ATOM 5807 O O . ASP A 1 725 ? -12.378 8.973 8.604 1.00 37.50 725 ASP A O 1
ATOM 5811 N N . THR A 1 726 ? -13.239 10.506 10.009 1.00 44.12 726 THR A N 1
ATOM 5812 C CA . THR A 1 726 ? -13.505 11.616 9.074 1.00 44.12 726 THR A CA 1
ATOM 5813 C C . THR A 1 726 ? -12.244 12.464 8.913 1.00 44.12 726 THR A C 1
ATOM 5815 O O . THR A 1 726 ? -11.845 13.104 9.874 1.00 44.12 726 THR A O 1
ATOM 5818 N N . ASP A 1 727 ? -11.646 12.463 7.720 1.00 52.91 727 ASP A N 1
ATOM 5819 C CA . ASP A 1 727 ? -10.358 13.118 7.406 1.00 52.91 727 ASP A CA 1
ATOM 5820 C C . ASP A 1 727 ? -10.420 14.645 7.626 1.00 52.91 727 ASP A C 1
ATOM 5822 O O . ASP A 1 727 ? -9.774 15.175 8.527 1.00 52.91 727 ASP A O 1
ATOM 5826 N N . SER A 1 728 ? -11.323 15.310 6.896 1.00 67.25 728 SER A N 1
ATOM 5827 C CA . SER A 1 728 ? -11.490 16.763 6.887 1.00 67.25 728 SER A CA 1
ATOM 5828 C C . SER A 1 728 ? -12.964 17.185 6.950 1.00 67.25 728 SER A C 1
ATOM 5830 O O . SER A 1 728 ? -13.877 16.388 6.679 1.00 67.25 728 SER A O 1
ATOM 5832 N N . MET A 1 729 ? -13.215 18.435 7.349 1.00 81.12 729 MET A N 1
ATOM 5833 C CA . MET A 1 729 ? -14.557 19.012 7.460 1.00 81.12 729 MET A CA 1
ATOM 5834 C C . MET A 1 729 ? -14.624 20.420 6.868 1.00 81.12 729 MET A C 1
ATOM 5836 O O . MET A 1 729 ? -13.981 21.339 7.368 1.00 81.12 729 MET A O 1
ATOM 5840 N N . HIS A 1 730 ? -15.526 20.623 5.907 1.00 82.50 730 HIS A N 1
ATOM 5841 C CA . HIS A 1 730 ? -15.931 21.966 5.491 1.00 82.50 730 HIS A CA 1
ATOM 5842 C C . HIS A 1 730 ? -16.887 22.581 6.512 1.00 82.50 730 HIS A C 1
ATOM 5844 O O . HIS A 1 730 ? -17.962 22.030 6.777 1.00 82.50 730 HIS A O 1
ATOM 5850 N N . MET A 1 731 ? -16.517 23.735 7.060 1.00 81.31 731 MET A N 1
ATOM 5851 C CA . MET A 1 731 ? -17.336 24.476 8.022 1.00 81.31 731 MET A CA 1
ATOM 5852 C C . MET A 1 731 ? -17.234 25.987 7.828 1.00 81.31 731 MET A C 1
ATOM 5854 O O . MET A 1 731 ? -16.320 26.476 7.171 1.00 81.31 731 MET A O 1
ATOM 5858 N N . ASP A 1 732 ? -18.179 26.730 8.400 1.00 83.69 732 ASP A N 1
ATOM 5859 C CA . ASP A 1 732 ? -18.135 28.192 8.387 1.00 83.69 732 ASP A CA 1
ATOM 5860 C C . ASP A 1 732 ? -16.875 28.677 9.126 1.00 83.69 732 ASP A C 1
ATOM 5862 O O . ASP A 1 732 ? -16.585 28.230 10.242 1.00 83.69 732 ASP A O 1
ATOM 5866 N N . TYR A 1 733 ? -16.104 29.570 8.504 1.00 83.62 733 TYR A N 1
ATOM 5867 C CA . TYR A 1 733 ? -14.795 29.992 9.017 1.00 83.62 733 TYR A CA 1
ATOM 5868 C C . TYR A 1 733 ? -14.920 30.636 10.405 1.00 83.62 733 TYR A C 1
ATOM 5870 O O . TYR A 1 733 ? -14.083 30.432 11.284 1.00 83.62 733 TYR A O 1
ATOM 5878 N N . ALA A 1 734 ? -16.011 31.372 10.640 1.00 80.81 734 ALA A N 1
ATOM 5879 C CA . ALA A 1 734 ? -16.282 32.009 11.927 1.00 80.81 734 ALA A CA 1
ATOM 5880 C C . ALA A 1 734 ? -16.513 31.001 13.071 1.00 80.81 734 ALA A C 1
ATOM 5882 O O . ALA A 1 734 ? -16.300 31.336 14.240 1.00 80.81 734 ALA A O 1
ATOM 5883 N N . ASP A 1 735 ? -16.928 29.772 12.754 1.00 82.75 735 ASP A N 1
ATOM 5884 C CA . ASP A 1 735 ? -17.206 28.736 13.748 1.00 82.75 735 ASP A CA 1
ATOM 5885 C C . ASP A 1 735 ? -15.950 27.955 14.165 1.00 82.75 735 ASP A C 1
ATOM 5887 O O . ASP A 1 735 ? -15.992 27.253 15.175 1.00 82.75 735 ASP A O 1
ATOM 5891 N N . VAL A 1 736 ? -14.819 28.112 13.465 1.00 81.19 736 VAL A N 1
ATOM 5892 C CA . VAL A 1 736 ? -13.546 27.444 13.805 1.00 81.19 736 VAL A CA 1
ATOM 5893 C C . VAL A 1 736 ? -13.098 27.805 15.225 1.00 81.19 736 VAL A C 1
ATOM 5895 O O . VAL A 1 736 ? -12.844 26.921 16.046 1.00 81.19 736 VAL A O 1
ATOM 5898 N N . ASN A 1 737 ? -13.076 29.099 15.558 1.00 84.00 737 ASN A N 1
ATOM 5899 C CA . ASN A 1 737 ? -12.683 29.560 16.895 1.00 84.00 737 ASN A CA 1
ATOM 5900 C C . ASN A 1 737 ? -13.729 29.197 17.958 1.00 84.00 737 ASN A C 1
ATOM 5902 O O . ASN A 1 737 ? -13.367 28.773 19.051 1.00 84.00 737 ASN A O 1
ATOM 5906 N N . ARG A 1 738 ? -15.027 29.262 17.623 1.00 84.69 738 ARG A N 1
ATOM 5907 C CA . ARG A 1 738 ? -16.102 28.846 18.544 1.00 84.69 738 ARG A CA 1
ATOM 5908 C C . ARG A 1 738 ? -15.992 27.371 18.911 1.00 84.69 738 ARG A C 1
ATOM 5910 O O . ARG A 1 738 ? -16.162 27.007 20.072 1.00 84.69 738 ARG A O 1
ATOM 5917 N N . LEU A 1 739 ? -15.694 26.526 17.925 1.00 83.06 739 LEU A N 1
ATOM 5918 C CA . LEU A 1 739 ? -15.466 25.103 18.137 1.00 83.06 739 LEU A CA 1
ATOM 5919 C C . LEU A 1 739 ? -14.228 24.871 19.009 1.00 83.06 739 LEU A C 1
ATOM 5921 O O . LEU A 1 739 ? -14.273 24.028 19.904 1.00 83.06 739 LEU A O 1
ATOM 5925 N N . ALA A 1 740 ? -13.146 25.617 18.778 1.00 81.94 740 ALA A N 1
ATOM 5926 C CA . ALA A 1 740 ? -11.932 25.521 19.582 1.00 81.94 740 ALA A CA 1
ATOM 5927 C C . ALA A 1 740 ? -12.164 25.911 21.051 1.00 81.94 740 ALA A C 1
ATOM 5929 O O . ALA A 1 740 ? -11.714 25.186 21.942 1.00 81.94 740 ALA A O 1
ATOM 5930 N N . ASP A 1 741 ? -12.908 26.990 21.300 1.00 82.44 741 ASP A N 1
ATOM 5931 C CA . ASP A 1 741 ? -13.251 27.459 22.646 1.00 82.44 741 ASP A CA 1
ATOM 5932 C C . ASP A 1 741 ? -14.133 26.447 23.392 1.00 82.44 741 ASP A C 1
ATOM 5934 O O . ASP A 1 741 ? -13.839 26.072 24.531 1.00 82.44 741 ASP A O 1
ATOM 5938 N N . GLU A 1 742 ? -15.178 25.936 22.735 1.00 84.81 742 GLU A N 1
ATOM 5939 C CA . GLU A 1 742 ? -16.063 24.916 23.308 1.00 84.81 742 GLU A CA 1
ATOM 5940 C C . GLU A 1 742 ? -15.301 23.612 23.587 1.00 84.81 742 GLU A C 1
ATOM 5942 O O . GLU A 1 742 ? -15.463 22.990 24.640 1.00 84.81 742 GLU A O 1
ATOM 5947 N N . PHE A 1 743 ? -14.414 23.208 22.674 1.00 83.50 743 PHE A N 1
ATOM 5948 C CA . PHE A 1 743 ? -13.572 22.030 22.853 1.00 83.50 743 PHE A CA 1
ATOM 5949 C C . PHE A 1 743 ? -12.605 22.195 24.035 1.00 83.50 743 PHE A C 1
ATOM 5951 O O . PHE A 1 743 ? -12.470 21.279 24.851 1.00 83.50 743 PHE A O 1
ATOM 5958 N N . GLN A 1 744 ? -11.973 23.363 24.177 1.00 85.94 744 GLN A N 1
ATOM 5959 C CA . GLN A 1 744 ? -11.098 23.673 25.307 1.00 85.94 744 GLN A CA 1
ATOM 5960 C C . GLN A 1 744 ? -11.875 23.687 26.630 1.00 85.94 744 GLN A C 1
ATOM 5962 O O . GLN A 1 744 ? -11.400 23.121 27.613 1.00 85.94 744 GLN A O 1
ATOM 5967 N N . SER A 1 745 ? -13.071 24.279 26.651 1.00 86.88 745 SER A N 1
ATOM 5968 C CA . SER A 1 745 ? -13.955 24.309 27.824 1.00 86.88 745 SER A CA 1
ATOM 5969 C C . SER A 1 745 ? -14.366 22.900 28.263 1.00 86.88 745 SER A C 1
ATOM 5971 O O . SER A 1 745 ? -14.271 22.546 29.439 1.00 86.88 745 SER A O 1
ATOM 5973 N N . ARG A 1 746 ? -14.765 22.058 27.304 1.00 85.25 746 ARG A N 1
ATOM 5974 C CA . ARG A 1 746 ? -15.302 20.721 27.577 1.00 85.25 746 ARG A CA 1
ATOM 5975 C C . ARG A 1 746 ? -14.236 19.674 27.886 1.00 85.25 746 ARG A C 1
ATOM 5977 O O . ARG A 1 746 ? -14.484 18.781 28.692 1.00 85.25 746 ARG A O 1
ATOM 5984 N N . TYR A 1 747 ? -13.083 19.746 27.224 1.00 83.19 747 TYR A N 1
ATOM 5985 C CA . TYR A 1 747 ? -12.060 18.695 27.283 1.00 83.19 747 TYR A CA 1
ATOM 5986 C C . TYR A 1 747 ? -10.725 19.158 27.871 1.00 83.19 747 TYR A C 1
ATOM 5988 O O . TYR A 1 747 ? -9.831 18.329 28.044 1.00 83.19 747 TYR A O 1
ATOM 5996 N N . GLY A 1 748 ? -10.553 20.453 28.155 1.00 87.19 748 GLY A N 1
ATOM 5997 C CA . GLY A 1 748 ? -9.309 21.000 28.703 1.00 87.19 748 GLY A CA 1
ATOM 5998 C C . GLY A 1 748 ? -8.111 20.897 27.753 1.00 87.19 748 GLY A C 1
ATOM 5999 O O . GLY A 1 748 ? -6.969 20.899 28.209 1.00 87.19 748 GLY A O 1
ATOM 6000 N N . ARG A 1 749 ? -8.347 20.758 26.442 1.00 86.12 749 ARG A N 1
ATOM 6001 C CA . ARG A 1 749 ? -7.319 20.494 25.425 1.00 86.12 749 ARG A CA 1
ATOM 6002 C C . ARG A 1 749 ? -7.395 21.503 24.287 1.00 86.12 749 ARG A C 1
ATOM 6004 O O . ARG A 1 749 ? -8.481 21.866 23.857 1.00 86.12 749 ARG A O 1
ATOM 6011 N N . THR A 1 750 ? -6.242 21.853 23.727 1.00 90.88 750 THR A N 1
ATOM 6012 C CA . THR A 1 750 ? -6.156 22.751 22.572 1.00 90.88 750 THR A CA 1
ATOM 6013 C C . THR A 1 750 ? -6.530 22.023 21.281 1.00 90.88 750 THR A C 1
ATOM 6015 O O . THR A 1 750 ? -5.841 21.074 20.900 1.00 90.88 750 THR A O 1
ATOM 6018 N N . LEU A 1 751 ? -7.585 22.487 20.600 1.00 86.69 751 LEU A N 1
ATOM 6019 C CA . LEU A 1 751 ? -8.058 21.902 19.341 1.00 86.69 751 LEU A CA 1
ATOM 6020 C C . LEU A 1 751 ? -7.183 22.279 18.143 1.00 86.69 751 LEU A C 1
ATOM 6022 O O . LEU A 1 751 ? -6.874 21.418 17.330 1.00 86.69 751 LEU A O 1
ATOM 6026 N N . ILE A 1 752 ? -6.790 23.549 18.030 1.00 90.19 752 ILE A N 1
ATOM 6027 C CA . ILE A 1 752 ? -6.094 24.068 16.848 1.00 90.19 752 ILE A CA 1
ATOM 6028 C C . ILE A 1 752 ? -4.578 23.969 17.037 1.00 90.19 752 ILE A C 1
ATOM 6030 O O . ILE A 1 752 ? -4.041 24.413 18.055 1.00 90.19 752 ILE A O 1
ATOM 6034 N N . GLY A 1 753 ? -3.873 23.401 16.059 1.00 89.25 753 GLY A N 1
ATOM 6035 C CA . GLY A 1 753 ? -2.413 23.347 16.063 1.00 89.25 753 GLY A CA 1
ATOM 6036 C C . GLY A 1 753 ? -1.829 22.272 15.150 1.00 89.25 753 GLY A C 1
ATOM 6037 O O . GLY A 1 753 ? -2.487 21.774 14.246 1.00 89.25 753 GLY A O 1
ATOM 6038 N N . LYS A 1 754 ? -0.552 21.940 15.369 1.00 87.50 754 LYS A N 1
ATOM 6039 C CA . LYS A 1 754 ? 0.243 21.046 14.500 1.00 87.50 754 LYS A CA 1
ATOM 6040 C C . LYS A 1 754 ? 0.614 19.709 15.157 1.00 87.50 754 LYS A C 1
ATOM 6042 O O . LYS A 1 754 ? 1.458 18.990 14.627 1.00 87.50 754 LYS A O 1
ATOM 6047 N N . GLN A 1 755 ? 0.047 19.397 16.323 1.00 89.88 755 GLN A N 1
ATOM 6048 C CA . GLN A 1 755 ? 0.320 18.165 17.073 1.00 89.88 755 GLN A CA 1
ATOM 6049 C C . GLN A 1 755 ? -0.752 17.093 16.840 1.00 89.88 755 GLN A C 1
ATOM 6051 O O . GLN A 1 755 ? -1.844 17.389 16.366 1.00 89.88 755 GLN A O 1
ATOM 6056 N N . LEU A 1 756 ? -0.454 15.842 17.215 1.00 86.56 756 LEU A N 1
ATOM 6057 C CA . LEU A 1 756 ? -1.430 14.746 17.166 1.00 86.56 756 LEU A CA 1
ATOM 6058 C C . LEU A 1 756 ? -2.708 15.092 17.945 1.00 86.56 756 LEU A C 1
ATOM 6060 O O . LEU A 1 756 ? -2.662 15.573 19.082 1.00 86.56 756 LEU A O 1
ATOM 6064 N N . GLY A 1 757 ? -3.851 14.802 17.330 1.00 82.06 757 GLY A N 1
ATOM 6065 C CA . GLY A 1 757 ? -5.180 15.081 17.863 1.00 82.06 757 GLY A CA 1
ATOM 6066 C C . GLY A 1 757 ? -5.595 16.551 17.787 1.00 82.06 757 GLY A C 1
ATOM 6067 O O . GLY A 1 757 ? -6.567 16.910 18.451 1.00 82.06 757 GLY A O 1
ATOM 6068 N N . GLN A 1 758 ? -4.861 17.378 17.036 1.00 87.69 758 GLN A N 1
ATOM 6069 C CA . GLN A 1 758 ? -5.225 18.758 16.712 1.00 87.69 758 GLN A CA 1
ATOM 6070 C C . GLN A 1 758 ? -5.697 18.885 15.260 1.00 87.69 758 GLN A C 1
ATOM 6072 O O . GLN A 1 758 ? -5.463 17.999 14.437 1.00 87.69 758 GLN A O 1
ATOM 6077 N N . PHE A 1 759 ? -6.342 20.007 14.967 1.00 87.44 759 PHE A N 1
ATOM 6078 C CA . PHE A 1 759 ? -6.870 20.372 13.661 1.00 87.44 759 PHE A CA 1
ATOM 6079 C C . PHE A 1 759 ? -6.282 21.702 13.182 1.00 87.44 759 PHE A C 1
ATOM 6081 O O . PHE A 1 759 ? -5.781 22.507 13.976 1.00 87.44 759 PHE A O 1
ATOM 6088 N N . HIS A 1 760 ? -6.360 21.939 11.879 1.00 87.25 760 HIS A N 1
ATOM 6089 C CA . HIS A 1 760 ? -5.925 23.176 11.238 1.00 87.25 760 HIS A CA 1
ATOM 6090 C C . HIS A 1 760 ? -6.722 23.434 9.960 1.00 87.25 760 HIS A C 1
ATOM 6092 O O . HIS A 1 760 ? -7.374 22.529 9.450 1.00 87.25 760 HIS A O 1
ATOM 6098 N N . VAL A 1 761 ? -6.690 24.673 9.467 1.00 86.31 761 VAL A N 1
ATOM 6099 C CA . VAL A 1 761 ? -7.230 24.995 8.142 1.00 86.31 761 VAL A CA 1
ATOM 6100 C C . VAL A 1 761 ? -6.211 24.545 7.090 1.00 86.31 761 VAL A C 1
ATOM 6102 O O . VAL A 1 761 ? -5.058 24.967 7.171 1.00 86.31 761 VAL A O 1
ATOM 6105 N N . ASP A 1 762 ? -6.629 23.690 6.152 1.00 85.12 762 ASP A N 1
ATOM 6106 C CA . ASP A 1 762 ? -5.764 23.002 5.167 1.00 85.12 762 ASP A CA 1
ATOM 6107 C C . ASP A 1 762 ? -6.017 23.459 3.718 1.00 85.12 762 ASP A C 1
ATOM 6109 O O . ASP A 1 762 ? -5.814 22.725 2.753 1.00 85.12 762 ASP A O 1
ATOM 6113 N N . PHE A 1 763 ? -6.473 24.699 3.537 1.00 88.31 763 PHE A N 1
ATOM 6114 C CA . PHE A 1 763 ? -6.434 25.303 2.210 1.00 88.31 763 PHE A CA 1
ATOM 6115 C C . PHE A 1 763 ? -5.024 25.802 1.898 1.00 88.31 763 PHE A C 1
ATOM 6117 O O . PHE A 1 763 ? -4.420 26.517 2.695 1.00 88.31 763 PHE A O 1
ATOM 6124 N N . GLU A 1 764 ? -4.535 25.458 0.708 1.00 85.12 764 GLU A N 1
ATOM 6125 C CA . GLU A 1 764 ? -3.258 25.907 0.156 1.00 85.12 764 GLU A CA 1
ATOM 6126 C C . GLU A 1 764 ? -3.380 26.152 -1.357 1.00 85.12 764 GLU A C 1
ATOM 6128 O O . GLU A 1 764 ? -4.116 25.445 -2.054 1.00 85.12 764 GLU A O 1
ATOM 6133 N N . PHE A 1 765 ? -2.675 27.167 -1.866 1.00 80.44 765 PHE A N 1
ATOM 6134 C CA . PHE A 1 765 ? -2.418 27.357 -3.296 1.00 80.44 765 PHE A CA 1
ATOM 6135 C C . PHE A 1 765 ? -1.130 28.167 -3.513 1.00 80.44 765 PHE A C 1
ATOM 6137 O O . PHE A 1 765 ? -0.726 28.953 -2.656 1.00 80.44 765 PHE A O 1
ATOM 6144 N N . ASP A 1 766 ? -0.466 27.970 -4.652 1.00 75.81 766 ASP A N 1
ATOM 6145 C CA . ASP A 1 766 ? 0.830 28.598 -4.922 1.00 75.81 766 ASP A CA 1
ATOM 6146 C C . ASP A 1 766 ? 0.736 30.128 -4.959 1.00 75.81 766 ASP A C 1
ATOM 6148 O O . ASP A 1 766 ? -0.148 30.706 -5.589 1.00 75.81 766 ASP A O 1
ATOM 6152 N N . GLY A 1 767 ? 1.676 30.793 -4.284 1.00 75.31 767 GLY A N 1
ATOM 6153 C CA . GLY A 1 767 ? 1.711 32.255 -4.191 1.00 75.31 767 GLY A CA 1
ATOM 6154 C C . GLY A 1 767 ? 0.717 32.861 -3.195 1.00 75.31 767 GLY A C 1
ATOM 6155 O O . GLY A 1 767 ? 0.648 34.086 -3.103 1.00 75.31 767 GLY A O 1
ATOM 6156 N N . SER A 1 768 ? -0.014 32.040 -2.431 1.00 82.94 768 SER A N 1
ATOM 6157 C CA . SER A 1 768 ? -0.938 32.520 -1.402 1.00 82.94 768 SER A CA 1
ATOM 6158 C C . SER A 1 768 ? -0.237 33.343 -0.317 1.00 82.94 768 SER A C 1
ATOM 6160 O O . SER A 1 768 ? 0.847 32.974 0.153 1.00 82.94 768 SER A O 1
ATOM 6162 N N . VAL A 1 769 ? -0.901 34.396 0.151 1.00 82.62 769 VAL A N 1
ATOM 6163 C CA . VAL A 1 769 ? -0.445 35.251 1.251 1.00 82.62 769 VAL A CA 1
ATOM 6164 C C . VAL A 1 769 ? -1.425 35.170 2.421 1.00 82.62 769 VAL A C 1
ATOM 6166 O O . VAL A 1 769 ? -2.588 35.545 2.294 1.00 82.62 769 VAL A O 1
ATOM 6169 N N . GLY A 1 770 ? -0.928 34.739 3.582 1.00 86.69 770 GLY A N 1
ATOM 6170 C CA . GLY A 1 770 ? -1.697 34.731 4.828 1.00 86.69 770 GLY A CA 1
ATOM 6171 C C . GLY A 1 770 ? -2.749 33.622 4.898 1.00 86.69 770 GLY A C 1
ATOM 6172 O O . GLY A 1 770 ? -2.526 32.512 4.411 1.00 86.69 770 GLY A O 1
ATOM 6173 N N . GLU A 1 771 ? -3.867 33.904 5.567 1.00 86.25 771 GLU A N 1
ATOM 6174 C CA . GLU A 1 771 ? -4.986 32.976 5.723 1.00 86.25 771 GLU A CA 1
ATOM 6175 C C . GLU A 1 771 ? -5.747 32.740 4.414 1.00 86.25 771 GLU A C 1
ATOM 6177 O O . GLU A 1 771 ? -6.086 33.669 3.679 1.00 86.25 771 GLU A O 1
ATOM 6182 N N . ILE A 1 772 ? -6.091 31.477 4.167 1.00 91.31 772 ILE A N 1
ATOM 6183 C CA . ILE A 1 772 ? -6.837 31.057 2.983 1.00 91.31 772 ILE A CA 1
ATOM 6184 C C . ILE A 1 772 ? -8.201 30.529 3.408 1.00 91.31 772 ILE A C 1
ATOM 6186 O O . ILE A 1 772 ? -8.326 29.738 4.345 1.00 91.31 772 ILE A O 1
ATOM 6190 N N . HIS A 1 773 ? -9.233 30.959 2.694 1.00 91.69 773 HIS A N 1
ATOM 6191 C CA . HIS A 1 773 ? -10.603 30.506 2.889 1.00 91.69 773 HIS A CA 1
ATOM 6192 C C . HIS A 1 773 ? -11.301 30.326 1.544 1.00 91.69 773 HIS A C 1
ATOM 6194 O O . HIS A 1 773 ? -10.917 30.925 0.542 1.00 91.69 773 HIS A O 1
ATOM 6200 N N . SER A 1 774 ? -12.352 29.516 1.526 1.00 90.81 774 SER A N 1
ATOM 6201 C CA . SER A 1 774 ? -13.266 29.433 0.389 1.00 90.81 774 SER A CA 1
ATOM 6202 C C . SER A 1 774 ? -14.325 30.534 0.522 1.00 90.81 774 SER A C 1
ATOM 6204 O O . SER A 1 774 ? -14.850 30.737 1.611 1.00 90.81 774 SER A O 1
ATOM 6206 N N . GLU A 1 775 ? -14.604 31.296 -0.536 1.00 92.69 775 GLU A N 1
ATOM 6207 C CA . GLU A 1 775 ? -15.672 32.316 -0.590 1.00 92.69 775 GLU A CA 1
ATOM 6208 C C . GLU A 1 775 ? -16.982 31.764 -1.183 1.00 92.69 775 GLU A C 1
ATOM 6210 O O . GLU A 1 775 ? -18.068 32.323 -0.986 1.00 92.69 775 GLU A O 1
ATOM 6215 N N . GLU A 1 776 ? -16.892 30.639 -1.891 1.00 88.75 776 GLU A N 1
ATOM 6216 C CA . GLU A 1 776 ? -18.018 29.908 -2.456 1.00 88.75 776 GLU A CA 1
ATOM 6217 C C . GLU A 1 776 ? -17.651 28.428 -2.593 1.00 88.75 776 GLU A C 1
ATOM 6219 O O . GLU A 1 776 ? -16.614 28.092 -3.160 1.00 88.75 776 GLU A O 1
ATOM 6224 N N . ALA A 1 777 ? -18.522 27.538 -2.120 1.00 84.81 777 ALA A N 1
ATOM 6225 C CA . ALA A 1 777 ? -18.329 26.097 -2.223 1.00 84.81 777 ALA A CA 1
ATOM 6226 C C . ALA A 1 777 ? -19.574 25.397 -2.768 1.00 84.81 777 ALA A C 1
ATOM 6228 O O . ALA A 1 777 ? -20.707 25.659 -2.341 1.00 84.81 777 ALA A O 1
ATOM 6229 N N . VAL A 1 778 ? -19.368 24.462 -3.695 1.00 84.56 778 VAL A N 1
ATOM 6230 C CA . VAL A 1 778 ? -20.433 23.669 -4.317 1.00 84.56 778 VAL A CA 1
ATOM 6231 C C . VAL A 1 778 ? -20.164 22.186 -4.095 1.00 84.56 778 VAL A C 1
ATOM 6233 O O . VAL A 1 778 ? -19.197 21.630 -4.608 1.00 84.56 778 VAL A O 1
ATOM 6236 N N . PHE A 1 779 ? -21.075 21.523 -3.385 1.00 83.00 779 PHE A N 1
ATOM 6237 C CA . PHE A 1 779 ? -21.023 20.099 -3.061 1.00 83.00 779 PHE A CA 1
ATOM 6238 C C . PHE A 1 779 ? -22.139 19.358 -3.795 1.00 83.00 779 PHE A C 1
ATOM 6240 O O . PHE A 1 779 ? -23.319 19.477 -3.449 1.00 83.00 779 PHE A O 1
ATOM 6247 N N . ILE A 1 780 ? -21.777 18.559 -4.800 1.00 81.69 780 ILE A N 1
ATOM 6248 C CA . ILE A 1 780 ? -22.751 17.832 -5.633 1.00 81.69 780 ILE A CA 1
ATOM 6249 C C . ILE A 1 780 ? -22.855 16.344 -5.290 1.00 81.69 780 ILE A C 1
ATOM 6251 O O . ILE A 1 780 ? -23.865 15.710 -5.609 1.00 81.69 780 ILE A O 1
ATOM 6255 N N . GLY A 1 781 ? -21.847 15.789 -4.613 1.00 75.94 781 GLY A N 1
ATOM 6256 C CA . GLY A 1 781 ? -21.814 14.389 -4.207 1.00 75.94 781 GLY A CA 1
ATOM 6257 C C . GLY A 1 781 ? -20.646 14.063 -3.277 1.00 75.94 781 GLY A C 1
ATOM 6258 O O . GLY A 1 781 ? -19.780 14.892 -3.001 1.00 75.94 781 GLY A O 1
ATOM 6259 N N . LYS A 1 782 ? -20.614 12.819 -2.785 1.00 79.12 782 LYS A N 1
ATOM 6260 C CA . LYS A 1 782 ? -19.518 12.319 -1.943 1.00 79.12 782 LYS A CA 1
ATOM 6261 C C . LYS A 1 782 ? -18.201 12.405 -2.725 1.00 79.12 782 LYS A C 1
ATOM 6263 O O . LYS A 1 782 ? -18.067 11.746 -3.749 1.00 79.12 782 LYS A O 1
ATOM 6268 N N . LYS A 1 783 ? -17.221 13.155 -2.203 1.00 81.12 783 LYS A N 1
ATOM 6269 C CA . LYS A 1 783 ? -15.902 13.385 -2.840 1.00 81.12 783 LYS A CA 1
ATOM 6270 C C . LYS A 1 783 ? -15.988 14.077 -4.209 1.00 81.12 783 LYS A C 1
ATOM 6272 O O . LYS A 1 783 ? -15.110 13.877 -5.054 1.00 81.12 783 LYS A O 1
ATOM 6277 N N . THR A 1 784 ? -17.043 14.870 -4.403 1.00 84.00 784 THR A N 1
ATOM 6278 C CA . THR A 1 784 ? -17.272 15.665 -5.608 1.00 84.00 784 THR A CA 1
ATOM 6279 C C . THR A 1 784 ? -17.720 17.075 -5.231 1.00 84.00 784 THR A C 1
ATOM 6281 O O . THR A 1 784 ? -18.900 17.298 -4.935 1.00 84.00 784 THR A O 1
ATOM 6284 N N . TYR A 1 785 ? -16.772 18.009 -5.216 1.00 83.44 785 TYR A N 1
ATOM 6285 C CA . TYR A 1 785 ? -16.987 19.402 -4.834 1.00 83.44 785 TYR A CA 1
ATOM 6286 C C . TYR A 1 785 ? -15.961 20.349 -5.469 1.00 83.44 785 TYR A C 1
ATOM 6288 O O . TYR A 1 785 ? -14.916 19.917 -5.965 1.00 83.44 785 TYR A O 1
ATOM 6296 N N . ILE A 1 786 ? -16.293 21.637 -5.457 1.00 85.19 786 ILE A N 1
ATOM 6297 C CA . ILE A 1 786 ? -15.410 22.742 -5.831 1.00 85.19 786 ILE A CA 1
ATOM 6298 C C . ILE A 1 786 ? -15.489 23.824 -4.758 1.00 85.19 786 ILE A C 1
ATOM 6300 O O . ILE A 1 786 ? -16.585 24.188 -4.332 1.00 85.19 786 ILE A O 1
ATOM 6304 N N . ASP A 1 787 ? -14.329 24.329 -4.365 1.00 85.31 787 ASP A N 1
ATOM 6305 C CA . ASP A 1 787 ? -14.154 25.500 -3.515 1.00 85.31 787 ASP A CA 1
ATOM 6306 C C . ASP A 1 787 ? -13.491 26.616 -4.330 1.00 85.31 787 ASP A C 1
ATOM 6308 O O . ASP A 1 787 ? -12.518 26.386 -5.057 1.00 85.31 787 ASP A O 1
ATOM 6312 N N . VAL A 1 788 ? -14.019 27.829 -4.206 1.00 87.38 788 VAL A N 1
ATOM 6313 C CA . VAL A 1 788 ? -13.434 29.048 -4.763 1.00 87.38 788 VAL A CA 1
ATOM 6314 C C . VAL A 1 788 ? -12.619 29.701 -3.657 1.00 87.38 788 VAL A C 1
ATOM 6316 O O . VAL A 1 788 ? -13.190 30.253 -2.724 1.00 87.38 788 VAL A O 1
ATOM 6319 N N . LEU A 1 789 ? -11.295 29.602 -3.732 1.00 90.69 789 LEU A N 1
ATOM 6320 C CA . LEU A 1 789 ? -10.385 30.055 -2.685 1.00 90.69 789 LEU A CA 1
ATOM 6321 C C . LEU A 1 789 ? -9.999 31.525 -2.854 1.00 90.69 789 LEU A C 1
ATOM 6323 O O . LEU A 1 789 ? -9.777 31.995 -3.974 1.00 90.69 789 LEU A O 1
ATOM 6327 N N . ARG A 1 790 ? -9.846 32.208 -1.717 1.00 92.12 790 ARG A N 1
ATOM 6328 C CA . ARG A 1 790 ? -9.256 33.541 -1.575 1.00 92.12 790 ARG A CA 1
ATOM 6329 C C . ARG A 1 790 ? -8.255 33.568 -0.432 1.00 92.12 790 ARG A C 1
ATOM 6331 O O . ARG A 1 790 ? -8.508 32.992 0.628 1.00 92.12 790 ARG A O 1
ATOM 6338 N N . ASP A 1 791 ? -7.157 34.282 -0.641 1.00 91.25 791 ASP A N 1
ATOM 6339 C CA . ASP A 1 791 ? -6.208 34.628 0.419 1.00 91.25 791 ASP A CA 1
ATOM 6340 C C . ASP A 1 791 ? -6.428 36.059 0.953 1.00 91.25 791 ASP A C 1
ATOM 6342 O O . ASP A 1 791 ? -7.381 36.747 0.567 1.00 91.25 791 ASP A O 1
ATOM 6346 N N . GLU A 1 792 ? -5.556 36.524 1.854 1.00 89.12 792 GLU A N 1
ATOM 6347 C CA . GLU A 1 792 ? -5.626 37.879 2.423 1.00 89.12 792 GLU A CA 1
ATOM 6348 C C . GLU A 1 792 ? -5.288 38.986 1.414 1.00 89.12 792 GLU A C 1
ATOM 6350 O O . GLU A 1 792 ? -5.754 40.118 1.564 1.00 89.12 792 GLU A O 1
ATOM 6355 N N . ALA A 1 793 ? -4.496 38.672 0.385 1.00 86.94 793 ALA A N 1
ATOM 6356 C CA . ALA A 1 793 ? -4.134 39.600 -0.683 1.00 86.94 793 ALA A CA 1
ATOM 6357 C C . ALA A 1 793 ? -5.215 39.705 -1.779 1.00 86.94 793 ALA A C 1
ATOM 6359 O O . ALA A 1 793 ? -5.125 40.571 -2.651 1.00 86.94 793 ALA A O 1
ATOM 6360 N N . GLY A 1 794 ? -6.254 38.863 -1.723 1.00 85.94 794 GLY A N 1
ATOM 6361 C CA . GLY A 1 794 ? -7.340 38.801 -2.701 1.00 85.94 794 GLY A CA 1
ATOM 6362 C C . GLY A 1 794 ? -7.051 37.893 -3.901 1.00 85.94 794 GLY A C 1
ATOM 6363 O O . GLY A 1 794 ? -7.877 37.824 -4.819 1.00 85.94 794 GLY A O 1
ATOM 6364 N N . ASN A 1 795 ? -5.927 37.169 -3.896 1.00 83.12 795 ASN A N 1
ATOM 6365 C CA . ASN A 1 795 ? -5.595 36.194 -4.929 1.00 83.12 795 ASN A CA 1
ATOM 6366 C C . ASN A 1 795 ? -6.649 35.086 -4.960 1.00 83.12 795 ASN A C 1
ATOM 6368 O O . ASN A 1 795 ? -7.159 34.671 -3.918 1.00 83.12 795 ASN A O 1
ATOM 6372 N N . LYS A 1 796 ? -6.983 34.618 -6.165 1.00 84.81 796 LYS A N 1
ATOM 6373 C CA . LYS A 1 796 ? -8.014 33.602 -6.395 1.00 84.81 796 LYS A CA 1
ATOM 6374 C C . LYS A 1 796 ? -7.395 32.273 -6.786 1.00 84.81 796 LYS A C 1
ATOM 6376 O O . LYS A 1 796 ? -6.530 32.241 -7.656 1.00 84.81 796 LYS A O 1
ATOM 6381 N N . ALA A 1 797 ? -7.938 31.185 -6.258 1.00 81.06 797 ALA A N 1
ATOM 6382 C CA . ALA A 1 797 ? -7.670 29.844 -6.764 1.00 81.06 797 ALA A CA 1
ATOM 6383 C C . ALA A 1 797 ? -8.940 28.982 -6.748 1.00 81.06 797 ALA A C 1
ATOM 6385 O O . ALA A 1 797 ? -9.956 29.353 -6.160 1.00 81.06 797 ALA A O 1
ATOM 6386 N N . TYR A 1 798 ? -8.890 27.819 -7.397 1.00 81.81 798 TYR A N 1
ATOM 6387 C CA . TYR A 1 798 ? -9.962 26.826 -7.349 1.00 81.81 798 TYR A CA 1
ATOM 6388 C C . TYR A 1 798 ? -9.422 25.520 -6.779 1.00 81.81 798 TYR A C 1
ATOM 6390 O O . TYR A 1 798 ? -8.450 24.966 -7.292 1.00 81.81 798 TYR A O 1
ATOM 6398 N N . HIS A 1 799 ? -10.082 25.000 -5.748 1.00 81.25 799 HIS A N 1
ATOM 6399 C CA . HIS A 1 799 ? -9.810 23.668 -5.226 1.00 81.25 799 HIS A CA 1
ATOM 6400 C C . HIS A 1 799 ? -10.913 22.722 -5.693 1.00 81.25 799 HIS A C 1
ATOM 6402 O O . HIS A 1 799 ? -12.058 22.797 -5.250 1.00 81.25 799 HIS A O 1
ATOM 6408 N N . ILE A 1 800 ? -10.574 21.843 -6.636 1.00 79.88 800 ILE A N 1
ATOM 6409 C CA . ILE A 1 800 ? -11.531 20.953 -7.297 1.00 79.88 800 ILE A CA 1
ATOM 6410 C C . ILE A 1 800 ? -11.239 19.515 -6.887 1.00 79.88 800 ILE A C 1
ATOM 6412 O O . ILE A 1 800 ? -10.142 18.996 -7.094 1.00 79.88 800 ILE A O 1
ATOM 6416 N N . ARG A 1 801 ? -12.249 18.827 -6.351 1.00 77.56 801 ARG A N 1
ATOM 6417 C CA . ARG A 1 801 ? -12.167 17.410 -5.986 1.00 77.56 801 ARG A CA 1
ATOM 6418 C C . ARG A 1 801 ? -13.268 16.647 -6.692 1.00 77.56 801 ARG A C 1
ATOM 6420 O O . ARG A 1 801 ? -14.443 16.858 -6.422 1.00 77.56 801 ARG A O 1
ATOM 6427 N N . CYS A 1 802 ? -12.891 15.719 -7.569 1.00 76.75 802 CYS A N 1
ATOM 6428 C CA . CYS A 1 802 ? -13.835 14.870 -8.291 1.00 76.75 802 CYS A CA 1
ATOM 6429 C C . CYS A 1 802 ? -13.327 13.425 -8.354 1.00 76.75 802 CYS A C 1
ATOM 6431 O O . CYS A 1 802 ? -12.716 12.984 -9.328 1.00 76.75 802 CYS A O 1
ATOM 6433 N N . LYS A 1 803 ? -13.519 12.668 -7.267 1.00 74.69 803 LYS A N 1
ATOM 6434 C CA . LYS A 1 803 ? -12.965 11.311 -7.189 1.00 74.69 803 LYS A CA 1
ATOM 6435 C C . LYS A 1 803 ? -13.618 10.382 -8.219 1.00 74.69 803 LYS A C 1
ATOM 6437 O O . LYS A 1 803 ? -14.827 10.182 -8.192 1.00 74.69 803 LYS A O 1
ATOM 6442 N N . GLY A 1 804 ? -12.787 9.742 -9.042 1.00 72.25 804 GLY A N 1
ATOM 6443 C CA . GLY A 1 804 ? -13.217 8.779 -10.062 1.00 72.25 804 GLY A CA 1
ATOM 6444 C C . GLY A 1 804 ? -13.423 9.380 -11.453 1.00 72.25 804 GLY A C 1
ATOM 6445 O O . GLY A 1 804 ? -13.697 8.626 -12.380 1.00 72.25 804 GLY A O 1
ATOM 6446 N N . ILE A 1 805 ? -13.254 10.697 -11.616 1.00 68.31 805 ILE A N 1
ATOM 6447 C CA . ILE A 1 805 ? -13.293 11.364 -12.921 1.00 68.31 805 ILE A CA 1
ATOM 6448 C C . ILE A 1 805 ? -11.886 11.890 -13.238 1.00 68.31 805 ILE A C 1
ATOM 6450 O O . ILE A 1 805 ? -11.397 12.756 -12.513 1.00 68.31 805 ILE A O 1
ATOM 6454 N N . PRO A 1 806 ? -11.211 11.376 -14.282 1.00 66.50 806 PRO A N 1
ATOM 6455 C CA . PRO A 1 806 ? -9.926 11.913 -14.720 1.00 66.50 806 PRO A CA 1
ATOM 6456 C C . PRO A 1 806 ? -10.059 13.373 -15.162 1.00 66.50 806 PRO A C 1
ATOM 6458 O O . PRO A 1 806 ? -11.018 13.706 -15.862 1.00 66.50 806 PRO A O 1
ATOM 6461 N N . SER A 1 807 ? -9.074 14.218 -14.840 1.00 61.28 807 SER A N 1
ATOM 6462 C CA . SER A 1 807 ? -9.060 15.633 -15.254 1.00 61.28 807 SER A CA 1
ATOM 6463 C C . SER A 1 807 ? -9.246 15.785 -16.766 1.00 61.28 807 SER A C 1
ATOM 6465 O O . SER A 1 807 ? -10.107 16.539 -17.202 1.00 61.28 807 SER A O 1
ATOM 6467 N N . LYS A 1 808 ? -8.604 14.910 -17.557 1.00 56.91 808 LYS A N 1
ATOM 6468 C CA . LYS A 1 808 ? -8.743 14.857 -19.024 1.00 56.91 808 LYS A CA 1
ATOM 6469 C C . LYS A 1 808 ? -10.195 14.772 -19.511 1.00 56.91 808 LYS A C 1
ATOM 6471 O O . LYS A 1 808 ? -10.533 15.321 -20.555 1.00 56.91 808 LYS A O 1
ATOM 6476 N N . CYS A 1 809 ? -11.067 14.072 -18.780 1.00 57.88 809 CYS A N 1
ATOM 6477 C CA . CYS A 1 809 ? -12.482 13.970 -19.138 1.00 57.88 809 CYS A CA 1
ATOM 6478 C C . CYS A 1 809 ? -13.232 15.283 -18.880 1.00 57.88 809 CYS A C 1
ATOM 6480 O O . CYS A 1 809 ? -14.151 15.617 -19.628 1.00 57.88 809 CYS A O 1
ATOM 6482 N N . VAL A 1 810 ? -12.848 16.014 -17.829 1.00 62.03 810 VAL A N 1
ATOM 6483 C CA . VAL A 1 810 ? -13.395 17.338 -17.512 1.00 62.03 810 VAL A CA 1
ATOM 6484 C C . VAL A 1 810 ? -12.973 18.336 -18.589 1.00 62.03 810 VAL A C 1
ATOM 6486 O O . VAL A 1 810 ? -13.837 18.990 -19.173 1.00 62.03 810 VAL A O 1
ATOM 6489 N N . ASP A 1 811 ? -11.687 18.354 -18.937 1.00 54.50 811 ASP A N 1
ATOM 6490 C CA . ASP A 1 811 ? -11.124 19.249 -19.956 1.00 54.50 811 ASP A CA 1
ATOM 6491 C C . ASP A 1 811 ? -11.782 19.030 -21.325 1.00 54.50 811 ASP A C 1
ATOM 6493 O O . ASP A 1 811 ? -12.209 19.974 -21.995 1.00 54.50 811 ASP A O 1
ATOM 6497 N N . HIS A 1 812 ? -11.955 17.763 -21.716 1.00 53.81 812 HIS A N 1
ATOM 6498 C CA . HIS A 1 812 ? -12.642 17.398 -22.954 1.00 53.81 812 HIS A CA 1
ATOM 6499 C C . HIS A 1 812 ? -14.118 17.838 -22.963 1.00 53.81 812 HIS A C 1
ATOM 6501 O O . HIS A 1 812 ? -14.633 18.307 -23.980 1.00 53.81 812 HIS A O 1
ATOM 6507 N N . ALA A 1 813 ? -14.822 17.717 -21.833 1.00 53.31 813 ALA A N 1
ATOM 6508 C CA . ALA A 1 813 ? -16.219 18.134 -21.735 1.00 53.31 813 ALA A CA 1
ATOM 6509 C C . ALA A 1 813 ? -16.387 19.663 -21.819 1.00 53.31 813 ALA A C 1
ATOM 6511 O O . ALA A 1 813 ? -17.348 20.130 -22.441 1.00 53.31 813 ALA A O 1
ATOM 6512 N N . LEU A 1 814 ? -15.461 20.429 -21.229 1.00 52.41 814 LEU A N 1
ATOM 6513 C CA . LEU A 1 814 ? -15.433 21.895 -21.308 1.00 52.41 814 LEU A CA 1
ATOM 6514 C C . LEU A 1 814 ? -15.235 22.373 -22.751 1.00 52.41 814 LEU A C 1
ATOM 6516 O O . LEU A 1 814 ? -15.980 23.239 -23.212 1.00 52.41 814 LEU A O 1
ATOM 6520 N N . GLN A 1 815 ? -14.326 21.726 -23.490 1.00 48.22 815 GLN A N 1
ATOM 6521 C CA . GLN A 1 815 ? -14.089 21.988 -24.914 1.00 48.22 815 GLN A CA 1
ATOM 6522 C C . GLN A 1 815 ? -15.348 21.813 -25.777 1.00 48.22 815 GLN A C 1
ATOM 6524 O O . GLN A 1 815 ? -15.593 22.614 -26.677 1.00 48.22 815 GLN A O 1
ATOM 6529 N N . PHE A 1 816 ? -16.159 20.784 -25.506 1.00 46.00 816 PHE A N 1
ATOM 6530 C CA . PHE A 1 816 ? -17.298 20.427 -26.359 1.00 46.00 816 PHE A CA 1
ATOM 6531 C C . PHE A 1 816 ? -18.624 21.106 -25.992 1.00 46.00 816 PHE A C 1
ATOM 6533 O O . PHE A 1 816 ? -19.406 21.430 -26.886 1.00 46.00 816 PHE A O 1
ATOM 6540 N N . LYS A 1 817 ? -18.940 21.276 -24.700 1.00 38.69 817 LYS A N 1
ATOM 6541 C CA . LYS A 1 817 ? -20.290 21.712 -24.277 1.00 38.69 817 LYS A CA 1
ATOM 6542 C C . LYS A 1 817 ? -20.437 23.214 -24.085 1.00 38.69 817 LYS A C 1
ATOM 6544 O O . LYS A 1 817 ? -21.536 23.735 -24.260 1.00 38.69 817 LYS A O 1
ATOM 6549 N N . HIS A 1 818 ? -19.360 23.907 -23.733 1.00 42.00 818 HIS A N 1
ATOM 6550 C CA . HIS A 1 818 ? -19.393 25.343 -23.485 1.00 42.00 818 HIS A CA 1
ATOM 6551 C C . HIS A 1 818 ? -18.113 25.999 -24.014 1.00 42.00 818 HIS A C 1
ATOM 6553 O O . HIS A 1 818 ? -17.296 26.453 -23.219 1.00 42.00 818 HIS A O 1
ATOM 6559 N N . PRO A 1 819 ? -17.939 26.111 -25.345 1.00 40.91 819 PRO A N 1
ATOM 6560 C CA . PRO A 1 819 ? -16.728 26.690 -25.933 1.00 40.91 819 PRO A CA 1
ATOM 6561 C C . PRO A 1 819 ? -16.459 28.136 -25.475 1.00 40.91 819 PRO A C 1
ATOM 6563 O O . PRO A 1 819 ? -15.314 28.563 -25.450 1.00 40.91 819 PRO A O 1
ATOM 6566 N N . ALA A 1 820 ? -17.490 28.873 -25.037 1.00 37.16 820 ALA A N 1
ATOM 6567 C CA . ALA A 1 820 ? -17.359 30.211 -24.446 1.00 37.16 820 ALA A CA 1
ATOM 6568 C C . ALA A 1 820 ? -16.894 30.223 -22.970 1.00 37.16 820 ALA A C 1
ATOM 6570 O O . ALA A 1 820 ? -16.461 31.261 -22.480 1.00 37.16 820 ALA A O 1
ATOM 6571 N N . LEU A 1 821 ? -16.999 29.093 -22.260 1.00 35.81 821 LEU A N 1
ATOM 6572 C CA . LEU A 1 821 ? -16.471 28.882 -20.902 1.00 35.81 821 LEU A CA 1
ATOM 6573 C C . LEU A 1 821 ? -15.126 28.150 -20.918 1.00 35.81 821 LEU A C 1
ATOM 6575 O O . LEU A 1 821 ? -14.615 27.819 -19.853 1.00 35.81 821 LEU A O 1
ATOM 6579 N N . HIS A 1 822 ? -14.535 27.926 -22.097 1.00 35.16 822 HIS A N 1
ATOM 6580 C CA . HIS A 1 822 ? -13.150 27.483 -22.235 1.00 35.16 822 HIS A CA 1
ATOM 6581 C C . HIS A 1 822 ? -12.200 28.642 -21.881 1.00 35.16 822 HIS A C 1
ATOM 6583 O O . HIS A 1 822 ? -11.451 29.155 -22.703 1.00 35.16 822 HIS A O 1
ATOM 6589 N N . LYS A 1 823 ? -12.318 29.124 -20.641 1.00 32.78 823 LYS A N 1
ATOM 6590 C CA . LYS A 1 823 ? -11.219 29.713 -19.891 1.00 32.78 823 LYS A CA 1
ATOM 6591 C C . LYS A 1 823 ? -10.677 28.557 -19.057 1.00 32.78 823 LYS A C 1
ATOM 6593 O O . LYS A 1 823 ? -11.390 28.089 -18.167 1.00 32.78 823 LYS A O 1
ATOM 6598 N N . PRO A 1 824 ? -9.515 28.010 -19.410 1.00 35.72 824 PRO A N 1
ATOM 6599 C CA . PRO A 1 824 ? -9.017 26.811 -18.764 1.00 35.72 824 PRO A CA 1
ATOM 6600 C C . PRO A 1 824 ? -8.631 27.182 -17.312 1.00 35.72 824 PRO A C 1
ATOM 6602 O O . PRO A 1 824 ? -7.950 28.177 -17.079 1.00 35.72 824 PRO A O 1
ATOM 6605 N N . THR A 1 825 ? -9.174 26.461 -16.326 1.00 30.09 825 THR A N 1
ATOM 6606 C CA . THR A 1 825 ? -8.916 26.662 -14.881 1.00 30.09 825 THR A CA 1
ATOM 6607 C C . THR A 1 825 ? -7.718 25.875 -14.393 1.00 30.09 825 THR A C 1
ATOM 6609 O O . THR A 1 825 ? -7.637 24.687 -14.780 1.00 30.09 825 THR A O 1
#

Secondary structure (DSSP, 8-state):
--HHHHHHHHHHTT------TTSTTS---TTGGG--HHHHHH----GGGEEE-SPPP----SS-TT----S-HHHHHHHHT-SS--HHHHHHHHHHHHHHHHHHTS-HHHHHHHHHHHHHTT--HHHHHHHHHHHSPPSEEEEEEEEE--SSS--EEEEEEEETT-S--EEEESTTHHHHHHHHHHHHH-EEPPTT--TTT----EEEEEESSTHHHHHHHGGG-EEEEEEEETTEEEEEEEEEE----PPPPPHHHHHHHHHHHTSHHHHTT-TTTHHHHHHHHHHHTT--SPP-TTTGGGG-TT-HHHHHHHHHHS-TTT-----------EEEEEEEEEGGGTS-S-GGGHHHHHT-S--PPP--GGG--HHHHHTT-EEEHHHHHHHHHTTEEEEEEE-SS-EEEEEEESS-GGGGT--HHHHHHTHHHHHHHHHHHHHH--TTTHHHHHHHHHHHHHHHHHHHTT-EEETTEEEHHHHHHHHHHHHHHHHHHHHHHHHHHHHHHH---GGG-SSHHHHHHHHHHHTTTTTTBEEE-HHHHHHHHHH--------GGG--EEEEEEEEEEEETTHHHHHHHHHHHHH-SEE-B--EE--TT--TTTSSEEEEEEEEEEES---SS-S-EEEPTTS-EEE-S--TT-EEEEEHHHHHHIIIII-EEEEEEEEEEE-S-EE-HHHHHHHHHHHHHHHHHHH-TT-THHHHHHHHHHHTS---S--EEEEEHHHHHHHHHHHHHHHSS--BSSSTT-EEE----TT--S--EEEEEEEEETTEEEEEEE-TT--EEEEEEETTS-HHHHHHHHHHH-GGG----